Protein 3VR0 (pdb70)

Radius of gyration: 32.42 Å; Cα contacts (8 Å, |Δi|>4): 2339; chains: 4; bounding box: 89×95×76 Å

Structure (mmCIF, N/CA/C/O backbone):
data_3VR0
#
_entry.id   3VR0
#
_cell.length_a   115.6
_cell.length_b   156.4
_cell.length_c   153.0
_cell.angle_alpha   90.0
_cell.angle_beta   90.0
_cell.angle_gamma   90.0
#
_symmetry.space_group_name_H-M   'C 2 2 21'
#
loop_
_entity.id
_entity.type
_entity.pdbx_description
1 polymer 'Putative uncharacterized protein'
2 non-polymer 'GOLD ION'
3 water water
#
loop_
_atom_site.group_PDB
_atom_site.id
_atom_site.type_symbol
_atom_site.label_atom_id
_atom_site.label_alt_id
_atom_site.label_comp_id
_atom_site.label_asym_id
_atom_site.label_entity_id
_atom_site.label_seq_id
_atom_site.pdbx_PDB_ins_code
_atom_site.Cartn_x
_atom_site.Cartn_y
_atom_site.Cartn_z
_atom_site.occupancy
_atom_site.B_iso_or_equiv
_atom_site.auth_seq_id
_atom_site.auth_comp_id
_atom_site.auth_asym_id
_atom_site.auth_atom_id
_atom_site.pdbx_PDB_model_num
ATOM 1 N N . MET A 1 17 ? 15.589 16.239 4.154 1.00 50.92 14 MET A N 1
ATOM 2 C CA . MET A 1 17 ? 14.672 16.930 5.112 1.00 50.62 14 MET A CA 1
ATOM 3 C C . MET A 1 17 ? 15.243 18.297 5.525 1.00 50.31 14 MET A C 1
ATOM 4 O O . MET A 1 17 ? 15.208 18.673 6.711 1.00 50.62 14 MET A O 1
ATOM 9 N N . LYS A 1 18 ? 15.776 19.033 4.554 1.00 48.51 15 LYS A N 1
ATOM 10 C CA . LYS A 1 18 ? 16.326 20.368 4.829 1.00 47.19 15 LYS A CA 1
ATOM 11 C C . LYS A 1 18 ? 15.180 21.387 4.829 1.00 44.63 15 LYS A C 1
ATOM 12 O O . LYS A 1 18 ? 15.258 22.481 5.408 1.00 44.30 15 LYS A O 1
ATOM 18 N N . GLU A 1 19 ? 14.111 20.991 4.164 1.00 40.86 16 GLU A N 1
ATOM 19 C CA . GLU A 1 19 ? 12.999 21.854 3.925 1.00 38.81 16 GLU A CA 1
ATOM 20 C C . GLU A 1 19 ? 11.774 20.943 3.828 1.00 34.82 16 GLU A C 1
ATOM 21 O O . GLU A 1 19 ? 11.916 19.738 3.631 1.00 33.17 16 GLU A O 1
ATOM 27 N N . THR A 1 20 ? 10.584 21.530 3.931 1.00 30.65 17 THR A N 1
ATOM 28 C CA . THR A 1 20 ? 9.351 20.812 3.654 1.00 26.87 17 THR A CA 1
ATOM 29 C C . THR A 1 20 ? 9.378 20.189 2.286 1.00 25.97 17 THR A C 1
ATOM 30 O O . THR A 1 20 ? 9.716 20.843 1.326 1.00 25.63 17 THR A O 1
ATOM 34 N N . THR A 1 21 ? 9.003 18.925 2.197 1.00 24.52 18 THR A N 1
ATOM 35 C CA . THR A 1 21 ? 9.186 18.229 0.955 1.00 25.45 18 THR A CA 1
ATOM 36 C C . THR A 1 21 ? 7.965 17.426 0.558 1.00 23.54 18 THR A C 1
ATOM 37 O O . THR A 1 21 ? 7.268 16.893 1.396 1.00 23.94 18 THR A O 1
ATOM 41 N N . ILE A 1 22 ? 7.710 17.328 -0.737 1.00 22.92 19 ILE A N 1
ATOM 42 C CA . ILE A 1 22 ? 6.622 16.478 -1.194 1.00 21.96 19 ILE A CA 1
ATOM 43 C C . ILE A 1 22 ? 7.157 15.297 -2.027 1.00 22.51 19 ILE A C 1
ATOM 44 O O . ILE A 1 22 ? 7.987 15.487 -2.922 1.00 22.54 19 ILE A O 1
ATOM 49 N N . VAL A 1 23 ? 6.666 14.091 -1.735 1.00 22.31 20 VAL A N 1
ATOM 50 C CA . VAL A 1 23 ? 6.994 12.905 -2.520 1.00 22.84 20 VAL A CA 1
ATOM 51 C C . VAL A 1 23 ? 5.820 12.581 -3.433 1.00 22.44 20 VAL A C 1
ATOM 52 O O . VAL A 1 23 ? 4.685 12.341 -2.943 1.00 22.11 20 VAL A O 1
ATOM 56 N N . VAL A 1 24 ? 6.093 12.522 -4.730 1.00 21.53 21 VAL A N 1
ATOM 57 C CA . VAL A 1 24 ? 5.023 12.323 -5.694 1.00 22.66 21 VAL A CA 1
ATOM 58 C C . VAL A 1 24 ? 5.032 10.864 -6.135 1.00 23.58 21 VAL A C 1
ATOM 59 O O . VAL A 1 24 ? 6.053 10.382 -6.660 1.00 25.12 21 VAL A O 1
ATOM 63 N N . TYR A 1 25 ? 3.922 10.155 -5.932 1.00 22.97 22 TYR A N 1
ATOM 64 C CA . TYR A 1 25 ? 3.819 8.725 -6.360 1.00 22.97 22 TYR A CA 1
ATOM 65 C C . TYR A 1 25 ? 3.110 8.610 -7.717 1.00 23.22 22 TYR A C 1
ATOM 66 O O . TYR A 1 25 ? 3.346 7.670 -8.511 1.00 22.83 22 TYR A O 1
ATOM 75 N N . GLU A 1 26 ? 2.272 9.604 -8.000 1.00 22.11 23 GLU A N 1
ATOM 76 C CA . GLU A 1 26 ? 1.454 9.568 -9.192 1.00 22.18 23 GLU A CA 1
ATOM 77 C C . GLU A 1 26 ? 1.097 10.998 -9.610 1.00 22.78 23 GLU A C 1
ATOM 78 O O . GLU A 1 26 ? 0.866 11.836 -8.741 1.00 22.54 23 GLU A O 1
ATOM 84 N N . ARG A 1 27 ? 1.060 11.269 -10.931 1.00 23.31 24 ARG A N 1
ATOM 85 C CA . ARG A 1 27 ? 0.586 12.524 -11.485 1.00 24.13 24 ARG A CA 1
ATOM 86 C C . ARG A 1 27 ? -0.709 12.263 -12.237 1.00 24.97 24 ARG A C 1
ATOM 87 O O . ARG A 1 27 ? -0.683 11.934 -13.404 1.00 25.46 24 ARG A O 1
ATOM 95 N N . PRO A 1 28 ? -1.856 12.393 -11.562 1.00 24.98 25 PRO A N 1
ATOM 96 C CA . PRO A 1 28 ? -3.061 11.929 -12.222 1.00 25.53 25 PRO A CA 1
ATOM 97 C C . PRO A 1 28 ? -3.485 12.882 -13.347 1.00 26.66 25 PRO A C 1
ATOM 98 O O . PRO A 1 28 ? -3.040 14.032 -13.410 1.00 26.44 25 PRO A O 1
ATOM 102 N N . ASP A 1 29 ? -4.323 12.377 -14.238 1.00 27.72 26 ASP A N 1
ATOM 103 C CA . ASP A 1 29 ? -4.778 13.151 -15.371 1.00 28.70 26 ASP A CA 1
ATOM 104 C C . ASP A 1 29 ? -6.019 13.933 -14.915 1.00 27.80 26 ASP A C 1
ATOM 105 O O . ASP A 1 29 ? -7.168 13.593 -15.242 1.00 27.78 26 ASP A O 1
ATOM 110 N N . ILE A 1 30 ? -5.764 14.954 -14.095 1.00 26.92 27 ILE A N 1
ATOM 111 C CA . ILE A 1 30 ? -6.793 15.877 -13.644 1.00 24.85 27 ILE A CA 1
ATOM 112 C C . ILE A 1 30 ? -6.319 17.251 -14.023 1.00 25.66 27 ILE A C 1
ATOM 113 O O . ILE A 1 30 ? -5.102 17.449 -14.251 1.00 25.51 27 ILE A O 1
ATOM 118 N N . TYR A 1 31 ? -7.259 18.192 -14.134 1.00 25.59 28 TYR A N 1
ATOM 119 C CA . TYR A 1 31 ? -6.881 19.560 -14.493 1.00 26.43 28 TYR A CA 1
ATOM 120 C C . TYR A 1 31 ? -7.897 20.550 -13.944 1.00 25.78 28 TYR A C 1
ATOM 121 O O . TYR A 1 31 ? -9.056 20.212 -13.837 1.00 24.03 28 TYR A O 1
ATOM 130 N N . ASP A 1 32 ? -7.435 21.740 -13.517 1.00 26.44 29 ASP A N 1
ATOM 131 C CA . ASP A 1 32 ? -8.333 22.717 -12.840 1.00 25.25 29 ASP A CA 1
ATOM 132 C C . ASP A 1 32 ? -9.132 22.042 -11.713 1.00 24.45 29 ASP A C 1
ATOM 133 O O . ASP A 1 32 ? -10.347 22.284 -11.545 1.00 25.07 29 ASP A O 1
ATOM 138 N N . PRO A 1 33 ? -8.474 21.183 -10.909 1.00 22.93 30 PRO A N 1
ATOM 139 C CA . PRO A 1 33 ? -9.281 20.675 -9.811 1.00 21.66 30 PRO A CA 1
ATOM 140 C C . PRO A 1 33 ? -9.587 21.768 -8.751 1.00 21.16 30 PRO A C 1
ATOM 141 O O . PRO A 1 33 ? -8.973 22.851 -8.735 1.00 19.40 30 PRO A O 1
ATOM 145 N N . ILE A 1 34 ? -10.521 21.451 -7.863 1.00 20.43 31 ILE A N 1
ATOM 146 C CA . ILE A 1 34 ? -10.722 22.242 -6.645 1.00 19.53 31 ILE A CA 1
ATOM 147 C C . ILE A 1 34 ? -9.883 21.562 -5.575 1.00 18.92 31 ILE A C 1
ATOM 148 O O . ILE A 1 34 ? -9.927 20.370 -5.437 1.00 16.78 31 ILE A O 1
ATOM 153 N N . PHE A 1 35 ? -9.093 22.363 -4.860 1.00 19.09 32 PHE A N 1
ATOM 154 C CA . PHE A 1 35 ? -8.244 21.874 -3.782 1.00 19.10 32 PHE A CA 1
ATOM 155 C C . PHE A 1 35 ? -9.062 21.948 -2.505 1.00 18.96 32 PHE A C 1
ATOM 156 O O . PHE A 1 35 ? -9.424 23.020 -2.070 1.00 19.09 32 PHE A O 1
ATOM 164 N N . ILE A 1 36 ? -9.352 20.800 -1.907 1.00 19.21 33 ILE A N 1
ATOM 165 C CA . ILE A 1 36 ? -10.052 20.771 -0.628 1.00 20.21 33 ILE A CA 1
ATOM 166 C C . ILE A 1 36 ? -9.106 20.417 0.543 1.00 21.12 33 ILE A C 1
ATOM 167 O O . ILE A 1 36 ? -8.381 19.455 0.489 1.00 21.12 33 ILE A O 1
ATOM 172 N N . GLU A 1 37 ? -9.135 21.210 1.605 1.00 22.02 34 GLU A N 1
ATOM 173 C CA . GLU A 1 37 ? -8.273 20.971 2.726 1.00 23.46 34 GLU A CA 1
ATOM 174 C C . GLU A 1 37 ? -9.076 20.601 3.971 1.00 23.44 34 GLU A C 1
ATOM 175 O O . GLU A 1 37 ? -9.974 21.342 4.358 1.00 23.25 34 GLU A O 1
ATOM 181 N N . GLY A 1 38 ? -8.709 19.467 4.580 1.00 23.61 35 GLY A N 1
ATOM 182 C CA . GLY A 1 38 ? -9.166 19.059 5.919 1.00 24.48 35 GLY A CA 1
ATOM 183 C C . GLY A 1 38 ? -8.050 18.499 6.821 1.00 24.60 35 GLY A C 1
ATOM 184 O O . GLY A 1 38 ? -7.926 17.273 7.025 1.00 24.70 35 GLY A O 1
ATOM 185 N N . LEU A 1 39 ? -7.267 19.397 7.396 1.00 24.20 36 LEU A N 1
ATOM 186 C CA . LEU A 1 39 ? -6.150 19.013 8.304 1.00 24.39 36 LEU A CA 1
ATOM 187 C C . LEU A 1 39 ? -6.667 19.111 9.759 1.00 25.48 36 LEU A C 1
ATOM 188 O O . LEU A 1 39 ? -7.706 19.748 9.982 1.00 23.90 36 LEU A O 1
ATOM 193 N N . PRO A 1 40 ? -5.931 18.533 10.746 1.00 25.32 37 PRO A N 1
ATOM 194 C CA . PRO A 1 40 ? -6.365 18.611 12.134 1.00 25.79 37 PRO A CA 1
ATOM 195 C C . PRO A 1 40 ? -6.515 20.019 12.610 1.00 24.77 37 PRO A C 1
ATOM 196 O O . PRO A 1 40 ? -5.758 20.906 12.205 1.00 26.74 37 PRO A O 1
ATOM 200 N N . GLY A 1 41 ? -7.526 20.228 13.438 1.00 24.85 38 GLY A N 1
ATOM 201 C CA . GLY A 1 41 ? -7.915 21.555 13.880 1.00 23.94 38 GLY A CA 1
ATOM 202 C C . GLY A 1 41 ? -9.067 21.393 14.850 1.00 25.33 38 GLY A C 1
ATOM 203 O O . GLY A 1 41 ? -9.337 20.272 15.351 1.00 23.82 38 GLY A O 1
ATOM 204 N N . ILE A 1 42 ? -9.757 22.497 15.135 1.00 25.43 39 ILE A N 1
ATOM 205 C CA . ILE A 1 42 ? -10.841 22.484 16.149 1.00 26.82 39 ILE A CA 1
ATOM 206 C C . ILE A 1 42 ? -11.887 21.359 15.928 1.00 27.41 39 ILE A C 1
ATOM 207 O O . ILE A 1 42 ? -12.454 21.201 14.816 1.00 27.31 39 ILE A O 1
ATOM 212 N N . GLY A 1 43 ? -12.104 20.532 16.954 1.00 27.02 40 GLY A N 1
ATOM 213 C CA . GLY A 1 43 ? -13.094 19.445 16.866 1.00 26.90 40 GLY A CA 1
ATOM 214 C C . GLY A 1 43 ? -12.714 18.301 15.947 1.00 27.09 40 GLY A C 1
ATOM 215 O O . GLY A 1 43 ? -13.483 17.339 15.787 1.00 28.11 40 GLY A O 1
ATOM 216 N N . LEU A 1 44 ? -11.542 18.395 15.313 1.00 26.54 41 LEU A N 1
ATOM 217 C CA . LEU A 1 44 ? -11.187 17.528 14.190 1.00 25.92 41 LEU A CA 1
ATOM 218 C C . LEU A 1 44 ? -12.246 17.600 13.054 1.00 25.00 41 LEU A C 1
ATOM 219 O O . LEU A 1 44 ? -12.441 16.647 12.302 1.00 25.08 41 LEU A O 1
ATOM 224 N N . VAL A 1 45 ? -12.924 18.734 12.958 1.00 23.84 42 VAL A N 1
ATOM 225 C CA . VAL A 1 45 ? -14.000 18.906 12.016 1.00 24.83 42 VAL A CA 1
ATOM 226 C C . VAL A 1 45 ? -13.538 18.738 10.546 1.00 24.76 42 VAL A C 1
ATOM 227 O O . VAL A 1 45 ? -14.063 17.891 9.810 1.00 25.59 42 VAL A O 1
ATOM 231 N N . GLY A 1 46 ? -12.540 19.521 10.143 1.00 23.11 43 GLY A N 1
ATOM 232 C CA . GLY A 1 46 ? -12.039 19.428 8.797 1.00 23.56 43 GLY A CA 1
ATOM 233 C C . GLY A 1 46 ? -11.502 18.065 8.459 1.00 23.94 43 GLY A C 1
ATOM 234 O O . GLY A 1 46 ? -11.743 17.546 7.360 1.00 24.03 43 GLY A O 1
ATOM 235 N N . LYS A 1 47 ? -10.787 17.466 9.414 1.00 24.11 44 LYS A N 1
ATOM 236 C CA . LYS A 1 47 ? -10.156 16.192 9.207 1.00 25.16 44 LYS A CA 1
ATOM 237 C C . LYS A 1 47 ? -11.166 15.082 9.012 1.00 25.19 44 LYS A C 1
ATOM 238 O O . LYS A 1 47 ? -11.050 14.280 8.112 1.00 24.82 44 LYS A O 1
ATOM 244 N N . LEU A 1 48 ? -12.158 15.014 9.880 1.00 26.38 45 LEU A N 1
ATOM 245 C CA . LEU A 1 48 ? -13.248 14.027 9.685 1.00 26.98 45 LEU A CA 1
ATOM 246 C C . LEU A 1 48 ? -14.025 14.250 8.362 1.00 25.51 45 LEU A C 1
ATOM 247 O O . LEU A 1 48 ? -14.360 13.304 7.661 1.00 25.72 45 LEU A O 1
ATOM 252 N N . ALA A 1 49 ? -14.320 15.492 8.034 1.00 24.79 46 ALA A N 1
ATOM 253 C CA . ALA A 1 49 ? -15.009 15.800 6.765 1.00 25.29 46 ALA A CA 1
ATOM 254 C C . ALA A 1 49 ? -14.173 15.263 5.595 1.00 25.72 46 ALA A C 1
ATOM 255 O O . ALA A 1 49 ? -14.662 14.498 4.753 1.00 25.66 46 ALA A O 1
ATOM 257 N N . ALA A 1 50 ? -12.881 15.593 5.590 1.00 25.84 47 ALA A N 1
ATOM 258 C CA . ALA A 1 50 ? -11.996 15.172 4.485 1.00 26.34 47 ALA A CA 1
ATOM 259 C C . ALA A 1 50 ? -11.891 13.659 4.381 1.00 26.80 47 ALA A C 1
ATOM 260 O O . ALA A 1 50 ? -11.977 13.089 3.283 1.00 27.25 47 ALA A O 1
ATOM 262 N N . GLU A 1 51 ? -11.678 13.004 5.508 1.00 27.09 48 GLU A N 1
ATOM 263 C CA . GLU A 1 51 ? -11.526 11.546 5.512 1.00 27.21 48 GLU A CA 1
ATOM 264 C C . GLU A 1 51 ? -12.803 10.903 4.994 1.00 26.51 48 GLU A C 1
ATOM 265 O O . GLU A 1 51 ? -12.750 9.941 4.228 1.00 26.30 48 GLU A O 1
ATOM 271 N N . HIS A 1 52 ? -13.949 11.389 5.450 1.00 25.64 49 HIS A N 1
ATOM 272 C CA . HIS A 1 52 ? -15.203 10.811 4.986 1.00 26.83 49 HIS A CA 1
ATOM 273 C C . HIS A 1 52 ? -15.390 11.074 3.479 1.00 26.48 49 HIS A C 1
ATOM 274 O O . HIS A 1 52 ? -15.820 10.185 2.744 1.00 26.31 49 HIS A O 1
ATOM 281 N N . LEU A 1 53 ? -15.044 12.275 3.024 1.00 25.38 50 LEU A N 1
ATOM 282 C CA . LEU A 1 53 ? -15.132 12.553 1.591 1.00 26.14 50 LEU A CA 1
ATOM 283 C C . LEU A 1 53 ? -14.239 11.632 0.791 1.00 25.90 50 LEU A C 1
ATOM 284 O O . LEU A 1 53 ? -14.684 11.035 -0.184 1.00 26.60 50 LEU A O 1
ATOM 289 N N . ILE A 1 54 ? -12.995 11.480 1.224 1.00 25.78 51 ILE A N 1
ATOM 290 C CA . ILE A 1 54 ? -12.049 10.601 0.566 1.00 25.95 51 ILE A CA 1
ATOM 291 C C . ILE A 1 54 ? -12.619 9.181 0.465 1.00 28.10 51 ILE A C 1
ATOM 292 O O . ILE A 1 54 ? -12.584 8.584 -0.616 1.00 27.65 51 ILE A O 1
ATOM 297 N N . GLN A 1 55 ? -13.122 8.659 1.582 1.00 28.65 52 GLN A N 1
ATOM 298 C CA . GLN A 1 55 ? -13.630 7.310 1.634 1.00 31.82 52 GLN A CA 1
ATOM 299 C C . GLN A 1 55 ? -14.802 7.117 0.674 1.00 32.42 52 GLN A C 1
ATOM 300 O O . GLN A 1 55 ? -14.803 6.152 -0.086 1.00 32.27 52 GLN A O 1
ATOM 306 N N . GLU A 1 56 ? -15.773 8.028 0.699 1.00 32.34 53 GLU A N 1
ATOM 307 C CA . GLU A 1 56 ? -16.978 7.889 -0.099 1.00 33.61 53 GLU A CA 1
ATOM 308 C C . GLU A 1 56 ? -16.747 8.063 -1.632 1.00 34.10 53 GLU A C 1
ATOM 309 O O . GLU A 1 56 ? -17.405 7.398 -2.436 1.00 34.72 53 GLU A O 1
ATOM 315 N N . LEU A 1 57 ? -15.837 8.960 -2.023 1.00 32.86 54 LEU A N 1
ATOM 316 C CA . LEU A 1 57 ? -15.462 9.112 -3.425 1.00 31.78 54 LEU A CA 1
ATOM 317 C C . LEU A 1 57 ? -14.500 8.029 -3.891 1.00 31.82 54 LEU A C 1
ATOM 318 O O . LEU A 1 57 ? -14.223 7.917 -5.075 1.00 31.95 54 LEU A O 1
ATOM 323 N N . LYS A 1 58 ? -13.960 7.258 -2.951 1.00 31.22 55 LYS A N 1
ATOM 324 C CA . LYS A 1 58 ? -12.827 6.373 -3.213 1.00 31.59 55 LYS A CA 1
ATOM 325 C C . LYS A 1 58 ? -11.676 7.120 -3.850 1.00 29.75 55 LYS A C 1
ATOM 326 O O . LYS A 1 58 ? -11.037 6.634 -4.790 1.00 29.65 55 LYS A O 1
ATOM 332 N N . ALA A 1 59 ? -11.371 8.293 -3.309 1.00 28.30 56 ALA A N 1
ATOM 333 C CA . ALA A 1 59 ? -10.294 9.087 -3.892 1.00 26.92 56 ALA A CA 1
ATOM 334 C C . ALA A 1 59 ? -8.991 8.321 -3.697 1.00 26.02 56 ALA A C 1
ATOM 335 O O . ALA A 1 59 ? -8.890 7.488 -2.810 1.00 24.77 56 ALA A O 1
ATOM 337 N N . LYS A 1 60 ? -7.987 8.639 -4.499 1.00 25.57 57 LYS A N 1
ATOM 338 C CA . LYS A 1 60 ? -6.773 7.879 -4.512 1.00 25.69 57 LYS A CA 1
ATOM 339 C C . LYS A 1 60 ? -5.552 8.735 -4.110 1.00 24.97 57 LYS A C 1
ATOM 340 O O . LYS A 1 60 ? -5.321 9.818 -4.653 1.00 24.27 57 LYS A O 1
ATOM 346 N N . LYS A 1 61 ? -4.750 8.217 -3.188 1.00 24.30 58 LYS A N 1
ATOM 347 C CA . LYS A 1 61 ? -3.554 8.922 -2.746 1.00 24.02 58 LYS A CA 1
ATOM 348 C C . LYS A 1 61 ? -2.568 9.014 -3.873 1.00 22.77 58 LYS A C 1
ATOM 349 O O . LYS A 1 61 ? -2.447 8.074 -4.653 1.00 25.20 58 LYS A O 1
ATOM 355 N N . PHE A 1 62 ? -1.881 10.138 -3.992 1.00 20.68 59 PHE A N 1
ATOM 356 C CA . PHE A 1 62 ? -0.887 10.316 -5.024 1.00 18.91 59 PHE A CA 1
ATOM 357 C C . PHE A 1 62 ? 0.357 11.048 -4.598 1.00 19.25 59 PHE A C 1
ATOM 358 O O . PHE A 1 62 ? 1.338 11.097 -5.359 1.00 19.58 59 PHE A O 1
ATOM 366 N N . ALA A 1 63 ? 0.331 11.634 -3.399 1.00 19.20 60 ALA A N 1
ATOM 367 C CA . ALA A 1 63 ? 1.497 12.383 -2.872 1.00 18.45 60 ALA A CA 1
ATOM 368 C C . ALA A 1 63 ? 1.444 12.531 -1.359 1.00 18.73 60 ALA A C 1
ATOM 369 O O . ALA A 1 63 ? 0.379 12.371 -0.738 1.00 18.25 60 ALA A O 1
ATOM 371 N N . GLU A 1 64 ? 2.607 12.790 -0.765 1.00 18.58 61 GLU A N 1
ATOM 372 C CA . GLU A 1 64 ? 2.727 12.906 0.677 1.00 19.65 61 GLU A CA 1
ATOM 373 C C . GLU A 1 64 ? 3.617 14.061 0.994 1.00 19.20 61 GLU A C 1
ATOM 374 O O . GLU A 1 64 ? 4.619 14.253 0.292 1.00 19.62 61 GLU A O 1
ATOM 380 N N . LEU A 1 65 ? 3.285 14.835 2.021 1.00 17.88 62 LEU A N 1
ATOM 381 C CA . LEU A 1 65 ? 4.154 15.939 2.389 1.00 18.11 62 LEU A CA 1
ATOM 382 C C . LEU A 1 65 ? 4.798 15.633 3.737 1.00 18.66 62 LEU A C 1
ATOM 383 O O . LEU A 1 65 ? 4.104 15.212 4.690 1.00 18.14 62 LEU A O 1
ATOM 388 N N . TYR A 1 66 ? 6.112 15.863 3.823 1.00 18.75 63 TYR A N 1
ATOM 389 C CA . TYR A 1 66 ? 6.841 15.746 5.096 1.00 17.88 63 TYR A CA 1
ATOM 390 C C . TYR A 1 66 ? 7.492 17.087 5.426 1.00 18.02 63 TYR A C 1
ATOM 391 O O . TYR A 1 66 ? 7.902 17.801 4.554 1.00 18.70 63 TYR A O 1
ATOM 400 N N . SER A 1 67 ? 7.642 17.408 6.697 1.00 17.64 64 SER A N 1
ATOM 401 C CA . SER A 1 67 ? 8.208 18.677 7.037 1.00 17.62 64 SER A CA 1
ATOM 402 C C . SER A 1 67 ? 9.052 18.593 8.295 1.00 18.17 64 SER A C 1
ATOM 403 O O . SER A 1 67 ? 8.601 18.048 9.313 1.00 17.39 64 SER A O 1
ATOM 406 N N . PRO A 1 68 ? 10.235 19.237 8.267 1.00 18.56 65 PRO A N 1
ATOM 407 C CA . PRO A 1 68 ? 11.064 19.274 9.486 1.00 19.68 65 PRO A CA 1
ATOM 408 C C . PRO A 1 68 ? 10.518 20.343 10.464 1.00 21.15 65 PRO A C 1
ATOM 409 O O . PRO A 1 68 ? 11.085 20.545 11.567 1.00 21.03 65 PRO A O 1
ATOM 413 N N . HIS A 1 69 ? 9.406 21.007 10.087 1.00 20.35 66 HIS A N 1
ATOM 414 C CA . HIS A 1 69 ? 8.738 21.916 10.999 1.00 19.16 66 HIS A CA 1
ATOM 415 C C . HIS A 1 69 ? 7.617 21.211 11.765 1.00 20.03 66 HIS A C 1
ATOM 416 O O . HIS A 1 69 ? 6.990 21.802 12.677 1.00 20.17 66 HIS A O 1
ATOM 423 N N . PHE A 1 70 ? 7.316 19.983 11.389 1.00 18.18 67 PHE A N 1
ATOM 424 C CA . PHE A 1 70 ? 6.360 19.213 12.164 1.00 19.19 67 PHE A CA 1
ATOM 425 C C . PHE A 1 70 ? 7.061 18.759 13.449 1.00 20.21 67 PHE A C 1
ATOM 426 O O . PHE A 1 70 ? 8.288 18.740 13.509 1.00 18.73 67 PHE A O 1
ATOM 434 N N . MET A 1 71 ? 6.265 18.370 14.440 1.00 20.62 68 MET A N 1
ATOM 435 C CA . MET A 1 71 ? 6.752 17.894 15.703 1.00 21.50 68 MET A CA 1
ATOM 436 C C . MET A 1 71 ? 7.768 16.739 15.481 1.00 21.63 68 MET A C 1
ATOM 437 O O . MET A 1 71 ? 7.605 15.935 14.556 1.00 20.19 68 MET A O 1
ATOM 442 N N . HIS A 1 72 ? 8.834 16.704 16.306 1.00 21.02 69 HIS A N 1
ATOM 443 C CA . HIS A 1 72 ? 9.963 15.808 16.089 1.00 20.85 69 HIS A CA 1
ATOM 444 C C . HIS A 1 72 ? 9.721 14.409 16.639 1.00 21.92 69 HIS A C 1
ATOM 445 O O . HIS A 1 72 ? 10.415 13.941 17.569 1.00 21.27 69 HIS A O 1
ATOM 452 N N . GLN A 1 73 ? 8.740 13.720 16.043 1.00 21.13 70 GLN A N 1
ATOM 453 C CA . GLN A 1 73 ? 8.387 12.400 16.488 1.00 20.35 70 GLN A CA 1
ATOM 454 C C . GLN A 1 73 ? 7.997 11.551 15.282 1.00 20.60 70 GLN A C 1
ATOM 455 O O . GLN A 1 73 ? 7.700 12.092 14.192 1.00 19.27 70 GLN A O 1
ATOM 461 N N . VAL A 1 74 ? 8.062 10.232 15.441 1.00 20.20 71 VAL A N 1
ATOM 462 C CA . VAL A 1 74 ? 7.308 9.343 14.519 1.00 20.40 71 VAL A CA 1
ATOM 463 C C . VAL A 1 74 ? 6.045 8.870 15.198 1.00 21.00 71 VAL A C 1
ATOM 464 O O . VAL A 1 74 ? 5.965 8.900 16.413 1.00 20.86 71 VAL A O 1
ATOM 468 N N . LEU A 1 75 ? 5.056 8.410 14.425 1.00 21.68 72 LEU A N 1
ATOM 469 C CA . LEU A 1 75 ? 3.839 7.873 15.024 1.00 21.21 72 LEU A CA 1
ATOM 470 C C . LEU A 1 75 ? 3.778 6.385 14.772 1.00 22.30 72 LEU A C 1
ATOM 471 O O . LEU A 1 75 ? 4.302 5.921 13.778 1.00 22.00 72 LEU A O 1
ATOM 476 N N . ILE A 1 76 ? 3.067 5.654 15.629 1.00 22.90 73 ILE A N 1
ATOM 477 C CA . ILE A 1 76 ? 2.801 4.232 15.383 1.00 23.17 73 ILE A CA 1
ATOM 478 C C . ILE A 1 76 ? 1.592 4.133 14.430 1.00 23.32 73 ILE A C 1
ATOM 479 O O . ILE A 1 76 ? 0.531 4.680 14.716 1.00 23.06 73 ILE A O 1
ATOM 484 N N . ARG A 1 77 ? 1.775 3.454 13.318 1.00 23.03 74 ARG A N 1
ATOM 485 C CA . ARG A 1 77 ? 0.669 3.117 12.407 1.00 24.69 74 ARG A CA 1
ATOM 486 C C . ARG A 1 77 ? 0.221 1.698 12.791 1.00 24.69 74 ARG A C 1
ATOM 487 O O . ARG A 1 77 ? 0.741 1.138 13.774 1.00 25.82 74 ARG A O 1
ATOM 495 N N . LYS A 1 78 ? -0.693 1.114 12.013 1.00 24.52 75 LYS A N 1
ATOM 496 C CA . LYS A 1 78 ? -1.114 -0.300 12.194 1.00 25.65 75 LYS A CA 1
ATOM 497 C C . LYS A 1 78 ? 0.049 -1.240 12.050 1.00 23.86 75 LYS A C 1
ATOM 498 O O . LYS A 1 78 ? 1.061 -0.925 11.369 1.00 23.01 75 LYS A O 1
ATOM 504 N N . ASN A 1 79 ? -0.089 -2.385 12.706 1.00 22.67 76 ASN A N 1
ATOM 505 C CA . ASN A 1 79 ? 0.860 -3.473 12.593 1.00 21.58 76 ASN A CA 1
ATOM 506 C C . ASN A 1 79 ? 2.299 -3.053 12.949 1.00 21.11 76 ASN A C 1
ATOM 507 O O . ASN A 1 79 ? 3.248 -3.403 12.252 1.00 20.35 76 ASN A O 1
ATOM 512 N N . SER A 1 80 ? 2.452 -2.252 14.016 1.00 22.20 77 SER A N 1
ATOM 513 C CA . SER A 1 80 ? 3.792 -1.965 14.615 1.00 22.36 77 SER A CA 1
ATOM 514 C C . SER A 1 80 ? 4.790 -1.228 13.705 1.00 22.65 77 SER A C 1
ATOM 515 O O . SER A 1 80 ? 5.972 -1.407 13.855 1.00 23.49 77 SER A O 1
ATOM 518 N N . VAL A 1 81 ? 4.311 -0.388 12.783 1.00 22.16 78 VAL A N 1
ATOM 519 C CA . VAL A 1 81 ? 5.147 0.344 11.854 1.00 22.47 78 VAL A CA 1
ATOM 520 C C . VAL A 1 81 ? 5.291 1.811 12.354 1.00 23.69 78 VAL A C 1
ATOM 521 O O . VAL A 1 81 ? 4.329 2.439 12.841 1.00 22.81 78 VAL A O 1
ATOM 525 N N . VAL A 1 82 ? 6.502 2.339 12.267 1.00 22.64 79 VAL A N 1
ATOM 526 C CA . VAL A 1 82 ? 6.663 3.746 12.568 1.00 22.09 79 VAL A CA 1
ATOM 527 C C . VAL A 1 82 ? 6.782 4.544 11.279 1.00 22.14 79 VAL A C 1
ATOM 528 O O . VAL A 1 82 ? 7.280 4.021 10.267 1.00 21.10 79 VAL A O 1
ATOM 532 N N . GLU A 1 83 ? 6.290 5.794 11.343 1.00 21.16 80 GLU A N 1
ATOM 533 C CA . GLU A 1 83 ? 6.383 6.751 10.266 1.00 20.79 80 GLU A CA 1
ATOM 534 C C . GLU A 1 83 ? 6.443 8.219 10.795 1.00 19.10 80 GLU A C 1
ATOM 535 O O . GLU A 1 83 ? 5.805 8.575 11.787 1.00 17.70 80 GLU A O 1
ATOM 541 N N . LEU A 1 84 ? 7.166 9.076 10.074 1.00 19.76 81 LEU A N 1
ATOM 542 C CA . LEU A 1 84 ? 7.120 10.539 10.301 1.00 19.77 81 LEU A CA 1
ATOM 543 C C . LEU A 1 84 ? 5.695 11.015 10.240 1.00 19.52 81 LEU A C 1
ATOM 544 O O . LEU A 1 84 ? 4.879 10.403 9.554 1.00 19.53 81 LEU A O 1
ATOM 549 N N . MET A 1 85 ? 5.382 12.084 10.963 1.00 19.85 82 MET A N 1
ATOM 550 C CA . MET A 1 85 ? 4.114 12.773 10.716 1.00 21.25 82 MET A CA 1
ATOM 551 C C . MET A 1 85 ? 4.122 13.329 9.287 1.00 21.01 82 MET A C 1
ATOM 552 O O . MET A 1 85 ? 5.183 13.733 8.757 1.00 20.80 82 MET A O 1
ATOM 557 N N . LYS A 1 86 ? 2.973 13.339 8.664 1.00 19.02 83 LYS A N 1
ATOM 558 C CA . LYS A 1 86 ? 2.901 13.688 7.248 1.00 19.79 83 LYS A CA 1
ATOM 559 C C . LYS A 1 86 ? 1.546 14.240 6.892 1.00 19.07 83 LYS A C 1
ATOM 560 O O . LYS A 1 86 ? 0.578 14.144 7.674 1.00 18.40 83 LYS A O 1
ATOM 566 N N . ASN A 1 87 ? 1.453 14.795 5.697 1.00 19.66 84 ASN A N 1
ATOM 567 C CA . ASN A 1 87 ? 0.137 15.093 5.141 1.00 19.65 84 ASN A CA 1
ATOM 568 C C . ASN A 1 87 ? 0.039 14.291 3.858 1.00 20.89 84 ASN A C 1
ATOM 569 O O . ASN A 1 87 ? 1.084 13.980 3.245 1.00 20.96 84 ASN A O 1
ATOM 574 N N . GLU A 1 88 ? -1.186 13.988 3.436 1.00 20.54 85 GLU A N 1
ATOM 575 C CA . GLU A 1 88 ? -1.428 13.209 2.229 1.00 22.13 85 GLU A CA 1
ATOM 576 C C . GLU A 1 88 ? -2.381 13.875 1.243 1.00 21.00 85 GLU A C 1
ATOM 577 O O . GLU A 1 88 ? -3.379 14.473 1.655 1.00 20.73 85 GLU A O 1
ATOM 583 N N . PHE A 1 89 ? -2.053 13.770 -0.041 1.00 19.55 86 PHE A N 1
ATOM 584 C CA . PHE A 1 89 ? -2.907 14.313 -1.089 1.00 20.39 86 PHE A CA 1
ATOM 585 C C . PHE A 1 89 ? -3.637 13.161 -1.766 1.00 20.47 86 PHE A C 1
ATOM 586 O O . PHE A 1 89 ? -2.998 12.161 -2.105 1.00 22.58 86 PHE A O 1
ATOM 594 N N . TYR A 1 90 ? -4.936 13.328 -1.995 1.00 19.42 87 TYR A N 1
ATOM 595 C CA . TYR A 1 90 ? -5.762 12.353 -2.686 1.00 19.95 87 TYR A CA 1
ATOM 596 C C . TYR A 1 90 ? -6.391 13.013 -3.895 1.00 20.23 87 TYR A C 1
ATOM 597 O O . TYR A 1 90 ? -6.757 14.186 -3.820 1.00 19.37 87 TYR A O 1
ATOM 606 N N . TYR A 1 91 ? -6.566 12.270 -4.983 1.00 20.26 88 TYR A N 1
ATOM 607 C CA . TYR A 1 91 ? -7.328 12.838 -6.092 1.00 21.38 88 TYR A CA 1
ATOM 608 C C . TYR A 1 91 ? -8.643 12.112 -6.390 1.00 21.57 88 TYR A C 1
ATOM 609 O O . TYR A 1 91 ? -8.778 10.903 -6.134 1.00 20.51 88 TYR A O 1
ATOM 618 N N . TRP A 1 92 ? -9.557 12.860 -6.996 1.00 21.59 89 TRP A N 1
ATOM 619 C CA . TRP A 1 92 ? -10.765 12.298 -7.567 1.00 23.34 89 TRP A CA 1
ATOM 620 C C . TRP A 1 92 ? -10.938 12.841 -8.975 1.00 23.78 89 TRP A C 1
ATOM 621 O O . TRP A 1 92 ? -10.983 14.051 -9.181 1.00 25.17 89 TRP A O 1
ATOM 632 N N . LYS A 1 93 ? -10.974 11.956 -9.954 1.00 24.91 90 LYS A N 1
ATOM 633 C CA . LYS A 1 93 ? -11.112 12.370 -11.358 1.00 26.28 90 LYS A CA 1
ATOM 634 C C . LYS A 1 93 ? -12.578 12.370 -11.670 1.00 25.97 90 LYS A C 1
ATOM 635 O O . LYS A 1 93 ? -13.214 11.372 -11.501 1.00 24.41 90 LYS A O 1
ATOM 641 N N . SER A 1 94 ? -13.142 13.505 -12.054 1.00 27.45 91 SER A N 1
ATOM 642 C CA . SER A 1 94 ? -14.582 13.499 -12.354 1.00 29.90 91 SER A CA 1
ATOM 643 C C . SER A 1 94 ? -14.863 12.592 -13.563 1.00 31.18 91 SER A C 1
ATOM 644 O O . SER A 1 94 ? -14.119 12.649 -14.542 1.00 29.64 91 SER A O 1
ATOM 647 N N . PRO A 1 95 ? -15.920 11.766 -13.492 1.00 33.70 92 PRO A N 1
ATOM 648 C CA . PRO A 1 95 ? -16.303 10.943 -14.662 1.00 35.97 92 PRO A CA 1
ATOM 649 C C . PRO A 1 95 ? -17.083 11.690 -15.750 1.00 38.16 92 PRO A C 1
ATOM 650 O O . PRO A 1 95 ? -17.341 11.105 -16.806 1.00 39.19 92 PRO A O 1
ATOM 654 N N . ASP A 1 96 ? -17.428 12.957 -15.510 1.00 39.38 93 ASP A N 1
ATOM 655 C CA . ASP A 1 96 ? -18.264 13.716 -16.425 1.00 40.75 93 ASP A CA 1
ATOM 656 C C . ASP A 1 96 ? -17.906 15.201 -16.432 1.00 41.75 93 ASP A C 1
ATOM 657 O O . ASP A 1 96 ? -17.135 15.680 -15.576 1.00 41.37 93 ASP A O 1
ATOM 662 N N . ASP A 1 97 ? -18.477 15.938 -17.388 1.00 42.78 94 ASP A N 1
ATOM 663 C CA . ASP A 1 97 ? -18.160 17.359 -17.609 1.00 43.12 94 ASP A CA 1
ATOM 664 C C . ASP A 1 97 ? -18.880 18.317 -16.682 1.00 41.90 94 ASP A C 1
ATOM 665 O O . ASP A 1 97 ? -18.641 19.535 -16.746 1.00 42.43 94 ASP A O 1
ATOM 670 N N . GLU A 1 98 ? -19.789 17.799 -15.870 1.00 40.45 95 GLU A N 1
ATOM 671 C CA . GLU A 1 98 ? -20.547 18.644 -14.964 1.00 40.01 95 GLU A CA 1
ATOM 672 C C . GLU A 1 98 ? -20.096 18.655 -13.476 1.00 38.28 95 GLU A C 1
ATOM 673 O O . GLU A 1 98 ? -20.708 19.373 -12.655 1.00 37.51 95 GLU A O 1
ATOM 679 N N . HIS A 1 99 ? -19.069 17.858 -13.146 1.00 35.81 96 HIS A N 1
ATOM 680 C CA . HIS A 1 99 ? -18.378 17.940 -11.849 1.00 33.17 96 HIS A CA 1
ATOM 681 C C . HIS A 1 99 ? -16.855 18.190 -11.968 1.00 31.09 96 HIS A C 1
ATOM 682 O O . HIS A 1 99 ? -16.202 17.732 -12.908 1.00 28.38 96 HIS A O 1
ATOM 689 N N . ARG A 1 100 ? -16.283 18.877 -10.982 1.00 28.46 97 ARG A N 1
ATOM 690 C CA . ARG A 1 100 ? -14.853 19.168 -11.011 1.00 27.40 97 ARG A CA 1
ATOM 691 C C . ARG A 1 100 ? -13.978 18.034 -10.511 1.00 25.97 97 ARG A C 1
ATOM 692 O O . ARG A 1 100 ? -14.347 17.297 -9.624 1.00 25.66 97 ARG A O 1
ATOM 700 N N . ASP A 1 101 ? -12.796 17.914 -11.092 1.00 24.80 98 ASP A N 1
ATOM 701 C CA . ASP A 1 101 ? -11.755 17.086 -10.474 1.00 23.11 98 ASP A CA 1
ATOM 702 C C . ASP A 1 101 ? -11.415 17.648 -9.079 1.00 22.93 98 ASP A C 1
ATOM 703 O O . ASP A 1 101 ? -11.549 18.866 -8.833 1.00 21.41 98 ASP A O 1
ATOM 708 N N . LEU A 1 102 ? -10.961 16.770 -8.178 1.00 22.12 99 LEU A N 1
ATOM 709 C CA . LEU A 1 102 ? -10.592 17.210 -6.833 1.00 22.01 99 LEU A CA 1
ATOM 710 C C . LEU A 1 102 ? -9.185 16.782 -6.413 1.00 21.50 99 LEU A C 1
ATOM 711 O O . LEU A 1 102 ? -8.718 15.686 -6.785 1.00 21.78 99 LEU A O 1
ATOM 716 N N . ILE A 1 103 ? -8.507 17.666 -5.674 1.00 20.84 100 ILE A N 1
ATOM 717 C CA . ILE A 1 103 ? -7.373 17.283 -4.799 1.00 18.93 100 ILE A CA 1
ATOM 718 C C . ILE A 1 103 ? -7.798 17.554 -3.353 1.00 19.75 100 ILE A C 1
ATOM 719 O O . ILE A 1 103 ? -8.271 18.637 -3.012 1.00 18.63 100 ILE A O 1
ATOM 724 N N . ILE A 1 104 ? -7.670 16.536 -2.516 1.00 19.25 101 ILE A N 1
ATOM 725 C CA . ILE A 1 104 ? -8.030 16.633 -1.133 1.00 19.95 101 ILE A CA 1
ATOM 726 C C . ILE A 1 104 ? -6.746 16.424 -0.312 1.00 20.17 101 ILE A C 1
ATOM 727 O O . ILE A 1 104 ? -6.028 15.423 -0.507 1.00 20.50 101 ILE A O 1
ATOM 732 N N . VAL A 1 105 ? -6.446 17.366 0.581 1.00 19.33 102 VAL A N 1
ATOM 733 C CA . VAL A 1 105 ? -5.345 17.150 1.502 1.00 19.98 102 VAL A CA 1
ATOM 734 C C . VAL A 1 105 ? -5.863 16.913 2.906 1.00 21.81 102 VAL A C 1
ATOM 735 O O . VAL A 1 105 ? -6.823 17.580 3.398 1.00 20.77 102 VAL A O 1
ATOM 739 N N . THR A 1 106 ? -5.280 15.891 3.512 1.00 21.99 103 THR A N 1
ATOM 740 C CA . THR A 1 106 ? -5.465 15.645 4.918 1.00 23.70 103 THR A CA 1
ATOM 741 C C . THR A 1 106 ? -4.118 15.198 5.565 1.00 23.77 103 THR A C 1
ATOM 742 O O . THR A 1 106 ? -3.071 15.215 4.908 1.00 22.51 103 THR A O 1
ATOM 746 N N . GLY A 1 107 ? -4.137 14.812 6.843 1.00 24.12 104 GLY A N 1
ATOM 747 C CA . GLY A 1 107 ? -2.881 14.386 7.487 1.00 23.64 104 GLY A CA 1
ATOM 748 C C . GLY A 1 107 ? -2.876 14.320 8.997 1.00 23.91 104 GLY A C 1
ATOM 749 O O . GLY A 1 107 ? -3.929 14.498 9.625 1.00 24.01 104 GLY A O 1
ATOM 750 N N . ASP A 1 108 ? -1.678 14.104 9.570 1.00 23.15 105 ASP A N 1
ATOM 751 C CA . ASP A 1 108 ? -1.490 13.774 10.977 1.00 22.87 105 ASP A CA 1
ATOM 752 C C . ASP A 1 108 ? -1.587 15.022 11.796 1.00 22.44 105 ASP A C 1
ATOM 753 O O . ASP A 1 108 ? -2.023 14.986 12.945 1.00 23.97 105 ASP A O 1
ATOM 758 N N . THR A 1 109 ? -1.176 16.136 11.223 1.00 21.67 106 THR A N 1
ATOM 759 C CA . THR A 1 109 ? -0.854 17.303 12.077 1.00 20.98 106 THR A CA 1
ATOM 760 C C . THR A 1 109 ? -0.702 18.566 11.255 1.00 19.86 106 THR A C 1
ATOM 761 O O . THR A 1 109 ? -0.608 18.498 10.033 1.00 19.47 106 THR A O 1
ATOM 765 N N . GLN A 1 110 ? -0.660 19.711 11.935 1.00 19.48 107 GLN A N 1
ATOM 766 C CA . GLN A 1 110 ? -0.109 20.944 11.350 1.00 20.19 107 GLN A CA 1
ATOM 767 C C . GLN A 1 110 ? 1.174 21.316 12.113 1.00 20.69 107 GLN A C 1
ATOM 768 O O . GLN A 1 110 ? 1.421 20.800 13.204 1.00 19.20 107 GLN A O 1
ATOM 774 N N . VAL A 1 111 ? 1.960 22.238 11.560 1.00 20.57 108 VAL A N 1
ATOM 775 C CA . VAL A 1 111 ? 3.051 22.828 12.287 1.00 20.36 108 VAL A CA 1
ATOM 776 C C . VAL A 1 111 ? 2.587 23.285 13.705 1.00 22.72 108 VAL A C 1
ATOM 777 O O . VAL A 1 111 ? 1.445 23.744 13.862 1.00 23.17 108 VAL A O 1
ATOM 781 N N . PRO A 1 112 ? 3.456 23.144 14.750 1.00 23.84 109 PRO A N 1
ATOM 782 C CA . PRO A 1 112 ? 3.022 23.570 16.086 1.00 25.10 109 PRO A CA 1
ATOM 783 C C . PRO A 1 112 ? 2.753 25.080 16.177 1.00 25.89 109 PRO A C 1
ATOM 784 O O . PRO A 1 112 ? 3.232 25.858 15.318 1.00 25.01 109 PRO A O 1
ATOM 788 N N . PRO A 1 113 ? 1.970 25.492 17.204 1.00 26.33 110 PRO A N 1
ATOM 789 C CA . PRO A 1 113 ? 1.572 26.896 17.365 1.00 27.36 110 PRO A CA 1
ATOM 790 C C . PRO A 1 113 ? 2.737 27.872 17.513 1.00 27.73 110 PRO A C 1
ATOM 791 O O . PRO A 1 113 ? 2.554 29.068 17.299 1.00 28.66 110 PRO A O 1
ATOM 795 N N . THR A 1 114 ? 3.931 27.380 17.829 1.00 28.22 111 THR A N 1
ATOM 796 C CA . THR A 1 114 ? 5.074 28.261 18.146 1.00 27.92 111 THR A CA 1
ATOM 797 C C . THR A 1 114 ? 5.942 28.567 16.947 1.00 27.24 111 THR A C 1
ATOM 798 O O . THR A 1 114 ? 6.882 29.331 17.053 1.00 28.12 111 THR A O 1
ATOM 802 N N . ASP A 1 115 ? 5.628 28.020 15.779 1.00 25.14 112 ASP A N 1
ATOM 803 C CA . ASP A 1 115 ? 6.519 28.227 14.638 1.00 23.58 112 ASP A CA 1
ATOM 804 C C . ASP A 1 115 ? 5.692 28.759 13.447 1.00 23.97 112 ASP A C 1
ATOM 805 O O . ASP A 1 115 ? 5.221 27.969 12.591 1.00 22.29 112 ASP A O 1
ATOM 810 N N . SER A 1 116 ? 5.509 30.082 13.387 1.00 22.77 113 SER A N 1
ATOM 811 C CA . SER A 1 116 ? 4.685 30.666 12.326 1.00 22.51 113 SER A CA 1
ATOM 812 C C . SER A 1 116 ? 5.302 30.502 10.936 1.00 21.96 113 SER A C 1
ATOM 813 O O . SER A 1 116 ? 4.620 30.133 9.954 1.00 22.16 113 SER A O 1
ATOM 816 N N . TYR A 1 117 ? 6.593 30.762 10.862 1.00 20.56 114 TYR A N 1
ATOM 817 C CA . TYR A 1 117 ? 7.304 30.595 9.645 1.00 20.33 114 TYR A CA 1
ATOM 818 C C . TYR A 1 117 ? 7.036 29.189 9.005 1.00 20.00 114 TYR A C 1
ATOM 819 O O . TYR A 1 117 ? 6.874 29.049 7.809 1.00 18.45 114 TYR A O 1
ATOM 828 N N . GLY A 1 118 ? 7.060 28.145 9.831 1.00 19.38 115 GLY A N 1
ATOM 829 C CA . GLY A 1 118 ? 6.833 26.804 9.305 1.00 18.79 115 GLY A CA 1
ATOM 830 C C . GLY A 1 118 ? 5.443 26.666 8.677 1.00 18.43 115 GLY A C 1
ATOM 831 O O . GLY A 1 118 ? 5.301 25.934 7.733 1.00 16.84 115 GLY A O 1
ATOM 832 N N . HIS A 1 119 ? 4.436 27.368 9.202 1.00 17.25 116 HIS A N 1
ATOM 833 C CA . HIS A 1 119 ? 3.063 27.247 8.674 1.00 18.45 116 HIS A CA 1
ATOM 834 C C . HIS A 1 119 ? 3.049 27.829 7.299 1.00 18.33 116 HIS A C 1
ATOM 835 O O . HIS A 1 119 ? 2.442 27.264 6.396 1.00 18.22 116 HIS A O 1
ATOM 842 N N . PHE A 1 120 ? 3.782 28.930 7.130 1.00 18.57 117 PHE A N 1
ATOM 843 C CA . PHE A 1 120 ? 3.897 29.556 5.821 1.00 19.13 117 PHE A CA 1
ATOM 844 C C . PHE A 1 120 ? 4.641 28.694 4.845 1.00 19.61 117 PHE A C 1
ATOM 845 O O . PHE A 1 120 ? 4.232 28.599 3.671 1.00 18.31 117 PHE A O 1
ATOM 853 N N . GLU A 1 121 ? 5.724 28.052 5.316 1.00 18.97 118 GLU A N 1
ATOM 854 C CA . GLU A 1 121 ? 6.458 27.207 4.409 1.00 19.89 118 GLU A CA 1
ATOM 855 C C . GLU A 1 121 ? 5.631 26.002 3.953 1.00 18.89 118 GLU A C 1
ATOM 856 O O . GLU A 1 121 ? 5.682 25.657 2.789 1.00 18.52 118 GLU A O 1
ATOM 862 N N . VAL A 1 122 ? 4.879 25.384 4.861 1.00 18.11 119 VAL A N 1
ATOM 863 C CA . VAL A 1 122 ? 4.156 24.190 4.530 1.00 18.44 119 VAL A CA 1
ATOM 864 C C . VAL A 1 122 ? 3.002 24.589 3.578 1.00 20.09 119 VAL A C 1
ATOM 865 O O . VAL A 1 122 ? 2.846 24.009 2.496 1.00 21.26 119 VAL A O 1
ATOM 869 N N . ALA A 1 123 ? 2.231 25.612 3.958 1.00 19.70 120 ALA A N 1
ATOM 870 C CA . ALA A 1 123 ? 1.135 26.117 3.097 1.00 20.07 120 ALA A CA 1
ATOM 871 C C . ALA A 1 123 ? 1.643 26.498 1.677 1.00 18.81 120 ALA A C 1
ATOM 872 O O . ALA A 1 123 ? 1.070 26.051 0.665 1.00 20.03 120 ALA A O 1
ATOM 874 N N . GLY A 1 124 ? 2.752 27.222 1.599 1.00 18.17 121 GLY A N 1
ATOM 875 C CA . GLY A 1 124 ? 3.321 27.571 0.285 1.00 17.66 121 GLY A CA 1
ATOM 876 C C . GLY A 1 124 ? 3.710 26.365 -0.573 1.00 19.32 121 GLY A C 1
ATOM 877 O O . GLY A 1 124 ? 3.463 26.339 -1.814 1.00 18.54 121 GLY A O 1
ATOM 878 N N . LYS A 1 125 ? 4.316 25.349 0.063 1.00 17.79 122 LYS A N 1
ATOM 879 C CA . LYS A 1 125 ? 4.665 24.121 -0.655 1.00 19.22 122 LYS A CA 1
ATOM 880 C C . LYS A 1 125 ? 3.429 23.374 -1.181 1.00 17.38 122 LYS A C 1
ATOM 881 O O . LYS A 1 125 ? 3.427 22.854 -2.298 1.00 17.32 122 LYS A O 1
ATOM 887 N N . MET A 1 126 ? 2.372 23.320 -0.387 1.00 16.47 123 MET A N 1
ATOM 888 C CA . MET A 1 126 ? 1.093 22.701 -0.853 1.00 18.50 123 MET A CA 1
ATOM 889 C C . MET A 1 126 ? 0.545 23.417 -2.080 1.00 18.28 123 MET A C 1
ATOM 890 O O . MET A 1 126 ? 0.137 22.800 -3.033 1.00 19.82 123 MET A O 1
ATOM 895 N N . LEU A 1 127 ? 0.576 24.737 -2.050 1.00 19.35 124 LEU A N 1
ATOM 896 C CA . LEU A 1 127 ? 0.043 25.502 -3.129 1.00 20.20 124 LEU A CA 1
ATOM 897 C C . LEU A 1 127 ? 0.929 25.335 -4.374 1.00 20.94 124 LEU A C 1
ATOM 898 O O . LEU A 1 127 ? 0.408 25.115 -5.464 1.00 22.04 124 LEU A O 1
ATOM 903 N N . ASP A 1 128 ? 2.253 25.424 -4.227 1.00 20.80 125 ASP A N 1
ATOM 904 C CA . ASP A 1 128 ? 3.142 25.122 -5.378 1.00 21.48 125 ASP A CA 1
ATOM 905 C C . ASP A 1 128 ? 2.720 23.787 -6.011 1.00 20.95 125 ASP A C 1
ATOM 906 O O . ASP A 1 128 ? 2.597 23.679 -7.202 1.00 21.58 125 ASP A O 1
ATOM 911 N N . PHE A 1 129 ? 2.478 22.775 -5.189 1.00 19.94 126 PHE A N 1
ATOM 912 C CA . PHE A 1 129 ? 2.213 21.478 -5.749 1.00 19.38 126 PHE A CA 1
ATOM 913 C C . PHE A 1 129 ? 0.853 21.421 -6.477 1.00 20.06 126 PHE A C 1
ATOM 914 O O . PHE A 1 129 ? 0.775 20.965 -7.609 1.00 19.62 126 PHE A O 1
ATOM 922 N N . VAL A 1 130 ? -0.223 21.887 -5.842 1.00 19.42 127 VAL A N 1
ATOM 923 C CA . VAL A 1 130 ? -1.515 21.840 -6.513 1.00 19.16 127 VAL A CA 1
ATOM 924 C C . VAL A 1 130 ? -1.569 22.713 -7.774 1.00 18.95 127 VAL A C 1
ATOM 925 O O . VAL A 1 130 ? -2.292 22.389 -8.720 1.00 18.84 127 VAL A O 1
ATOM 929 N N . GLN A 1 131 ? -0.834 23.811 -7.786 1.00 18.59 128 GLN A N 1
ATOM 930 C CA . GLN A 1 131 ? -0.782 24.635 -8.976 1.00 20.32 128 GLN A CA 1
ATOM 931 C C . GLN A 1 131 ? -0.216 23.887 -10.218 1.00 22.02 128 GLN A C 1
ATOM 932 O O . GLN A 1 131 ? -0.512 24.245 -11.360 1.00 22.00 128 GLN A O 1
ATOM 938 N N . GLU A 1 132 ? 0.532 22.814 -10.006 1.00 21.33 129 GLU A N 1
ATOM 939 C CA . GLU A 1 132 ? 1.064 22.037 -11.122 1.00 21.69 129 GLU A CA 1
ATOM 940 C C . GLU A 1 132 ? -0.044 21.345 -11.902 1.00 22.36 129 GLU A C 1
ATOM 941 O O . GLU A 1 132 ? 0.173 20.936 -13.049 1.00 22.20 129 GLU A O 1
ATOM 947 N N . PHE A 1 133 ? -1.217 21.188 -11.290 1.00 20.15 130 PHE A N 1
ATOM 948 C CA . PHE A 1 133 ? -2.368 20.581 -11.972 1.00 20.44 130 PHE A CA 1
ATOM 949 C C . PHE A 1 133 ? -3.390 21.620 -12.487 1.00 20.67 130 PHE A C 1
ATOM 950 O O . PHE A 1 133 ? -4.499 21.268 -12.800 1.00 22.16 130 PHE A O 1
ATOM 958 N N . GLY A 1 134 ? -2.996 22.887 -12.503 1.00 21.47 131 GLY A N 1
ATOM 959 C CA . GLY A 1 134 ? -3.846 24.010 -12.893 1.00 21.56 131 GLY A CA 1
ATOM 960 C C . GLY A 1 134 ? -4.865 24.451 -11.837 1.00 21.62 131 GLY A C 1
ATOM 961 O O . GLY A 1 134 ? -5.890 25.037 -12.191 1.00 21.68 131 GLY A O 1
ATOM 962 N N . THR A 1 135 ? -4.617 24.130 -10.557 1.00 20.59 132 THR A N 1
ATOM 963 C CA . THR A 1 135 ? -5.509 24.481 -9.446 1.00 17.79 132 THR A CA 1
ATOM 964 C C . THR A 1 135 ? -5.537 25.960 -9.232 1.00 17.79 132 THR A C 1
ATOM 965 O O . THR A 1 135 ? -4.469 26.602 -9.107 1.00 17.59 132 THR A O 1
ATOM 969 N N . ARG A 1 136 ? -6.738 26.533 -9.244 1.00 16.67 133 ARG A N 1
ATOM 970 C CA . ARG A 1 136 ? -6.894 27.962 -8.937 1.00 17.97 133 ARG A CA 1
ATOM 971 C C . ARG A 1 136 ? -7.819 28.093 -7.701 1.00 18.22 133 ARG A C 1
ATOM 972 O O . ARG A 1 136 ? -7.778 29.087 -7.002 1.00 19.17 133 ARG A O 1
ATOM 980 N N . GLU A 1 137 ? -8.662 27.083 -7.478 1.00 19.26 134 GLU A N 1
ATOM 981 C CA . GLU A 1 137 ? -9.780 27.172 -6.533 1.00 19.44 134 GLU A CA 1
ATOM 982 C C . GLU A 1 137 ? -9.602 26.276 -5.320 1.00 18.17 134 GLU A C 1
ATOM 983 O O . GLU A 1 137 ? -9.311 25.103 -5.455 1.00 18.93 134 GLU A O 1
ATOM 989 N N . ILE A 1 138 ? -9.887 26.826 -4.146 1.00 17.62 135 ILE A N 1
ATOM 990 C CA . ILE A 1 138 ? -9.616 26.170 -2.883 1.00 17.32 135 ILE A CA 1
ATOM 991 C C . ILE A 1 138 ? -10.821 26.212 -1.948 1.00 18.22 135 ILE A C 1
ATOM 992 O O . ILE A 1 138 ? -11.414 27.254 -1.772 1.00 18.04 135 ILE A O 1
ATOM 997 N N . ILE A 1 139 ? -11.139 25.093 -1.312 1.00 19.36 136 ILE A N 1
ATOM 998 C CA . ILE A 1 139 ? -12.164 25.083 -0.264 1.00 20.23 136 ILE A CA 1
ATOM 999 C C . ILE A 1 139 ? -11.485 24.573 0.992 1.00 20.53 136 ILE A C 1
ATOM 1000 O O . ILE A 1 139 ? -10.976 23.432 1.007 1.00 21.10 136 ILE A O 1
ATOM 1005 N N . THR A 1 140 ? -11.400 25.406 2.022 1.00 19.86 137 THR A N 1
ATOM 1006 C CA . THR A 1 140 ? -10.854 24.912 3.288 1.00 20.10 137 THR A CA 1
ATOM 1007 C C . THR A 1 140 ? -12.008 24.596 4.254 1.00 21.28 137 THR A C 1
ATOM 1008 O O . THR A 1 140 ? -12.987 25.341 4.324 1.00 21.54 137 THR A O 1
ATOM 1012 N N . MET A 1 141 ? -11.867 23.476 4.969 1.00 20.80 138 MET A N 1
ATOM 1013 C CA . MET A 1 141 ? -12.824 23.002 5.950 1.00 20.97 138 MET A CA 1
ATOM 1014 C C . MET A 1 141 ? -12.168 23.037 7.345 1.00 22.16 138 MET A C 1
ATOM 1015 O O . MET A 1 141 ? -11.008 22.638 7.488 1.00 22.31 138 MET A O 1
ATOM 1020 N N . GLY A 1 142 ? -12.918 23.434 8.368 1.00 21.90 139 GLY A N 1
ATOM 1021 C CA . GLY A 1 142 ? -12.445 23.340 9.749 1.00 22.87 139 GLY A CA 1
ATOM 1022 C C . GLY A 1 142 ? -13.548 23.664 10.739 1.00 23.72 139 GLY A C 1
ATOM 1023 O O . GLY A 1 142 ? -14.743 23.552 10.426 1.00 22.58 139 GLY A O 1
ATOM 1024 N N . GLY A 1 143 ? -13.138 24.048 11.950 1.00 25.21 140 GLY A N 1
ATOM 1025 C CA . GLY A 1 143 ? -14.057 24.314 13.035 1.00 24.64 140 GLY A CA 1
ATOM 1026 C C . GLY A 1 143 ? -13.914 25.716 13.557 1.00 26.46 140 GLY A C 1
ATOM 1027 O O . GLY A 1 143 ? -12.848 26.373 13.376 1.00 25.05 140 GLY A O 1
ATOM 1028 N N . TYR A 1 144 ? -14.990 26.167 14.216 1.00 26.75 141 TYR A N 1
ATOM 1029 C CA . TYR A 1 144 ? -15.079 27.490 14.832 1.00 29.03 141 TYR A CA 1
ATOM 1030 C C . TYR A 1 144 ? -15.523 27.207 16.274 1.00 30.11 141 TYR A C 1
ATOM 1031 O O . TYR A 1 144 ? -16.604 26.641 16.483 1.00 29.19 141 TYR A O 1
ATOM 1040 N N . GLN A 1 145 ? -14.678 27.526 17.249 1.00 31.28 142 GLN A N 1
ATOM 1041 C CA . GLN A 1 145 ? -14.959 27.100 18.619 1.00 34.58 142 GLN A CA 1
ATOM 1042 C C . GLN A 1 145 ? -16.054 27.959 19.281 1.00 34.43 142 GLN A C 1
ATOM 1043 O O . GLN A 1 145 ? -15.979 29.161 19.260 1.00 32.83 142 GLN A O 1
ATOM 1049 N N . VAL A 1 146 ? -17.089 27.321 19.804 1.00 36.05 143 VAL A N 1
ATOM 1050 C CA . VAL A 1 146 ? -18.194 28.057 20.484 1.00 38.56 143 VAL A CA 1
ATOM 1051 C C . VAL A 1 146 ? -18.384 27.543 21.930 1.00 40.02 143 VAL A C 1
ATOM 1052 O O . VAL A 1 146 ? -18.040 26.385 22.231 1.00 39.77 143 VAL A O 1
ATOM 1056 N N . PRO A 1 147 ? -18.901 28.398 22.838 1.00 42.16 144 PRO A N 1
ATOM 1057 C CA . PRO A 1 147 ? -19.041 27.855 24.206 1.00 43.88 144 PRO A CA 1
ATOM 1058 C C . PRO A 1 147 ? -20.205 26.879 24.296 1.00 44.97 144 PRO A C 1
ATOM 1059 O O . PRO A 1 147 ? -20.147 25.937 25.060 1.00 45.89 144 PRO A O 1
ATOM 1063 N N . GLU A 1 148 ? -21.229 27.059 23.473 1.00 47.36 145 GLU A N 1
ATOM 1064 C CA . GLU A 1 148 ? -22.316 26.082 23.420 1.00 49.60 145 GLU A CA 1
ATOM 1065 C C . GLU A 1 148 ? -22.990 26.054 22.071 1.00 49.70 145 GLU A C 1
ATOM 1066 O O . GLU A 1 148 ? -22.994 27.052 21.348 1.00 50.29 145 GLU A O 1
ATOM 1072 N N . ILE A 1 149 ? -23.567 24.910 21.737 1.00 50.23 146 ILE A N 1
ATOM 1073 C CA . ILE A 1 149 ? -24.402 24.817 20.554 1.00 51.02 146 ILE A CA 1
ATOM 1074 C C . ILE A 1 149 ? -25.795 24.335 20.947 1.00 52.14 146 ILE A C 1
ATOM 1075 O O . ILE A 1 149 ? -25.960 23.206 21.407 1.00 52.13 146 ILE A O 1
ATOM 1080 N N . GLN A 1 150 ? -26.799 25.174 20.756 1.00 53.57 147 GLN A N 1
ATOM 1081 C CA . GLN A 1 150 ? -28.161 24.671 20.844 1.00 55.45 147 GLN A CA 1
ATOM 1082 C C . GLN A 1 150 ? -28.718 24.733 19.433 1.00 55.21 147 GLN A C 1
ATOM 1083 O O . GLN A 1 150 ? -28.662 25.790 18.795 1.00 55.93 147 GLN A O 1
ATOM 1089 N N . GLY A 1 151 ? -29.216 23.598 18.940 1.00 54.65 148 GLY A N 1
ATOM 1090 C CA . GLY A 1 151 ? -29.734 23.495 17.572 1.00 53.13 148 GLY A CA 1
ATOM 1091 C C . GLY A 1 151 ? -28.813 22.665 16.692 1.00 52.24 148 GLY A C 1
ATOM 1092 O O . GLY A 1 151 ? -28.015 21.837 17.188 1.00 52.03 148 GLY A O 1
ATOM 1093 N N . GLU A 1 152 ? -28.923 22.861 15.382 1.00 50.66 149 GLU A N 1
ATOM 1094 C CA . GLU A 1 152 ? -27.905 22.310 14.479 1.00 49.67 149 GLU A CA 1
ATOM 1095 C C . GLU A 1 152 ? -26.692 23.230 14.424 1.00 46.80 149 GLU A C 1
ATOM 1096 O O . GLU A 1 152 ? -26.833 24.445 14.538 1.00 46.94 149 GLU A O 1
ATOM 1102 N N . PRO A 1 153 ? -25.485 22.656 14.282 1.00 44.64 150 PRO A N 1
ATOM 1103 C CA . PRO A 1 153 ? -24.332 23.555 14.165 1.00 42.64 150 PRO A CA 1
ATOM 1104 C C . PRO A 1 153 ? -24.430 24.333 12.869 1.00 40.47 150 PRO A C 1
ATOM 1105 O O . PRO A 1 153 ? -24.816 23.788 11.853 1.00 39.80 150 PRO A O 1
ATOM 1109 N N . ARG A 1 154 ? -24.148 25.616 12.941 1.00 38.82 151 ARG A N 1
ATOM 1110 C CA . ARG A 1 154 ? -24.011 26.420 11.762 1.00 37.83 151 ARG A CA 1
ATOM 1111 C C . ARG A 1 154 ? -22.584 26.348 11.177 1.00 36.18 151 ARG A C 1
ATOM 1112 O O . ARG A 1 154 ? -21.643 25.986 11.873 1.00 34.68 151 ARG A O 1
ATOM 1120 N N . VAL A 1 155 ? -22.474 26.693 9.888 1.00 34.33 152 VAL A N 1
ATOM 1121 C CA . VAL A 1 155 ? -21.217 26.797 9.169 1.00 32.12 152 VAL A CA 1
ATOM 1122 C C . VAL A 1 155 ? -20.941 28.262 8.832 1.00 31.85 152 VAL A C 1
ATOM 1123 O O . VAL A 1 155 ? -21.792 28.960 8.267 1.00 32.14 152 VAL A O 1
ATOM 1127 N N . LEU A 1 156 ? -19.769 28.744 9.234 1.00 29.69 153 LEU A N 1
ATOM 1128 C CA . LEU A 1 156 ? -19.394 30.117 8.974 1.00 28.71 153 LEU A CA 1
ATOM 1129 C C . LEU A 1 156 ? -18.562 30.169 7.715 1.00 27.78 153 LEU A C 1
ATOM 1130 O O . LEU A 1 156 ? -17.612 29.367 7.575 1.00 27.52 153 LEU A O 1
ATOM 1135 N N . ALA A 1 157 ? -18.895 31.106 6.825 1.00 26.11 154 ALA A N 1
ATOM 1136 C CA . ALA A 1 157 ? -18.258 31.207 5.504 1.00 25.91 154 ALA A CA 1
ATOM 1137 C C . ALA A 1 157 ? -17.520 32.508 5.353 1.00 25.29 154 ALA A C 1
ATOM 1138 O O . ALA A 1 157 ? -17.925 33.514 5.928 1.00 25.30 154 ALA A O 1
ATOM 1140 N N . ALA A 1 158 ? -16.394 32.460 4.645 1.00 23.05 155 ALA A N 1
ATOM 1141 C CA . ALA A 1 158 ? -15.641 33.651 4.256 1.00 21.97 155 ALA A CA 1
ATOM 1142 C C . ALA A 1 158 ? -14.938 33.313 2.959 1.00 21.12 155 ALA A C 1
ATOM 1143 O O . ALA A 1 158 ? -14.731 32.151 2.712 1.00 21.30 155 ALA A O 1
ATOM 1145 N N . VAL A 1 159 ? -14.603 34.309 2.134 1.00 20.72 156 VAL A N 1
ATOM 1146 C CA . VAL A 1 159 ? -14.087 34.079 0.800 1.00 20.49 156 VAL A CA 1
ATOM 1147 C C . VAL A 1 159 ? -12.894 34.969 0.576 1.00 21.75 156 VAL A C 1
ATOM 1148 O O . VAL A 1 159 ? -12.703 35.907 1.329 1.00 23.27 156 VAL A O 1
ATOM 1152 N N . THR A 1 160 ? -12.109 34.691 -0.469 1.00 21.84 157 THR A N 1
ATOM 1153 C CA . THR A 1 160 ? -10.958 35.511 -0.814 1.00 21.76 157 THR A CA 1
ATOM 1154 C C . THR A 1 160 ? -11.286 36.791 -1.553 1.00 22.17 157 THR A C 1
ATOM 1155 O O . THR A 1 160 ? -10.486 37.732 -1.537 1.00 21.89 157 THR A O 1
ATOM 1159 N N . HIS A 1 161 ? -12.450 36.836 -2.200 1.00 23.43 158 HIS A N 1
ATOM 1160 C CA . HIS A 1 161 ? -12.837 37.976 -3.088 1.00 25.99 158 HIS A CA 1
ATOM 1161 C C . HIS A 1 161 ? -14.345 38.228 -2.936 1.00 26.30 158 HIS A C 1
ATOM 1162 O O . HIS A 1 161 ? -15.140 37.305 -3.047 1.00 25.13 158 HIS A O 1
ATOM 1169 N N . GLU A 1 162 ? -14.726 39.475 -2.695 1.00 28.52 159 GLU A N 1
ATOM 1170 C CA . GLU A 1 162 ? -16.150 39.799 -2.524 1.00 31.18 159 GLU A CA 1
ATOM 1171 C C . GLU A 1 162 ? -17.067 39.193 -3.604 1.00 30.78 159 GLU A C 1
ATOM 1172 O O . GLU A 1 162 ? -18.117 38.649 -3.290 1.00 30.96 159 GLU A O 1
ATOM 1178 N N . ASP A 1 163 ? -16.656 39.206 -4.865 1.00 30.56 160 ASP A N 1
ATOM 1179 C CA . ASP A 1 163 ? -17.568 38.692 -5.864 1.00 31.73 160 ASP A CA 1
ATOM 1180 C C . ASP A 1 163 ? -17.829 37.215 -5.734 1.00 30.46 160 ASP A C 1
ATOM 1181 O O . ASP A 1 163 ? -18.672 36.666 -6.418 1.00 29.51 160 ASP A O 1
ATOM 1186 N N . LEU A 1 164 ? -17.151 36.556 -4.792 1.00 29.44 161 LEU A N 1
ATOM 1187 C CA . LEU A 1 164 ? -17.377 35.113 -4.631 1.00 27.77 161 LEU A CA 1
ATOM 1188 C C . LEU A 1 164 ? -18.547 34.832 -3.690 1.00 26.15 161 LEU A C 1
ATOM 1189 O O . LEU A 1 164 ? -19.065 33.698 -3.627 1.00 25.41 161 LEU A O 1
ATOM 1194 N N . ILE A 1 165 ? -18.975 35.837 -2.948 1.00 25.81 162 ILE A N 1
ATOM 1195 C CA . ILE A 1 165 ? -20.141 35.565 -2.061 1.00 27.98 162 ILE A CA 1
ATOM 1196 C C . ILE A 1 165 ? -21.344 35.000 -2.849 1.00 28.30 162 ILE A C 1
ATOM 1197 O O . ILE A 1 165 ? -21.872 33.923 -2.513 1.00 27.46 162 ILE A O 1
ATOM 1202 N N . GLU A 1 166 ? -21.736 35.695 -3.930 1.00 29.93 163 GLU A N 1
ATOM 1203 C CA . GLU A 1 166 ? -22.934 35.301 -4.718 1.00 31.42 163 GLU A CA 1
ATOM 1204 C C . GLU A 1 166 ? -22.664 34.002 -5.368 1.00 31.18 163 GLU A C 1
ATOM 1205 O O . GLU A 1 166 ? -23.545 33.115 -5.477 1.00 31.23 163 GLU A O 1
ATOM 1211 N N . TYR A 1 167 ? -21.419 33.871 -5.816 1.00 30.27 164 TYR A N 1
ATOM 1212 C CA . TYR A 1 167 ? -21.020 32.635 -6.470 1.00 28.77 164 TYR A CA 1
ATOM 1213 C C . TYR A 1 167 ? -21.267 31.403 -5.606 1.00 28.13 164 TYR A C 1
ATOM 1214 O O . TYR A 1 167 ? -21.899 30.468 -6.049 1.00 29.12 164 TYR A O 1
ATOM 1223 N N . TYR A 1 168 ? -20.731 31.360 -4.386 1.00 27.30 165 TYR A N 1
ATOM 1224 C CA . TYR A 1 168 ? -20.938 30.165 -3.569 1.00 26.79 165 TYR A CA 1
ATOM 1225 C C . TYR A 1 168 ? -22.343 30.153 -2.935 1.00 26.91 165 TYR A C 1
ATOM 1226 O O . TYR A 1 168 ? -22.902 29.096 -2.699 1.00 25.74 165 TYR A O 1
ATOM 1235 N N . LYS A 1 169 ? -22.910 31.322 -2.670 1.00 29.45 166 LYS A N 1
ATOM 1236 C CA . LYS A 1 169 ? -24.352 31.379 -2.247 1.00 32.73 166 LYS A CA 1
ATOM 1237 C C . LYS A 1 169 ? -25.303 30.708 -3.218 1.00 33.02 166 LYS A C 1
ATOM 1238 O O . LYS A 1 169 ? -26.118 29.900 -2.788 1.00 33.33 166 LYS A O 1
ATOM 1244 N N . SER A 1 170 ? -25.180 30.970 -4.524 1.00 34.69 167 SER A N 1
ATOM 1245 C CA . SER A 1 170 ? -26.027 30.216 -5.517 1.00 35.86 167 SER A CA 1
ATOM 1246 C C . SER A 1 170 ? -25.796 28.742 -5.448 1.00 36.43 167 SER A C 1
ATOM 1247 O O . SER A 1 170 ? -26.729 27.937 -5.554 1.00 35.73 167 SER A O 1
ATOM 1250 N N . LYS A 1 171 ? -24.526 28.364 -5.308 1.00 36.84 168 LYS A N 1
ATOM 1251 C CA . LYS A 1 171 ? -24.237 26.954 -5.283 1.00 37.57 168 LYS A CA 1
ATOM 1252 C C . LYS A 1 171 ? -24.758 26.344 -4.002 1.00 37.79 168 LYS A C 1
ATOM 1253 O O . LYS A 1 171 ? -25.039 25.144 -3.968 1.00 38.87 168 LYS A O 1
ATOM 1259 N N . LEU A 1 172 ? -24.911 27.160 -2.959 1.00 37.46 169 LEU A N 1
ATOM 1260 C CA . LEU A 1 172 ? -25.423 26.661 -1.663 1.00 38.38 169 LEU A CA 1
ATOM 1261 C C . LEU A 1 172 ? -26.970 26.642 -1.570 1.00 40.17 169 LEU A C 1
ATOM 1262 O O . LEU A 1 172 ? -27.530 26.042 -0.656 1.00 39.44 169 LEU A O 1
ATOM 1267 N N . GLU A 1 173 ? -27.643 27.297 -2.523 1.00 42.20 170 GLU A N 1
ATOM 1268 C CA . GLU A 1 173 ? -29.123 27.361 -2.527 1.00 43.69 170 GLU A CA 1
ATOM 1269 C C . GLU A 1 173 ? -29.722 25.972 -2.462 1.00 43.23 170 GLU A C 1
ATOM 1270 O O . GLU A 1 173 ? -29.427 25.131 -3.275 1.00 43.09 170 GLU A O 1
ATOM 1276 N N . GLY A 1 174 ? -30.537 25.735 -1.447 1.00 44.22 171 GLY A N 1
ATOM 1277 C CA . GLY A 1 174 ? -31.203 24.459 -1.289 1.00 44.45 171 GLY A CA 1
ATOM 1278 C C . GLY A 1 174 ? -30.667 23.677 -0.119 1.00 44.85 171 GLY A C 1
ATOM 1279 O O . GLY A 1 174 ? -31.307 22.731 0.331 1.00 45.90 171 GLY A O 1
ATOM 1280 N N . CYS A 1 175 ? -29.498 24.066 0.388 1.00 44.76 172 CYS A N 1
ATOM 1281 C CA . CYS A 1 175 ? -28.780 23.239 1.362 1.00 44.47 172 CYS A CA 1
ATOM 1282 C C . CYS A 1 175 ? -29.523 23.213 2.702 1.00 44.44 172 CYS A C 1
ATOM 1283 O O . CYS A 1 175 ? -30.067 24.243 3.110 1.00 44.55 172 CYS A O 1
ATOM 1286 N N . SER A 1 176 ? -29.555 22.060 3.378 1.00 44.48 173 SER A N 1
ATOM 1287 C CA . SER A 1 176 ? -30.195 21.971 4.718 1.00 45.76 173 SER A CA 1
ATOM 1288 C C . SER A 1 176 ? -29.460 22.804 5.766 1.00 45.33 173 SER A C 1
ATOM 1289 O O . SER A 1 176 ? -30.098 23.461 6.605 1.00 45.47 173 SER A O 1
ATOM 1292 N N . VAL A 1 177 ? -28.125 22.785 5.662 1.00 43.83 174 VAL A N 1
ATOM 1293 C CA . VAL A 1 177 ? -27.212 23.403 6.617 1.00 42.69 174 VAL A CA 1
ATOM 1294 C C . VAL A 1 177 ? -27.294 24.903 6.519 1.00 41.36 174 VAL A C 1
ATOM 1295 O O . VAL A 1 177 ? -27.304 25.453 5.439 1.00 41.75 174 VAL A O 1
ATOM 1299 N N . GLU A 1 178 ? -27.367 25.563 7.661 1.00 40.77 175 GLU A N 1
ATOM 1300 C CA . GLU A 1 178 ? -27.428 27.010 7.698 1.00 40.62 175 GLU A CA 1
ATOM 1301 C C . GLU A 1 178 ? -26.000 27.582 7.609 1.00 39.83 175 GLU A C 1
ATOM 1302 O O . GLU A 1 178 ? -25.164 27.340 8.495 1.00 39.43 175 GLU A O 1
ATOM 1308 N N . VAL A 1 179 ? -25.745 28.341 6.541 1.00 38.98 176 VAL A N 1
ATOM 1309 C CA . VAL A 1 179 ? -24.456 28.950 6.270 1.00 37.41 176 VAL A CA 1
ATOM 1310 C C . VAL A 1 179 ? -24.544 30.420 6.544 1.00 37.19 176 VAL A C 1
ATOM 1311 O O . VAL A 1 179 ? -25.356 31.107 5.940 1.00 37.92 176 VAL A O 1
ATOM 1315 N N . ILE A 1 180 ? -23.686 30.899 7.431 1.00 35.94 177 ILE A N 1
ATOM 1316 C CA . ILE A 1 180 ? -23.653 32.280 7.832 1.00 35.24 177 ILE A CA 1
ATOM 1317 C C . ILE A 1 180 ? -22.464 32.929 7.155 1.00 35.16 177 ILE A C 1
ATOM 1318 O O . ILE A 1 180 ? -21.363 32.388 7.224 1.00 34.45 177 ILE A O 1
ATOM 1323 N N . TRP A 1 181 ? -22.677 34.094 6.535 1.00 34.37 178 TRP A N 1
ATOM 1324 C CA . TRP A 1 181 ? -21.604 34.911 6.005 1.00 34.16 178 TRP A CA 1
ATOM 1325 C C . TRP A 1 181 ? -21.002 35.809 7.076 1.00 35.22 178 TRP A C 1
ATOM 1326 O O . TRP A 1 181 ? -21.579 36.850 7.466 1.00 35.07 178 TRP A O 1
ATOM 1337 N N . ARG A 1 182 ? -19.821 35.402 7.538 1.00 34.97 179 ARG A N 1
ATOM 1338 C CA . ARG A 1 182 ? -19.124 36.047 8.647 1.00 35.73 179 ARG A CA 1
ATOM 1339 C C . ARG A 1 182 ? -18.990 37.539 8.530 1.00 36.00 179 ARG A C 1
ATOM 1340 O O . ARG A 1 182 ? -18.550 38.048 7.493 1.00 36.47 179 ARG A O 1
ATOM 1348 N N . GLU A 1 183 ? -19.271 38.242 9.621 1.00 36.37 180 GLU A N 1
ATOM 1349 C CA . GLU A 1 183 ? -19.100 39.693 9.662 1.00 38.02 180 GLU A CA 1
ATOM 1350 C C . GLU A 1 183 ? -18.253 40.140 10.849 1.00 37.52 180 GLU A C 1
ATOM 1351 O O . GLU A 1 183 ? -18.118 41.346 11.106 1.00 37.48 180 GLU A O 1
ATOM 1357 N N . ASP A 1 184 ? -17.690 39.165 11.559 1.00 37.09 181 ASP A N 1
ATOM 1358 C CA . ASP A 1 184 ? -16.800 39.410 12.700 1.00 36.56 181 ASP A CA 1
ATOM 1359 C C . ASP A 1 184 ? -15.461 39.950 12.224 1.00 36.91 181 ASP A C 1
ATOM 1360 O O . ASP A 1 184 ? -14.417 39.279 12.326 1.00 37.43 181 ASP A O 1
ATOM 1365 N N . GLU A 1 185 ? -15.503 41.154 11.683 1.00 36.05 182 GLU A N 1
ATOM 1366 C CA . GLU A 1 185 ? -14.341 41.851 11.209 1.00 36.30 182 GLU A CA 1
ATOM 1367 C C . GLU A 1 185 ? -13.229 41.869 12.251 1.00 35.88 182 GLU A C 1
ATOM 1368 O O . GLU A 1 185 ? -13.483 42.138 13.445 1.00 35.60 182 GLU A O 1
ATOM 1374 N N . GLY A 1 186 ? -12.003 41.557 11.814 1.00 34.00 183 GLY A N 1
ATOM 1375 C CA . GLY A 1 186 ? -10.905 41.432 12.751 1.00 32.49 183 GLY A CA 1
ATOM 1376 C C . GLY A 1 186 ? -10.832 40.091 13.450 1.00 31.71 183 GLY A C 1
ATOM 1377 O O . GLY A 1 186 ? -9.912 39.863 14.200 1.00 32.79 183 GLY A O 1
ATOM 1378 N N . GLY A 1 187 ? -11.795 39.204 13.218 1.00 30.71 184 GLY A N 1
ATOM 1379 C CA . GLY A 1 187 ? -11.653 37.771 13.582 1.00 29.67 184 GLY A CA 1
ATOM 1380 C C . GLY A 1 187 ? -10.528 37.083 12.784 1.00 28.22 184 GLY A C 1
ATOM 1381 O O . GLY A 1 187 ? -10.019 37.636 11.815 1.00 27.39 184 GLY A O 1
ATOM 1382 N N . ALA A 1 188 ? -10.152 35.875 13.186 1.00 27.46 185 ALA A N 1
ATOM 1383 C CA . ALA A 1 188 ? -8.932 35.226 12.652 1.00 26.65 185 ALA A CA 1
ATOM 1384 C C . ALA A 1 188 ? -9.272 33.822 12.281 1.00 25.21 185 ALA A C 1
ATOM 1385 O O . ALA A 1 188 ? -10.041 33.209 13.003 1.00 25.54 185 ALA A O 1
ATOM 1387 N N . ILE A 1 189 ? -8.691 33.329 11.186 1.00 22.76 186 ILE A N 1
ATOM 1388 C CA . ILE A 1 189 ? -8.665 31.888 10.881 1.00 22.39 186 ILE A CA 1
ATOM 1389 C C . ILE A 1 189 ? -7.211 31.404 10.925 1.00 23.19 186 ILE A C 1
ATOM 1390 O O . ILE A 1 189 ? -6.378 31.822 10.120 1.00 23.78 186 ILE A O 1
ATOM 1395 N N . VAL A 1 190 ? -6.924 30.518 11.867 1.00 23.63 187 VAL A N 1
ATOM 1396 C CA . VAL A 1 190 ? -5.549 30.160 12.206 1.00 22.99 187 VAL A CA 1
ATOM 1397 C C . VAL A 1 190 ? -5.137 28.855 11.492 1.00 22.82 187 VAL A C 1
ATOM 1398 O O . VAL A 1 190 ? -5.925 27.905 11.429 1.00 24.77 187 VAL A O 1
ATOM 1402 N N . GLY A 1 191 ? -3.915 28.811 10.956 1.00 23.04 188 GLY A N 1
ATOM 1403 C CA . GLY A 1 191 ? -3.370 27.592 10.341 1.00 21.52 188 GLY A CA 1
ATOM 1404 C C . GLY A 1 191 ? -3.782 27.464 8.867 1.00 21.69 188 GLY A C 1
ATOM 1405 O O . GLY A 1 191 ? -4.286 28.431 8.288 1.00 21.43 188 GLY A O 1
ATOM 1406 N N . ALA A 1 192 ? -3.599 26.271 8.297 1.00 19.66 189 ALA A N 1
ATOM 1407 C CA . ALA A 1 192 ? -3.800 26.018 6.865 1.00 20.54 189 ALA A CA 1
ATOM 1408 C C . ALA A 1 192 ? -5.195 26.487 6.346 1.00 19.32 189 ALA A C 1
ATOM 1409 O O . ALA A 1 192 ? -5.326 26.997 5.258 1.00 18.79 189 ALA A O 1
ATOM 1411 N N . ALA A 1 193 ? -6.209 26.331 7.171 1.00 19.30 190 ALA A N 1
ATOM 1412 C CA . ALA A 1 193 ? -7.585 26.650 6.771 1.00 20.36 190 ALA A CA 1
ATOM 1413 C C . ALA A 1 193 ? -7.719 28.116 6.413 1.00 20.29 190 ALA A C 1
ATOM 1414 O O . ALA A 1 193 ? -8.625 28.494 5.649 1.00 20.80 190 ALA A O 1
ATOM 1416 N N . GLY A 1 194 ? -6.824 28.935 6.970 1.00 19.93 191 GLY A N 1
ATOM 1417 C CA . GLY A 1 194 ? -6.743 30.345 6.623 1.00 19.82 191 GLY A CA 1
ATOM 1418 C C . GLY A 1 194 ? -5.591 30.669 5.663 1.00 20.91 191 GLY A C 1
ATOM 1419 O O . GLY A 1 194 ? -5.799 31.343 4.618 1.00 21.08 191 GLY A O 1
ATOM 1420 N N . LEU A 1 195 ? -4.393 30.168 5.970 1.00 19.80 192 LEU A N 1
ATOM 1421 C CA . LEU A 1 195 ? -3.196 30.452 5.140 1.00 19.85 192 LEU A CA 1
ATOM 1422 C C . LEU A 1 195 ? -3.293 29.992 3.710 1.00 19.20 192 LEU A C 1
ATOM 1423 O O . LEU A 1 195 ? -2.805 30.671 2.818 1.00 19.21 192 LEU A O 1
ATOM 1428 N N . LEU A 1 196 ? -3.898 28.838 3.453 1.00 18.72 193 LEU A N 1
ATOM 1429 C CA . LEU A 1 196 ? -3.955 28.422 2.053 1.00 19.02 193 LEU A CA 1
ATOM 1430 C C . LEU A 1 196 ? -4.744 29.454 1.198 1.00 19.10 193 LEU A C 1
ATOM 1431 O O . LEU A 1 196 ? -4.398 29.722 0.038 1.00 19.18 193 LEU A O 1
ATOM 1436 N N . LEU A 1 197 ? -5.817 30.007 1.770 1.00 19.21 194 LEU A N 1
ATOM 1437 C CA . LEU A 1 197 ? -6.579 31.062 1.061 1.00 19.08 194 LEU A CA 1
ATOM 1438 C C . LEU A 1 197 ? -5.803 32.357 1.040 1.00 18.32 194 LEU A C 1
ATOM 1439 O O . LEU A 1 197 ? -5.811 33.052 0.030 1.00 20.04 194 LEU A O 1
ATOM 1444 N N . GLY A 1 198 ? -5.174 32.725 2.151 1.00 17.28 195 GLY A N 1
ATOM 1445 C CA . GLY A 1 198 ? -4.530 34.047 2.235 1.00 17.10 195 GLY A CA 1
ATOM 1446 C C . GLY A 1 198 ? -3.301 34.079 1.324 1.00 19.02 195 GLY A C 1
ATOM 1447 O O . GLY A 1 198 ? -3.011 35.092 0.627 1.00 18.34 195 GLY A O 1
ATOM 1448 N N . ILE A 1 199 ? -2.546 32.983 1.340 1.00 18.07 196 ILE A N 1
ATOM 1449 C CA . ILE A 1 199 ? -1.382 32.908 0.465 1.00 19.25 196 ILE A CA 1
ATOM 1450 C C . ILE A 1 199 ? -1.847 32.677 -0.959 1.00 19.01 196 ILE A C 1
ATOM 1451 O O . ILE A 1 199 ? -1.318 33.308 -1.903 1.00 18.09 196 ILE A O 1
ATOM 1456 N N . GLY A 1 200 ? -2.837 31.794 -1.121 1.00 19.08 197 GLY A N 1
ATOM 1457 C CA . GLY A 1 200 ? -3.420 31.578 -2.458 1.00 20.72 197 GLY A CA 1
ATOM 1458 C C . GLY A 1 200 ? -3.811 32.876 -3.159 1.00 22.34 197 GLY A C 1
ATOM 1459 O O . GLY A 1 200 ? -3.441 33.138 -4.334 1.00 23.77 197 GLY A O 1
ATOM 1460 N N . LYS A 1 201 ? -4.562 33.701 -2.438 1.00 22.89 198 LYS A N 1
ATOM 1461 C CA . LYS A 1 201 ? -4.989 35.006 -2.917 1.00 23.68 198 LYS A CA 1
ATOM 1462 C C . LYS A 1 201 ? -3.844 35.827 -3.540 1.00 23.14 198 LYS A C 1
ATOM 1463 O O . LYS A 1 201 ? -4.052 36.445 -4.572 1.00 22.27 198 LYS A O 1
ATOM 1469 N N . LEU A 1 202 ? -2.639 35.806 -2.957 1.00 23.21 199 LEU A N 1
ATOM 1470 C CA . LEU A 1 202 ? -1.472 36.530 -3.532 1.00 24.72 199 LEU A CA 1
ATOM 1471 C C . LEU A 1 202 ? -0.959 35.939 -4.855 1.00 25.10 199 LEU A C 1
ATOM 1472 O O . LEU A 1 202 ? -0.192 36.593 -5.590 1.00 26.08 199 LEU A O 1
ATOM 1477 N N . ARG A 1 203 ? -1.354 34.711 -5.151 1.00 24.29 200 ARG A N 1
ATOM 1478 C CA . ARG A 1 203 ? -0.941 34.074 -6.388 1.00 24.66 200 ARG A CA 1
ATOM 1479 C C . ARG A 1 203 ? -2.043 34.066 -7.425 1.00 24.46 200 ARG A C 1
ATOM 1480 O O . ARG A 1 203 ? -1.976 33.270 -8.346 1.00 24.12 200 ARG A O 1
ATOM 1488 N N . GLY A 1 204 ? -3.127 34.830 -7.209 1.00 25.44 201 GLY A N 1
ATOM 1489 C CA . GLY A 1 204 ? -4.295 34.764 -8.134 1.00 23.57 201 GLY A CA 1
ATOM 1490 C C . GLY A 1 204 ? -5.180 33.551 -7.943 1.00 23.90 201 GLY A C 1
ATOM 1491 O O . GLY A 1 204 ? -6.000 33.226 -8.826 1.00 25.95 201 GLY A O 1
ATOM 1492 N N . MET A 1 205 ? -5.049 32.852 -6.817 1.00 21.08 202 MET A N 1
ATOM 1493 C CA . MET A 1 205 ? -6.027 31.775 -6.526 1.00 20.40 202 MET A CA 1
ATOM 1494 C C . MET A 1 205 ? -7.224 32.333 -5.737 1.00 19.68 202 MET A C 1
ATOM 1495 O O . MET A 1 205 ? -7.202 33.478 -5.325 1.00 20.37 202 MET A O 1
ATOM 1500 N N . PHE A 1 206 ? -8.252 31.528 -5.496 1.00 19.12 203 PHE A N 1
ATOM 1501 C CA . PHE A 1 206 ? -9.402 32.075 -4.845 1.00 18.89 203 PHE A CA 1
ATOM 1502 C C . PHE A 1 206 ? -10.131 30.926 -4.179 1.00 18.96 203 PHE A C 1
ATOM 1503 O O . PHE A 1 206 ? -9.864 29.737 -4.461 1.00 18.92 203 PHE A O 1
ATOM 1511 N N . GLY A 1 207 ? -11.074 31.270 -3.314 1.00 18.18 204 GLY A N 1
ATOM 1512 C CA . GLY A 1 207 ? -11.953 30.231 -2.756 1.00 17.98 204 GLY A CA 1
ATOM 1513 C C . GLY A 1 207 ? -12.644 30.655 -1.499 1.00 18.87 204 GLY A C 1
ATOM 1514 O O . GLY A 1 207 ? -12.855 31.849 -1.244 1.00 19.25 204 GLY A O 1
ATOM 1515 N N . ILE A 1 208 ? -12.992 29.671 -0.691 1.00 19.45 205 ILE A N 1
ATOM 1516 C CA . ILE A 1 208 ? -13.889 29.937 0.384 1.00 19.82 205 ILE A CA 1
ATOM 1517 C C . ILE A 1 208 ? -13.455 29.127 1.612 1.00 20.47 205 ILE A C 1
ATOM 1518 O O . ILE A 1 208 ? -13.071 27.956 1.486 1.00 18.83 205 ILE A O 1
ATOM 1523 N N . SER A 1 209 ? -13.584 29.732 2.785 1.00 20.71 206 SER A N 1
ATOM 1524 C CA . SER A 1 209 ? -13.421 29.006 4.062 1.00 22.90 206 SER A CA 1
ATOM 1525 C C . SER A 1 209 ? -14.758 28.579 4.672 1.00 23.36 206 SER A C 1
ATOM 1526 O O . SER A 1 209 ? -15.639 29.423 4.868 1.00 24.66 206 SER A O 1
ATOM 1529 N N . LEU A 1 210 ? -14.937 27.291 4.967 1.00 23.90 207 LEU A N 1
ATOM 1530 C CA . LEU A 1 210 ? -16.124 26.835 5.724 1.00 24.34 207 LEU A CA 1
ATOM 1531 C C . LEU A 1 210 ? -15.744 26.214 7.074 1.00 24.44 207 LEU A C 1
ATOM 1532 O O . LEU A 1 210 ? -15.073 25.189 7.124 1.00 22.74 207 LEU A O 1
ATOM 1537 N N . LEU A 1 211 ? -16.198 26.848 8.154 1.00 25.00 208 LEU A N 1
ATOM 1538 C CA . LEU A 1 211 ? -15.912 26.426 9.537 1.00 25.39 208 LEU A CA 1
ATOM 1539 C C . LEU A 1 211 ? -17.190 26.090 10.302 1.00 25.91 208 LEU A C 1
ATOM 1540 O O . LEU A 1 211 ? -18.084 26.935 10.472 1.00 27.82 208 LEU A O 1
ATOM 1545 N N . GLY A 1 212 ? -17.282 24.871 10.777 1.00 26.97 209 GLY A N 1
ATOM 1546 C CA . GLY A 1 212 ? -18.459 24.421 11.519 1.00 27.79 209 GLY A CA 1
ATOM 1547 C C . GLY A 1 212 ? -18.285 24.765 12.990 1.00 28.63 209 GLY A C 1
ATOM 1548 O O . GLY A 1 212 ? -17.200 24.574 13.560 1.00 26.18 209 GLY A O 1
ATOM 1549 N N . GLU A 1 213 ? -19.324 25.354 13.570 1.00 30.07 210 GLU A N 1
ATOM 1550 C CA . GLU A 1 213 ? -19.385 25.595 15.028 1.00 32.04 210 GLU A CA 1
ATOM 1551 C C . GLU A 1 213 ? -19.196 24.308 15.772 1.00 31.15 210 GLU A C 1
ATOM 1552 O O . GLU A 1 213 ? -19.834 23.315 15.473 1.00 31.01 210 GLU A O 1
ATOM 1558 N N . SER A 1 214 ? -18.300 24.322 16.738 1.00 31.85 211 SER A N 1
ATOM 1559 C CA . SER A 1 214 ? -18.015 23.119 17.494 1.00 33.05 211 SER A CA 1
ATOM 1560 C C . SER A 1 214 ? -17.635 23.456 18.952 1.00 34.53 211 SER A C 1
ATOM 1561 O O . SER A 1 214 ? -17.004 24.483 19.212 1.00 33.29 211 SER A O 1
ATOM 1564 N N . LEU A 1 215 ? -17.964 22.568 19.884 1.00 36.55 212 LEU A N 1
ATOM 1565 C CA . LEU A 1 215 ? -17.416 22.711 21.244 1.00 39.15 212 LEU A CA 1
ATOM 1566 C C . LEU A 1 215 ? -15.881 22.595 21.246 1.00 40.82 212 LEU A C 1
ATOM 1567 O O . LEU A 1 215 ? -15.205 23.344 21.975 1.00 41.85 212 LEU A O 1
ATOM 1572 N N . GLY A 1 216 ? -15.335 21.697 20.419 1.00 41.82 213 GLY A N 1
ATOM 1573 C CA . GLY A 1 216 ? -13.906 21.720 20.108 1.00 43.46 213 GLY A CA 1
ATOM 1574 C C . GLY A 1 216 ? -13.019 20.733 20.848 1.00 45.04 213 GLY A C 1
ATOM 1575 O O . GLY A 1 216 ? -11.925 20.409 20.373 1.00 45.96 213 GLY A O 1
ATOM 1576 N N . TYR A 1 217 ? -13.475 20.253 22.001 1.00 45.73 214 TYR A N 1
ATOM 1577 C CA . TYR A 1 217 ? -12.685 19.306 22.782 1.00 46.85 214 TYR A CA 1
ATOM 1578 C C . TYR A 1 217 ? -13.103 17.863 22.550 1.00 45.93 214 TYR A C 1
ATOM 1579 O O . TYR A 1 217 ? -12.531 16.966 23.143 1.00 46.16 214 TYR A O 1
ATOM 1588 N N . ILE A 1 218 ? -14.085 17.638 21.689 1.00 44.77 215 ILE A N 1
ATOM 1589 C CA . ILE A 1 218 ? -14.394 16.270 21.283 1.00 44.25 215 ILE A CA 1
ATOM 1590 C C . ILE A 1 218 ? -14.331 16.121 19.758 1.00 43.00 215 ILE A C 1
ATOM 1591 O O . ILE A 1 218 ? -14.380 17.110 19.023 1.00 42.55 215 ILE A O 1
ATOM 1596 N N . VAL A 1 219 ? -14.137 14.892 19.303 1.00 41.35 216 VAL A N 1
ATOM 1597 C CA . VAL A 1 219 ? -14.180 14.572 17.881 1.00 40.79 216 VAL A CA 1
ATOM 1598 C C . VAL A 1 219 ? -15.614 14.800 17.382 1.00 39.29 216 VAL A C 1
ATOM 1599 O O . VAL A 1 219 ? -16.522 14.049 17.720 1.00 40.31 216 VAL A O 1
ATOM 1603 N N . ASP A 1 220 ? -15.807 15.871 16.604 1.00 37.07 217 ASP A N 1
ATOM 1604 C CA . ASP A 1 220 ? -17.139 16.395 16.330 1.00 35.10 217 ASP A CA 1
ATOM 1605 C C . ASP A 1 220 ? -17.747 15.980 14.944 1.00 34.10 217 ASP A C 1
ATOM 1606 O O . ASP A 1 220 ? -17.731 16.741 13.943 1.00 33.48 217 ASP A O 1
ATOM 1611 N N . ALA A 1 221 ? -18.277 14.759 14.914 1.00 32.18 218 ALA A N 1
ATOM 1612 C CA . ALA A 1 221 ? -18.796 14.142 13.698 1.00 31.99 218 ALA A CA 1
ATOM 1613 C C . ALA A 1 221 ? -19.994 14.886 13.129 1.00 32.53 218 ALA A C 1
ATOM 1614 O O . ALA A 1 221 ? -20.152 15.000 11.911 1.00 32.16 218 ALA A O 1
ATOM 1616 N N . LYS A 1 222 ? -20.815 15.432 14.019 1.00 32.80 219 LYS A N 1
ATOM 1617 C CA . LYS A 1 222 ? -22.008 16.103 13.609 1.00 32.78 219 LYS A CA 1
ATOM 1618 C C . LYS A 1 222 ? -21.643 17.384 12.899 1.00 31.45 219 LYS A C 1
ATOM 1619 O O . LYS A 1 222 ? -22.222 17.710 11.869 1.00 31.13 219 LYS A O 1
ATOM 1625 N N . ALA A 1 223 ? -20.698 18.134 13.445 1.00 29.99 220 ALA A N 1
ATOM 1626 C CA . ALA A 1 223 ? -20.295 19.351 12.778 1.00 28.85 220 ALA A CA 1
ATOM 1627 C C . ALA A 1 223 ? -19.510 19.025 11.475 1.00 27.95 220 ALA A C 1
ATOM 1628 O O . ALA A 1 223 ? -19.629 19.719 10.489 1.00 27.59 220 ALA A O 1
ATOM 1630 N N . ALA A 1 224 ? -18.752 17.938 11.463 1.00 27.63 221 ALA A N 1
ATOM 1631 C CA . ALA A 1 224 ? -18.111 17.474 10.239 1.00 28.83 221 ALA A CA 1
ATOM 1632 C C . ALA A 1 224 ? -19.130 17.185 9.121 1.00 29.55 221 ALA A C 1
ATOM 1633 O O . ALA A 1 224 ? -18.908 17.521 7.956 1.00 29.64 221 ALA A O 1
ATOM 1635 N N . LYS A 1 225 ? -20.246 16.556 9.477 1.00 30.33 222 LYS A N 1
ATOM 1636 C CA . LYS A 1 225 ? -21.307 16.274 8.494 1.00 30.20 222 LYS A CA 1
ATOM 1637 C C . LYS A 1 225 ? -21.861 17.575 7.957 1.00 29.28 222 LYS A C 1
ATOM 1638 O O . LYS A 1 225 ? -22.038 17.742 6.749 1.00 29.56 222 LYS A O 1
ATOM 1644 N N . ALA A 1 226 ? -22.079 18.537 8.844 1.00 28.13 223 ALA A N 1
ATOM 1645 C CA . ALA A 1 226 ? -22.590 19.804 8.411 1.00 27.15 223 ALA A CA 1
ATOM 1646 C C . ALA A 1 226 ? -21.656 20.543 7.429 1.00 27.83 223 ALA A C 1
ATOM 1647 O O . ALA A 1 226 ? -22.133 21.182 6.487 1.00 27.63 223 ALA A O 1
ATOM 1649 N N . VAL A 1 227 ? -20.349 20.510 7.677 1.00 27.13 224 VAL A N 1
ATOM 1650 C CA . VAL A 1 227 ? -19.423 21.235 6.825 1.00 26.47 224 VAL A CA 1
ATOM 1651 C C . VAL A 1 227 ? -19.375 20.483 5.488 1.00 26.44 224 VAL A C 1
ATOM 1652 O O . VAL A 1 227 ? -19.426 21.096 4.432 1.00 25.90 224 VAL A O 1
ATOM 1656 N N . LEU A 1 228 ? -19.327 19.153 5.560 1.00 26.13 225 LEU A N 1
ATOM 1657 C CA . LEU A 1 228 ? -19.228 18.350 4.370 1.00 26.91 225 LEU A CA 1
ATOM 1658 C C . LEU A 1 228 ? -20.505 18.431 3.514 1.00 27.79 225 LEU A C 1
ATOM 1659 O O . LEU A 1 228 ? -20.422 18.251 2.288 1.00 27.68 225 LEU A O 1
ATOM 1664 N N . SER A 1 229 ? -21.665 18.681 4.146 1.00 27.59 226 SER A N 1
ATOM 1665 C CA . SER A 1 229 ? -22.914 18.850 3.385 1.00 28.42 226 SER A CA 1
ATOM 1666 C C . SER A 1 229 ? -22.852 20.138 2.636 1.00 28.14 226 SER A C 1
ATOM 1667 O O . SER A 1 229 ? -23.300 20.212 1.510 1.00 28.84 226 SER A O 1
ATOM 1670 N N . ALA A 1 230 ? -22.301 21.176 3.256 1.00 27.89 227 ALA A N 1
ATOM 1671 C CA . ALA A 1 230 ? -22.152 22.428 2.538 1.00 27.26 227 ALA A CA 1
ATOM 1672 C C . ALA A 1 230 ? -21.156 22.308 1.357 1.00 27.75 227 ALA A C 1
ATOM 1673 O O . ALA A 1 230 ? -21.406 22.855 0.262 1.00 27.24 227 ALA A O 1
ATOM 1675 N N . VAL A 1 231 ? -20.026 21.621 1.591 1.00 26.97 228 VAL A N 1
ATOM 1676 C CA . VAL A 1 231 ? -19.008 21.411 0.539 1.00 26.32 228 VAL A CA 1
ATOM 1677 C C . VAL A 1 231 ? -19.513 20.542 -0.650 1.00 25.89 228 VAL A C 1
ATOM 1678 O O . VAL A 1 231 ? -19.308 20.898 -1.787 1.00 24.37 228 VAL A O 1
ATOM 1682 N N . THR A 1 232 ? -20.100 19.382 -0.367 1.00 26.78 229 THR A N 1
ATOM 1683 C CA . THR A 1 232 ? -20.652 18.523 -1.413 1.00 27.93 229 THR A CA 1
ATOM 1684 C C . THR A 1 232 ? -21.831 19.198 -2.142 1.00 29.94 229 THR A C 1
ATOM 1685 O O . THR A 1 232 ? -21.976 19.039 -3.359 1.00 31.47 229 THR A O 1
ATOM 1689 N N . LYS A 1 233 ? -22.619 20.008 -1.446 1.00 29.61 230 LYS A N 1
ATOM 1690 C CA . LYS A 1 233 ? -23.610 20.814 -2.152 1.00 30.70 230 LYS A CA 1
ATOM 1691 C C . LYS A 1 233 ? -22.916 21.706 -3.167 1.00 30.81 230 LYS A C 1
ATOM 1692 O O . LYS A 1 233 ? -23.304 21.742 -4.346 1.00 32.69 230 LYS A O 1
ATOM 1698 N N . ILE A 1 234 ? -21.888 22.435 -2.733 1.00 29.63 231 ILE A N 1
ATOM 1699 C CA . ILE A 1 234 ? -21.103 23.254 -3.664 1.00 27.88 231 ILE A CA 1
ATOM 1700 C C . ILE A 1 234 ? -20.530 22.439 -4.828 1.00 28.73 231 ILE A C 1
ATOM 1701 O O . ILE A 1 234 ? -20.524 22.903 -5.967 1.00 29.28 231 ILE A O 1
ATOM 1706 N N . LEU A 1 235 ? -20.062 21.221 -4.562 1.00 29.31 232 LEU A N 1
ATOM 1707 C CA . LEU A 1 235 ? -19.484 20.404 -5.628 1.00 29.81 232 LEU A CA 1
ATOM 1708 C C . LEU A 1 235 ? -20.534 19.720 -6.497 1.00 31.15 232 LEU A C 1
ATOM 1709 O O . LEU A 1 235 ? -20.185 19.144 -7.511 1.00 31.32 232 LEU A O 1
ATOM 1714 N N . GLY A 1 236 ? -21.795 19.738 -6.058 1.00 31.63 233 GLY A N 1
ATOM 1715 C CA . GLY A 1 236 ? -22.878 19.083 -6.778 1.00 32.96 233 GLY A CA 1
ATOM 1716 C C . GLY A 1 236 ? -22.833 17.576 -6.612 1.00 33.92 233 GLY A C 1
ATOM 1717 O O . GLY A 1 236 ? -23.255 16.849 -7.518 1.00 33.48 233 GLY A O 1
ATOM 1718 N N . LEU A 1 237 ? -22.262 17.101 -5.498 1.00 34.91 234 LEU A N 1
ATOM 1719 C CA . LEU A 1 237 ? -22.135 15.662 -5.228 1.00 36.37 234 LEU A CA 1
ATOM 1720 C C . LEU A 1 237 ? -23.092 15.239 -4.108 1.00 37.23 234 LEU A C 1
ATOM 1721 O O . LEU A 1 237 ? -23.423 16.037 -3.217 1.00 37.47 234 LEU A O 1
ATOM 1726 N N . GLU A 1 238 ? -23.497 13.979 -4.130 1.00 38.10 235 GLU A N 1
ATOM 1727 C CA . GLU A 1 238 ? -24.411 13.451 -3.130 1.00 40.11 235 GLU A CA 1
ATOM 1728 C C . GLU A 1 238 ? -23.705 12.302 -2.453 1.00 39.93 235 GLU A C 1
ATOM 1729 O O . GLU A 1 238 ? -23.349 11.301 -3.088 1.00 40.57 235 GLU A O 1
ATOM 1735 N N . ILE A 1 239 ? -23.450 12.483 -1.165 1.00 39.48 236 ILE A N 1
ATOM 1736 C CA . ILE A 1 239 ? -22.509 11.631 -0.452 1.00 39.66 236 ILE A CA 1
ATOM 1737 C C . ILE A 1 239 ? -23.282 11.013 0.687 1.00 39.10 236 ILE A C 1
ATOM 1738 O O . ILE A 1 239 ? -24.030 11.688 1.354 1.00 38.79 236 ILE A O 1
ATOM 1743 N N . ASP A 1 240 ? -23.145 9.720 0.871 1.00 39.30 237 ASP A N 1
ATOM 1744 C CA . ASP A 1 240 ? -23.776 9.089 2.009 1.00 40.34 237 ASP A CA 1
ATOM 1745 C C . ASP A 1 240 ? -23.094 9.563 3.315 1.00 39.81 237 ASP A C 1
ATOM 1746 O O . ASP A 1 240 ? -21.896 9.352 3.494 1.00 39.30 237 ASP A O 1
ATOM 1751 N N . MET A 1 241 ? -23.867 10.165 4.219 1.00 39.98 238 MET A N 1
ATOM 1752 C CA . MET A 1 241 ? -23.341 10.690 5.478 1.00 40.66 238 MET A CA 1
ATOM 1753 C C . MET A 1 241 ? -23.547 9.752 6.683 1.00 42.04 238 MET A C 1
ATOM 1754 O O . MET A 1 241 ? -23.291 10.148 7.835 1.00 41.96 238 MET A O 1
ATOM 1759 N N . THR A 1 242 ? -23.985 8.518 6.428 1.00 43.54 239 THR A N 1
ATOM 1760 C CA . THR A 1 242 ? -24.372 7.570 7.493 1.00 45.00 239 THR A CA 1
ATOM 1761 C C . THR A 1 242 ? -23.283 7.288 8.554 1.00 44.90 239 THR A C 1
ATOM 1762 O O . THR A 1 242 ? -23.555 7.368 9.771 1.00 45.10 239 THR A O 1
ATOM 1766 N N . ALA A 1 243 ? -22.068 6.972 8.104 1.00 44.41 240 ALA A N 1
ATOM 1767 C CA . ALA A 1 243 ? -20.929 6.754 9.008 1.00 43.82 240 ALA A CA 1
ATOM 1768 C C . ALA A 1 243 ? -20.692 7.919 9.991 1.00 43.93 240 ALA A C 1
ATOM 1769 O O . ALA A 1 243 ? -20.284 7.704 11.140 1.00 44.58 240 ALA A O 1
ATOM 1771 N N . LEU A 1 244 ? -20.946 9.150 9.545 1.00 43.23 241 LEU A N 1
ATOM 1772 C CA . LEU A 1 244 ? -20.835 10.320 10.426 1.00 43.04 241 LEU A CA 1
ATOM 1773 C C . LEU A 1 244 ? -22.029 10.492 11.381 1.00 44.13 241 LEU A C 1
ATOM 1774 O O . LEU A 1 244 ? -21.852 10.866 12.553 1.00 43.28 241 LEU A O 1
ATOM 1779 N N . ASP A 1 245 ? -23.244 10.266 10.863 1.00 45.88 242 ASP A N 1
ATOM 1780 C CA . ASP A 1 245 ? -24.465 10.211 11.692 1.00 47.23 242 ASP A CA 1
ATOM 1781 C C . ASP A 1 245 ? -24.286 9.250 12.881 1.00 47.28 242 ASP A C 1
ATOM 1782 O O . ASP A 1 245 ? -24.532 9.631 14.020 1.00 47.63 242 ASP A O 1
ATOM 1787 N N . GLU A 1 246 ? -23.848 8.025 12.590 1.00 47.56 243 GLU A N 1
ATOM 1788 C CA . GLU A 1 246 ? -23.623 6.989 13.600 1.00 48.78 243 GLU A CA 1
ATOM 1789 C C . GLU A 1 246 ? -22.553 7.369 14.606 1.00 48.97 243 GLU A C 1
ATOM 1790 O O . GLU A 1 246 ? -22.722 7.165 15.796 1.00 48.70 243 GLU A O 1
ATOM 1796 N N . ARG A 1 247 ? -21.450 7.927 14.123 1.00 49.70 244 ARG A N 1
ATOM 1797 C CA . ARG A 1 247 ? -20.405 8.388 15.016 1.00 49.85 244 ARG A CA 1
ATOM 1798 C C . ARG A 1 247 ? -20.951 9.503 15.926 1.00 49.46 244 ARG A C 1
ATOM 1799 O O . ARG A 1 247 ? -20.791 9.445 17.129 1.00 48.45 244 ARG A O 1
ATOM 1807 N N . ALA A 1 248 ? -21.638 10.485 15.351 1.00 49.93 245 ALA A N 1
ATOM 1808 C CA . ALA A 1 248 ? -22.316 11.517 16.143 1.00 51.19 245 ALA A CA 1
ATOM 1809 C C . ALA A 1 248 ? -23.230 10.953 17.254 1.00 52.36 245 ALA A C 1
ATOM 1810 O O . ALA A 1 248 ? -23.240 11.490 18.360 1.00 51.74 245 ALA A O 1
ATOM 1812 N N . LYS A 1 249 ? -23.971 9.876 16.963 1.00 53.78 246 LYS A N 1
ATOM 1813 C CA . LYS A 1 249 ? -24.904 9.333 17.957 1.00 56.28 246 LYS A CA 1
ATOM 1814 C C . LYS A 1 249 ? -24.184 8.594 19.075 1.00 56.73 246 LYS A C 1
ATOM 1815 O O . LYS A 1 249 ? -24.568 8.726 20.227 1.00 56.28 246 LYS A O 1
ATOM 1821 N N . GLU A 1 250 ? -23.136 7.851 18.726 1.00 58.11 247 GLU A N 1
ATOM 1822 C CA . GLU A 1 250 ? -22.303 7.171 19.704 1.00 59.85 247 GLU A CA 1
ATOM 1823 C C . GLU A 1 250 ? -21.684 8.183 20.655 1.00 60.48 247 GLU A C 1
ATOM 1824 O O . GLU A 1 250 ? -21.676 7.955 21.865 1.00 60.44 247 GLU A O 1
ATOM 1830 N N . THR A 1 251 ? -21.195 9.310 20.127 1.00 61.26 248 THR A N 1
ATOM 1831 C CA . THR A 1 251 ? -20.548 10.298 20.993 1.00 62.01 248 THR A CA 1
ATOM 1832 C C . THR A 1 251 ? -21.526 11.121 21.844 1.00 63.12 248 THR A C 1
ATOM 1833 O O . THR A 1 251 ? -21.164 11.548 22.934 1.00 63.26 248 THR A O 1
ATOM 1837 N N . GLU A 1 252 ? -22.752 11.334 21.376 1.00 64.58 249 GLU A N 1
ATOM 1838 C CA . GLU A 1 252 ? -23.741 12.029 22.210 1.00 67.02 249 GLU A CA 1
ATOM 1839 C C . GLU A 1 252 ? -24.192 11.186 23.420 1.00 67.68 249 GLU A C 1
ATOM 1840 O O . GLU A 1 252 ? -24.403 11.728 24.501 1.00 67.54 249 GLU A O 1
ATOM 1846 N N . GLU A 1 253 ? -24.343 9.876 23.203 1.00 69.16 250 GLU A N 1
ATOM 1847 C CA . GLU A 1 253 ? -24.621 8.879 24.251 1.00 70.86 250 GLU A CA 1
ATOM 1848 C C . GLU A 1 253 ? -23.506 8.857 25.296 1.00 71.09 250 GLU A C 1
ATOM 1849 O O . GLU A 1 253 ? -23.774 8.991 26.490 1.00 70.94 250 GLU A O 1
ATOM 1855 N N . ILE A 1 254 ? -22.266 8.694 24.833 1.00 71.60 251 ILE A N 1
ATOM 1856 C CA . ILE A 1 254 ? -21.079 8.855 25.679 1.00 72.52 251 ILE A CA 1
ATOM 1857 C C . ILE A 1 254 ? -21.156 10.129 26.530 1.00 73.21 251 ILE A C 1
ATOM 1858 O O . ILE A 1 254 ? -21.120 10.048 27.752 1.00 73.46 251 ILE A O 1
ATOM 1863 N N . LEU A 1 255 ? -21.281 11.289 25.886 1.00 73.96 252 LEU A N 1
ATOM 1864 C CA . LEU A 1 255 ? -21.313 12.569 26.589 1.00 75.07 252 LEU A CA 1
ATOM 1865 C C . LEU A 1 255 ? -22.418 12.652 27.636 1.00 75.68 252 LEU A C 1
ATOM 1866 O O . LEU A 1 255 ? -22.213 13.232 28.702 1.00 75.74 252 LEU A O 1
ATOM 1871 N N . ARG A 1 256 ? -23.587 12.097 27.335 1.00 76.68 253 ARG A N 1
ATOM 1872 C CA . ARG A 1 256 ? -24.701 12.143 28.285 1.00 77.98 253 ARG A CA 1
ATOM 1873 C C . ARG A 1 256 ? -24.398 11.307 29.538 1.00 78.62 253 ARG A C 1
ATOM 1874 O O . ARG A 1 256 ? -24.637 11.749 30.671 1.00 78.70 253 ARG A O 1
ATOM 1882 N N . LYS A 1 257 ? -23.858 10.110 29.316 1.00 79.33 254 LYS A N 1
ATOM 1883 C CA . LYS A 1 257 ? -23.458 9.210 30.389 1.00 80.01 254 LYS A CA 1
ATOM 1884 C C . LYS A 1 257 ? -22.257 9.744 31.199 1.00 80.73 254 LYS A C 1
ATOM 1885 O O . LYS A 1 257 ? -22.236 9.619 32.424 1.00 80.78 254 LYS A O 1
ATOM 1891 N N . VAL A 1 258 ? -21.294 10.373 30.525 1.00 81.51 255 VAL A N 1
ATOM 1892 C CA . VAL A 1 258 ? -20.159 11.035 31.199 1.00 82.57 255 VAL A CA 1
ATOM 1893 C C . VAL A 1 258 ? -20.579 12.244 32.076 1.00 83.24 255 VAL A C 1
ATOM 1894 O O . VAL A 1 258 ? -19.944 12.503 33.100 1.00 83.46 255 VAL A O 1
ATOM 1898 N N . GLU A 1 259 ? -21.633 12.974 31.696 1.00 83.90 256 GLU A N 1
ATOM 1899 C CA . GLU A 1 259 ? -22.142 14.046 32.568 1.00 84.66 256 GLU A CA 1
ATOM 1900 C C . GLU A 1 259 ? -22.800 13.469 33.840 1.00 84.79 256 GLU A C 1
ATOM 1901 O O . GLU A 1 259 ? -22.782 14.117 34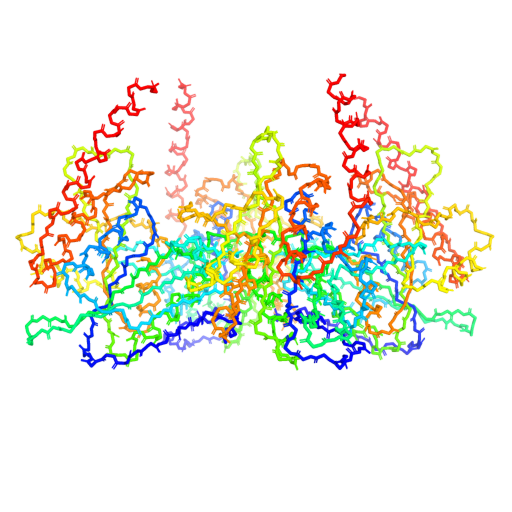.897 1.00 84.83 256 GLU A O 1
ATOM 1907 N N . GLU A 1 260 ? -23.365 12.261 33.725 1.00 84.75 257 GLU A N 1
ATOM 1908 C CA . GLU A 1 260 ? -23.902 11.512 34.873 1.00 84.86 257 GLU A CA 1
ATOM 1909 C C . GLU A 1 260 ? -22.779 10.971 35.781 1.00 84.72 257 GLU A C 1
ATOM 1910 O O . GLU A 1 260 ? -22.144 11.712 36.541 1.00 84.49 257 GLU A O 1
ATOM 1916 N N . MET B 1 17 ? 30.765 26.566 12.895 1.00 52.88 14 MET B N 1
ATOM 1917 C CA . MET B 1 17 ? 29.574 25.824 13.425 1.00 53.39 14 MET B CA 1
ATOM 1918 C C . MET B 1 17 ? 28.238 26.481 13.055 1.00 52.75 14 MET B C 1
ATOM 1919 O O . MET B 1 17 ? 27.439 26.839 13.935 1.00 53.08 14 MET B O 1
ATOM 1924 N N . LYS B 1 18 ? 28.024 26.666 11.754 1.00 51.75 15 LYS B N 1
ATOM 1925 C CA . LYS B 1 18 ? 26.821 27.317 11.235 1.00 50.12 15 LYS B CA 1
ATOM 1926 C C . LYS B 1 18 ? 25.741 26.265 11.167 1.00 47.64 15 LYS B C 1
ATOM 1927 O O . LYS B 1 18 ? 24.559 26.580 11.139 1.00 48.22 15 LYS B O 1
ATOM 1933 N N . GLU B 1 19 ? 26.165 25.010 11.103 1.00 44.31 16 GLU B N 1
ATOM 1934 C CA . GLU B 1 19 ? 25.275 23.870 11.168 1.00 41.79 16 GLU B CA 1
ATOM 1935 C C . GLU B 1 19 ? 25.908 22.741 11.983 1.00 38.79 16 GLU B C 1
ATOM 1936 O O . GLU B 1 19 ? 27.105 22.805 12.347 1.00 36.77 16 GLU B O 1
ATOM 1942 N N . THR B 1 20 ? 25.085 21.730 12.294 1.00 35.72 17 THR B N 1
ATOM 1943 C CA . THR B 1 20 ? 25.546 20.534 12.972 1.00 33.12 17 THR B CA 1
ATOM 1944 C C . THR B 1 20 ? 26.807 20.003 12.262 1.00 32.55 17 THR B C 1
ATOM 1945 O O . THR B 1 20 ? 26.872 19.964 11.056 1.00 31.30 17 THR B O 1
ATOM 1949 N N . THR B 1 21 ? 27.829 19.664 13.033 1.00 33.79 18 THR B N 1
ATOM 1950 C CA . THR B 1 21 ? 29.137 19.274 12.454 1.00 35.64 18 THR B CA 1
ATOM 1951 C C . THR B 1 21 ? 29.673 17.968 13.055 1.00 34.94 18 THR B C 1
ATOM 1952 O O . THR B 1 21 ? 29.596 17.743 14.248 1.00 33.79 18 THR B O 1
ATOM 1956 N N . ILE B 1 22 ? 30.251 17.127 12.226 1.00 37.03 19 ILE B N 1
ATOM 1957 C CA . ILE B 1 22 ? 30.875 15.913 12.751 1.00 38.49 19 ILE B CA 1
ATOM 1958 C C . ILE B 1 22 ? 32.390 15.988 12.537 1.00 39.62 19 ILE B C 1
ATOM 1959 O O . ILE B 1 22 ? 32.862 16.142 11.390 1.00 40.05 19 ILE B O 1
ATOM 1964 N N . VAL B 1 23 ? 33.123 15.888 13.642 1.00 40.03 20 VAL B N 1
ATOM 1965 C CA . VAL B 1 23 ? 34.578 15.784 13.618 1.00 40.80 20 VAL B CA 1
ATOM 1966 C C . VAL B 1 23 ? 34.980 14.307 13.574 1.00 41.44 20 VAL B C 1
ATOM 1967 O O . VAL B 1 23 ? 34.699 13.526 14.506 1.00 40.36 20 VAL B O 1
ATOM 1971 N N . VAL B 1 24 ? 35.635 13.947 12.478 1.00 42.86 21 VAL B N 1
ATOM 1972 C CA . VAL B 1 24 ? 36.090 12.594 12.223 1.00 44.75 21 VAL B CA 1
ATOM 1973 C C . VAL B 1 24 ? 37.598 12.336 12.580 1.00 46.85 21 VAL B C 1
ATOM 1974 O O . VAL B 1 24 ? 38.501 12.888 11.941 1.00 47.40 21 VAL B O 1
ATOM 1978 N N . TYR B 1 25 ? 37.845 11.492 13.585 1.00 48.72 22 TYR B N 1
ATOM 1979 C CA . TYR B 1 25 ? 39.210 11.087 13.983 1.00 50.66 22 TYR B CA 1
ATOM 1980 C C . TYR B 1 25 ? 39.792 9.938 13.194 1.00 51.63 22 TYR B C 1
ATOM 1981 O O . TYR B 1 25 ? 41.008 9.860 13.024 1.00 52.47 22 TYR B O 1
ATOM 1990 N N . GLU B 1 26 ? 38.928 9.055 12.708 1.00 52.41 23 GLU B N 1
ATOM 1991 C CA . GLU B 1 26 ? 39.339 7.787 12.138 1.00 52.99 23 GLU B CA 1
ATOM 1992 C C . GLU B 1 26 ? 38.237 7.271 11.220 1.00 53.17 23 GLU B C 1
ATOM 1993 O O . GLU B 1 26 ? 37.062 7.355 11.547 1.00 53.23 23 GLU B O 1
ATOM 1999 N N . ARG B 1 27 ? 38.631 6.716 10.084 1.00 54.11 24 ARG B N 1
ATOM 2000 C CA . ARG B 1 27 ? 37.719 6.164 9.089 1.00 54.44 24 ARG B CA 1
ATOM 2001 C C . ARG B 1 27 ? 37.840 4.627 9.027 1.00 54.90 24 ARG B C 1
ATOM 2002 O O . ARG B 1 27 ? 38.436 4.098 8.075 1.00 54.83 24 ARG B O 1
ATOM 2010 N N . PRO B 1 28 ? 37.246 3.911 10.016 1.00 54.77 25 PRO B N 1
ATOM 2011 C CA . PRO B 1 28 ? 37.422 2.468 10.238 1.00 55.06 25 PRO B CA 1
ATOM 2012 C C . PRO B 1 28 ? 36.976 1.629 9.063 1.00 55.35 25 PRO B C 1
ATOM 2013 O O . PRO B 1 28 ? 36.037 2.014 8.377 1.00 55.33 25 PRO B O 1
ATOM 2017 N N . ASP B 1 29 ? 37.640 0.496 8.819 1.00 55.64 26 ASP B N 1
ATOM 2018 C CA . ASP B 1 29 ? 37.214 -0.381 7.721 1.00 55.94 26 ASP B CA 1
ATOM 2019 C C . ASP B 1 29 ? 36.089 -1.302 8.183 1.00 54.73 26 ASP B C 1
ATOM 2020 O O . ASP B 1 29 ? 36.284 -2.495 8.447 1.00 54.30 26 ASP B O 1
ATOM 2025 N N . ILE B 1 30 ? 34.908 -0.713 8.315 1.00 53.23 27 ILE B N 1
ATOM 2026 C CA . ILE B 1 30 ? 33.708 -1.471 8.600 1.00 51.53 27 ILE B CA 1
ATOM 2027 C C . ILE B 1 30 ? 32.896 -1.459 7.326 1.00 51.03 27 ILE B C 1
ATOM 2028 O O . ILE B 1 30 ? 33.121 -0.611 6.467 1.00 51.58 27 ILE B O 1
ATOM 2033 N N . TYR B 1 31 ? 31.997 -2.422 7.189 1.00 49.84 28 TYR B N 1
ATOM 2034 C CA . TYR B 1 31 ? 31.175 -2.564 6.001 1.00 49.16 28 TYR B CA 1
ATOM 2035 C C . TYR B 1 31 ? 29.741 -3.024 6.394 1.00 46.98 28 TYR B C 1
ATOM 2036 O O . TYR B 1 31 ? 29.543 -3.806 7.356 1.00 45.27 28 TYR B O 1
ATOM 2045 N N . ASP B 1 32 ? 28.753 -2.469 5.689 1.00 44.56 29 ASP B N 1
ATOM 2046 C CA . ASP B 1 32 ? 27.318 -2.677 5.994 1.00 41.64 29 ASP B CA 1
ATOM 2047 C C . ASP B 1 32 ? 26.983 -2.754 7.484 1.00 38.49 29 ASP B C 1
ATOM 2048 O O . ASP B 1 32 ? 26.228 -3.636 7.917 1.00 37.74 29 ASP B O 1
ATOM 2053 N N . PRO B 1 33 ? 27.515 -1.820 8.287 1.00 35.94 30 PRO B N 1
ATOM 2054 C CA . PRO B 1 33 ? 27.283 -1.922 9.705 1.00 33.39 30 PRO B CA 1
ATOM 2055 C C . PRO B 1 33 ? 25.836 -1.641 10.113 1.00 33.17 30 PRO B C 1
ATOM 2056 O O . PRO B 1 33 ? 25.077 -1.006 9.358 1.00 32.00 30 PRO B O 1
ATOM 2060 N N . ILE B 1 34 ? 25.478 -2.095 11.310 1.00 31.39 31 ILE B N 1
ATOM 2061 C CA . ILE B 1 34 ? 24.243 -1.735 11.931 1.00 31.28 31 ILE B CA 1
ATOM 2062 C C . ILE B 1 34 ? 24.485 -0.500 12.803 1.00 31.70 31 ILE B C 1
ATOM 2063 O O . ILE B 1 34 ? 25.428 -0.493 13.642 1.00 30.70 31 ILE B O 1
ATOM 2068 N N . PHE B 1 35 ? 23.618 0.524 12.617 1.00 30.56 32 PHE B N 1
ATOM 2069 C CA . PHE B 1 35 ? 23.685 1.768 13.394 1.00 28.77 32 PHE B CA 1
ATOM 2070 C C . PHE B 1 35 ? 22.794 1.627 14.575 1.00 28.07 32 PHE B C 1
ATOM 2071 O O . PHE B 1 35 ? 21.583 1.505 14.434 1.00 28.79 32 PHE B O 1
ATOM 2079 N N . ILE B 1 36 ? 23.398 1.706 15.746 1.00 26.64 33 ILE B N 1
ATOM 2080 C CA . ILE B 1 36 ? 22.713 1.596 16.992 1.00 25.93 33 ILE B CA 1
ATOM 2081 C C . ILE B 1 36 ? 22.727 2.940 17.735 1.00 27.21 33 ILE B C 1
ATOM 2082 O O . ILE B 1 36 ? 23.787 3.574 17.921 1.00 26.34 33 ILE B O 1
ATOM 2087 N N . GLU B 1 37 ? 21.555 3.359 18.202 1.00 27.22 34 GLU B N 1
ATOM 2088 C CA . GLU B 1 37 ? 21.459 4.652 18.887 1.00 28.67 34 GLU B CA 1
ATOM 2089 C C . GLU B 1 37 ? 20.964 4.503 20.302 1.00 28.65 34 GLU B C 1
ATOM 2090 O O . GLU B 1 37 ? 20.050 3.745 20.558 1.00 29.36 34 GLU B O 1
ATOM 2096 N N . GLY B 1 38 ? 21.598 5.233 21.215 1.00 29.97 35 GLY B N 1
ATOM 2097 C CA . GLY B 1 38 ? 21.228 5.255 22.604 1.00 31.08 35 GLY B CA 1
ATOM 2098 C C . GLY B 1 38 ? 21.639 6.631 23.115 1.00 33.53 35 GLY B C 1
ATOM 2099 O O . GLY B 1 38 ? 22.718 6.801 23.697 1.00 35.07 35 GLY B O 1
ATOM 2100 N N . LEU B 1 39 ? 20.775 7.613 22.882 1.00 33.17 36 LEU B N 1
ATOM 2101 C CA . LEU B 1 39 ? 20.988 8.970 23.313 1.00 33.18 36 LEU B CA 1
ATOM 2102 C C . LEU B 1 39 ? 20.112 9.147 24.551 1.00 33.75 36 LEU B C 1
ATOM 2103 O O . LEU B 1 39 ? 19.320 8.261 24.854 1.00 33.87 36 LEU B O 1
ATOM 2108 N N . PRO B 1 40 ? 20.293 10.252 25.305 1.00 33.58 37 PRO B N 1
ATOM 2109 C CA . PRO B 1 40 ? 19.506 10.521 26.499 1.00 33.57 37 PRO B CA 1
ATOM 2110 C C . PRO B 1 40 ? 18.017 10.604 26.206 1.00 34.46 37 PRO B C 1
ATOM 2111 O O . PRO B 1 40 ? 17.619 11.130 25.144 1.00 35.00 37 PRO B O 1
ATOM 2115 N N . GLY B 1 41 ? 17.216 10.122 27.159 1.00 34.66 38 GLY B N 1
ATOM 2116 C CA . GLY B 1 41 ? 15.777 10.047 27.030 1.00 34.41 38 GLY B CA 1
ATOM 2117 C C . GLY B 1 41 ? 15.226 9.394 28.293 1.00 35.44 38 GLY B C 1
ATOM 2118 O O . GLY B 1 41 ? 15.926 9.337 29.316 1.00 33.94 38 GLY B O 1
ATOM 2119 N N . ILE B 1 42 ? 13.983 8.901 28.206 1.00 35.18 39 ILE B N 1
ATOM 2120 C CA . ILE B 1 42 ? 13.240 8.335 29.331 1.00 35.85 39 ILE B CA 1
ATOM 2121 C C . ILE B 1 42 ? 14.121 7.323 30.108 1.00 35.11 39 ILE B C 1
ATOM 2122 O O . ILE B 1 42 ? 14.686 6.388 29.506 1.00 34.50 39 ILE B O 1
ATOM 2127 N N . GLY B 1 43 ? 14.300 7.602 31.409 1.00 35.30 40 GLY B N 1
ATOM 2128 C CA . GLY B 1 43 ? 15.046 6.754 32.367 1.00 35.09 40 GLY B CA 1
ATOM 2129 C C . GLY B 1 43 ? 16.481 6.486 31.978 1.00 35.21 40 GLY B C 1
ATOM 2130 O O . GLY B 1 43 ? 17.098 5.522 32.455 1.00 35.53 40 GLY B O 1
ATOM 2131 N N . LEU B 1 44 ? 17.018 7.329 31.098 1.00 34.30 41 LEU B N 1
ATOM 2132 C CA . LEU B 1 44 ? 18.301 7.086 30.467 1.00 34.71 41 LEU B CA 1
ATOM 2133 C C . LEU B 1 44 ? 18.497 5.652 30.004 1.00 34.01 41 LEU B C 1
ATOM 2134 O O . LEU B 1 44 ? 19.637 5.163 29.949 1.00 33.65 41 LEU B O 1
ATOM 2139 N N . VAL B 1 45 ? 17.399 4.999 29.597 1.00 32.98 42 VAL B N 1
ATOM 2140 C CA . VAL B 1 45 ? 17.454 3.588 29.201 1.00 31.55 42 VAL B CA 1
ATOM 2141 C C . VAL B 1 45 ? 18.400 3.370 28.044 1.00 31.12 42 VAL B C 1
ATOM 2142 O O . VAL B 1 45 ? 19.308 2.509 28.097 1.00 30.58 42 VAL B O 1
ATOM 2146 N N . GLY B 1 46 ? 18.178 4.131 26.967 1.00 30.60 43 GLY B N 1
ATOM 2147 C CA . GLY B 1 46 ? 18.973 3.959 25.757 1.00 29.93 43 GLY B CA 1
ATOM 2148 C C . GLY B 1 46 ? 20.438 4.261 26.031 1.00 31.20 43 GLY B C 1
ATOM 2149 O O . GLY B 1 46 ? 21.341 3.566 25.523 1.00 29.58 43 GLY B O 1
ATOM 2150 N N . LYS B 1 47 ? 20.669 5.322 26.819 1.00 32.13 44 LYS B N 1
ATOM 2151 C CA . LYS B 1 47 ? 22.030 5.800 27.113 1.00 33.70 44 LYS B CA 1
ATOM 2152 C C . LYS B 1 47 ? 22.813 4.747 27.910 1.00 33.45 44 LYS B C 1
ATOM 2153 O O . LYS B 1 47 ? 23.881 4.334 27.500 1.00 33.91 44 LYS B O 1
ATOM 2159 N N . LEU B 1 48 ? 22.263 4.304 29.025 1.00 34.15 45 LEU B N 1
ATOM 2160 C CA . LEU B 1 48 ? 22.870 3.188 29.763 1.00 36.65 45 LEU B CA 1
ATOM 2161 C C . LEU B 1 48 ? 23.138 1.994 28.879 1.00 36.89 45 LEU B C 1
ATOM 2162 O O . LEU B 1 48 ? 24.283 1.509 28.800 1.00 38.48 45 LEU B O 1
ATOM 2167 N N . ALA B 1 49 ? 22.101 1.547 28.156 1.00 37.24 46 ALA B N 1
ATOM 2168 C CA . ALA B 1 49 ? 22.246 0.381 27.292 1.00 36.32 46 ALA B CA 1
ATOM 2169 C C . ALA B 1 49 ? 23.388 0.559 26.366 1.00 36.57 46 ALA B C 1
ATOM 2170 O O . ALA B 1 49 ? 24.199 -0.355 26.197 1.00 37.30 46 ALA B O 1
ATOM 2172 N N . ALA B 1 50 ? 23.479 1.736 25.750 1.00 36.98 47 ALA B N 1
ATOM 2173 C CA . ALA B 1 50 ? 24.484 1.946 24.684 1.00 37.58 47 ALA B CA 1
ATOM 2174 C C . ALA B 1 50 ? 25.898 2.030 25.263 1.00 38.37 47 ALA B C 1
ATOM 2175 O O . ALA B 1 50 ? 26.882 1.631 24.616 1.00 37.40 47 ALA B O 1
ATOM 2177 N N . GLU B 1 51 ? 25.981 2.609 26.459 1.00 39.38 48 GLU B N 1
ATOM 2178 C CA . GLU B 1 51 ? 27.285 2.821 27.105 1.00 41.55 48 GLU B CA 1
ATOM 2179 C C . GLU B 1 51 ? 27.852 1.465 27.537 1.00 41.54 48 GLU B C 1
ATOM 2180 O O . GLU B 1 51 ? 28.996 1.161 27.288 1.00 41.28 48 GLU B O 1
ATOM 2186 N N . HIS B 1 52 ? 26.994 0.643 28.120 1.00 42.89 49 HIS B N 1
ATOM 2187 C CA . HIS B 1 52 ? 27.327 -0.737 28.443 1.00 43.94 49 HIS B CA 1
ATOM 2188 C C . HIS B 1 52 ? 27.813 -1.545 27.251 1.00 43.37 49 HIS B C 1
ATOM 2189 O O . HIS B 1 52 ? 28.825 -2.246 27.337 1.00 43.23 49 HIS B O 1
ATOM 2196 N N . LEU B 1 53 ? 27.119 -1.428 26.125 1.00 42.40 50 LEU B N 1
ATOM 2197 C CA . LEU B 1 53 ? 27.481 -2.181 24.953 1.00 41.49 50 LEU B CA 1
ATOM 2198 C C . LEU B 1 53 ? 28.830 -1.748 24.436 1.00 41.75 50 LEU B C 1
ATOM 2199 O O . LEU B 1 53 ? 29.634 -2.569 23.944 1.00 42.10 50 LEU B O 1
ATOM 2204 N N . ILE B 1 54 ? 29.076 -0.442 24.502 1.00 41.92 51 ILE B N 1
ATOM 2205 C CA . ILE B 1 54 ? 30.348 0.103 24.047 1.00 42.24 51 ILE B CA 1
ATOM 2206 C C . ILE B 1 54 ? 31.472 -0.484 24.920 1.00 42.16 51 ILE B C 1
ATOM 2207 O O . ILE B 1 54 ? 32.511 -0.869 24.425 1.00 40.59 51 ILE B O 1
ATOM 2212 N N . GLN B 1 55 ? 31.247 -0.517 26.220 1.00 43.15 52 GLN B N 1
ATOM 2213 C CA . GLN B 1 55 ? 32.267 -0.977 27.138 1.00 45.98 52 GLN B CA 1
ATOM 2214 C C . GLN B 1 55 ? 32.644 -2.460 26.890 1.00 46.57 52 GLN B C 1
ATOM 2215 O O . GLN B 1 55 ? 33.828 -2.793 26.746 1.00 46.52 52 GLN B O 1
ATOM 2221 N N . GLU B 1 56 ? 31.630 -3.320 26.767 1.00 46.93 53 GLU B N 1
ATOM 2222 C CA . GLU B 1 56 ? 31.839 -4.770 26.665 1.00 47.17 53 GLU B CA 1
ATOM 2223 C C . GLU B 1 56 ? 32.425 -5.247 25.346 1.00 47.34 53 GLU B C 1
ATOM 2224 O O . GLU B 1 56 ? 33.181 -6.229 25.312 1.00 48.14 53 GLU B O 1
ATOM 2230 N N . LEU B 1 57 ? 32.125 -4.551 24.259 1.00 46.34 54 LEU B N 1
ATOM 2231 C CA . LEU B 1 57 ? 32.741 -4.894 22.997 1.00 45.18 54 LEU B CA 1
ATOM 2232 C C . LEU B 1 57 ? 34.046 -4.120 22.848 1.00 44.72 54 LEU B C 1
ATOM 2233 O O . LEU B 1 57 ? 34.770 -4.265 21.839 1.00 43.31 54 LEU B O 1
ATOM 2238 N N . LYS B 1 58 ? 34.333 -3.282 23.848 1.00 44.47 55 LYS B N 1
ATOM 2239 C CA . LYS B 1 58 ? 35.487 -2.387 23.784 1.00 45.60 55 LYS B CA 1
ATOM 2240 C C . LYS B 1 58 ? 35.428 -1.598 22.470 1.00 45.17 55 LYS B C 1
ATOM 2241 O O . LYS B 1 58 ? 36.377 -1.615 21.678 1.00 44.52 55 LYS B O 1
ATOM 2247 N N . ALA B 1 59 ? 34.281 -0.949 22.215 1.00 45.01 56 ALA B N 1
ATOM 2248 C CA . ALA B 1 59 ? 34.106 -0.193 20.963 1.00 44.40 56 ALA B CA 1
ATOM 2249 C C . ALA B 1 59 ? 35.063 1.025 20.932 1.00 43.54 56 ALA B C 1
ATOM 2250 O O . ALA B 1 59 ? 35.330 1.611 21.964 1.00 42.72 56 ALA B O 1
ATOM 2252 N N . LYS B 1 60 ? 35.587 1.360 19.759 1.00 43.50 57 LYS B N 1
ATOM 2253 C CA . LYS B 1 60 ? 36.460 2.536 19.603 1.00 45.45 57 LYS B CA 1
ATOM 2254 C C . LYS B 1 60 ? 35.732 3.796 19.039 1.00 44.84 57 LYS B C 1
ATOM 2255 O O . LYS B 1 60 ? 35.305 3.814 17.866 1.00 44.68 57 LYS B O 1
ATOM 2261 N N . LYS B 1 61 ? 35.631 4.838 19.865 1.00 44.88 58 LYS B N 1
ATOM 2262 C CA . LYS B 1 61 ? 35.264 6.183 19.382 1.00 43.71 58 LYS B CA 1
ATOM 2263 C C . LYS B 1 61 ? 36.056 6.577 18.164 1.00 42.71 58 LYS B C 1
ATOM 2264 O O . LYS B 1 61 ? 37.291 6.538 18.194 1.00 43.01 58 LYS B O 1
ATOM 2270 N N . PHE B 1 62 ? 35.350 6.938 17.089 1.00 40.45 59 PHE B N 1
ATOM 2271 C CA . PHE B 1 62 ? 35.974 7.476 15.897 1.00 38.28 59 PHE B CA 1
ATOM 2272 C C . PHE B 1 62 ? 35.450 8.855 15.418 1.00 37.54 59 PHE B C 1
ATOM 2273 O O . PHE B 1 62 ? 35.901 9.366 14.379 1.00 36.54 59 PHE B O 1
ATOM 2281 N N . ALA B 1 63 ? 34.478 9.430 16.137 1.00 37.14 60 ALA B N 1
ATOM 2282 C CA . ALA B 1 63 ? 33.826 10.690 15.704 1.00 35.75 60 ALA B CA 1
ATOM 2283 C C . ALA B 1 63 ? 32.938 11.283 16.743 1.00 35.11 60 ALA B C 1
ATOM 2284 O O . ALA B 1 63 ? 32.408 10.580 17.600 1.00 34.87 60 ALA B O 1
ATOM 2286 N N . GLU B 1 64 ? 32.815 12.606 16.683 1.00 35.22 61 GLU B N 1
ATOM 2287 C CA . GLU B 1 64 ? 31.994 13.356 17.618 1.00 35.15 61 GLU B CA 1
ATOM 2288 C C . GLU B 1 64 ? 31.153 14.348 16.845 1.00 34.05 61 GLU B C 1
ATOM 2289 O O . GLU B 1 64 ? 31.532 14.768 15.751 1.00 34.30 61 GLU B O 1
ATOM 2295 N N . LEU B 1 65 ? 30.007 14.716 17.404 1.00 31.83 62 LEU B N 1
ATOM 2296 C CA . LEU B 1 65 ? 29.058 15.531 16.668 1.00 29.35 62 LEU B CA 1
ATOM 2297 C C . LEU B 1 65 ? 28.795 16.660 17.589 1.00 27.67 62 LEU B C 1
ATOM 2298 O O . LEU B 1 65 ? 28.604 16.447 18.767 1.00 27.18 62 LEU B O 1
ATOM 2303 N N . TYR B 1 66 ? 28.842 17.868 17.047 1.00 26.64 63 TYR B N 1
ATOM 2304 C CA . TYR B 1 66 ? 28.501 19.080 17.787 1.00 26.06 63 TYR B CA 1
ATOM 2305 C C . TYR B 1 66 ? 27.366 19.780 17.062 1.00 24.67 63 TYR B C 1
ATOM 2306 O O . TYR B 1 66 ? 27.263 19.699 15.855 1.00 25.82 63 TYR B O 1
ATOM 2315 N N . SER B 1 67 ? 26.510 20.473 17.779 1.00 23.86 64 SER B N 1
ATOM 2316 C CA . SER B 1 67 ? 25.417 21.102 17.076 1.00 22.21 64 SER B CA 1
ATOM 2317 C C . SER B 1 67 ? 25.132 22.430 17.673 1.00 20.66 64 SER B C 1
ATOM 2318 O O . SER B 1 67 ? 25.095 22.552 18.868 1.00 21.95 64 SER B O 1
ATOM 2321 N N . PRO B 1 68 ? 24.898 23.434 16.830 1.00 21.46 65 PRO B N 1
ATOM 2322 C CA . PRO B 1 68 ? 24.466 24.702 17.418 1.00 22.00 65 PRO B CA 1
ATOM 2323 C C . PRO B 1 68 ? 22.977 24.707 17.762 1.00 22.56 65 PRO B C 1
ATOM 2324 O O . PRO B 1 68 ? 22.460 25.745 18.160 1.00 21.81 65 PRO B O 1
ATOM 2328 N N . HIS B 1 69 ? 22.285 23.579 17.573 1.00 22.02 66 HIS B N 1
ATOM 2329 C CA . HIS B 1 69 ? 20.908 23.464 18.066 1.00 21.73 66 HIS B CA 1
ATOM 2330 C C . HIS B 1 69 ? 20.877 22.872 19.459 1.00 22.63 66 HIS B C 1
ATOM 2331 O O . HIS B 1 69 ? 19.825 22.903 20.116 1.00 24.28 66 HIS B O 1
ATOM 2338 N N . PHE B 1 70 ? 22.012 22.345 19.942 1.00 21.82 67 PHE B N 1
ATOM 2339 C CA . PHE B 1 70 ? 22.073 21.895 21.331 1.00 22.04 67 PHE B CA 1
ATOM 2340 C C . PHE B 1 70 ? 22.054 23.095 22.244 1.00 22.40 67 PHE B C 1
ATOM 2341 O O . PHE B 1 70 ? 22.329 24.197 21.797 1.00 21.64 67 PHE B O 1
ATOM 2349 N N . MET B 1 71 ? 21.821 22.865 23.530 1.00 22.00 68 MET B N 1
ATOM 2350 C CA . MET B 1 71 ? 21.766 23.920 24.485 1.00 22.63 6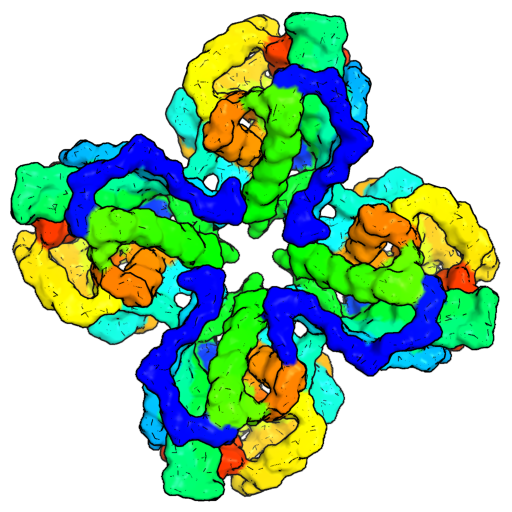8 MET B CA 1
ATOM 2351 C C . MET B 1 71 ? 23.100 24.718 24.495 1.00 22.38 68 MET B C 1
ATOM 2352 O O . MET B 1 71 ? 24.190 24.166 24.301 1.00 21.42 68 MET B O 1
ATOM 2357 N N . HIS B 1 72 ? 22.990 26.012 24.746 1.00 21.85 69 HIS B N 1
ATOM 2358 C CA . HIS B 1 72 ? 24.119 26.903 24.504 1.00 23.14 69 HIS B CA 1
ATOM 2359 C C . HIS B 1 72 ? 24.995 26.932 25.760 1.00 22.76 69 HIS B C 1
ATOM 2360 O O . HIS B 1 72 ? 25.049 27.931 26.458 1.00 22.19 69 HIS B O 1
ATOM 2367 N N . GLN B 1 73 ? 25.674 25.825 26.026 1.00 22.77 70 GLN B N 1
ATOM 2368 C CA . GLN B 1 73 ? 26.487 25.731 27.233 1.00 22.67 70 GLN B CA 1
ATOM 2369 C C . GLN B 1 73 ? 27.621 24.796 27.009 1.00 22.22 70 GLN B C 1
ATOM 2370 O O . GLN B 1 73 ? 27.642 24.036 26.031 1.00 22.85 70 GLN B O 1
ATOM 2376 N N . VAL B 1 74 ? 28.607 24.872 27.893 1.00 23.21 71 VAL B N 1
ATOM 2377 C CA . VAL B 1 74 ? 29.603 23.808 27.967 1.00 22.67 71 VAL B CA 1
ATOM 2378 C C . VAL B 1 74 ? 29.377 22.983 29.239 1.00 24.06 71 VAL B C 1
ATOM 2379 O O . VAL B 1 74 ? 28.730 23.428 30.190 1.00 23.72 71 VAL B O 1
ATOM 2383 N N . LEU B 1 75 ? 29.921 21.775 29.245 1.00 25.77 72 LEU B N 1
ATOM 2384 C CA . LEU B 1 75 ? 29.881 20.940 30.460 1.00 27.38 72 LEU B CA 1
ATOM 2385 C C . LEU B 1 75 ? 31.267 20.779 31.078 1.00 27.38 72 LEU B C 1
ATOM 2386 O O . LEU B 1 75 ? 32.257 20.615 30.358 1.00 27.05 72 LEU B O 1
ATOM 2391 N N . ILE B 1 76 ? 31.319 20.757 32.400 1.00 29.17 73 ILE B N 1
ATOM 2392 C CA . ILE B 1 76 ? 32.512 20.270 33.114 1.00 30.71 73 ILE B CA 1
ATOM 2393 C C . ILE B 1 76 ? 32.688 18.766 32.957 1.00 31.26 73 ILE B C 1
ATOM 2394 O O . ILE B 1 76 ? 31.796 17.971 33.320 1.00 32.44 73 ILE B O 1
ATOM 2399 N N . ARG B 1 77 ? 33.815 18.381 32.367 1.00 32.31 74 ARG B N 1
ATOM 2400 C CA . ARG B 1 77 ? 34.239 16.986 32.232 1.00 33.91 74 ARG B CA 1
ATOM 2401 C C . ARG B 1 77 ? 35.179 16.624 33.386 1.00 36.15 74 ARG B C 1
ATOM 2402 O O . ARG B 1 77 ? 35.199 17.328 34.399 1.00 36.75 74 ARG B O 1
ATOM 2410 N N . LYS B 1 78 ? 35.959 15.543 33.235 1.00 38.87 75 LYS B N 1
ATOM 2411 C CA . LYS B 1 78 ? 36.998 15.168 34.239 1.00 40.80 75 LYS B CA 1
ATOM 2412 C C . LYS B 1 78 ? 38.144 16.167 34.209 1.00 40.36 75 LYS B C 1
ATOM 2413 O O . LYS B 1 78 ? 38.470 16.706 33.149 1.00 39.96 75 LYS B O 1
ATOM 2419 N N . ASN B 1 79 ? 38.760 16.372 35.375 1.00 40.75 76 ASN B N 1
ATOM 2420 C CA . ASN B 1 79 ? 40.026 17.112 35.496 1.00 40.01 76 ASN B CA 1
ATOM 2421 C C . ASN B 1 79 ? 39.853 18.571 35.110 1.00 38.87 76 ASN B C 1
ATOM 2422 O O . ASN B 1 79 ? 40.688 19.135 34.405 1.00 38.34 76 ASN B O 1
ATOM 2427 N N . SER B 1 80 ? 38.710 19.125 35.509 1.00 37.25 77 SER B N 1
ATOM 2428 C CA . SER B 1 80 ? 38.436 20.521 35.392 1.00 36.77 77 SER B CA 1
ATOM 2429 C C . SER B 1 80 ? 38.354 21.099 33.947 1.00 35.46 77 SER B C 1
ATOM 2430 O O . SER B 1 80 ? 38.504 22.308 33.766 1.00 34.96 77 SER B O 1
ATOM 2433 N N . VAL B 1 81 ? 38.152 20.229 32.954 1.00 34.11 78 VAL B N 1
ATOM 2434 C CA . VAL B 1 81 ? 38.066 20.590 31.539 1.00 33.71 78 VAL B CA 1
ATOM 2435 C C . VAL B 1 81 ? 36.615 20.967 31.108 1.00 33.50 78 VAL B C 1
ATOM 2436 O O . VAL B 1 81 ? 35.628 20.370 31.614 1.00 33.11 78 VAL B O 1
ATOM 2440 N N . VAL B 1 82 ? 36.473 21.983 30.241 1.00 32.01 79 VAL B N 1
ATOM 2441 C CA . VAL B 1 82 ? 35.149 22.356 29.693 1.00 29.82 79 VAL B CA 1
ATOM 2442 C C . VAL B 1 82 ? 35.058 21.825 28.308 1.00 30.05 79 VAL B C 1
ATOM 2443 O O . VAL B 1 82 ? 36.093 21.637 27.645 1.00 31.43 79 VAL B O 1
ATOM 2447 N N . GLU B 1 83 ? 33.831 21.542 27.863 1.00 29.37 80 GLU B N 1
ATOM 2448 C CA . GLU B 1 83 ? 33.618 21.026 26.526 1.00 30.05 80 GLU B CA 1
ATOM 2449 C C . GLU B 1 83 ? 32.151 21.218 26.093 1.00 29.46 80 GLU B C 1
ATOM 2450 O O . GLU B 1 83 ? 31.226 21.100 26.912 1.00 30.73 80 GLU B O 1
ATOM 2456 N N . LEU B 1 84 ? 31.944 21.553 24.827 1.00 27.88 81 LEU B N 1
ATOM 2457 C CA . LEU B 1 84 ? 30.592 21.635 24.292 1.00 27.75 81 LEU B CA 1
ATOM 2458 C C . LEU B 1 84 ? 29.872 20.297 24.503 1.00 27.92 81 LEU B C 1
ATOM 2459 O O . LEU B 1 84 ? 30.492 19.231 24.542 1.00 26.94 81 LEU B O 1
ATOM 2464 N N . MET B 1 85 ? 28.563 20.385 24.641 1.00 28.76 82 MET B N 1
ATOM 2465 C CA . MET B 1 85 ? 27.700 19.215 24.553 1.00 29.77 82 MET B CA 1
ATOM 2466 C C . MET B 1 85 ? 27.889 18.547 23.210 1.00 28.67 82 MET B C 1
ATOM 2467 O O . MET B 1 85 ? 28.036 19.203 22.182 1.00 27.77 82 MET B O 1
ATOM 2472 N N . LYS B 1 86 ? 27.963 17.229 23.221 1.00 28.79 83 LYS B N 1
ATOM 2473 C CA . LYS B 1 86 ? 28.240 16.506 21.999 1.00 29.09 83 LYS B CA 1
ATOM 2474 C C . LYS B 1 86 ? 27.569 15.109 21.973 1.00 28.91 83 LYS B C 1
ATOM 2475 O O . LYS B 1 86 ? 27.011 14.665 22.971 1.00 29.30 83 LYS B O 1
ATOM 2481 N N . ASN B 1 87 ? 27.642 14.437 20.833 1.00 28.96 84 ASN B N 1
ATOM 2482 C CA . ASN B 1 87 ? 27.327 13.037 20.715 1.00 30.76 84 ASN B CA 1
ATOM 2483 C C . ASN B 1 87 ? 28.579 12.384 20.181 1.00 32.38 84 ASN B C 1
ATOM 2484 O O . ASN B 1 87 ? 29.374 13.033 19.487 1.00 33.08 84 ASN B O 1
ATOM 2489 N N . GLU B 1 88 ? 28.728 11.095 20.448 1.00 33.74 85 GLU B N 1
ATOM 2490 C CA . GLU B 1 88 ? 29.917 10.386 20.037 1.00 36.64 85 GLU B CA 1
ATOM 2491 C C . GLU B 1 88 ? 29.577 9.105 19.331 1.00 36.43 85 GLU B C 1
ATOM 2492 O O . GLU B 1 88 ? 28.678 8.393 19.763 1.00 37.09 85 GLU B O 1
ATOM 2498 N N . PHE B 1 89 ? 30.314 8.826 18.268 1.00 36.52 86 PHE B N 1
ATOM 2499 C CA . PHE B 1 89 ? 30.178 7.602 17.510 1.00 38.34 86 PHE B CA 1
ATOM 2500 C C . PHE B 1 89 ? 31.306 6.612 17.888 1.00 39.90 86 PHE B C 1
ATOM 2501 O O . PHE B 1 89 ? 32.481 6.992 17.931 1.00 40.37 86 PHE B O 1
ATOM 2509 N N . TYR B 1 90 ? 30.942 5.360 18.155 1.00 41.08 87 TYR B N 1
ATOM 2510 C CA . TYR B 1 90 ? 31.916 4.275 18.362 1.00 42.01 87 TYR B CA 1
ATOM 2511 C C . TYR B 1 90 ? 31.701 3.169 17.330 1.00 42.84 87 TYR B C 1
ATOM 2512 O O . TYR B 1 90 ? 30.549 2.906 16.923 1.00 42.97 87 TYR B O 1
ATOM 2521 N N . TYR B 1 91 ? 32.787 2.530 16.887 1.00 43.00 88 TYR B N 1
ATOM 2522 C CA . TYR B 1 91 ? 32.653 1.361 16.031 1.00 44.36 88 TYR B CA 1
ATOM 2523 C C . TYR B 1 91 ? 33.089 0.051 16.688 1.00 45.57 88 TYR B C 1
ATOM 2524 O O . TYR B 1 91 ? 33.775 0.026 17.732 1.00 45.69 88 TYR B O 1
ATOM 2533 N N . TRP B 1 92 ? 32.636 -1.033 16.067 1.00 46.60 89 TRP B N 1
ATOM 2534 C CA . TRP B 1 92 ? 33.004 -2.379 16.433 1.00 47.52 89 TRP B CA 1
ATOM 2535 C C . TRP B 1 92 ? 33.135 -3.131 15.125 1.00 48.48 89 TRP B C 1
ATOM 2536 O O . TRP B 1 92 ? 32.181 -3.201 14.331 1.00 48.16 89 TRP B O 1
ATOM 2547 N N . LYS B 1 93 ? 34.351 -3.618 14.885 1.00 48.78 90 LYS B N 1
ATOM 2548 C CA . LYS B 1 93 ? 34.711 -4.387 13.709 1.00 49.88 90 LYS B CA 1
ATOM 2549 C C . LYS B 1 93 ? 34.548 -5.871 14.088 1.00 51.23 90 LYS B C 1
ATOM 2550 O O . LYS B 1 93 ? 35.240 -6.349 15.006 1.00 52.12 90 LYS B O 1
ATOM 2556 N N . SER B 1 94 ? 33.621 -6.585 13.437 1.00 51.98 91 SER B N 1
ATOM 2557 C CA . SER B 1 94 ? 33.401 -7.998 13.771 1.00 53.60 91 SER B CA 1
ATOM 2558 C C . SER B 1 94 ? 34.596 -8.841 13.342 1.00 54.51 91 SER B C 1
ATOM 2559 O O . SER B 1 94 ? 35.093 -8.682 12.226 1.00 54.69 91 SER B O 1
ATOM 2562 N N . PRO B 1 95 ? 35.055 -9.745 14.222 1.00 55.73 92 PRO B N 1
ATOM 2563 C CA . PRO B 1 95 ? 36.155 -10.615 13.796 1.00 56.74 92 PRO B CA 1
ATOM 2564 C C . PRO B 1 95 ? 35.669 -11.814 12.959 1.00 57.84 92 PRO B C 1
ATOM 2565 O O . PRO B 1 95 ? 36.496 -12.635 12.562 1.00 58.35 92 PRO B O 1
ATOM 2569 N N . ASP B 1 96 ? 34.357 -11.876 12.673 1.00 58.71 93 ASP B N 1
ATOM 2570 C CA . ASP B 1 96 ? 33.683 -13.019 12.016 1.00 59.33 93 ASP B CA 1
ATOM 2571 C C . ASP B 1 96 ? 32.948 -12.643 10.736 1.00 59.55 93 ASP B C 1
ATOM 2572 O O . ASP B 1 96 ? 32.656 -11.474 10.480 1.00 59.67 93 ASP B O 1
ATOM 2577 N N . ASP B 1 97 ? 32.603 -13.669 9.966 1.00 59.63 94 ASP B N 1
ATOM 2578 C CA . ASP B 1 97 ? 31.584 -13.577 8.936 1.00 59.38 94 ASP B CA 1
ATOM 2579 C C . ASP B 1 97 ? 30.197 -13.678 9.570 1.00 58.71 94 ASP B C 1
ATOM 2580 O O . ASP B 1 97 ? 29.200 -13.436 8.901 1.00 58.54 94 ASP B O 1
ATOM 2585 N N . GLU B 1 98 ? 30.124 -14.043 10.852 1.00 57.71 95 GLU B N 1
ATOM 2586 C CA . GLU B 1 98 ? 28.835 -14.385 11.471 1.00 56.81 95 GLU B CA 1
ATOM 2587 C C . GLU B 1 98 ? 28.166 -13.202 12.183 1.00 55.42 95 GLU B C 1
ATOM 2588 O O . GLU B 1 98 ? 27.035 -13.321 12.685 1.00 55.17 95 GLU B O 1
ATOM 2594 N N . HIS B 1 99 ? 28.871 -12.077 12.269 1.00 53.21 96 HIS B N 1
ATOM 2595 C CA . HIS B 1 99 ? 28.392 -10.944 13.054 1.00 50.95 96 HIS B CA 1
ATOM 2596 C C . HIS B 1 99 ? 28.561 -9.643 12.294 1.00 48.74 96 HIS B C 1
ATOM 2597 O O . HIS B 1 99 ? 29.486 -9.495 11.484 1.00 47.78 96 HIS B O 1
ATOM 2604 N N . ARG B 1 100 ? 27.653 -8.701 12.548 1.00 45.83 97 ARG B N 1
ATOM 2605 C CA . ARG B 1 100 ? 27.697 -7.405 11.845 1.00 43.09 97 ARG B CA 1
ATOM 2606 C C . ARG B 1 100 ? 28.666 -6.414 12.455 1.00 40.68 97 ARG B C 1
ATOM 2607 O O . ARG B 1 100 ? 28.776 -6.319 13.688 1.00 39.73 97 ARG B O 1
ATOM 2615 N N . ASP B 1 101 ? 29.335 -5.647 11.597 1.00 39.49 98 ASP B N 1
ATOM 2616 C CA . ASP B 1 101 ? 30.004 -4.400 12.064 1.00 38.75 98 ASP B CA 1
ATOM 2617 C C . ASP B 1 101 ? 28.936 -3.441 12.649 1.00 38.18 98 ASP B C 1
ATOM 2618 O O . ASP B 1 101 ? 27.826 -3.389 12.115 1.00 38.09 98 ASP B O 1
ATOM 2623 N N . LEU B 1 102 ? 29.265 -2.752 13.757 1.00 36.56 99 LEU B N 1
ATOM 2624 C CA . LEU B 1 102 ? 28.409 -1.796 14.450 1.00 35.48 99 LEU B CA 1
ATOM 2625 C C . LEU B 1 102 ? 28.960 -0.351 14.415 1.00 36.25 99 LEU B C 1
ATOM 2626 O O . LEU B 1 102 ? 30.203 -0.138 14.409 1.00 35.20 99 LEU B O 1
ATOM 2631 N N . ILE B 1 103 ? 28.036 0.621 14.363 1.00 34.36 100 ILE B N 1
ATOM 2632 C CA . ILE B 1 103 ? 28.318 1.998 14.752 1.00 33.34 100 ILE B CA 1
ATOM 2633 C C . ILE B 1 103 ? 27.355 2.281 15.854 1.00 33.05 100 ILE B C 1
ATOM 2634 O O . ILE B 1 103 ? 26.176 2.062 15.684 1.00 34.71 100 ILE B O 1
ATOM 2639 N N . ILE B 1 104 ? 27.844 2.693 17.016 1.00 33.11 101 ILE B N 1
ATOM 2640 C CA . ILE B 1 104 ? 26.978 3.053 18.124 1.00 31.82 101 ILE B CA 1
ATOM 2641 C C . ILE B 1 104 ? 27.134 4.574 18.373 1.00 32.57 101 ILE B C 1
ATOM 2642 O O . ILE B 1 104 ? 28.288 5.068 18.409 1.00 32.03 101 ILE B O 1
ATOM 2647 N N . VAL B 1 105 ? 26.009 5.309 18.528 1.00 31.44 102 VAL B N 1
ATOM 2648 C CA . VAL B 1 105 ? 26.041 6.694 19.009 1.00 30.67 102 VAL B CA 1
ATOM 2649 C C . VAL B 1 105 ? 25.484 6.790 20.388 1.00 30.66 102 VAL B C 1
ATOM 2650 O O . VAL B 1 105 ? 24.490 6.135 20.731 1.00 31.03 102 VAL B O 1
ATOM 2654 N N . THR B 1 106 ? 26.074 7.674 21.165 1.00 30.22 103 THR B N 1
ATOM 2655 C CA . THR B 1 106 ? 25.518 8.033 22.455 1.00 30.77 103 THR B CA 1
ATOM 2656 C C . THR B 1 106 ? 25.935 9.490 22.720 1.00 29.76 103 THR B C 1
ATOM 2657 O O . THR B 1 106 ? 26.556 10.106 21.877 1.00 30.50 103 THR B O 1
ATOM 2661 N N . GLY B 1 107 ? 25.596 10.067 23.859 1.00 29.81 104 GLY B N 1
ATOM 2662 C CA . GLY B 1 107 ? 26.031 11.425 24.049 1.00 29.55 104 GLY B CA 1
ATOM 2663 C C . GLY B 1 107 ? 25.426 12.126 25.216 1.00 29.55 104 GLY B C 1
ATOM 2664 O O . GLY B 1 107 ? 24.686 11.519 25.942 1.00 29.70 104 GLY B O 1
ATOM 2665 N N . ASP B 1 108 ? 25.773 13.413 25.371 1.00 29.04 105 ASP B N 1
ATOM 2666 C CA . ASP B 1 108 ? 25.344 14.249 26.468 1.00 29.28 105 ASP B CA 1
ATOM 2667 C C . ASP B 1 108 ? 23.889 14.605 26.397 1.00 28.00 105 ASP B C 1
ATOM 2668 O O . ASP B 1 108 ? 23.259 14.871 27.415 1.00 28.62 105 ASP B O 1
ATOM 2673 N N . THR B 1 109 ? 23.346 14.680 25.194 1.00 27.08 106 THR B N 1
ATOM 2674 C CA . THR B 1 109 ? 22.064 15.362 25.018 1.00 26.78 106 THR B CA 1
ATOM 2675 C C . THR B 1 109 ? 21.404 15.110 23.677 1.00 25.38 106 THR B C 1
ATOM 2676 O O . THR B 1 109 ? 21.999 14.598 22.732 1.00 25.50 106 THR B O 1
ATOM 2680 N N . GLN B 1 110 ? 20.157 15.533 23.613 1.00 25.81 107 GLN B N 1
ATOM 2681 C CA . GLN B 1 110 ? 19.449 15.716 22.351 1.00 25.77 107 GLN B CA 1
ATOM 2682 C C . GLN B 1 110 ? 19.138 17.201 22.269 1.00 24.61 107 GLN B C 1
ATOM 2683 O O . GLN B 1 110 ? 19.167 17.905 23.269 1.00 25.50 107 GLN B O 1
ATOM 2689 N N . VAL B 1 111 ? 18.822 17.676 21.076 1.00 25.13 108 VAL B N 1
ATOM 2690 C CA . VAL B 1 111 ? 18.193 18.989 20.877 1.00 23.34 108 VAL B CA 1
ATOM 2691 C C . VAL B 1 111 ? 17.036 19.214 21.871 1.00 25.52 108 VAL B C 1
ATOM 2692 O O . VAL B 1 111 ? 16.271 18.294 22.179 1.00 25.79 108 VAL B O 1
ATOM 2696 N N . PRO B 1 112 ? 16.894 20.446 22.391 1.00 26.91 109 PRO B N 1
ATOM 2697 C CA . PRO B 1 112 ? 15.833 20.732 23.348 1.00 27.77 109 PRO B CA 1
ATOM 2698 C C . PRO B 1 112 ? 14.416 20.521 22.792 1.00 28.81 109 PRO B C 1
ATOM 2699 O O . PRO B 1 112 ? 14.197 20.587 21.577 1.00 28.33 109 PRO B O 1
ATOM 2703 N N . PRO B 1 113 ? 13.435 20.321 23.680 1.00 29.70 110 PRO B N 1
ATOM 2704 C CA . PRO B 1 113 ? 12.094 20.023 23.145 1.00 30.37 110 PRO B CA 1
ATOM 2705 C C . PRO B 1 113 ? 11.453 21.153 22.327 1.00 30.84 110 PRO B C 1
ATOM 2706 O O . PRO B 1 113 ? 10.499 20.890 21.612 1.00 31.71 110 PRO B O 1
ATOM 2710 N N . THR B 1 114 ? 12.018 22.363 22.345 1.00 30.75 111 THR B N 1
ATOM 2711 C CA . THR B 1 114 ? 11.393 23.555 21.710 1.00 30.14 111 THR B CA 1
ATOM 2712 C C . THR B 1 114 ? 11.862 23.866 20.275 1.00 30.30 111 THR B C 1
ATOM 2713 O O . THR B 1 114 ? 11.390 24.827 19.654 1.00 31.20 111 THR B O 1
ATOM 2717 N N . ASP B 1 115 ? 12.801 23.077 19.753 1.00 28.88 112 ASP B N 1
ATOM 2718 C CA . ASP B 1 115 ? 13.382 23.286 18.431 1.00 27.22 112 ASP B CA 1
ATOM 2719 C C . ASP B 1 115 ? 13.206 22.015 17.572 1.00 26.95 112 ASP B C 1
ATOM 2720 O O . ASP B 1 115 ? 14.126 21.170 17.488 1.00 26.09 112 ASP B O 1
ATOM 2725 N N . SER B 1 116 ? 12.045 21.851 16.938 1.00 25.56 113 SER B N 1
ATOM 2726 C CA . SER B 1 116 ? 11.835 20.623 16.182 1.00 23.83 113 SER B CA 1
ATOM 2727 C C . SER B 1 116 ? 12.720 20.560 14.990 1.00 22.81 113 SER B C 1
ATOM 2728 O O . SER B 1 116 ? 13.269 19.495 14.679 1.00 22.94 113 SER B O 1
ATOM 2731 N N . TYR B 1 117 ? 12.865 21.682 14.300 1.00 20.63 114 TYR B N 1
ATOM 2732 C CA . TYR B 1 117 ? 13.752 21.735 13.151 1.00 20.59 114 TYR B CA 1
ATOM 2733 C C . TYR B 1 117 ? 15.178 21.151 13.493 1.00 21.05 114 TYR B C 1
ATOM 2734 O O . TYR B 1 117 ? 15.767 20.386 12.720 1.00 20.40 114 TYR B O 1
ATOM 2743 N N . GLY B 1 118 ? 15.725 21.564 14.635 1.00 20.22 115 GLY B N 1
ATOM 2744 C CA . GLY B 1 118 ? 17.044 21.080 15.101 1.00 20.54 115 GLY B CA 1
ATOM 2745 C C . GLY B 1 118 ? 17.149 19.567 15.222 1.00 20.27 115 GLY B C 1
ATOM 2746 O O . GLY B 1 118 ? 18.175 18.992 14.825 1.00 20.22 115 GLY B O 1
ATOM 2747 N N . HIS B 1 119 ? 16.104 18.910 15.748 1.00 20.35 116 HIS B N 1
ATOM 2748 C CA . HIS B 1 119 ? 16.082 17.415 15.769 1.00 20.08 116 HIS B CA 1
ATOM 2749 C C . HIS B 1 119 ? 16.215 16.835 14.403 1.00 19.96 116 HIS B C 1
ATOM 2750 O O . HIS B 1 119 ? 16.958 15.903 14.210 1.00 18.92 116 HIS B O 1
ATOM 2757 N N . PHE B 1 120 ? 15.468 17.379 13.432 1.00 20.12 117 PHE B N 1
ATOM 2758 C CA . PHE B 1 120 ? 15.520 16.882 12.072 1.00 20.35 117 PHE B CA 1
ATOM 2759 C C . PHE B 1 120 ? 16.908 17.085 11.514 1.00 21.84 117 PHE B C 1
ATOM 2760 O O . PHE B 1 120 ? 17.451 16.228 10.849 1.00 21.75 117 PHE B O 1
ATOM 2768 N N . GLU B 1 121 ? 17.533 18.216 11.817 1.00 23.36 118 GLU B N 1
ATOM 2769 C CA . GLU B 1 121 ? 18.787 18.467 11.167 1.00 25.17 118 GLU B CA 1
ATOM 2770 C C . GLU B 1 121 ? 19.933 17.627 11.800 1.00 23.90 118 GLU B C 1
ATOM 2771 O O . GLU B 1 121 ? 20.727 17.043 11.076 1.00 24.12 118 GLU B O 1
ATOM 2777 N N . VAL B 1 122 ? 19.946 17.483 13.122 1.00 23.67 119 VAL B N 1
ATOM 2778 C CA . VAL B 1 122 ? 20.916 16.597 13.795 1.00 22.88 119 VAL B CA 1
ATOM 2779 C C . VAL B 1 122 ? 20.767 15.141 13.278 1.00 23.56 119 VAL B C 1
ATOM 2780 O O . VAL B 1 122 ? 21.745 14.524 12.800 1.00 23.84 119 VAL B O 1
ATOM 2784 N N . ALA B 1 123 ? 19.537 14.625 13.293 1.00 23.77 120 ALA B N 1
ATOM 2785 C CA . ALA B 1 123 ? 19.272 13.238 12.786 1.00 23.93 120 ALA B CA 1
ATOM 2786 C C . ALA B 1 123 ? 19.681 13.063 11.338 1.00 24.39 120 ALA B C 1
ATOM 2787 O O . ALA B 1 123 ? 20.317 12.053 10.946 1.00 24.38 120 ALA B O 1
ATOM 2789 N N . GLY B 1 124 ? 19.336 14.072 10.526 1.00 24.56 121 GLY B N 1
ATOM 2790 C CA . GLY B 1 124 ? 19.809 14.174 9.168 1.00 24.23 121 GLY B CA 1
ATOM 2791 C C . GLY B 1 124 ? 21.325 14.046 9.015 1.00 25.49 121 GLY B C 1
ATOM 2792 O O . GLY B 1 124 ? 21.813 13.299 8.165 1.00 24.60 121 GLY B O 1
ATOM 2793 N N . LYS B 1 125 ? 22.069 14.746 9.855 1.00 26.59 122 LYS B N 1
ATOM 2794 C CA . LYS B 1 125 ? 23.535 14.683 9.790 1.00 28.06 122 LYS B CA 1
ATOM 2795 C C . LYS B 1 125 ? 24.046 13.305 10.240 1.00 27.09 122 LYS B C 1
ATOM 2796 O O . LYS B 1 125 ? 24.942 12.757 9.624 1.00 26.69 122 LYS B O 1
ATOM 2802 N N . MET B 1 126 ? 23.501 12.794 11.336 1.00 27.30 123 MET B N 1
ATOM 2803 C CA . MET B 1 126 ? 23.859 11.441 11.816 1.00 28.39 123 MET B CA 1
ATOM 2804 C C . MET B 1 126 ? 23.683 10.413 10.733 1.00 28.62 123 MET B C 1
ATOM 2805 O O . MET B 1 126 ? 24.610 9.602 10.474 1.00 29.68 123 MET B O 1
ATOM 2810 N N . LEU B 1 127 ? 22.543 10.477 10.038 1.00 27.45 124 LEU B N 1
ATOM 2811 C CA . LEU B 1 127 ? 22.306 9.561 8.953 1.00 26.50 124 LEU B CA 1
ATOM 2812 C C . LEU B 1 127 ? 23.211 9.717 7.785 1.00 28.20 124 LEU B C 1
ATOM 2813 O O . LEU B 1 127 ? 23.640 8.714 7.226 1.00 28.54 124 LEU B O 1
ATOM 2818 N N . ASP B 1 128 ? 23.452 10.953 7.329 1.00 29.36 125 ASP B N 1
ATOM 2819 C CA . ASP B 1 128 ? 24.399 11.175 6.212 1.00 29.33 125 ASP B CA 1
ATOM 2820 C C . ASP B 1 128 ? 25.782 10.503 6.549 1.00 27.51 125 ASP B C 1
ATOM 2821 O O . ASP B 1 128 ? 26.454 9.994 5.696 1.00 27.19 125 ASP B O 1
ATOM 2826 N N . PHE B 1 129 ? 26.200 10.597 7.791 1.00 27.28 126 PHE B N 1
ATOM 2827 C CA . PHE B 1 129 ? 27.503 10.141 8.207 1.00 28.51 126 PHE B CA 1
ATOM 2828 C C . PHE B 1 129 ? 27.604 8.598 8.111 1.00 29.78 126 PHE B C 1
ATOM 2829 O O . PHE B 1 129 ? 28.453 8.068 7.363 1.00 30.14 126 PHE B O 1
ATOM 2837 N N . VAL B 1 130 ? 26.674 7.896 8.775 1.00 29.97 127 VAL B N 1
ATOM 2838 C CA . VAL B 1 130 ? 26.704 6.428 8.813 1.00 30.39 127 VAL B CA 1
ATOM 2839 C C . VAL B 1 130 ? 26.523 5.845 7.428 1.00 31.19 127 VAL B C 1
ATOM 2840 O O . VAL B 1 130 ? 27.104 4.803 7.126 1.00 31.05 127 VAL B O 1
ATOM 2844 N N . GLN B 1 131 ? 25.808 6.558 6.554 1.00 31.78 128 GLN B N 1
ATOM 2845 C CA . GLN B 1 131 ? 25.603 6.058 5.204 1.00 33.22 128 GLN B CA 1
ATOM 2846 C C . GLN B 1 131 ? 26.883 6.059 4.376 1.00 34.59 128 GLN B C 1
ATOM 2847 O O . GLN B 1 131 ? 26.942 5.428 3.322 1.00 33.34 128 GLN B O 1
ATOM 2853 N N . GLU B 1 132 ? 27.889 6.788 4.845 1.00 35.91 129 GLU B N 1
ATOM 2854 C CA . GLU B 1 132 ? 29.160 6.871 4.108 1.00 38.49 129 GLU B CA 1
ATOM 2855 C C . GLU B 1 132 ? 29.860 5.529 4.232 1.00 39.03 129 GLU B C 1
ATOM 2856 O O . GLU B 1 132 ? 30.689 5.159 3.386 1.00 39.98 129 GLU B O 1
ATOM 2862 N N . PHE B 1 133 ? 29.538 4.837 5.322 1.00 38.83 130 PHE B N 1
ATOM 2863 C CA . PHE B 1 133 ? 30.012 3.492 5.574 1.00 38.99 130 PHE B CA 1
ATOM 2864 C C . PHE B 1 133 ? 29.093 2.392 5.013 1.00 38.35 130 PHE B C 1
ATOM 2865 O O . PHE B 1 133 ? 29.211 1.241 5.383 1.00 38.59 130 PHE B O 1
ATOM 2873 N N . GLY B 1 134 ? 28.208 2.748 4.099 1.00 37.66 131 GLY B N 1
ATOM 2874 C CA . GLY B 1 134 ? 27.210 1.808 3.622 1.00 36.52 131 GLY B CA 1
ATOM 2875 C C . GLY B 1 134 ? 26.155 1.339 4.636 1.00 35.63 131 GLY B C 1
ATOM 2876 O O . GLY B 1 134 ? 25.542 0.287 4.434 1.00 36.14 131 GLY B O 1
ATOM 2877 N N . THR B 1 135 ? 25.943 2.065 5.734 1.00 34.03 132 THR B N 1
ATOM 2878 C CA . THR B 1 135 ? 24.877 1.699 6.673 1.00 33.20 132 THR B CA 1
ATOM 2879 C C . THR B 1 135 ? 23.442 1.725 6.071 1.00 31.92 132 THR B C 1
ATOM 2880 O O . THR B 1 135 ? 23.087 2.680 5.384 1.00 31.74 132 THR B O 1
ATOM 2884 N N . ARG B 1 136 ? 22.661 0.661 6.280 1.00 30.67 133 ARG B N 1
ATOM 2885 C CA . ARG B 1 136 ? 21.288 0.531 5.744 1.00 29.20 133 ARG B CA 1
ATOM 2886 C C . ARG B 1 136 ? 20.313 0.373 6.890 1.00 27.68 133 ARG B C 1
ATOM 2887 O O . ARG B 1 136 ? 19.163 0.824 6.811 1.00 27.74 133 ARG B O 1
ATOM 2895 N N . GLU B 1 137 ? 20.792 -0.222 7.985 1.00 26.08 134 GLU B N 1
ATOM 2896 C CA . GLU B 1 137 ? 19.953 -0.775 9.065 1.00 24.23 134 GLU B CA 1
ATOM 2897 C C . GLU B 1 137 ? 20.220 -0.079 10.359 1.00 23.09 134 GLU B C 1
ATOM 2898 O O . GLU B 1 137 ? 21.377 0.140 10.699 1.00 24.63 134 GLU B O 1
ATOM 2904 N N . ILE B 1 138 ? 19.164 0.197 11.114 1.00 21.29 135 ILE B N 1
ATOM 2905 C CA . ILE B 1 138 ? 19.249 0.997 12.329 1.00 21.15 135 ILE B CA 1
ATOM 2906 C C . ILE B 1 138 ? 18.490 0.270 13.434 1.00 21.45 135 ILE B C 1
ATOM 2907 O O . ILE B 1 138 ? 17.417 -0.253 13.165 1.00 21.15 135 ILE B O 1
ATOM 2912 N N . ILE B 1 139 ? 19.035 0.269 14.659 1.00 22.17 136 ILE B N 1
ATOM 2913 C CA . ILE B 1 139 ? 18.327 -0.115 15.878 1.00 23.22 136 ILE B CA 1
ATOM 2914 C C . ILE B 1 139 ? 18.340 1.090 16.847 1.00 24.11 136 ILE B C 1
ATOM 2915 O O . ILE B 1 139 ? 19.390 1.567 17.243 1.00 26.32 136 ILE B O 1
ATOM 2920 N N . THR B 1 140 ? 17.204 1.556 17.307 1.00 23.70 137 THR B N 1
ATOM 2921 C CA . THR B 1 140 ? 17.228 2.584 18.311 1.00 23.61 137 THR B CA 1
ATOM 2922 C C . THR B 1 140 ? 16.740 1.993 19.618 1.00 23.99 137 THR B C 1
ATOM 2923 O O . THR B 1 140 ? 15.921 1.080 19.600 1.00 23.32 137 THR B O 1
ATOM 2927 N N . MET B 1 141 ? 17.176 2.561 20.747 1.00 24.74 138 MET B N 1
ATOM 2928 C CA . MET B 1 141 ? 16.836 2.067 22.102 1.00 24.66 138 MET B CA 1
ATOM 2929 C C . MET B 1 141 ? 16.430 3.227 22.952 1.00 25.54 138 MET B C 1
ATOM 2930 O O . MET B 1 141 ? 16.973 4.332 22.827 1.00 27.59 138 MET B O 1
ATOM 2935 N N . GLY B 1 142 ? 15.493 3.025 23.850 1.00 24.78 139 GLY B N 1
ATOM 2936 C CA . GLY B 1 142 ? 15.064 4.130 24.667 1.00 25.30 139 GLY B CA 1
ATOM 2937 C C . GLY B 1 142 ? 14.053 3.554 25.596 1.00 26.49 139 GLY B C 1
ATOM 2938 O O . GLY B 1 142 ? 13.958 2.357 25.711 1.00 26.46 139 GLY B O 1
ATOM 2939 N N . GLY B 1 143 ? 13.276 4.397 26.241 1.00 28.10 140 GLY B N 1
ATOM 2940 C CA . GLY B 1 143 ? 12.356 3.899 27.218 1.00 30.13 140 GLY B CA 1
ATOM 2941 C C . GLY B 1 143 ? 10.983 4.338 26.813 1.00 32.39 140 GLY B C 1
ATOM 2942 O O . GLY B 1 143 ? 10.842 5.184 25.925 1.00 32.22 140 GLY B O 1
ATOM 2943 N N . TYR B 1 144 ? 9.993 3.725 27.443 1.00 33.53 141 TYR B N 1
ATOM 2944 C CA . TYR B 1 144 ? 8.634 4.059 27.265 1.00 36.68 141 TYR B CA 1
ATOM 2945 C C . TYR B 1 144 ? 8.186 4.299 28.695 1.00 38.44 141 TYR B C 1
ATOM 2946 O O . TYR B 1 144 ? 8.462 3.478 29.560 1.00 38.79 141 TYR B O 1
ATOM 2955 N N . GLN B 1 145 ? 7.544 5.429 28.965 1.00 41.24 142 GLN B N 1
ATOM 2956 C CA . GLN B 1 145 ? 7.193 5.770 30.324 1.00 44.27 142 GLN B CA 1
ATOM 2957 C C . GLN B 1 145 ? 5.845 5.214 30.748 1.00 46.47 142 GLN B C 1
ATOM 2958 O O . GLN B 1 145 ? 4.828 5.418 30.068 1.00 46.15 142 GLN B O 1
ATOM 2964 N N . VAL B 1 146 ? 5.845 4.572 31.920 1.00 48.96 143 VAL B N 1
ATOM 2965 C CA . VAL B 1 146 ? 4.653 3.965 32.516 1.00 51.55 143 VAL B CA 1
ATOM 2966 C C . VAL B 1 146 ? 4.510 4.436 33.982 1.00 53.62 143 VAL B C 1
ATOM 2967 O O . VAL B 1 146 ? 5.519 4.623 34.657 1.00 53.73 143 VAL B O 1
ATOM 2971 N N . PRO B 1 147 ? 3.267 4.635 34.479 1.00 55.63 144 PRO B N 1
ATOM 2972 C CA . PRO B 1 147 ? 3.066 5.026 35.889 1.00 57.27 144 PRO B CA 1
ATOM 2973 C C . PRO B 1 147 ? 3.495 3.975 36.943 1.00 58.92 144 PRO B C 1
ATOM 2974 O O . PRO B 1 147 ? 3.950 4.353 38.024 1.00 59.43 144 PRO B O 1
ATOM 2978 N N . GLU B 1 148 ? 3.377 2.690 36.618 1.00 60.53 145 GLU B N 1
ATOM 2979 C CA . GLU B 1 148 ? 3.716 1.597 37.536 1.00 62.62 145 GLU B CA 1
ATOM 2980 C C . GLU B 1 148 ? 4.250 0.381 36.770 1.00 63.19 145 GLU B C 1
ATOM 2981 O O . GLU B 1 148 ? 3.694 0.022 35.738 1.00 62.92 145 GLU B O 1
ATOM 2987 N N . ILE B 1 149 ? 5.331 -0.240 37.247 1.00 64.71 146 ILE B N 1
ATOM 2988 C CA . ILE B 1 149 ? 5.764 -1.535 36.672 1.00 66.39 146 ILE B CA 1
ATOM 2989 C C . ILE B 1 149 ? 5.320 -2.688 37.564 1.00 67.01 146 ILE B C 1
ATOM 2990 O O . ILE B 1 149 ? 5.398 -2.611 38.793 1.00 67.40 146 ILE B O 1
ATOM 2995 N N . GLN B 1 150 ? 4.866 -3.758 36.925 1.00 67.65 147 GLN B N 1
ATOM 2996 C CA . GLN B 1 150 ? 4.153 -4.813 37.618 1.00 68.17 147 GLN B CA 1
ATOM 2997 C C . GLN B 1 150 ? 4.833 -6.151 37.358 1.00 67.46 147 GLN B C 1
ATOM 2998 O O . GLN B 1 150 ? 4.168 -7.142 37.054 1.00 67.94 147 GLN B O 1
ATOM 3004 N N . GLY B 1 151 ? 6.155 -6.183 37.479 1.00 66.21 148 GLY B N 1
ATOM 3005 C CA . GLY B 1 151 ? 6.898 -7.394 37.161 1.00 64.50 148 GLY B CA 1
ATOM 3006 C C . GLY B 1 151 ? 8.229 -7.073 36.520 1.00 63.00 148 GLY B C 1
ATOM 3007 O O . GLY B 1 151 ? 8.876 -6.096 36.898 1.00 63.45 148 GLY B O 1
ATOM 3008 N N . GLU B 1 152 ? 8.648 -7.910 35.575 1.00 61.32 149 GLU B N 1
ATOM 3009 C CA . GLU B 1 152 ? 9.836 -7.635 34.775 1.00 59.70 149 GLU B CA 1
ATOM 3010 C C . GLU B 1 152 ? 9.487 -6.568 33.722 1.00 57.66 149 GLU B C 1
ATOM 3011 O O . GLU B 1 152 ? 8.301 -6.415 33.361 1.00 56.94 149 GLU B O 1
ATOM 3017 N N . PRO B 1 153 ? 10.498 -5.783 33.277 1.00 55.44 150 PRO B N 1
ATOM 3018 C CA . PRO B 1 153 ? 10.186 -4.729 32.285 1.00 53.40 150 PRO B CA 1
ATOM 3019 C C . PRO B 1 153 ? 9.954 -5.323 30.894 1.00 50.88 150 PRO B C 1
ATOM 3020 O O . PRO B 1 153 ? 10.746 -6.134 30.418 1.00 50.49 150 PRO B O 1
ATOM 3024 N N . ARG B 1 154 ? 8.857 -4.946 30.258 1.00 48.47 151 ARG B N 1
ATOM 3025 C CA . ARG B 1 154 ? 8.624 -5.397 28.895 1.00 46.40 151 ARG B CA 1
ATOM 3026 C C . ARG B 1 154 ? 9.359 -4.452 27.923 1.00 43.85 151 ARG B C 1
ATOM 3027 O O . ARG B 1 154 ? 9.499 -3.263 28.214 1.00 43.42 151 ARG B O 1
ATOM 3035 N N . VAL B 1 155 ? 9.848 -4.998 26.810 1.00 40.30 152 VAL B N 1
ATOM 3036 C CA . VAL B 1 155 ? 10.413 -4.223 25.718 1.00 37.41 152 VAL B CA 1
ATOM 3037 C C . VAL B 1 155 ? 9.439 -4.096 24.520 1.00 36.57 152 VAL B C 1
ATOM 3038 O O . VAL B 1 155 ? 9.007 -5.100 23.965 1.00 36.46 152 VAL B O 1
ATOM 3042 N N . LEU B 1 156 ? 9.088 -2.859 24.160 1.00 34.02 153 LEU B N 1
ATOM 3043 C CA . LEU B 1 156 ? 8.154 -2.549 23.068 1.00 31.43 153 LEU B CA 1
ATOM 3044 C C . LEU B 1 156 ? 8.878 -2.349 21.722 1.00 29.47 153 LEU B C 1
ATOM 3045 O O . LEU B 1 156 ? 9.782 -1.503 21.619 1.00 27.90 153 LEU B O 1
ATOM 3050 N N . ALA B 1 157 ? 8.468 -3.124 20.708 1.00 26.99 154 ALA B N 1
ATOM 3051 C CA . ALA B 1 157 ? 9.127 -3.174 19.394 1.00 25.83 154 ALA B CA 1
ATOM 3052 C C . ALA B 1 157 ? 8.242 -2.528 18.311 1.00 25.48 154 ALA B C 1
ATOM 3053 O O . ALA B 1 157 ? 7.021 -2.670 18.344 1.00 24.79 154 ALA B O 1
ATOM 3055 N N . ALA B 1 158 ? 8.859 -1.772 17.394 1.00 24.69 155 ALA B N 1
ATOM 3056 C CA . ALA B 1 158 ? 8.159 -1.209 16.246 1.00 23.49 155 ALA B CA 1
ATOM 3057 C C . ALA B 1 158 ? 9.187 -1.128 15.149 1.00 22.67 155 ALA B C 1
ATOM 3058 O O . ALA B 1 158 ? 10.366 -1.065 15.449 1.00 22.78 155 ALA B O 1
ATOM 3060 N N . VAL B 1 159 ? 8.763 -1.221 13.886 1.00 21.23 156 VAL B N 1
ATOM 3061 C CA . VAL B 1 159 ? 9.710 -1.300 12.775 1.00 20.26 156 VAL B CA 1
ATOM 3062 C C . VAL B 1 159 ? 9.383 -0.289 11.714 1.00 20.06 156 VAL B C 1
ATOM 3063 O O . VAL B 1 159 ? 8.317 0.293 11.746 1.00 20.34 156 VAL B O 1
ATOM 3067 N N . THR B 1 160 ? 10.293 -0.094 10.756 1.00 20.09 157 THR B N 1
ATOM 3068 C CA . THR B 1 160 ? 10.032 0.838 9.652 1.00 20.88 157 THR B CA 1
ATOM 3069 C C . THR B 1 160 ? 9.202 0.214 8.493 1.00 20.90 157 THR B C 1
ATOM 3070 O O . THR B 1 160 ? 8.543 0.964 7.766 1.00 20.06 157 THR B O 1
ATOM 3074 N N . HIS B 1 161 ? 9.317 -1.110 8.293 1.00 19.41 158 HIS B N 1
ATOM 3075 C CA . HIS B 1 161 ? 8.612 -1.865 7.239 1.00 20.55 158 HIS B CA 1
ATOM 3076 C C . HIS B 1 161 ? 8.001 -3.161 7.809 1.00 20.85 158 HIS B C 1
ATOM 3077 O O . HIS B 1 161 ? 8.640 -3.861 8.596 1.00 20.29 158 HIS B O 1
ATOM 3084 N N . GLU B 1 162 ? 6.763 -3.457 7.425 1.00 20.87 159 GLU B N 1
ATOM 3085 C CA . GLU B 1 162 ? 6.026 -4.622 7.952 1.00 21.99 159 GLU B CA 1
ATOM 3086 C C . GLU B 1 162 ? 6.796 -5.922 7.846 1.00 21.06 159 GLU B C 1
ATOM 3087 O O . GLU B 1 162 ? 6.772 -6.669 8.774 1.00 20.78 159 GLU B O 1
ATOM 3093 N N . ASP B 1 163 ? 7.507 -6.160 6.757 1.00 21.72 160 ASP B N 1
ATOM 3094 C CA . ASP B 1 163 ? 8.174 -7.452 6.575 1.00 25.22 160 ASP B CA 1
ATOM 3095 C C . ASP B 1 163 ? 9.303 -7.648 7.595 1.00 26.30 160 ASP B C 1
ATOM 3096 O O . ASP B 1 163 ? 9.817 -8.754 7.741 1.00 27.07 160 ASP B O 1
ATOM 3101 N N . LEU B 1 164 ? 9.646 -6.586 8.328 1.00 25.91 161 LEU B N 1
ATOM 3102 C CA . LEU B 1 164 ? 10.717 -6.680 9.291 1.00 25.55 161 LEU B CA 1
ATOM 3103 C C . LEU B 1 164 ? 10.244 -7.257 10.598 1.00 25.21 161 LEU B C 1
ATOM 3104 O O . LEU B 1 164 ? 11.066 -7.658 11.415 1.00 25.92 161 LEU B O 1
ATOM 3109 N N . ILE B 1 165 ? 8.946 -7.231 10.837 1.00 25.54 162 ILE B N 1
ATOM 3110 C CA . ILE B 1 165 ? 8.398 -7.878 12.035 1.00 26.00 162 ILE B CA 1
ATOM 3111 C C . ILE B 1 165 ? 8.830 -9.349 12.078 1.00 28.24 162 ILE B C 1
ATOM 3112 O O . ILE B 1 165 ? 9.436 -9.832 13.066 1.00 29.41 162 ILE B O 1
ATOM 3117 N N . GLU B 1 166 ? 8.576 -10.048 10.991 1.00 28.32 163 GLU B N 1
ATOM 3118 C CA . GLU B 1 166 ? 8.884 -11.470 10.949 1.00 29.40 163 GLU B CA 1
ATOM 3119 C C . GLU B 1 166 ? 10.397 -11.639 11.040 1.00 29.48 163 GLU B C 1
ATOM 3120 O O . GLU B 1 166 ? 10.899 -12.591 11.655 1.00 27.38 163 GLU B O 1
ATOM 3126 N N . TYR B 1 167 ? 11.119 -10.714 10.386 1.00 30.02 164 TYR B N 1
ATOM 3127 C CA . TYR B 1 167 ? 12.568 -10.762 10.390 1.00 29.70 164 TYR B CA 1
ATOM 3128 C C . TYR B 1 167 ? 13.127 -10.596 11.805 1.00 29.92 164 TYR B C 1
ATOM 3129 O O . TYR B 1 167 ? 13.936 -11.417 12.219 1.00 30.08 164 TYR B O 1
ATOM 3138 N N . TYR B 1 168 ? 12.719 -9.565 12.555 1.00 29.50 165 TYR B N 1
ATOM 3139 C CA . TYR B 1 168 ? 13.266 -9.420 13.922 1.00 30.59 165 TYR B CA 1
ATOM 3140 C C . TYR B 1 168 ? 12.738 -10.463 14.929 1.00 31.95 165 TYR B C 1
ATOM 3141 O O . TYR B 1 168 ? 13.474 -10.888 15.816 1.00 30.65 165 TYR B O 1
ATOM 3150 N N . LYS B 1 169 ? 11.473 -10.840 14.796 1.00 33.31 166 LYS B N 1
ATOM 3151 C CA . LYS B 1 169 ? 10.935 -11.997 15.535 1.00 36.58 166 LYS B CA 1
ATOM 3152 C C . LYS B 1 169 ? 11.760 -13.271 15.458 1.00 37.86 166 LYS B C 1
ATOM 3153 O O . LYS B 1 169 ? 12.030 -13.868 16.488 1.00 38.50 166 LYS B O 1
ATOM 3159 N N . SER B 1 170 ? 12.185 -13.667 14.263 1.00 39.29 167 SER B N 1
ATOM 3160 C CA . SER B 1 170 ? 12.985 -14.882 14.140 1.00 42.09 167 SER B CA 1
ATOM 3161 C C . SER B 1 170 ? 14.328 -14.759 14.860 1.00 42.51 167 SER B C 1
ATOM 3162 O O . SER B 1 170 ? 14.872 -15.765 15.340 1.00 42.96 167 SER B O 1
ATOM 3165 N N . LYS B 1 171 ? 14.873 -13.543 14.895 1.00 42.32 168 LYS B N 1
ATOM 3166 C CA . LYS B 1 171 ? 16.169 -13.328 15.498 1.00 42.92 168 LYS B CA 1
ATOM 3167 C C . LYS B 1 171 ? 15.989 -13.201 16.984 1.00 43.30 168 LYS B C 1
ATOM 3168 O O . LYS B 1 171 ? 16.936 -13.391 17.724 1.00 44.79 168 LYS B O 1
ATOM 3174 N N . LEU B 1 172 ? 14.765 -12.931 17.420 1.00 43.50 169 LEU B N 1
ATOM 3175 C CA . LEU B 1 172 ? 14.455 -12.821 18.831 1.00 44.41 169 LEU B CA 1
ATOM 3176 C C . LEU B 1 172 ? 13.962 -14.114 19.516 1.00 46.11 169 LEU B C 1
ATOM 3177 O O . LEU B 1 172 ? 13.865 -14.179 20.742 1.00 45.01 169 LEU B O 1
ATOM 3182 N N . GLU B 1 173 ? 13.609 -15.123 18.731 1.00 48.57 170 GLU B N 1
ATOM 3183 C CA . GLU B 1 173 ? 13.109 -16.377 19.317 1.00 51.72 170 GLU B CA 1
ATOM 3184 C C . GLU B 1 173 ? 14.172 -16.991 20.238 1.00 51.65 170 GLU B C 1
ATOM 3185 O O . GLU B 1 173 ? 15.313 -17.197 19.821 1.00 51.50 170 GLU B O 1
ATOM 3191 N N . GLY B 1 174 ? 13.800 -17.229 21.492 1.00 52.76 171 GLY B N 1
ATOM 3192 C CA . GLY B 1 174 ? 14.732 -17.789 22.482 1.00 53.75 171 GLY B CA 1
ATOM 3193 C C . GLY B 1 174 ? 15.342 -16.766 23.429 1.00 54.70 171 GLY B C 1
ATOM 3194 O O . GLY B 1 174 ? 16.365 -17.049 24.089 1.00 55.11 171 GLY B O 1
ATOM 3195 N N . CYS B 1 175 ? 14.711 -15.586 23.503 1.00 55.02 172 CYS B N 1
ATOM 3196 C CA . CYS B 1 175 ? 15.182 -14.451 24.319 1.00 54.94 172 CYS B CA 1
ATOM 3197 C C . CYS B 1 175 ? 14.474 -14.369 25.675 1.00 54.51 172 CYS B C 1
ATOM 3198 O O . CYS B 1 175 ? 13.273 -14.651 25.772 1.00 54.71 172 CYS B O 1
ATOM 3201 N N . SER B 1 176 ? 15.209 -13.954 26.708 1.00 54.08 173 SER B N 1
ATOM 3202 C CA . SER B 1 176 ? 14.666 -13.870 28.082 1.00 54.14 173 SER B CA 1
ATOM 3203 C C . SER B 1 176 ? 13.535 -12.841 28.150 1.00 53.55 173 SER B C 1
ATOM 3204 O O . SER B 1 176 ? 12.437 -13.118 28.659 1.00 54.14 173 SER B O 1
ATOM 3207 N N . VAL B 1 177 ? 13.796 -11.655 27.608 1.00 51.85 174 VAL B N 1
ATOM 3208 C CA . VAL B 1 177 ? 12.891 -10.541 27.812 1.00 49.63 174 VAL B CA 1
ATOM 3209 C C . VAL B 1 177 ? 11.639 -10.710 26.956 1.00 48.28 174 VAL B C 1
ATOM 3210 O O . VAL B 1 177 ? 11.665 -11.283 25.868 1.00 47.90 174 VAL B O 1
ATOM 3214 N N . GLU B 1 178 ? 10.532 -10.262 27.511 1.00 47.06 175 GLU B N 1
ATOM 3215 C CA . GLU B 1 178 ? 9.291 -10.247 26.815 1.00 46.42 175 GLU B CA 1
ATOM 3216 C C . GLU B 1 178 ? 9.291 -9.049 25.832 1.00 44.76 175 GLU B C 1
ATOM 3217 O O . GLU B 1 178 ? 9.256 -7.893 26.267 1.00 43.73 175 GLU B O 1
ATOM 3223 N N . VAL B 1 179 ? 9.356 -9.335 24.527 1.00 42.74 176 VAL B N 1
ATOM 3224 C CA . VAL B 1 179 ? 9.155 -8.299 23.517 1.00 40.49 176 VAL B CA 1
ATOM 3225 C C . VAL B 1 179 ? 7.714 -8.263 23.049 1.00 39.45 176 VAL B C 1
ATOM 3226 O O . VAL B 1 179 ? 7.156 -9.257 22.596 1.00 39.80 176 VAL B O 1
ATOM 3230 N N . ILE B 1 180 ? 7.129 -7.088 23.156 1.00 37.18 177 ILE B N 1
ATOM 3231 C CA . ILE B 1 180 ? 5.773 -6.841 22.744 1.00 36.06 177 ILE B CA 1
ATOM 3232 C C . ILE B 1 180 ? 5.774 -6.011 21.438 1.00 35.06 177 ILE B C 1
ATOM 3233 O O . ILE B 1 180 ? 6.390 -4.925 21.369 1.00 34.19 177 ILE B O 1
ATOM 3238 N N . TRP B 1 181 ? 5.104 -6.533 20.408 1.00 32.51 178 TRP B N 1
ATOM 3239 C CA . TRP B 1 181 ? 4.982 -5.821 19.170 1.00 30.65 178 TRP B CA 1
ATOM 3240 C C . TRP B 1 181 ? 3.853 -4.810 19.328 1.00 30.58 178 TRP B C 1
ATOM 3241 O O . TRP B 1 181 ? 2.699 -5.185 19.465 1.00 30.58 178 TRP B O 1
ATOM 3252 N N . ARG B 1 182 ? 4.207 -3.521 19.364 1.00 30.39 179 ARG B N 1
ATOM 3253 C CA . ARG B 1 182 ? 3.291 -2.456 19.766 1.00 30.51 179 ARG B CA 1
ATOM 3254 C C . ARG B 1 182 ? 2.087 -2.409 18.852 1.00 30.98 179 ARG B C 1
ATOM 3255 O O . ARG B 1 182 ? 2.260 -2.490 17.640 1.00 30.37 179 ARG B O 1
ATOM 3263 N N . GLU B 1 183 ? 0.888 -2.214 19.408 1.00 32.08 180 GLU B N 1
ATOM 3264 C CA . GLU B 1 183 ? -0.319 -2.010 18.601 1.00 33.49 180 GLU B CA 1
ATOM 3265 C C . GLU B 1 183 ? -1.077 -0.730 19.001 1.00 33.45 180 GLU B C 1
ATOM 3266 O O . GLU B 1 183 ? -2.270 -0.608 18.695 1.00 33.80 180 GLU B O 1
ATOM 3272 N N . ASP B 1 184 ? -0.378 0.209 19.649 1.00 33.56 181 ASP B N 1
ATOM 3273 C CA . ASP B 1 184 ? -0.937 1.478 20.119 1.00 33.33 181 ASP B CA 1
ATOM 3274 C C . ASP B 1 184 ? -0.906 2.535 19.005 1.00 33.71 181 ASP B C 1
ATOM 3275 O O . ASP B 1 184 ? -0.193 3.5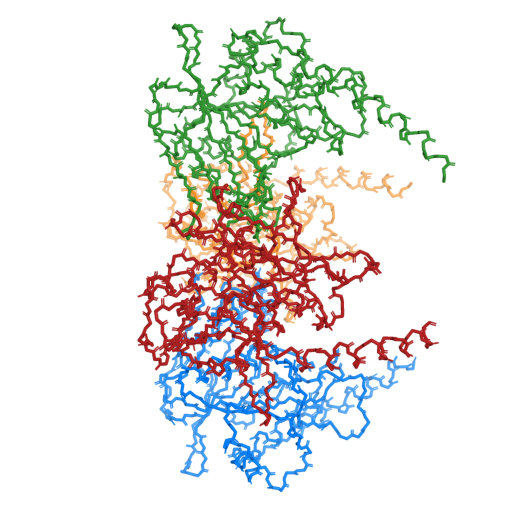54 19.071 1.00 33.68 181 ASP B O 1
ATOM 3280 N N . GLU B 1 185 ? -1.706 2.287 17.986 1.00 32.06 182 GLU B N 1
ATOM 3281 C CA . GLU B 1 185 ? -1.737 3.123 16.831 1.00 32.00 182 GLU B CA 1
ATOM 3282 C C . GLU B 1 185 ? -1.997 4.552 17.247 1.00 31.22 182 GLU B C 1
ATOM 3283 O O . GLU B 1 185 ? -2.914 4.819 18.048 1.00 31.23 182 GLU B O 1
ATOM 3289 N N . GLY B 1 186 ? -1.242 5.489 16.679 1.00 29.39 183 GLY B N 1
ATOM 3290 C CA . GLY B 1 186 ? -1.355 6.877 17.133 1.00 28.32 183 GLY B CA 1
ATOM 3291 C C . GLY B 1 186 ? -0.408 7.245 18.282 1.00 27.28 183 GLY B C 1
ATOM 3292 O O . GLY B 1 186 ? -0.253 8.402 18.594 1.00 27.25 183 GLY B O 1
ATOM 3293 N N . GLY B 1 187 ? 0.231 6.279 18.922 1.00 26.48 184 GLY B N 1
ATOM 3294 C CA . GLY B 1 187 ? 1.297 6.628 19.901 1.00 26.28 184 GLY B CA 1
ATOM 3295 C C . GLY B 1 187 ? 2.487 7.266 19.158 1.00 26.34 184 GLY B C 1
ATOM 3296 O O . GLY B 1 187 ? 2.528 7.250 17.926 1.00 25.99 184 GLY B O 1
ATOM 3297 N N . ALA B 1 188 ? 3.432 7.838 19.903 1.00 25.75 185 ALA B N 1
ATOM 3298 C CA . ALA B 1 188 ? 4.586 8.526 19.343 1.00 25.88 185 ALA B CA 1
ATOM 3299 C C . ALA B 1 188 ? 5.876 8.053 19.963 1.00 25.88 185 ALA B C 1
ATOM 3300 O O . ALA B 1 188 ? 5.891 7.629 21.128 1.00 25.89 185 ALA B O 1
ATOM 3302 N N . ILE B 1 189 ? 6.959 8.135 19.192 1.00 24.68 186 ILE B N 1
ATOM 3303 C CA . ILE B 1 189 ? 8.301 8.029 19.718 1.00 23.15 186 ILE B CA 1
ATOM 3304 C C . ILE B 1 189 ? 8.987 9.359 19.356 1.00 24.30 186 ILE B C 1
ATOM 3305 O O . ILE B 1 189 ? 9.066 9.725 18.187 1.00 24.09 186 ILE B O 1
ATOM 3310 N N . VAL B 1 190 ? 9.423 10.081 20.384 1.00 25.12 187 VAL B N 1
ATOM 3311 C CA . VAL B 1 190 ? 9.878 11.470 20.307 1.00 24.52 187 VAL B CA 1
ATOM 3312 C C . VAL B 1 190 ? 11.411 11.472 20.311 1.00 25.50 187 VAL B C 1
ATOM 3313 O O . VAL B 1 190 ? 12.040 10.735 21.055 1.00 25.15 187 VAL B O 1
ATOM 3317 N N . GLY B 1 191 ? 11.997 12.264 19.427 1.00 25.57 188 GLY B N 1
ATOM 3318 C CA . GLY B 1 191 ? 13.426 12.490 19.395 1.00 25.26 188 GLY B CA 1
ATOM 3319 C C . GLY B 1 191 ? 14.137 11.487 18.509 1.00 24.95 188 GLY B C 1
ATOM 3320 O O . GLY B 1 191 ? 13.505 10.822 17.671 1.00 24.50 188 GLY B O 1
ATOM 3321 N N . ALA B 1 192 ? 15.444 11.342 18.703 1.00 23.44 189 ALA B N 1
ATOM 3322 C CA . ALA B 1 192 ? 16.235 10.489 17.831 1.00 24.61 189 ALA B CA 1
ATOM 3323 C C . ALA B 1 192 ? 15.708 9.026 17.744 1.00 24.25 189 ALA B C 1
ATOM 3324 O O . ALA B 1 192 ? 15.782 8.436 16.716 1.00 24.90 189 ALA B O 1
ATOM 3326 N N . ALA B 1 193 ? 15.220 8.448 18.830 1.00 24.82 190 ALA B N 1
ATOM 3327 C CA . ALA B 1 193 ? 14.779 7.025 18.808 1.00 24.74 190 ALA B CA 1
ATOM 3328 C C . ALA B 1 193 ? 13.690 6.804 17.710 1.00 24.13 190 ALA B C 1
ATOM 3329 O O . ALA B 1 193 ? 13.555 5.718 17.163 1.00 23.91 190 ALA B O 1
ATOM 3331 N N . GLY B 1 194 ? 12.938 7.853 17.398 1.00 22.93 191 GLY B N 1
ATOM 3332 C CA . GLY B 1 194 ? 11.991 7.762 16.295 1.00 21.44 191 GLY B CA 1
ATOM 3333 C C . GLY B 1 194 ? 12.470 8.324 14.992 1.00 20.77 191 GLY B C 1
ATOM 3334 O O . GLY B 1 194 ? 12.355 7.670 13.921 1.00 20.56 191 GLY B O 1
ATOM 3335 N N . LEU B 1 195 ? 13.021 9.543 15.062 1.00 20.43 192 LEU B N 1
ATOM 3336 C CA . LEU B 1 195 ? 13.378 10.257 13.850 1.00 19.31 192 LEU B CA 1
ATOM 3337 C C . LEU B 1 195 ? 14.436 9.556 13.064 1.00 19.13 192 LEU B C 1
ATOM 3338 O O . LEU B 1 195 ? 14.414 9.596 11.826 1.00 19.31 192 LEU B O 1
ATOM 3343 N N . LEU B 1 196 ? 15.404 8.890 13.722 1.00 19.02 193 LEU B N 1
ATOM 3344 C CA . LEU B 1 196 ? 16.392 8.179 12.860 1.00 19.60 193 LEU B CA 1
ATOM 3345 C C . LEU B 1 196 ? 15.696 7.158 11.996 1.00 18.97 193 LEU B C 1
ATOM 3346 O O . LEU B 1 196 ? 16.081 6.943 10.810 1.00 21.60 193 LEU B O 1
ATOM 3351 N N . LEU B 1 197 ? 14.657 6.542 12.541 1.00 18.05 194 LEU B N 1
ATOM 3352 C CA . LEU B 1 197 ? 13.908 5.510 11.742 1.00 18.50 194 LEU B CA 1
ATOM 3353 C C . LEU B 1 197 ? 12.954 6.153 10.735 1.00 18.63 194 LEU B C 1
ATOM 3354 O O . LEU B 1 197 ? 12.921 5.750 9.588 1.00 19.67 194 LEU B O 1
ATOM 3359 N N . GLY B 1 198 ? 12.228 7.189 11.151 1.00 19.22 195 GLY B N 1
ATOM 3360 C CA . GLY B 1 198 ? 11.289 7.886 10.243 1.00 19.76 195 GLY B CA 1
ATOM 3361 C C . GLY B 1 198 ? 12.005 8.600 9.115 1.00 20.43 195 GLY B C 1
ATOM 3362 O O . GLY B 1 198 ? 11.581 8.527 7.971 1.00 21.31 195 GLY B O 1
ATOM 3363 N N . ILE B 1 199 ? 13.108 9.282 9.410 1.00 20.47 196 ILE B N 1
ATOM 3364 C CA . ILE B 1 199 ? 13.864 9.937 8.317 1.00 21.00 196 ILE B CA 1
ATOM 3365 C C . ILE B 1 199 ? 14.626 8.875 7.509 1.00 21.49 196 ILE B C 1
ATOM 3366 O O . ILE B 1 199 ? 14.680 8.959 6.283 1.00 21.58 196 ILE B O 1
ATOM 3371 N N . GLY B 1 200 ? 15.214 7.871 8.190 1.00 20.77 197 GLY B N 1
ATOM 3372 C CA . GLY B 1 200 ? 15.917 6.808 7.463 1.00 21.21 197 GLY B CA 1
ATOM 3373 C C . GLY B 1 200 ? 15.060 6.073 6.462 1.00 22.28 197 GLY B C 1
ATOM 3374 O O . GLY B 1 200 ? 15.506 5.680 5.372 1.00 22.59 197 GLY B O 1
ATOM 3375 N N . LYS B 1 201 ? 13.808 5.866 6.837 1.00 22.35 198 LYS B N 1
ATOM 3376 C CA . LYS B 1 201 ? 12.892 5.144 5.984 1.00 24.10 198 LYS B CA 1
ATOM 3377 C C . LYS B 1 201 ? 12.682 5.949 4.685 1.00 24.70 198 LYS B C 1
ATOM 3378 O O . LYS B 1 201 ? 12.543 5.375 3.620 1.00 24.91 198 LYS B O 1
ATOM 3384 N N . LEU B 1 202 ? 12.655 7.274 4.758 1.00 26.41 199 LEU B N 1
ATOM 3385 C CA . LEU B 1 202 ? 12.516 8.085 3.507 1.00 28.17 199 LEU B CA 1
ATOM 3386 C C . LEU B 1 202 ? 13.731 7.981 2.585 1.00 29.44 199 LEU B C 1
ATOM 3387 O O . LEU B 1 202 ? 13.661 8.320 1.401 1.00 29.92 199 LEU B O 1
ATOM 3392 N N . ARG B 1 203 ? 14.878 7.594 3.113 1.00 29.36 200 ARG B N 1
ATOM 3393 C CA . ARG B 1 203 ? 16.009 7.461 2.198 1.00 31.40 200 ARG B CA 1
ATOM 3394 C C . ARG B 1 203 ? 16.500 6.027 2.050 1.00 32.02 200 ARG B C 1
ATOM 3395 O O . ARG B 1 203 ? 17.708 5.792 1.891 1.00 34.52 200 ARG B O 1
ATOM 3403 N N . GLY B 1 204 ? 15.590 5.066 2.147 1.00 31.08 201 GLY B N 1
ATOM 3404 C CA . GLY B 1 204 ? 15.942 3.690 1.817 1.00 29.98 201 GLY B CA 1
ATOM 3405 C C . GLY B 1 204 ? 16.538 2.906 2.972 1.00 29.28 201 GLY B C 1
ATOM 3406 O O . GLY B 1 204 ? 16.904 1.760 2.800 1.00 31.23 201 GLY B O 1
ATOM 3407 N N . MET B 1 205 ? 16.605 3.491 4.155 1.00 26.32 202 MET B N 1
ATOM 3408 C CA . MET B 1 205 ? 17.083 2.741 5.323 1.00 24.95 202 MET B CA 1
ATOM 3409 C C . MET B 1 205 ? 15.932 2.068 6.041 1.00 24.25 202 MET B C 1
ATOM 3410 O O . MET B 1 205 ? 14.753 2.391 5.788 1.00 23.35 202 MET B O 1
ATOM 3415 N N . PHE B 1 206 ? 16.263 1.201 6.999 1.00 23.23 203 PHE B N 1
ATOM 3416 C CA . PHE B 1 206 ? 15.248 0.444 7.697 1.00 22.62 203 PHE B CA 1
ATOM 3417 C C . PHE B 1 206 ? 15.725 0.033 9.080 1.00 22.32 203 PHE B C 1
ATOM 3418 O O . PHE B 1 206 ? 16.905 0.137 9.391 1.00 23.04 203 PHE B O 1
ATOM 3426 N N . GLY B 1 207 ? 14.805 -0.367 9.949 1.00 21.40 204 GLY B N 1
ATOM 3427 C CA . GLY B 1 207 ? 15.232 -0.915 11.212 1.00 20.45 204 GLY B CA 1
ATOM 3428 C C . GLY B 1 207 ? 14.154 -1.019 12.256 1.00 20.44 204 GLY B C 1
ATOM 3429 O O . GLY B 1 207 ? 12.974 -1.106 11.936 1.00 20.76 204 GLY B O 1
ATOM 3430 N N . ILE B 1 208 ? 14.548 -1.004 13.521 1.00 19.73 205 ILE B N 1
ATOM 3431 C CA . ILE B 1 208 ? 13.611 -1.334 14.568 1.00 21.00 205 ILE B CA 1
ATOM 3432 C C . ILE B 1 208 ? 13.861 -0.433 15.717 1.00 21.02 205 ILE B C 1
ATOM 3433 O O . ILE B 1 208 ? 15.000 -0.091 15.992 1.00 22.51 205 ILE B O 1
ATOM 3438 N N . SER B 1 209 ? 12.808 -0.109 16.436 1.00 21.71 206 SER B N 1
ATOM 3439 C CA . SER B 1 209 ? 12.888 0.623 17.684 1.00 22.90 206 SER B CA 1
ATOM 3440 C C . SER B 1 209 ? 12.558 -0.319 18.827 1.00 24.71 206 SER B C 1
ATOM 3441 O O . SER B 1 209 ? 11.560 -1.060 18.759 1.00 26.34 206 SER B O 1
ATOM 3444 N N . LEU B 1 210 ? 13.366 -0.308 19.873 1.00 25.79 207 LEU B N 1
ATOM 3445 C CA . LEU B 1 210 ? 13.072 -1.062 21.095 1.00 26.84 207 LEU B CA 1
ATOM 3446 C C . LEU B 1 210 ? 13.080 -0.146 22.291 1.00 27.87 207 LEU B C 1
ATOM 3447 O O . LEU B 1 210 ? 14.104 0.428 22.615 1.00 27.61 207 LEU B O 1
ATOM 3452 N N . LEU B 1 211 ? 11.945 -0.041 22.960 1.00 29.11 208 LEU B N 1
ATOM 3453 C CA . LEU B 1 211 ? 11.789 0.821 24.109 1.00 30.78 208 LEU B CA 1
ATOM 3454 C C . LEU B 1 211 ? 11.409 -0.008 25.333 1.00 32.30 208 LEU B C 1
ATOM 3455 O O . LEU B 1 211 ? 10.391 -0.712 25.318 1.00 32.19 208 LEU B O 1
ATOM 3460 N N . GLY B 1 212 ? 12.209 0.067 26.401 1.00 33.17 209 GLY B N 1
ATOM 3461 C CA . GLY B 1 212 ? 11.824 -0.605 27.638 1.00 33.15 209 GLY B CA 1
ATOM 3462 C C . GLY B 1 212 ? 10.895 0.197 28.502 1.00 33.88 209 GLY B C 1
ATOM 3463 O O . GLY B 1 212 ? 11.035 1.414 28.649 1.00 33.19 209 GLY B O 1
ATOM 3464 N N . GLU B 1 213 ? 9.920 -0.483 29.089 1.00 36.57 210 GLU B N 1
ATOM 3465 C CA . GLU B 1 213 ? 9.006 0.146 30.039 1.00 38.00 210 GLU B CA 1
ATOM 3466 C C . GLU B 1 213 ? 9.811 0.703 31.218 1.00 38.60 210 GLU B C 1
ATOM 3467 O O . GLU B 1 213 ? 10.801 0.102 31.649 1.00 36.88 210 GLU B O 1
ATOM 3473 N N . SER B 1 214 ? 9.396 1.850 31.739 1.00 40.28 211 SER B N 1
ATOM 3474 C CA . SER B 1 214 ? 10.184 2.489 32.780 1.00 42.69 211 SER B CA 1
ATOM 3475 C C . SER B 1 214 ? 9.404 3.575 33.445 1.00 44.05 211 SER B C 1
ATOM 3476 O O . SER B 1 214 ? 8.553 4.215 32.818 1.00 44.61 211 SER B O 1
ATOM 3479 N N . LEU B 1 215 ? 9.715 3.798 34.717 1.00 45.61 212 LEU B N 1
ATOM 3480 C CA . LEU B 1 215 ? 9.066 4.839 35.511 1.00 47.28 212 LEU B CA 1
ATOM 3481 C C . LEU B 1 215 ? 9.583 6.210 35.055 1.00 48.20 212 LEU B C 1
ATOM 3482 O O . LEU B 1 215 ? 8.876 7.228 35.146 1.00 47.38 212 LEU B O 1
ATOM 3487 N N . GLY B 1 216 ? 10.813 6.211 34.546 1.00 49.48 213 GLY B N 1
ATOM 3488 C CA . GLY B 1 216 ? 11.315 7.337 33.777 1.00 52.34 213 GLY B CA 1
ATOM 3489 C C . GLY B 1 216 ? 12.074 8.400 34.540 1.00 54.25 213 GLY B C 1
ATOM 3490 O O . GLY B 1 216 ? 13.019 8.989 34.011 1.00 54.72 213 GLY B O 1
ATOM 3491 N N . TYR B 1 217 ? 11.663 8.658 35.776 1.00 56.04 214 TYR B N 1
ATOM 3492 C CA . TYR B 1 217 ? 12.304 9.710 36.559 1.00 57.95 214 TYR B CA 1
ATOM 3493 C C . TYR B 1 217 ? 13.625 9.291 37.237 1.00 57.77 214 TYR B C 1
ATOM 3494 O O . TYR B 1 217 ? 14.351 10.148 37.742 1.00 58.10 214 TYR B O 1
ATOM 3503 N N . ILE B 1 218 ? 13.942 7.990 37.227 1.00 57.19 215 ILE B N 1
ATOM 3504 C CA . ILE B 1 218 ? 15.236 7.506 37.727 1.00 56.46 215 ILE B CA 1
ATOM 3505 C C . ILE B 1 218 ? 16.104 6.963 36.609 1.00 55.60 215 ILE B C 1
ATOM 3506 O O . ILE B 1 218 ? 15.605 6.560 35.566 1.00 55.90 215 ILE B O 1
ATOM 3511 N N . VAL B 1 219 ? 17.405 6.950 36.836 1.00 53.93 216 VAL B N 1
ATOM 3512 C CA . VAL B 1 219 ? 18.317 6.202 36.010 1.00 53.09 216 VAL B CA 1
ATOM 3513 C C . VAL B 1 219 ? 17.868 4.752 36.120 1.00 52.30 216 VAL B C 1
ATOM 3514 O O . VAL B 1 219 ? 17.839 4.208 37.239 1.00 53.00 216 VAL B O 1
ATOM 3518 N N . ASP B 1 220 ? 17.499 4.134 34.988 1.00 50.57 217 ASP B N 1
ATOM 3519 C CA . ASP B 1 220 ? 16.838 2.797 34.985 1.00 48.54 217 ASP B CA 1
ATOM 3520 C C . ASP B 1 220 ? 17.700 1.702 34.392 1.00 47.09 217 ASP B C 1
ATOM 3521 O O . ASP B 1 220 ? 17.561 1.325 33.231 1.00 47.09 217 ASP B O 1
ATOM 3526 N N . ALA B 1 221 ? 18.605 1.194 35.206 1.00 44.93 218 ALA B N 1
ATOM 3527 C CA . ALA B 1 221 ? 19.529 0.175 34.780 1.00 43.78 218 ALA B CA 1
ATOM 3528 C C . ALA B 1 221 ? 18.850 -1.162 34.439 1.00 42.70 218 ALA B C 1
ATOM 3529 O O . ALA B 1 221 ? 19.287 -1.870 33.544 1.00 41.83 218 ALA B O 1
ATOM 3531 N N . LYS B 1 222 ? 17.802 -1.504 35.172 1.00 42.62 219 LYS B N 1
ATOM 3532 C CA . LYS B 1 222 ? 17.063 -2.745 34.907 1.00 42.75 219 LYS B CA 1
ATOM 3533 C C . LYS B 1 222 ? 16.420 -2.754 33.509 1.00 41.22 219 LYS B C 1
ATOM 3534 O O . LYS B 1 222 ? 16.719 -3.627 32.686 1.00 40.06 219 LYS B O 1
ATOM 3540 N N . ALA B 1 223 ? 15.551 -1.775 33.254 1.00 40.78 220 ALA B N 1
ATOM 3541 C CA . ALA B 1 223 ? 14.956 -1.611 31.917 1.00 39.49 220 ALA B CA 1
ATOM 3542 C C . ALA B 1 223 ? 16.040 -1.551 30.802 1.00 38.88 220 ALA B C 1
ATOM 3543 O O . ALA B 1 223 ? 15.892 -2.172 29.758 1.00 38.11 220 ALA B O 1
ATOM 3545 N N . ALA B 1 224 ? 17.181 -0.909 31.068 1.00 38.25 221 ALA B N 1
ATOM 3546 C CA . ALA B 1 224 ? 18.314 -0.896 30.112 1.00 37.36 221 ALA B CA 1
ATOM 3547 C C . ALA B 1 224 ? 18.888 -2.265 29.799 1.00 37.31 221 ALA B C 1
ATOM 3548 O O . ALA B 1 224 ? 19.367 -2.541 28.682 1.00 37.04 221 ALA B O 1
ATOM 3550 N N . LYS B 1 225 ? 18.916 -3.123 30.810 1.00 37.75 222 LYS B N 1
ATOM 3551 C CA . LYS B 1 225 ? 19.416 -4.502 30.613 1.00 37.29 222 LYS B CA 1
ATOM 3552 C C . LYS B 1 225 ? 18.472 -5.287 29.673 1.00 35.02 222 LYS B C 1
ATOM 3553 O O . LYS B 1 225 ? 18.907 -5.934 28.731 1.00 35.55 222 LYS B O 1
ATOM 3559 N N . ALA B 1 226 ? 17.187 -5.207 29.940 1.00 33.56 223 ALA B N 1
ATOM 3560 C CA . ALA B 1 226 ? 16.164 -5.851 29.091 1.00 34.28 223 ALA B CA 1
ATOM 3561 C C . ALA B 1 226 ? 16.276 -5.444 27.609 1.00 34.77 223 ALA B C 1
ATOM 3562 O O . ALA B 1 226 ? 16.274 -6.303 26.713 1.00 35.80 223 ALA B O 1
ATOM 3564 N N . VAL B 1 227 ? 16.436 -4.135 27.365 1.00 34.28 224 VAL B N 1
ATOM 3565 C CA . VAL B 1 227 ? 16.543 -3.612 26.021 1.00 33.41 224 VAL B CA 1
ATOM 3566 C C . VAL B 1 227 ? 17.791 -4.122 25.385 1.00 33.44 224 VAL B C 1
ATOM 3567 O O . VAL B 1 227 ? 17.767 -4.592 24.247 1.00 34.31 224 VAL B O 1
ATOM 3571 N N . LEU B 1 228 ? 18.901 -4.049 26.116 1.00 34.09 225 LEU B N 1
ATOM 3572 C CA . LEU B 1 228 ? 20.182 -4.523 25.593 1.00 33.82 225 LEU B CA 1
ATOM 3573 C C . LEU B 1 228 ? 20.166 -6.028 25.373 1.00 33.01 225 LEU B C 1
ATOM 3574 O O . LEU B 1 228 ? 20.842 -6.542 24.477 1.00 33.22 225 LEU B O 1
ATOM 3579 N N . SER B 1 229 ? 19.377 -6.736 26.167 1.00 33.30 226 SER B N 1
ATOM 3580 C CA . SER B 1 229 ? 19.222 -8.198 25.971 1.00 34.74 226 SER B CA 1
ATOM 3581 C C . SER B 1 229 ? 18.542 -8.519 24.625 1.00 34.19 226 SER B C 1
ATOM 3582 O O . SER B 1 229 ? 19.001 -9.385 23.865 1.00 34.26 226 SER B O 1
ATOM 3585 N N . ALA B 1 230 ? 17.498 -7.758 24.307 1.00 34.24 227 ALA B N 1
ATOM 3586 C CA . ALA B 1 230 ? 16.821 -7.898 23.004 1.00 32.75 227 ALA B CA 1
ATOM 3587 C C . ALA B 1 230 ? 17.753 -7.557 21.866 1.00 31.98 227 ALA B C 1
ATOM 3588 O O . ALA B 1 230 ? 17.856 -8.299 20.868 1.00 31.95 227 ALA B O 1
ATOM 3590 N N . VAL B 1 231 ? 18.497 -6.461 22.035 1.00 31.49 228 VAL B N 1
ATOM 3591 C CA . VAL B 1 231 ? 19.363 -5.997 20.991 1.00 30.27 228 VAL B CA 1
ATOM 3592 C C . VAL B 1 231 ? 20.493 -6.988 20.744 1.00 30.85 228 VAL B C 1
ATOM 3593 O O . VAL B 1 231 ? 20.825 -7.255 19.571 1.00 30.02 228 VAL B O 1
ATOM 3597 N N . THR B 1 232 ? 21.157 -7.442 21.825 1.00 30.33 229 THR B N 1
ATOM 3598 C CA . THR B 1 232 ? 22.259 -8.405 21.682 1.00 31.84 229 THR B CA 1
ATOM 3599 C C . THR B 1 232 ? 21.697 -9.749 21.170 1.00 32.21 229 THR B C 1
ATOM 3600 O O . THR B 1 232 ? 22.297 -10.397 20.330 1.00 32.56 229 THR B O 1
ATOM 3604 N N . LYS B 1 233 ? 20.517 -10.146 21.621 1.00 34.19 230 LYS B N 1
ATOM 3605 C CA . LYS B 1 233 ? 19.905 -11.303 20.970 1.00 35.96 230 LYS B CA 1
ATOM 3606 C C . LYS B 1 233 ? 19.831 -11.142 19.446 1.00 36.25 230 LYS B C 1
ATOM 3607 O O . LYS B 1 233 ? 20.306 -12.010 18.694 1.00 35.92 230 LYS B O 1
ATOM 3613 N N . ILE B 1 234 ? 19.276 -10.009 18.975 1.00 35.66 231 ILE B N 1
ATOM 3614 C CA . ILE B 1 234 ? 19.214 -9.767 17.528 1.00 34.65 231 ILE B CA 1
ATOM 3615 C C . ILE B 1 234 ? 20.578 -9.866 16.864 1.00 35.58 231 ILE B C 1
ATOM 3616 O O . ILE B 1 234 ? 20.717 -10.355 15.736 1.00 36.13 231 ILE B O 1
ATOM 3621 N N . LEU B 1 235 ? 21.593 -9.360 17.542 1.00 37.19 232 LEU B N 1
ATOM 3622 C CA . LEU B 1 235 ? 22.914 -9.275 16.949 1.00 39.51 232 LEU B CA 1
ATOM 3623 C C . LEU B 1 235 ? 23.672 -10.602 17.062 1.00 41.62 232 LEU B C 1
ATOM 3624 O O . LEU B 1 235 ? 24.684 -10.802 16.370 1.00 41.91 232 LEU B O 1
ATOM 3629 N N . GLY B 1 236 ? 23.191 -11.491 17.932 1.00 43.15 233 GLY B N 1
ATOM 3630 C CA . GLY B 1 236 ? 23.834 -12.801 18.136 1.00 45.95 233 GLY B CA 1
ATOM 3631 C C . GLY B 1 236 ? 25.124 -12.631 18.910 1.00 47.41 233 GLY B C 1
ATOM 3632 O O . GLY B 1 236 ? 26.146 -13.264 18.602 1.00 48.09 233 GLY B O 1
ATOM 3633 N N . LEU B 1 237 ? 25.078 -11.723 19.875 1.00 48.39 234 LEU B N 1
ATOM 3634 C CA . LEU B 1 237 ? 26.223 -11.407 20.713 1.00 49.74 234 LEU B CA 1
ATOM 3635 C C . LEU B 1 237 ? 25.787 -11.736 22.118 1.00 50.30 234 LEU B C 1
ATOM 3636 O O . LEU B 1 237 ? 24.608 -11.604 22.442 1.00 50.51 234 LEU B O 1
ATOM 3641 N N . GLU B 1 238 ? 26.724 -12.173 22.950 1.00 51.56 235 GLU B N 1
ATOM 3642 C CA . GLU B 1 238 ? 26.416 -12.423 24.353 1.00 52.68 235 GLU B CA 1
ATOM 3643 C C . GLU B 1 238 ? 27.319 -11.493 25.154 1.00 52.67 235 GLU B C 1
ATOM 3644 O O . GLU B 1 238 ? 28.512 -11.338 24.836 1.00 52.20 235 GLU B O 1
ATOM 3650 N N . ILE B 1 239 ? 26.741 -10.824 26.150 1.00 52.89 236 ILE B N 1
ATOM 3651 C CA . ILE B 1 239 ? 27.513 -9.905 26.961 1.00 53.30 236 ILE B CA 1
ATOM 3652 C C . ILE B 1 239 ? 27.047 -9.861 28.399 1.00 53.76 236 ILE B C 1
ATOM 3653 O O . ILE B 1 239 ? 25.887 -10.139 28.736 1.00 53.45 236 ILE B O 1
ATOM 3658 N N . ASP B 1 240 ? 27.999 -9.473 29.234 1.00 54.28 237 ASP B N 1
ATOM 3659 C CA . ASP B 1 240 ? 27.861 -9.472 30.660 1.00 54.49 237 ASP B CA 1
ATOM 3660 C C . ASP B 1 240 ? 26.969 -8.329 31.133 1.00 54.31 237 ASP B C 1
ATOM 3661 O O . ASP B 1 240 ? 27.240 -7.176 30.831 1.00 54.31 237 ASP B O 1
ATOM 3666 N N . MET B 1 241 ? 25.928 -8.655 31.889 1.00 53.84 238 MET B N 1
ATOM 3667 C CA . MET B 1 241 ? 24.976 -7.666 32.332 1.00 53.96 238 MET B CA 1
ATOM 3668 C C . MET B 1 241 ? 25.164 -7.259 33.784 1.00 54.13 238 MET B C 1
ATOM 3669 O O . MET B 1 241 ? 24.380 -6.452 34.298 1.00 53.62 238 MET B O 1
ATOM 3674 N N . THR B 1 242 ? 26.203 -7.795 34.444 1.00 54.54 239 THR B N 1
ATOM 3675 C CA . THR B 1 242 ? 26.317 -7.640 35.911 1.00 54.56 239 THR B CA 1
ATOM 3676 C C . THR B 1 242 ? 26.448 -6.204 36.341 1.00 54.24 239 THR B C 1
ATOM 3677 O O . THR B 1 242 ? 25.772 -5.778 37.285 1.00 53.97 239 THR B O 1
ATOM 3681 N N . ALA B 1 243 ? 27.324 -5.461 35.667 1.00 54.52 240 ALA B N 1
ATOM 3682 C CA . ALA B 1 243 ? 27.440 -4.029 35.938 1.00 55.53 240 ALA B CA 1
ATOM 3683 C C . ALA B 1 243 ? 26.059 -3.384 36.010 1.00 56.12 240 ALA B C 1
ATOM 3684 O O . ALA B 1 243 ? 25.781 -2.639 36.951 1.00 56.86 240 ALA B O 1
ATOM 3686 N N . LEU B 1 244 ? 25.166 -3.733 35.075 1.00 56.59 241 LEU B N 1
ATOM 3687 C CA . LEU B 1 244 ? 23.802 -3.203 35.089 1.00 56.85 241 LEU B CA 1
ATOM 3688 C C . LEU B 1 244 ? 22.963 -3.813 36.188 1.00 57.57 241 LEU B C 1
ATOM 3689 O O . LEU B 1 244 ? 22.126 -3.129 36.789 1.00 57.40 241 LEU B O 1
ATOM 3694 N N . ASP B 1 245 ? 23.176 -5.102 36.446 1.00 59.06 242 ASP B N 1
ATOM 3695 C CA . ASP B 1 245 ? 22.532 -5.785 37.583 1.00 60.52 242 ASP B CA 1
ATOM 3696 C C . ASP B 1 245 ? 22.719 -5.053 38.912 1.00 61.28 242 ASP B C 1
ATOM 3697 O O . ASP B 1 245 ? 21.752 -4.812 39.635 1.00 60.85 242 ASP B O 1
ATOM 3702 N N . GLU B 1 246 ? 23.965 -4.696 39.228 1.00 62.87 243 GLU B N 1
ATOM 3703 C CA . GLU B 1 246 ? 24.273 -4.014 40.505 1.00 64.52 243 GLU B CA 1
ATOM 3704 C C . GLU B 1 246 ? 23.816 -2.570 40.586 1.00 64.38 243 GLU B C 1
ATOM 3705 O O . GLU B 1 246 ? 23.422 -2.082 41.664 1.00 64.76 243 GLU B O 1
ATOM 3711 N N . ARG B 1 247 ? 23.848 -1.889 39.446 1.00 64.27 244 ARG B N 1
ATOM 3712 C CA . ARG B 1 247 ? 23.294 -0.549 39.369 1.00 64.08 244 ARG B CA 1
ATOM 3713 C C . ARG B 1 247 ? 21.807 -0.551 39.715 1.00 64.07 244 ARG B C 1
ATOM 3714 O O . ARG B 1 247 ? 21.345 0.261 40.513 1.00 63.62 244 ARG B O 1
ATOM 3722 N N . ALA B 1 248 ? 21.072 -1.488 39.128 1.00 64.83 245 ALA B N 1
ATOM 3723 C CA . ALA B 1 248 ? 19.679 -1.707 39.481 1.00 66.16 245 ALA B CA 1
ATOM 3724 C C . ALA B 1 248 ? 19.551 -2.069 40.962 1.00 67.54 245 ALA B C 1
ATOM 3725 O O . ALA B 1 248 ? 18.717 -1.494 41.680 1.00 67.36 245 ALA B O 1
ATOM 3727 N N . LYS B 1 249 ? 20.378 -3.022 41.407 1.00 69.42 246 LYS B N 1
ATOM 3728 C CA . LYS B 1 249 ? 20.477 -3.410 42.823 1.00 71.51 246 LYS B CA 1
ATOM 3729 C C . LYS B 1 249 ? 20.605 -2.154 43.689 1.00 72.32 246 LYS B C 1
ATOM 3730 O O . LYS B 1 249 ? 19.730 -1.884 44.513 1.00 72.20 246 LYS B O 1
ATOM 3736 N N . GLU B 1 250 ? 21.655 -1.367 43.461 1.00 73.56 247 GLU B N 1
ATOM 3737 C CA . GLU B 1 250 ? 21.862 -0.148 44.229 1.00 75.57 247 GLU B CA 1
ATOM 3738 C C . GLU B 1 250 ? 20.639 0.763 44.250 1.00 76.66 247 GLU B C 1
ATOM 3739 O O . GLU B 1 250 ? 20.031 0.950 45.311 1.00 76.86 247 GLU B O 1
ATOM 3745 N N . THR B 1 251 ? 20.270 1.301 43.082 1.00 78.25 248 THR B N 1
ATOM 3746 C CA . THR B 1 251 ? 19.203 2.315 42.971 1.00 79.51 248 THR B CA 1
ATOM 3747 C C . THR B 1 251 ? 17.846 1.873 43.517 1.00 80.31 248 THR B C 1
ATOM 3748 O O . THR B 1 251 ? 17.041 2.708 43.913 1.00 80.29 248 THR B O 1
ATOM 3752 N N . GLU B 1 252 ? 17.596 0.567 43.544 1.00 82.06 249 GLU B N 1
ATOM 3753 C CA . GLU B 1 252 ? 16.380 0.026 44.175 1.00 83.86 249 GLU B CA 1
ATOM 3754 C C . GLU B 1 252 ? 16.349 0.289 45.689 1.00 84.35 249 GLU B C 1
ATOM 3755 O O . GLU B 1 252 ? 15.311 0.682 46.236 1.00 83.97 249 GLU B O 1
ATOM 3761 N N . GLU B 1 253 ? 17.485 0.061 46.352 1.00 85.19 250 GLU B N 1
ATOM 3762 C CA . GLU B 1 253 ? 17.595 0.267 47.802 1.00 86.32 250 GLU B CA 1
ATOM 3763 C C . GLU B 1 253 ? 17.567 1.747 48.162 1.00 86.77 250 GLU B C 1
ATOM 3764 O O . GLU B 1 253 ? 17.004 2.124 49.189 1.00 86.99 250 GLU B O 1
ATOM 3770 N N . ILE B 1 254 ? 18.161 2.580 47.305 1.00 87.36 251 ILE B N 1
ATOM 3771 C CA . ILE B 1 254 ? 18.087 4.037 47.445 1.00 87.79 251 ILE B CA 1
ATOM 3772 C C . ILE B 1 254 ? 16.639 4.542 47.384 1.00 88.31 251 ILE B C 1
ATOM 3773 O O . ILE B 1 254 ? 16.240 5.377 48.194 1.00 88.42 251 ILE B O 1
ATOM 3778 N N . LEU B 1 255 ? 15.859 4.027 46.433 1.00 89.07 252 LEU B N 1
ATOM 3779 C CA . LEU B 1 255 ? 14.443 4.388 46.307 1.00 89.87 252 LEU B CA 1
ATOM 3780 C C . LEU B 1 255 ? 13.604 4.013 47.531 1.00 90.33 252 LEU B C 1
ATOM 3781 O O . LEU B 1 255 ? 12.673 4.734 47.877 1.00 90.29 252 LEU B O 1
ATOM 3786 N N . ARG B 1 256 ? 13.933 2.886 48.167 1.00 91.14 253 ARG B N 1
ATOM 3787 C CA . ARG B 1 256 ? 13.279 2.450 49.410 1.00 92.19 253 ARG B CA 1
ATOM 3788 C C . ARG B 1 256 ? 13.278 3.574 50.437 1.00 92.55 253 ARG B C 1
ATOM 3789 O O . ARG B 1 256 ? 12.232 3.978 50.960 1.00 92.35 253 ARG B O 1
ATOM 3797 N N . LYS B 1 257 ? 14.492 4.050 50.703 1.00 93.16 254 LYS B N 1
ATOM 3798 C CA . LYS B 1 257 ? 14.795 4.994 51.763 1.00 93.52 254 LYS B CA 1
ATOM 3799 C C . LYS B 1 257 ? 14.244 6.386 51.461 1.00 93.91 254 LYS B C 1
ATOM 3800 O O . LYS B 1 257 ? 13.776 7.077 52.368 1.00 93.92 254 LYS B O 1
ATOM 3806 N N . VAL B 1 258 ? 14.277 6.776 50.185 1.00 94.44 255 VAL B N 1
ATOM 3807 C CA . VAL B 1 258 ? 13.703 8.051 49.725 1.00 94.91 255 VAL B CA 1
ATOM 3808 C C . VAL B 1 258 ? 12.194 8.176 50.023 1.00 95.27 255 VAL B C 1
ATOM 3809 O O . VAL B 1 258 ? 11.714 9.255 50.379 1.00 95.29 255 VAL B O 1
ATOM 3813 N N . GLU B 1 259 ? 11.460 7.071 49.891 1.00 95.73 256 GLU B N 1
ATOM 3814 C CA . GLU B 1 259 ? 10.014 7.056 50.148 1.00 96.12 256 GLU B CA 1
ATOM 3815 C C . GLU B 1 259 ? 9.690 6.596 51.574 1.00 96.09 256 GLU B C 1
ATOM 3816 O O . GLU B 1 259 ? 8.876 5.692 51.775 1.00 96.36 256 GLU B O 1
ATOM 3822 N N . GLU B 1 260 ? 10.352 7.221 52.550 1.00 96.05 257 GLU B N 1
ATOM 3823 C CA . GLU B 1 260 ? 10.142 6.958 53.978 1.00 95.88 257 GLU B CA 1
ATOM 3824 C C . GLU B 1 260 ? 10.439 8.203 54.813 1.00 95.66 257 GLU B C 1
ATOM 3825 O O . GLU B 1 260 ? 10.252 9.332 54.359 1.00 95.40 257 GLU B O 1
ATOM 3831 N N . MET C 1 17 ? 22.072 42.965 7.722 1.00 55.56 14 MET C N 1
ATOM 3832 C CA . MET C 1 17 ? 22.064 42.229 9.030 1.00 55.70 14 MET C CA 1
ATOM 3833 C C . MET C 1 17 ? 21.179 40.970 8.977 1.00 55.01 14 MET C C 1
ATOM 3834 O O . MET C 1 17 ? 20.222 40.820 9.766 1.00 55.34 14 MET C O 1
ATOM 3839 N N . LYS C 1 18 ? 21.485 40.079 8.033 1.00 53.65 15 LYS C N 1
ATOM 3840 C CA . LYS C 1 18 ? 20.810 38.767 7.949 1.00 51.59 15 LYS C CA 1
ATOM 3841 C C . LYS C 1 18 ? 21.443 37.903 9.009 1.00 48.68 15 LYS C C 1
ATOM 3842 O O . LYS C 1 18 ? 20.936 36.835 9.364 1.00 48.14 15 LYS C O 1
ATOM 3848 N N . GLU C 1 19 ? 22.587 38.386 9.489 1.00 44.10 16 GLU C N 1
ATOM 3849 C CA . GLU C 1 19 ? 23.307 37.719 10.526 1.00 40.42 16 GLU C CA 1
ATOM 3850 C C . GLU C 1 19 ? 24.054 38.729 11.376 1.00 35.75 16 GLU C C 1
ATOM 3851 O O . GLU C 1 19 ? 24.113 39.901 11.065 1.00 34.98 16 GLU C O 1
ATOM 3857 N N . THR C 1 20 ? 24.588 38.247 12.472 1.00 31.40 17 THR C N 1
ATOM 3858 C CA . THR C 1 20 ? 25.382 39.019 13.367 1.00 30.12 17 THR C CA 1
ATOM 3859 C C . THR C 1 20 ? 26.504 39.766 12.618 1.00 29.68 17 THR C C 1
ATOM 3860 O O . THR C 1 20 ? 27.231 39.187 11.829 1.00 28.90 17 THR C O 1
ATOM 3864 N N . THR C 1 21 ? 26.603 41.062 12.862 1.00 29.51 18 THR C N 1
ATOM 3865 C CA . THR C 1 21 ? 27.528 41.943 12.154 1.00 30.06 18 THR C CA 1
ATOM 3866 C C . THR C 1 21 ? 28.504 42.634 13.136 1.00 29.40 18 THR C C 1
ATOM 3867 O O . THR C 1 21 ? 28.105 43.160 14.177 1.00 27.59 18 THR C O 1
ATOM 3871 N N . ILE C 1 22 ? 29.779 42.670 12.757 1.00 29.30 19 ILE C N 1
ATOM 3872 C CA . ILE C 1 22 ? 30.770 43.445 13.455 1.00 28.44 19 ILE C CA 1
ATOM 3873 C C . ILE C 1 22 ? 31.244 44.617 12.594 1.00 29.19 19 ILE C C 1
ATOM 3874 O O . ILE C 1 22 ? 31.684 44.420 11.470 1.00 30.16 19 ILE C O 1
ATOM 3879 N N . VAL C 1 23 ? 31.106 45.820 13.136 1.00 28.12 20 VAL C N 1
ATOM 3880 C CA . VAL C 1 23 ? 31.524 47.038 12.544 1.00 27.98 20 VAL C CA 1
ATOM 3881 C C . VAL C 1 23 ? 32.891 47.357 13.183 1.00 27.80 20 VAL C C 1
ATOM 3882 O O . VAL C 1 23 ? 32.994 47.452 14.423 1.00 25.59 20 VAL C O 1
ATOM 3886 N N . VAL C 1 24 ? 33.928 47.511 12.341 1.00 26.86 21 VAL C N 1
ATOM 3887 C CA . VAL C 1 24 ? 35.312 47.577 12.826 1.00 26.94 21 VAL C CA 1
ATOM 3888 C C . VAL C 1 24 ? 35.840 48.948 12.487 1.00 28.22 21 VAL C C 1
ATOM 3889 O O . VAL C 1 24 ? 35.826 49.321 11.333 1.00 28.64 21 VAL C O 1
ATOM 3893 N N . TYR C 1 25 ? 36.273 49.700 13.496 1.00 28.90 22 TYR C N 1
ATOM 3894 C CA . TYR C 1 25 ? 36.670 51.083 13.294 1.00 29.69 22 TYR C CA 1
ATOM 3895 C C . TYR C 1 25 ? 38.101 51.213 12.769 1.00 28.52 22 TYR C C 1
ATOM 3896 O O . TYR C 1 25 ? 38.338 52.041 11.905 1.00 26.40 22 TYR C O 1
ATOM 3905 N N . GLU C 1 26 ? 39.010 50.366 13.271 1.00 26.96 23 GLU C N 1
ATOM 3906 C CA . GLU C 1 26 ? 40.395 50.301 12.805 1.00 26.67 23 GLU C CA 1
ATOM 3907 C C . GLU C 1 26 ? 40.927 48.918 13.123 1.00 24.57 23 GLU C C 1
ATOM 3908 O O . GLU C 1 26 ? 40.383 48.203 13.971 1.00 24.32 23 GLU C O 1
ATOM 3914 N N . ARG C 1 27 ? 42.038 48.578 12.510 1.00 22.31 24 ARG C N 1
ATOM 3915 C CA . ARG C 1 27 ? 42.811 47.424 12.839 1.00 21.43 24 ARG C CA 1
ATOM 3916 C C . ARG C 1 27 ? 43.975 47.775 13.760 1.00 21.95 24 ARG C C 1
ATOM 3917 O O . ARG C 1 27 ? 45.026 48.269 13.298 1.00 21.95 24 ARG C O 1
ATOM 3925 N N . PRO C 1 28 ? 43.847 47.433 15.040 1.00 21.94 25 PRO C N 1
ATOM 3926 C CA . PRO C 1 28 ? 44.878 47.794 16.018 1.00 22.66 25 PRO C CA 1
ATOM 3927 C C . PRO C 1 28 ? 46.146 47.004 15.825 1.00 23.21 25 PRO C C 1
ATOM 3928 O O . PRO C 1 28 ? 46.176 45.858 15.270 1.00 23.25 25 PRO C O 1
ATOM 3932 N N . ASP C 1 29 ? 47.193 47.634 16.312 1.00 23.90 26 ASP C N 1
ATOM 3933 C CA . ASP C 1 29 ? 48.542 47.153 16.183 1.00 25.08 26 ASP C CA 1
ATOM 3934 C C . ASP C 1 29 ? 48.775 46.213 17.347 1.00 25.71 26 ASP C C 1
ATOM 3935 O O . ASP C 1 29 ? 49.482 46.558 18.332 1.00 26.02 26 ASP C O 1
ATOM 3940 N N . ILE C 1 30 ? 48.181 45.019 17.267 1.00 25.41 27 ILE C N 1
ATOM 3941 C CA . ILE C 1 30 ? 48.304 44.103 18.382 1.00 26.26 27 ILE C CA 1
ATOM 3942 C C . ILE C 1 30 ? 48.653 42.781 17.861 1.00 27.97 27 ILE C C 1
ATOM 3943 O O . ILE C 1 30 ? 48.359 42.488 16.719 1.00 30.36 27 ILE C O 1
ATOM 3948 N N . TYR C 1 31 ? 49.278 41.958 18.675 1.00 29.66 28 TYR C N 1
ATOM 3949 C CA . TYR C 1 31 ? 49.490 40.615 18.215 1.00 31.05 28 TYR C CA 1
ATOM 3950 C C . TYR C 1 31 ? 49.436 39.549 19.285 1.00 29.22 28 TYR C C 1
ATOM 3951 O O . TYR C 1 31 ? 49.849 39.758 20.410 1.00 28.57 28 TYR C O 1
ATOM 3960 N N . ASP C 1 32 ? 48.910 38.391 18.886 1.00 29.18 29 ASP C N 1
ATOM 3961 C CA . ASP C 1 32 ? 48.735 37.247 19.761 1.00 28.30 29 ASP C CA 1
ATOM 3962 C C . ASP C 1 32 ? 48.048 37.701 21.047 1.00 25.46 29 ASP C C 1
ATOM 3963 O O . ASP C 1 32 ? 48.475 37.317 22.109 1.00 24.23 29 ASP C O 1
ATOM 3968 N N . PRO C 1 33 ? 46.989 38.518 20.943 1.00 23.85 30 PRO C N 1
ATOM 3969 C CA . PRO C 1 33 ? 46.403 38.998 22.176 1.00 22.83 30 PRO C CA 1
ATOM 3970 C C . PRO C 1 33 ? 45.645 37.912 22.944 1.00 23.12 30 PRO C C 1
ATOM 3971 O O . PRO C 1 33 ? 45.359 36.803 22.414 1.00 22.66 30 PRO C O 1
ATOM 3975 N N . ILE C 1 34 ? 45.358 38.190 24.205 1.00 23.22 31 ILE C N 1
ATOM 3976 C CA . ILE C 1 34 ? 44.469 37.318 24.950 1.00 22.93 31 ILE C CA 1
ATOM 3977 C C . ILE C 1 34 ? 43.098 37.968 24.791 1.00 22.74 31 ILE C C 1
ATOM 3978 O O . ILE C 1 34 ? 42.984 39.198 24.910 1.00 21.96 31 ILE C O 1
ATOM 3983 N N . PHE C 1 35 ? 42.090 37.146 24.465 1.00 21.40 32 PHE C N 1
ATOM 3984 C CA . PHE C 1 35 ? 40.700 37.596 24.382 1.00 20.97 32 PHE C CA 1
ATOM 3985 C C . PHE C 1 35 ? 39.993 37.480 25.727 1.00 21.09 32 PHE C C 1
ATOM 3986 O O . PHE C 1 35 ? 39.796 36.395 26.238 1.00 23.13 32 PHE C O 1
ATOM 3994 N N . ILE C 1 36 ? 39.534 38.578 26.276 1.00 21.70 33 ILE C N 1
ATOM 3995 C CA . ILE C 1 36 ? 38.882 38.548 27.544 1.00 21.20 33 ILE C CA 1
ATOM 3996 C C . ILE C 1 36 ? 37.395 38.892 27.423 1.00 22.12 33 ILE C C 1
ATOM 3997 O O . ILE C 1 36 ? 37.047 39.921 26.814 1.00 21.50 33 ILE C O 1
ATOM 4002 N N . GLU C 1 37 ? 36.529 38.047 28.029 1.00 21.92 34 GLU C N 1
ATOM 4003 C CA . GLU C 1 37 ? 35.054 38.225 27.904 1.00 22.45 34 GLU C CA 1
ATOM 4004 C C . GLU C 1 37 ? 34.374 38.562 29.228 1.00 22.19 34 GLU C C 1
ATOM 4005 O O . GLU C 1 37 ? 34.513 37.829 30.213 1.00 23.15 34 GLU C O 1
ATOM 4011 N N . GLY C 1 38 ? 33.663 39.674 29.235 1.00 22.54 35 GLY C N 1
ATOM 4012 C CA . GLY C 1 38 ? 32.832 40.084 30.367 1.00 23.43 35 GLY C CA 1
ATOM 4013 C C . GLY C 1 38 ? 31.494 40.632 29.885 1.00 24.28 35 GLY C C 1
ATOM 4014 O O . GLY C 1 38 ? 31.210 41.825 29.981 1.00 24.32 35 GLY C O 1
ATOM 4015 N N . LEU C 1 39 ? 30.664 39.741 29.357 1.00 24.58 36 LEU C N 1
ATOM 4016 C CA . LEU C 1 39 ? 29.323 40.090 28.929 1.00 25.11 36 LEU C CA 1
ATOM 4017 C C . LEU C 1 39 ? 28.339 40.002 30.135 1.00 26.34 36 LEU C C 1
ATOM 4018 O O . LEU C 1 39 ? 28.692 39.440 31.158 1.00 26.05 36 LEU C O 1
ATOM 4023 N N . PRO C 1 40 ? 27.108 40.542 30.004 1.00 27.46 37 PRO C N 1
ATOM 4024 C CA . PRO C 1 40 ? 26.163 40.415 31.129 1.00 28.42 37 PRO C CA 1
ATOM 4025 C C . PRO C 1 40 ? 25.855 38.983 31.440 1.00 28.88 37 PRO C C 1
ATOM 4026 O O . PRO C 1 40 ? 25.835 38.156 30.545 1.00 29.20 37 PRO C O 1
ATOM 4030 N N . GLY C 1 41 ? 25.684 38.694 32.728 1.00 30.24 38 GLY C N 1
ATOM 4031 C CA . GLY C 1 41 ? 25.587 37.325 33.237 1.00 30.58 38 GLY C CA 1
ATOM 4032 C C . GLY C 1 41 ? 25.306 37.395 34.736 1.00 31.34 38 GLY C C 1
ATOM 4033 O O . GLY C 1 41 ? 24.913 38.440 35.240 1.00 29.90 38 GLY C O 1
ATOM 4034 N N . ILE C 1 42 ? 25.491 36.275 35.430 1.00 32.54 39 ILE C N 1
ATOM 4035 C CA . ILE C 1 42 ? 25.233 36.175 36.880 1.00 34.01 39 ILE C CA 1
ATOM 4036 C C . ILE C 1 42 ? 25.888 37.339 37.644 1.00 34.87 39 ILE C C 1
ATOM 4037 O O . ILE C 1 42 ? 27.114 37.531 37.573 1.00 34.80 39 ILE C O 1
ATOM 4042 N N . GLY C 1 43 ? 25.059 38.121 38.337 1.00 35.53 40 GLY C N 1
ATOM 4043 C CA . GLY C 1 43 ? 25.527 39.149 39.279 1.00 35.48 40 GLY C CA 1
ATOM 4044 C C . GLY C 1 43 ? 26.241 40.317 38.635 1.00 35.73 40 GLY C C 1
ATOM 4045 O O . GLY C 1 43 ? 26.834 41.124 39.321 1.00 35.86 40 GLY C O 1
ATOM 4046 N N . LEU C 1 44 ? 26.136 40.407 37.311 1.00 35.31 41 LEU C N 1
ATOM 4047 C CA . LEU C 1 44 ? 26.915 41.313 36.455 1.00 34.29 41 LEU C CA 1
ATOM 4048 C C . LEU C 1 44 ? 28.393 41.256 36.757 1.00 32.86 41 LEU C C 1
ATOM 4049 O O . LEU C 1 44 ? 29.082 42.240 36.594 1.00 33.84 41 LEU C O 1
ATOM 4054 N N . VAL C 1 45 ? 28.849 40.090 37.195 1.00 31.58 42 VAL C N 1
ATOM 4055 C CA . VAL C 1 45 ? 30.214 39.883 37.634 1.00 31.89 42 VAL C CA 1
ATOM 4056 C C . VAL C 1 45 ? 31.243 40.102 36.522 1.00 31.19 42 VAL C C 1
ATOM 4057 O O . VAL C 1 45 ? 32.151 40.912 36.685 1.00 30.39 42 VAL C O 1
ATOM 4061 N N . GLY C 1 46 ? 31.110 39.332 35.432 1.00 30.39 43 GLY C N 1
ATOM 4062 C CA . GLY C 1 46 ? 31.999 39.422 34.265 1.00 29.65 43 GLY C CA 1
ATOM 4063 C C . GLY C 1 46 ? 31.981 40.823 33.693 1.00 29.64 43 GLY C C 1
ATOM 4064 O O . GLY C 1 46 ? 33.024 41.378 33.377 1.00 29.69 43 GLY C O 1
ATOM 4065 N N . LYS C 1 47 ? 30.794 41.407 33.576 1.00 30.04 44 LYS C N 1
ATOM 4066 C CA . LYS C 1 47 ? 30.667 42.755 33.050 1.00 30.90 44 LYS C CA 1
ATOM 4067 C C . LYS C 1 47 ? 31.361 43.854 33.881 1.00 31.85 44 LYS C C 1
ATOM 4068 O O . LYS C 1 47 ? 32.060 44.700 33.323 1.00 31.93 44 LYS C O 1
ATOM 4074 N N . LEU C 1 48 ? 31.143 43.859 35.199 1.00 32.09 45 LEU C N 1
ATOM 4075 C CA . LEU C 1 48 ? 31.790 44.840 36.082 1.00 32.61 45 LEU C CA 1
ATOM 4076 C C . LEU C 1 48 ? 33.279 44.708 36.012 1.00 30.62 45 LEU C C 1
ATOM 4077 O O . LEU C 1 48 ? 33.977 45.692 35.906 1.00 31.37 45 LEU C O 1
ATOM 4082 N N . ALA C 1 49 ? 33.732 43.475 36.090 1.00 30.07 46 ALA C N 1
ATOM 4083 C CA . ALA C 1 49 ? 35.123 43.119 35.960 1.00 29.34 46 ALA C CA 1
ATOM 4084 C C . ALA C 1 49 ? 35.688 43.670 34.625 1.00 29.77 46 ALA C C 1
ATOM 4085 O O . ALA C 1 49 ? 36.696 44.361 34.642 1.00 29.68 46 ALA C O 1
ATOM 4087 N N . ALA C 1 50 ? 35.034 43.399 33.492 1.00 29.14 47 ALA C N 1
ATOM 4088 C CA . ALA C 1 50 ? 35.562 43.867 32.204 1.00 29.86 47 ALA C CA 1
ATOM 4089 C C . ALA C 1 50 ? 35.560 45.378 32.075 1.00 29.83 47 ALA C C 1
ATOM 4090 O O . ALA C 1 50 ? 36.547 45.946 31.591 1.00 28.32 47 ALA C O 1
ATOM 4092 N N . GLU C 1 51 ? 34.478 46.027 32.516 1.00 30.42 48 GLU C N 1
ATOM 4093 C CA . GLU C 1 51 ? 34.389 47.491 32.455 1.00 31.91 48 GLU C CA 1
ATOM 4094 C C . GLU C 1 51 ? 35.458 48.160 33.315 1.00 32.63 48 GLU C C 1
ATOM 4095 O O . GLU C 1 51 ? 36.039 49.186 32.926 1.00 33.33 48 GLU C O 1
ATOM 4101 N N . HIS C 1 52 ? 35.726 47.572 34.470 1.00 32.84 49 HIS C N 1
ATOM 4102 C CA . HIS C 1 52 ? 36.734 48.120 35.339 1.00 33.66 49 HIS C CA 1
ATOM 4103 C C . HIS C 1 52 ? 38.092 47.950 34.686 1.00 32.80 49 HIS C C 1
ATOM 4104 O O . HIS C 1 52 ? 38.934 48.839 34.758 1.00 31.99 49 HIS C O 1
ATOM 4111 N N . LEU C 1 53 ? 38.297 46.804 34.041 1.00 31.85 50 LEU C N 1
ATOM 4112 C CA . LEU C 1 53 ? 39.546 46.566 33.347 1.00 31.45 50 LEU C CA 1
ATOM 4113 C C . LEU C 1 53 ? 39.698 47.525 32.157 1.00 31.68 50 LEU C C 1
ATOM 4114 O O . LEU C 1 53 ? 40.756 48.114 31.981 1.00 32.53 50 LEU C O 1
ATOM 4119 N N . ILE C 1 54 ? 38.643 47.715 31.377 1.00 32.16 51 ILE C N 1
ATOM 4120 C CA . ILE C 1 54 ? 38.664 48.704 30.304 1.00 32.48 51 ILE C CA 1
ATOM 4121 C C . ILE C 1 54 ? 39.165 50.049 30.843 1.00 33.34 51 ILE C C 1
ATOM 4122 O O . ILE C 1 54 ? 40.098 50.643 30.277 1.00 32.06 51 ILE C O 1
ATOM 4127 N N . GLN C 1 55 ? 38.492 50.529 31.893 1.00 34.40 52 GLN C N 1
ATOM 4128 C CA . GLN C 1 55 ? 38.760 51.861 32.478 1.00 36.32 52 GLN C CA 1
ATOM 4129 C C . GLN C 1 55 ? 40.159 52.038 33.002 1.00 35.47 52 GLN C C 1
ATOM 4130 O O . GLN C 1 55 ? 40.786 53.014 32.685 1.00 35.86 52 GLN C O 1
ATOM 4136 N N . GLU C 1 56 ? 40.644 51.086 33.785 1.00 35.70 53 GLU C N 1
ATOM 4137 C CA . GLU C 1 56 ? 41.964 51.218 34.401 1.00 36.25 53 GLU C CA 1
ATOM 4138 C C . GLU C 1 56 ? 43.104 51.105 33.390 1.00 36.59 53 GLU C C 1
ATOM 4139 O O . GLU C 1 56 ? 44.170 51.676 33.591 1.00 37.17 53 GLU C O 1
ATOM 4145 N N . LEU C 1 57 ? 42.883 50.362 32.309 1.00 35.71 54 LEU C N 1
ATOM 4146 C CA . LEU C 1 57 ? 43.922 50.171 31.335 1.00 34.54 54 LEU C CA 1
ATOM 4147 C C . LEU C 1 57 ? 43.815 51.242 30.257 1.00 33.98 54 LEU C C 1
ATOM 4148 O O . LEU C 1 57 ? 44.674 51.335 29.388 1.00 34.33 54 LEU C O 1
ATOM 4153 N N . LYS C 1 58 ? 42.739 52.021 30.284 1.00 33.60 55 LYS C N 1
ATOM 4154 C CA . LYS C 1 58 ? 42.469 52.981 29.206 1.00 33.47 55 LYS C CA 1
ATOM 4155 C C . LYS C 1 58 ? 42.426 52.270 27.839 1.00 32.38 55 LYS C C 1
ATOM 4156 O O . LYS C 1 58 ? 42.853 52.820 26.809 1.00 31.39 55 LYS C O 1
ATOM 4162 N N . ALA C 1 59 ? 41.866 51.048 27.846 1.00 30.02 56 ALA C N 1
ATOM 4163 C CA . ALA C 1 59 ? 41.705 50.267 26.659 1.00 27.89 56 ALA C CA 1
ATOM 4164 C C . ALA C 1 59 ? 40.880 51.068 25.658 1.00 26.83 56 ALA C C 1
ATOM 4165 O O . ALA C 1 59 ? 40.006 51.842 26.030 1.00 25.37 56 ALA C O 1
ATOM 4167 N N . LYS C 1 60 ? 41.152 50.876 24.374 1.00 25.67 57 LYS C N 1
ATOM 4168 C CA . LYS C 1 60 ? 40.478 51.691 23.370 1.00 25.64 57 LYS C CA 1
ATOM 4169 C C . LYS C 1 60 ? 39.427 50.923 22.612 1.00 23.81 57 LYS C C 1
ATOM 4170 O O . LYS C 1 60 ? 39.695 49.821 22.128 1.00 23.22 57 LYS C O 1
ATOM 4176 N N . LYS C 1 61 ? 38.254 51.508 22.433 1.00 24.01 58 LYS C N 1
ATOM 4177 C CA . LYS C 1 61 ? 37.241 50.808 21.652 1.00 24.96 58 LYS C CA 1
ATOM 4178 C C . LYS C 1 61 ? 37.595 50.752 20.162 1.00 24.35 58 LYS C C 1
ATOM 4179 O O . LYS C 1 61 ? 37.843 51.803 19.578 1.00 23.28 58 LYS C O 1
ATOM 4185 N N . PHE C 1 62 ? 37.517 49.562 19.548 1.00 22.76 59 PHE C N 1
ATOM 4186 C CA . PHE C 1 62 ? 37.789 49.439 18.106 1.00 22.08 59 PHE C CA 1
ATOM 4187 C C . PHE C 1 62 ? 36.780 48.723 17.216 1.00 22.49 59 PHE C C 1
ATOM 4188 O O . PHE C 1 62 ? 36.934 48.769 15.984 1.00 23.13 59 PHE C O 1
ATOM 4196 N N . ALA C 1 63 ? 35.781 48.051 17.802 1.00 20.81 60 ALA C N 1
ATOM 4197 C CA . ALA C 1 63 ? 34.732 47.407 17.005 1.00 20.86 60 ALA C CA 1
ATOM 4198 C C . ALA C 1 63 ? 33.422 47.276 17.800 1.00 21.59 60 ALA C C 1
ATOM 4199 O O . ALA C 1 63 ? 33.437 47.250 19.017 1.00 19.99 60 ALA C O 1
ATOM 4201 N N . GLU C 1 64 ? 32.294 47.209 17.109 1.00 22.62 61 GLU C N 1
ATOM 4202 C CA . GLU C 1 64 ? 31.094 46.833 17.813 1.00 25.34 61 GLU C CA 1
ATOM 4203 C C . GLU C 1 64 ? 30.243 45.794 17.078 1.00 24.32 61 GLU C C 1
ATOM 4204 O O . GLU C 1 64 ? 30.282 45.677 15.839 1.00 23.60 61 GLU C O 1
ATOM 4210 N N . LEU C 1 65 ? 29.571 44.963 17.875 1.00 22.83 62 LEU C N 1
ATOM 4211 C CA . LEU C 1 65 ? 28.822 43.828 17.335 1.00 22.24 62 LEU C CA 1
ATOM 4212 C C . LEU C 1 65 ? 27.328 44.091 17.456 1.00 22.32 62 LEU C C 1
ATOM 4213 O O . LEU C 1 65 ? 26.849 44.480 18.503 1.00 22.93 62 LEU C O 1
ATOM 4218 N N . TYR C 1 66 ? 26.592 43.890 16.385 1.00 21.64 63 TYR C N 1
ATOM 4219 C CA . TYR C 1 66 ? 25.156 43.935 16.451 1.00 22.09 63 TYR C CA 1
ATOM 4220 C C . TYR C 1 66 ? 24.631 42.596 15.967 1.00 21.90 63 TYR C C 1
ATOM 4221 O O . TYR C 1 66 ? 25.239 41.957 15.107 1.00 22.20 63 TYR C O 1
ATOM 4230 N N . SER C 1 67 ? 23.464 42.213 16.465 1.00 20.37 64 SER C N 1
ATOM 4231 C CA . SER C 1 67 ? 22.887 40.925 16.112 1.00 19.70 64 SER C CA 1
ATOM 4232 C C . SER C 1 67 ? 21.378 40.945 16.015 1.00 18.40 64 SER C C 1
ATOM 4233 O O . SER C 1 67 ? 20.703 41.433 16.922 1.00 18.48 64 SER C O 1
ATOM 4236 N N . PRO C 1 68 ? 20.843 40.372 14.951 1.00 19.07 65 PRO C N 1
ATOM 4237 C CA . PRO C 1 68 ? 19.390 40.209 14.769 1.00 19.47 65 PRO C CA 1
ATOM 4238 C C . PRO C 1 68 ? 18.841 39.106 15.713 1.00 21.16 65 PRO C C 1
ATOM 4239 O O . PRO C 1 68 ? 17.623 38.911 15.751 1.00 21.10 65 PRO C O 1
ATOM 4243 N N . HIS C 1 69 ? 19.718 38.422 16.474 1.00 20.46 66 HIS C N 1
ATOM 4244 C CA . HIS C 1 69 ? 19.306 37.474 17.527 1.00 21.82 66 HIS C CA 1
ATOM 4245 C C . HIS C 1 69 ? 19.199 38.149 18.884 1.00 23.56 66 HIS C C 1
ATOM 4246 O O . HIS C 1 69 ? 18.757 37.506 19.840 1.00 24.39 66 HIS C O 1
ATOM 4253 N N . PHE C 1 70 ? 19.607 39.426 18.991 1.00 22.84 67 PHE C N 1
ATOM 4254 C CA . PHE C 1 70 ? 19.453 40.144 20.258 1.00 22.50 67 PHE C CA 1
ATOM 4255 C C . PHE C 1 70 ? 17.997 40.575 20.387 1.00 23.00 67 PHE C C 1
ATOM 4256 O O . PHE C 1 70 ? 17.273 40.591 19.398 1.00 23.28 67 PHE C O 1
ATOM 4264 N N . MET C 1 71 ? 17.561 40.973 21.573 1.00 23.65 68 MET C N 1
ATOM 4265 C CA . MET C 1 71 ? 16.183 41.480 21.731 1.00 23.76 68 MET C CA 1
ATOM 4266 C C . MET C 1 71 ? 15.881 42.607 20.720 1.00 24.42 68 MET C C 1
ATOM 4267 O O . MET C 1 71 ? 16.744 43.479 20.424 1.00 23.20 68 MET C O 1
ATOM 4272 N N . HIS C 1 72 ? 14.655 42.580 20.207 1.00 23.35 69 HIS C N 1
ATOM 4273 C CA . HIS C 1 72 ? 14.239 43.433 19.124 1.00 22.80 69 HIS C CA 1
ATOM 4274 C C . HIS C 1 72 ? 13.874 44.831 19.615 1.00 22.44 69 HIS C C 1
ATOM 4275 O O . HIS C 1 72 ? 12.731 45.277 19.490 1.00 21.28 69 HIS C O 1
ATOM 4282 N N . GLN C 1 73 ? 14.858 45.525 20.190 1.00 21.75 70 GLN C N 1
ATOM 4283 C CA . GLN C 1 73 ? 14.623 46.872 20.712 1.00 21.84 70 GLN C CA 1
ATOM 4284 C C . GLN C 1 73 ? 15.872 47.734 20.587 1.00 22.75 70 GLN C C 1
ATOM 4285 O O . GLN C 1 73 ? 16.982 47.246 20.358 1.00 23.36 70 GLN C O 1
ATOM 4291 N N . VAL C 1 74 ? 15.659 49.014 20.827 1.00 23.39 71 VAL C N 1
ATOM 4292 C CA . VAL C 1 74 ? 16.708 50.016 20.922 1.00 25.19 71 VAL C CA 1
ATOM 4293 C C . VAL C 1 74 ? 16.818 50.436 22.377 1.00 25.18 71 VAL C C 1
ATOM 4294 O O . VAL C 1 74 ? 15.846 50.330 23.092 1.00 25.64 71 VAL C O 1
ATOM 4298 N N . LEU C 1 75 ? 18.003 50.840 22.831 1.00 26.00 72 LEU C N 1
ATOM 4299 C CA . LEU C 1 75 ? 18.189 51.389 24.183 1.00 28.41 72 LEU C CA 1
ATOM 4300 C C . LEU C 1 75 ? 18.377 52.891 24.155 1.00 29.98 72 LEU C C 1
ATOM 4301 O O . LEU C 1 75 ? 18.901 53.440 23.191 1.00 29.16 72 LEU C O 1
ATOM 4306 N N . ILE C 1 76 ? 17.939 53.552 25.217 1.00 31.64 73 ILE C N 1
ATOM 4307 C CA . ILE C 1 76 ? 18.149 54.982 25.338 1.00 34.35 73 ILE C CA 1
ATOM 4308 C C . ILE C 1 76 ? 19.578 55.176 25.846 1.00 36.07 73 ILE C C 1
ATOM 4309 O O . ILE C 1 76 ? 19.964 54.611 26.888 1.00 36.18 73 ILE C O 1
ATOM 4314 N N . ARG C 1 77 ? 20.389 55.907 25.095 1.00 38.40 74 ARG C N 1
ATOM 4315 C CA . ARG C 1 77 ? 21.768 56.162 25.556 1.00 40.61 74 ARG C CA 1
ATOM 4316 C C . ARG C 1 77 ? 21.787 57.534 26.229 1.00 42.38 74 ARG C C 1
ATOM 4317 O O . ARG C 1 77 ? 20.724 58.108 26.487 1.00 42.18 74 ARG C O 1
ATOM 4325 N N . LYS C 1 78 ? 22.980 58.050 26.534 1.00 44.34 75 LYS C N 1
ATOM 4326 C CA . LYS C 1 78 ? 23.071 59.396 27.087 1.00 45.96 75 LYS C CA 1
ATOM 4327 C C . LYS C 1 78 ? 22.636 60.350 25.968 1.00 45.45 75 LYS C C 1
ATOM 4328 O O . LYS C 1 78 ? 22.844 60.070 24.763 1.00 44.91 75 LYS C O 1
ATOM 4334 N N . ASN C 1 79 ? 21.992 61.443 26.379 1.00 44.78 76 ASN C N 1
ATOM 4335 C CA . ASN C 1 79 ? 21.629 62.537 25.483 1.00 44.29 76 ASN C CA 1
ATOM 4336 C C . ASN C 1 79 ? 20.471 62.224 24.551 1.00 42.54 76 ASN C C 1
ATOM 4337 O O . ASN C 1 79 ? 20.437 62.680 23.390 1.00 42.76 76 ASN C O 1
ATOM 4342 N N . SER C 1 80 ? 19.517 61.450 25.055 1.00 40.21 77 SER C N 1
ATOM 4343 C CA . SER C 1 80 ? 18.288 61.168 24.308 1.00 38.89 77 SER C CA 1
ATOM 4344 C C . SER C 1 80 ? 18.535 60.485 22.961 1.00 37.31 77 SER C C 1
ATOM 4345 O O . SER C 1 80 ? 17.721 60.607 22.032 1.00 37.14 77 SER C O 1
ATOM 4348 N N . VAL C 1 81 ? 19.666 59.795 22.862 1.00 36.00 78 VAL C N 1
ATOM 4349 C CA . VAL C 1 81 ? 20.066 59.103 21.646 1.00 35.49 78 VAL C CA 1
ATOM 4350 C C . VAL C 1 81 ? 19.621 57.612 21.746 1.00 35.17 78 VAL C C 1
ATOM 4351 O O . VAL C 1 81 ? 19.837 56.959 22.780 1.00 35.56 78 VAL C O 1
ATOM 4355 N N . VAL C 1 82 ? 19.015 57.085 20.682 1.00 34.14 79 VAL C N 1
ATOM 4356 C CA . VAL C 1 82 ? 18.709 55.650 20.599 1.00 32.95 79 VAL C CA 1
ATOM 4357 C C . VAL C 1 82 ? 19.801 54.842 19.888 1.00 32.59 79 VAL C C 1
ATOM 4358 O O . VAL C 1 82 ? 20.455 55.330 18.962 1.00 33.20 79 VAL C O 1
ATOM 4362 N N . GLU C 1 83 ? 19.970 53.592 20.315 1.00 31.67 80 GLU C N 1
ATOM 4363 C CA . GLU C 1 83 ? 20.882 52.668 19.693 1.00 30.14 80 GLU C CA 1
ATOM 4364 C C . GLU C 1 83 ? 20.467 51.190 19.890 1.00 28.57 80 GLU C C 1
ATOM 4365 O O . GLU C 1 83 ? 20.115 50.779 20.983 1.00 26.86 80 GLU C O 1
ATOM 4371 N N . LEU C 1 84 ? 20.586 50.389 18.835 1.00 27.03 81 LEU C N 1
ATOM 4372 C CA . LEU C 1 84 ? 20.459 48.954 18.960 1.00 25.82 81 LEU C CA 1
ATOM 4373 C C . LEU C 1 84 ? 21.334 48.416 20.081 1.00 25.92 81 LEU C C 1
ATOM 4374 O O . LEU C 1 84 ? 22.357 49.024 20.464 1.00 25.08 81 LEU C O 1
ATOM 4379 N N . MET C 1 85 ? 20.937 47.254 20.587 1.00 24.17 82 MET C N 1
ATOM 4380 C CA . MET C 1 85 ? 21.749 46.559 21.542 1.00 24.33 82 MET C CA 1
ATOM 4381 C C . MET C 1 85 ? 22.976 45.994 20.844 1.00 23.33 82 MET C C 1
ATOM 4382 O O . MET C 1 85 ? 22.935 45.679 19.635 1.00 22.23 82 MET C O 1
ATOM 4387 N N . LYS C 1 86 ? 24.076 45.930 21.582 1.00 22.08 83 LYS C N 1
ATOM 4388 C CA . LYS C 1 86 ? 25.354 45.704 20.939 1.00 23.05 83 LYS C CA 1
ATOM 4389 C C . LYS C 1 86 ? 26.359 45.166 21.938 1.00 22.96 83 LYS C C 1
ATOM 4390 O O . LYS C 1 86 ? 26.118 45.194 23.169 1.00 23.22 83 LYS C O 1
ATOM 4396 N N . ASN C 1 87 ? 27.440 44.605 21.413 1.00 22.24 84 ASN C N 1
ATOM 4397 C CA . ASN C 1 87 ? 28.621 44.320 22.216 1.00 23.03 84 ASN C CA 1
ATOM 4398 C C . ASN C 1 87 ? 29.739 45.235 21.670 1.00 23.68 84 ASN C C 1
ATOM 4399 O O . ASN C 1 87 ? 29.658 45.712 20.505 1.00 22.93 84 ASN C O 1
ATOM 4404 N N . GLU C 1 88 ? 30.769 45.453 22.484 1.00 23.09 85 GLU C N 1
ATOM 4405 C CA . GLU C 1 88 ? 31.834 46.373 22.128 1.00 24.32 85 GLU C CA 1
ATOM 4406 C C . GLU C 1 88 ? 33.120 45.668 22.354 1.00 23.13 85 GLU C C 1
ATOM 4407 O O . GLU C 1 88 ? 33.248 44.956 23.355 1.00 23.63 85 GLU C O 1
ATOM 4413 N N . PHE C 1 89 ? 34.066 45.836 21.432 1.00 20.96 86 PHE C N 1
ATOM 4414 C CA . PHE C 1 89 ? 35.399 45.305 21.615 1.00 20.51 86 PHE C CA 1
ATOM 4415 C C . PHE C 1 89 ? 36.372 46.464 21.885 1.00 21.53 86 PHE C C 1
ATOM 4416 O O . PHE C 1 89 ? 36.342 47.478 21.168 1.00 21.04 86 PHE C O 1
ATOM 4424 N N . TYR C 1 90 ? 37.219 46.297 22.910 1.00 21.83 87 TYR C N 1
ATOM 4425 C CA . TYR C 1 90 ? 38.258 47.265 23.278 1.00 23.18 87 TYR C CA 1
ATOM 4426 C C . TYR C 1 90 ? 39.599 46.576 23.161 1.00 23.90 87 TYR C C 1
ATOM 4427 O O . TYR C 1 90 ? 39.697 45.357 23.380 1.00 24.96 87 TYR C O 1
ATOM 4436 N N . TYR C 1 91 ? 40.652 47.310 22.832 1.00 23.47 88 TYR C N 1
ATOM 4437 C CA . TYR C 1 91 ? 41.965 46.656 22.895 1.00 23.66 88 TYR C CA 1
ATOM 4438 C C . TYR C 1 91 ? 42.943 47.391 23.810 1.00 24.13 88 TYR C C 1
ATOM 4439 O O . TYR C 1 91 ? 42.805 48.600 24.088 1.00 23.13 88 TYR C O 1
ATOM 4448 N N . TRP C 1 92 ? 43.957 46.659 24.237 1.00 25.00 89 TRP C N 1
ATOM 4449 C CA . TRP C 1 92 ? 45.042 47.280 25.000 1.00 27.21 89 TRP C CA 1
ATOM 4450 C C . TRP C 1 92 ? 46.321 46.763 24.413 1.00 27.38 89 TRP C C 1
ATOM 4451 O O . TRP C 1 92 ? 46.475 45.543 24.226 1.00 28.09 89 TRP C O 1
ATOM 4462 N N . LYS C 1 93 ? 47.214 47.689 24.073 1.00 27.84 90 LYS C N 1
ATOM 4463 C CA . LYS C 1 93 ? 48.516 47.285 23.526 1.00 28.48 90 LYS C CA 1
ATOM 4464 C C . LYS C 1 93 ? 49.505 47.312 24.677 1.00 28.76 90 LYS C C 1
ATOM 4465 O O . LYS C 1 93 ? 49.627 48.310 25.353 1.00 28.26 90 LYS C O 1
ATOM 4471 N N . SER C 1 94 ? 50.168 46.200 24.954 1.00 30.86 91 SER C N 1
ATOM 4472 C CA . SER C 1 94 ? 51.154 46.214 26.037 1.00 33.61 91 SER C CA 1
ATOM 4473 C C . SER C 1 94 ? 52.346 47.152 25.722 1.00 35.70 91 SER C C 1
ATOM 4474 O O . SER C 1 94 ? 52.802 47.206 24.571 1.00 34.80 91 SER C O 1
ATOM 4477 N N . PRO C 1 95 ? 52.871 47.854 26.747 1.00 38.27 92 PRO C N 1
ATOM 4478 C CA . PRO C 1 95 ? 54.058 48.699 26.492 1.00 40.59 92 PRO C CA 1
ATOM 4479 C C . PRO C 1 95 ? 55.360 47.920 26.518 1.00 42.08 92 PRO C C 1
ATOM 4480 O O . PRO C 1 95 ? 56.414 48.516 26.316 1.00 43.45 92 PRO C O 1
ATOM 4484 N N . ASP C 1 96 ? 55.291 46.604 26.710 1.00 43.10 93 ASP C N 1
ATOM 4485 C CA . ASP C 1 96 ? 56.491 45.803 26.873 1.00 44.63 93 ASP C CA 1
ATOM 4486 C C . ASP C 1 96 ? 56.305 44.357 26.425 1.00 45.82 93 ASP C C 1
ATOM 4487 O O . ASP C 1 96 ? 55.168 43.913 26.160 1.00 46.03 93 ASP C O 1
ATOM 4492 N N . ASP C 1 97 ? 57.427 43.636 26.353 1.00 46.30 94 ASP C N 1
ATOM 4493 C CA . ASP C 1 97 ? 57.502 42.258 25.871 1.00 46.68 94 ASP C CA 1
ATOM 4494 C C . ASP C 1 97 ? 57.078 41.226 26.910 1.00 46.40 94 ASP C C 1
ATOM 4495 O O . ASP C 1 97 ? 56.978 40.031 26.602 1.00 46.00 94 ASP C O 1
ATOM 4500 N N . GLU C 1 98 ? 56.854 41.684 28.138 1.00 45.73 95 GLU C N 1
ATOM 4501 C CA . GLU C 1 98 ? 56.476 40.786 29.222 1.00 46.11 95 GLU C CA 1
ATOM 4502 C C . GLU C 1 98 ? 54.954 40.790 29.552 1.00 44.16 95 GLU C C 1
ATOM 4503 O O . GLU C 1 98 ? 54.510 40.130 30.492 1.00 44.30 95 GLU C O 1
ATOM 4509 N N . HIS C 1 99 ? 54.164 41.562 28.813 1.00 41.73 96 HIS C N 1
ATOM 4510 C CA . HIS C 1 99 ? 52.710 41.546 28.993 1.00 39.15 96 HIS C CA 1
ATOM 4511 C C . HIS C 1 99 ? 52.039 41.373 27.662 1.00 36.79 96 HIS C C 1
ATOM 4512 O O . HIS C 1 99 ? 52.521 41.874 26.642 1.00 36.38 96 HIS C O 1
ATOM 4519 N N . ARG C 1 100 ? 50.941 40.626 27.646 1.00 33.91 97 ARG C N 1
ATOM 4520 C CA . ARG C 1 100 ? 50.269 40.325 26.370 1.00 30.56 97 ARG C CA 1
ATOM 4521 C C . ARG C 1 100 ? 49.379 41.491 26.024 1.00 27.85 97 ARG C C 1
ATOM 4522 O O . ARG C 1 100 ? 48.897 42.171 26.909 1.00 27.36 97 ARG C O 1
ATOM 4530 N N . ASP C 1 101 ? 49.266 41.793 24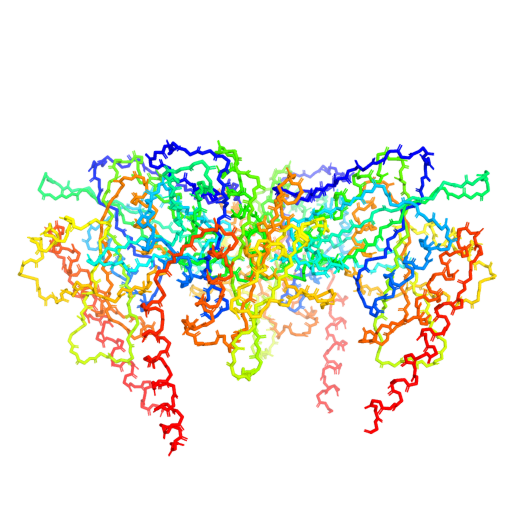.746 1.00 24.64 98 ASP C N 1
ATOM 4531 C CA . ASP C 1 101 ? 48.156 42.589 24.249 1.00 23.39 98 ASP C CA 1
ATOM 4532 C C . ASP C 1 101 ? 46.764 41.928 24.611 1.00 23.25 98 ASP C C 1
ATOM 4533 O O . ASP C 1 101 ? 46.668 40.671 24.733 1.00 19.68 98 ASP C O 1
ATOM 4538 N N . LEU C 1 102 ? 45.719 42.775 24.724 1.00 21.83 99 LEU C N 1
ATOM 4539 C CA . LEU C 1 102 ? 44.367 42.317 25.074 1.00 22.59 99 LEU C CA 1
ATOM 4540 C C . LEU C 1 102 ? 43.337 42.772 24.077 1.00 23.28 99 LEU C C 1
ATOM 4541 O O . LEU C 1 102 ? 43.439 43.885 23.536 1.00 24.11 99 LEU C O 1
ATOM 4546 N N . ILE C 1 103 ? 42.343 41.895 23.862 1.00 22.41 100 ILE C N 1
ATOM 4547 C CA . ILE C 1 103 ? 41.024 42.292 23.355 1.00 21.38 100 ILE C CA 1
ATOM 4548 C C . ILE C 1 103 ? 39.994 41.949 24.450 1.00 21.57 100 ILE C C 1
ATOM 4549 O O . ILE C 1 103 ? 39.979 40.808 24.987 1.00 21.46 100 ILE C O 1
ATOM 4554 N N . ILE C 1 104 ? 39.121 42.911 24.741 1.00 20.16 101 ILE C N 1
ATOM 4555 C CA . ILE C 1 104 ? 38.159 42.749 25.776 1.00 20.39 101 ILE C CA 1
ATOM 4556 C C . ILE C 1 104 ? 36.790 43.042 25.181 1.00 19.90 101 ILE C C 1
ATOM 4557 O O . ILE C 1 104 ? 36.598 44.063 24.558 1.00 19.38 101 ILE C O 1
ATOM 4562 N N . VAL C 1 105 ? 35.854 42.112 25.334 1.00 19.51 102 VAL C N 1
ATOM 4563 C CA . VAL C 1 105 ? 34.499 42.362 24.846 1.00 19.72 102 VAL C CA 1
ATOM 4564 C C . VAL C 1 105 ? 33.583 42.522 26.047 1.00 21.11 102 VAL C C 1
ATOM 4565 O O . VAL C 1 105 ? 33.715 41.798 27.030 1.00 21.77 102 VAL C O 1
ATOM 4569 N N . THR C 1 106 ? 32.679 43.479 25.953 1.00 22.55 103 THR C N 1
ATOM 4570 C CA . THR C 1 106 ? 31.552 43.606 26.863 1.00 24.71 103 THR C CA 1
ATOM 4571 C C . THR C 1 106 ? 30.339 44.100 26.053 1.00 24.23 103 THR C C 1
ATOM 4572 O O . THR C 1 106 ? 30.391 44.195 24.834 1.00 23.95 103 THR C O 1
ATOM 4576 N N . GLY C 1 107 ? 29.246 44.432 26.707 1.00 24.41 104 GLY C N 1
ATOM 4577 C CA . GLY C 1 107 ? 28.096 44.911 25.970 1.00 23.97 104 GLY C CA 1
ATOM 4578 C C . GLY C 1 107 ? 26.801 44.913 26.742 1.00 24.80 104 GLY C C 1
ATOM 4579 O O . GLY C 1 107 ? 26.771 44.649 27.954 1.00 24.36 104 GLY C O 1
ATOM 4580 N N . ASP C 1 108 ? 25.730 45.287 26.053 1.00 24.72 105 ASP C N 1
ATOM 4581 C CA . ASP C 1 108 ? 24.426 45.389 26.670 1.00 25.35 105 ASP C CA 1
ATOM 4582 C C . ASP C 1 108 ? 23.832 44.012 27.095 1.00 25.99 105 ASP C C 1
ATOM 4583 O O . ASP C 1 108 ? 23.068 43.944 28.053 1.00 26.61 105 ASP C O 1
ATOM 4588 N N . THR C 1 109 ? 24.126 42.933 26.377 1.00 24.53 106 THR C N 1
ATOM 4589 C CA . THR C 1 109 ? 23.263 41.769 26.491 1.00 24.99 106 THR C CA 1
ATOM 4590 C C . THR C 1 109 ? 23.928 40.604 25.856 1.00 25.36 106 THR C C 1
ATOM 4591 O O . THR C 1 109 ? 24.945 40.752 25.135 1.00 25.90 106 THR C O 1
ATOM 4595 N N . GLN C 1 110 ? 23.369 39.436 26.135 1.00 24.09 107 GLN C N 1
ATOM 4596 C CA . GLN C 1 110 ? 23.662 38.253 25.363 1.00 24.19 107 GLN C CA 1
ATOM 4597 C C . GLN C 1 110 ? 22.357 37.928 24.655 1.00 23.29 107 GLN C C 1
ATOM 4598 O O . GLN C 1 110 ? 21.326 38.556 24.911 1.00 22.53 107 GLN C O 1
ATOM 4604 N N . VAL C 1 111 ? 22.402 36.939 23.780 1.00 23.20 108 VAL C N 1
ATOM 4605 C CA . VAL C 1 111 ? 21.217 36.484 23.090 1.00 23.12 108 VAL C CA 1
ATOM 4606 C C . VAL C 1 111 ? 20.252 35.927 24.169 1.00 24.45 108 VAL C C 1
ATOM 4607 O O . VAL C 1 111 ? 20.712 35.362 25.167 1.00 24.10 108 VAL C O 1
ATOM 4611 N N . PRO C 1 112 ? 18.929 36.089 23.983 1.00 25.60 109 PRO C N 1
ATOM 4612 C CA . PRO C 1 112 ? 17.972 35.612 24.990 1.00 26.54 109 PRO C CA 1
ATOM 4613 C C . PRO C 1 112 ? 18.073 34.102 25.278 1.00 26.89 109 PRO C C 1
ATOM 4614 O O . PRO C 1 112 ? 18.627 33.370 24.475 1.00 25.67 109 PRO C O 1
ATOM 4618 N N . PRO C 1 113 ? 17.566 33.647 26.456 1.00 29.17 110 PRO C N 1
ATOM 4619 C CA . PRO C 1 113 ? 17.746 32.212 26.816 1.00 29.68 110 PRO C CA 1
ATOM 4620 C C . PRO C 1 113 ? 16.990 31.241 25.902 1.00 30.66 110 PRO C C 1
ATOM 4621 O O . PRO C 1 113 ? 17.307 30.067 25.851 1.00 31.30 110 PRO C O 1
ATOM 4625 N N . THR C 1 114 ? 16.061 31.742 25.114 1.00 31.78 111 THR C N 1
ATOM 4626 C CA . THR C 1 114 ? 15.263 30.877 24.256 1.00 33.19 111 THR C CA 1
ATOM 4627 C C . THR C 1 114 ? 15.853 30.592 22.868 1.00 33.23 111 THR C C 1
ATOM 4628 O O . THR C 1 114 ? 15.249 29.856 22.115 1.00 34.66 111 THR C O 1
ATOM 4632 N N . ASP C 1 115 ? 17.027 31.140 22.524 1.00 32.02 112 ASP C N 1
ATOM 4633 C CA . ASP C 1 115 ? 17.560 31.045 21.142 1.00 30.20 112 ASP C CA 1
ATOM 4634 C C . ASP C 1 115 ? 19.008 30.503 21.168 1.00 29.60 112 ASP C C 1
ATOM 4635 O O . ASP C 1 115 ? 19.998 31.291 21.031 1.00 28.25 112 ASP C O 1
ATOM 4640 N N . SER C 1 116 ? 19.145 29.182 21.334 1.00 27.70 113 SER C N 1
ATOM 4641 C CA . SER C 1 116 ? 20.490 28.553 21.423 1.00 27.18 113 SER C CA 1
ATOM 4642 C C . SER C 1 116 ? 21.315 28.761 20.180 1.00 26.06 113 SER C C 1
ATOM 4643 O O . SER C 1 116 ? 22.500 29.076 20.267 1.00 27.32 113 SER C O 1
ATOM 4646 N N . TYR C 1 117 ? 20.699 28.561 19.031 1.00 24.14 114 TYR C N 1
ATOM 4647 C CA . TYR C 1 117 ? 21.346 28.801 17.763 1.00 23.65 114 TYR C CA 1
ATOM 4648 C C . TYR C 1 117 ? 22.007 30.212 17.706 1.00 22.79 114 TYR C C 1
ATOM 4649 O O . TYR C 1 117 ? 23.101 30.356 17.210 1.00 22.30 114 TYR C O 1
ATOM 4658 N N . GLY C 1 118 ? 21.307 31.234 18.181 1.00 21.16 115 GLY C N 1
ATOM 4659 C CA . GLY C 1 118 ? 21.817 32.599 18.143 1.00 21.24 115 GLY C CA 1
ATOM 4660 C C . GLY C 1 118 ? 23.081 32.781 18.993 1.00 21.63 115 GLY C C 1
ATOM 4661 O O . GLY C 1 118 ? 23.986 33.487 18.595 1.00 21.68 115 GLY C O 1
ATOM 4662 N N . HIS C 1 119 ? 23.140 32.116 20.144 1.00 21.79 116 HIS C N 1
ATOM 4663 C CA . HIS C 1 119 ? 24.353 32.096 21.008 1.00 21.26 116 HIS C CA 1
ATOM 4664 C C . HIS C 1 119 ? 25.544 31.547 20.244 1.00 21.51 116 HIS C C 1
ATOM 4665 O O . HIS C 1 119 ? 26.599 32.162 20.277 1.00 20.08 116 HIS C O 1
ATOM 4672 N N . PHE C 1 120 ? 25.356 30.445 19.492 1.00 20.62 117 PHE C N 1
ATOM 4673 C CA . PHE C 1 120 ? 26.454 29.852 18.781 1.00 21.29 117 PHE C CA 1
ATOM 4674 C C . PHE C 1 120 ? 26.905 30.779 17.664 1.00 21.78 117 PHE C C 1
ATOM 4675 O O . PHE C 1 120 ? 28.097 30.890 17.410 1.00 21.83 117 PHE C O 1
ATOM 4683 N N . GLU C 1 121 ? 25.945 31.387 16.951 1.00 21.81 118 GLU C N 1
ATOM 4684 C CA . GLU C 1 121 ? 26.256 32.290 15.889 1.00 21.87 118 GLU C CA 1
ATOM 4685 C C . GLU C 1 121 ? 26.992 33.537 16.378 1.00 20.76 118 GLU C C 1
ATOM 4686 O O . GLU C 1 121 ? 27.931 33.925 15.747 1.00 20.38 118 GLU C O 1
ATOM 4692 N N . VAL C 1 122 ? 26.545 34.160 17.477 1.00 20.06 119 VAL C N 1
ATOM 4693 C CA . VAL C 1 122 ? 27.246 35.337 18.018 1.00 19.82 119 VAL C CA 1
ATOM 4694 C C . VAL C 1 122 ? 28.682 34.939 18.496 1.00 21.02 119 VAL C C 1
ATOM 4695 O O . VAL C 1 122 ? 29.680 35.569 18.101 1.00 21.15 119 VAL C O 1
ATOM 4699 N N . ALA C 1 123 ? 28.791 33.898 19.322 1.00 20.33 120 ALA C N 1
ATOM 4700 C CA . ALA C 1 123 ? 30.099 33.388 19.761 1.00 21.35 120 ALA C CA 1
ATOM 4701 C C . ALA C 1 123 ? 31.073 33.065 18.607 1.00 21.38 120 ALA C C 1
ATOM 4702 O O . ALA C 1 123 ? 32.263 33.349 18.670 1.00 21.12 120 ALA C O 1
ATOM 4704 N N . GLY C 1 124 ? 30.548 32.411 17.574 1.00 22.00 121 GLY C N 1
ATOM 4705 C CA . GLY C 1 124 ? 31.303 32.069 16.397 1.00 21.29 121 GLY C CA 1
ATOM 4706 C C . GLY C 1 124 ? 31.811 33.333 15.671 1.00 22.05 121 GLY C C 1
ATOM 4707 O O . GLY C 1 124 ? 32.990 33.363 15.286 1.00 21.31 121 GLY C O 1
ATOM 4708 N N . LYS C 1 125 ? 30.946 34.347 15.483 1.00 20.48 122 LYS C N 1
ATOM 4709 C CA . LYS C 1 125 ? 31.397 35.608 14.855 1.00 21.90 122 LYS C CA 1
ATOM 4710 C C . LYS C 1 125 ? 32.467 36.303 15.718 1.00 20.15 122 LYS C C 1
ATOM 4711 O O . LYS C 1 125 ? 33.436 36.834 15.179 1.00 20.39 122 LYS C O 1
ATOM 4717 N N . MET C 1 126 ? 32.272 36.325 17.029 1.00 18.92 123 MET C N 1
ATOM 4718 C CA . MET C 1 126 ? 33.323 36.874 17.933 1.00 20.35 123 MET C CA 1
ATOM 4719 C C . MET C 1 126 ? 34.634 36.143 17.750 1.00 20.56 123 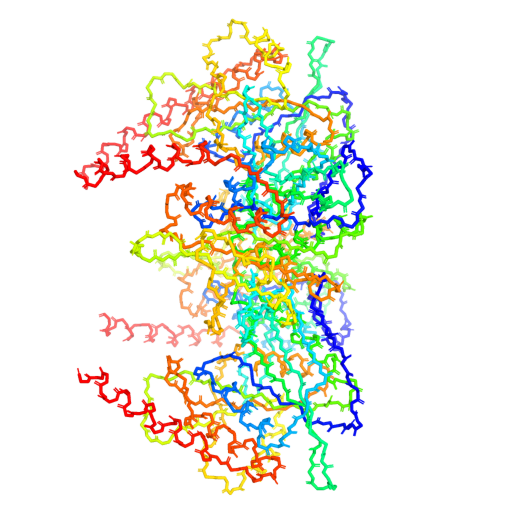MET C C 1
ATOM 4720 O O . MET C 1 126 ? 35.685 36.797 17.715 1.00 20.71 123 MET C O 1
ATOM 4725 N N . LEU C 1 127 ? 34.580 34.805 17.668 1.00 20.34 124 LEU C N 1
ATOM 4726 C CA . LEU C 1 127 ? 35.815 34.065 17.480 1.00 22.30 124 LEU C CA 1
ATOM 4727 C C . LEU C 1 127 ? 36.441 34.340 16.107 1.00 22.21 124 LEU C C 1
ATOM 4728 O O . LEU C 1 127 ? 37.659 34.413 16.055 1.00 21.86 124 LEU C O 1
ATOM 4733 N N . ASP C 1 128 ? 35.644 34.450 15.026 1.00 21.50 125 ASP C N 1
ATOM 4734 C CA . ASP C 1 128 ? 36.224 34.691 13.688 1.00 23.16 125 ASP C CA 1
ATOM 4735 C C . ASP C 1 128 ? 36.961 36.039 13.706 1.00 22.47 125 ASP C C 1
ATOM 4736 O O . ASP C 1 128 ? 37.981 36.211 13.072 1.00 22.45 125 ASP C O 1
ATOM 4741 N N . PHE C 1 129 ? 36.380 37.000 14.375 1.00 21.76 126 PHE C N 1
ATOM 4742 C CA . PHE C 1 129 ? 36.922 38.333 14.377 1.00 23.35 126 PHE C CA 1
ATOM 4743 C C . PHE C 1 129 ? 38.280 38.379 15.141 1.00 24.25 126 PHE C C 1
ATOM 4744 O O . PHE C 1 129 ? 39.259 38.895 14.651 1.00 24.56 126 PHE C O 1
ATOM 4752 N N . VAL C 1 130 ? 38.308 37.784 16.326 1.00 23.14 127 VAL C N 1
ATOM 4753 C CA . VAL C 1 130 ? 39.446 37.829 17.213 1.00 23.45 127 VAL C CA 1
ATOM 4754 C C . VAL C 1 130 ? 40.652 37.014 16.652 1.00 24.01 127 VAL C C 1
ATOM 4755 O O . VAL C 1 130 ? 41.820 37.398 16.827 1.00 24.10 127 VAL C O 1
ATOM 4759 N N . GLN C 1 131 ? 40.365 35.929 15.946 1.00 23.36 128 GLN C N 1
ATOM 4760 C CA . GLN C 1 131 ? 41.383 35.194 15.228 1.00 24.80 128 GLN C CA 1
ATOM 4761 C C . GLN C 1 131 ? 42.022 35.983 14.062 1.00 25.05 128 GLN C C 1
ATOM 4762 O O . GLN C 1 131 ? 43.131 35.669 13.666 1.00 25.61 128 GLN C O 1
ATOM 4768 N N . GLU C 1 132 ? 41.346 36.991 13.523 1.00 24.68 129 GLU C N 1
ATOM 4769 C CA . GLU C 1 132 ? 42.017 37.827 12.538 1.00 26.14 129 GLU C CA 1
ATOM 4770 C C . GLU C 1 132 ? 43.234 38.523 13.126 1.00 26.84 129 GLU C C 1
ATOM 4771 O O . GLU C 1 132 ? 44.098 38.908 12.369 1.00 28.48 129 GLU C O 1
ATOM 4777 N N . PHE C 1 133 ? 43.317 38.646 14.459 1.00 26.44 130 PHE C N 1
ATOM 4778 C CA . PHE C 1 133 ? 44.442 39.329 15.127 1.00 25.95 130 PHE C CA 1
ATOM 4779 C C . PHE C 1 133 ? 45.429 38.357 15.714 1.00 25.64 130 PHE C C 1
ATOM 4780 O O . PHE C 1 133 ? 46.299 38.728 16.482 1.00 26.07 130 PHE C O 1
ATOM 4788 N N . GLY C 1 134 ? 45.277 37.089 15.354 1.00 25.16 131 GLY C N 1
ATOM 4789 C CA . GLY C 1 134 ? 46.147 36.061 15.865 1.00 23.37 131 GLY C CA 1
ATOM 4790 C C . GLY C 1 134 ? 45.779 35.541 17.249 1.00 22.97 131 GLY C C 1
ATOM 4791 O O . GLY C 1 134 ? 46.596 34.872 17.848 1.00 24.48 131 GLY C O 1
ATOM 4792 N N . THR C 1 135 ? 44.607 35.870 17.795 1.00 21.76 132 THR C N 1
ATOM 4793 C CA . THR C 1 135 ? 44.177 35.355 19.121 1.00 21.49 132 THR C CA 1
ATOM 4794 C C . THR C 1 135 ? 44.092 33.833 19.180 1.00 22.33 132 THR C C 1
ATOM 4795 O O . THR C 1 135 ? 43.511 33.199 18.274 1.00 21.55 132 THR C O 1
ATOM 4799 N N . ARG C 1 136 ? 44.700 33.262 20.223 1.00 22.14 133 ARG C N 1
ATOM 4800 C CA . ARG C 1 136 ? 44.681 31.811 20.458 1.00 22.96 133 ARG C CA 1
ATOM 4801 C C . ARG C 1 136 ? 44.056 31.543 21.800 1.00 22.29 133 ARG C C 1
ATOM 4802 O O . ARG C 1 136 ? 43.515 30.483 22.019 1.00 22.11 133 ARG C O 1
ATOM 4810 N N . GLU C 1 137 ? 44.167 32.515 22.707 1.00 22.52 134 GLU C N 1
ATOM 4811 C CA . GLU C 1 137 ? 43.994 32.281 24.122 1.00 22.23 134 GLU C CA 1
ATOM 4812 C C . GLU C 1 137 ? 42.846 33.155 24.630 1.00 21.45 134 GLU C C 1
ATOM 4813 O O . GLU C 1 137 ? 42.763 34.341 24.285 1.00 21.65 134 GLU C O 1
ATOM 4819 N N . ILE C 1 138 ? 41.984 32.565 25.457 1.00 20.46 135 ILE C N 1
ATOM 4820 C CA . ILE C 1 138 ? 40.732 33.202 25.865 1.00 20.75 135 ILE C CA 1
ATOM 4821 C C . ILE C 1 138 ? 40.584 33.142 27.360 1.00 21.14 135 ILE C C 1
ATOM 4822 O O . ILE C 1 138 ? 40.806 32.103 27.929 1.00 22.06 135 ILE C O 1
ATOM 4827 N N . ILE C 1 139 ? 40.148 34.224 28.001 1.00 22.28 136 ILE C N 1
ATOM 4828 C CA . ILE C 1 139 ? 39.822 34.148 29.406 1.00 22.39 136 ILE C CA 1
ATOM 4829 C C . ILE C 1 139 ? 38.389 34.637 29.543 1.00 23.46 136 ILE C C 1
ATOM 4830 O O . ILE C 1 139 ? 38.085 35.728 29.106 1.00 22.96 136 ILE C O 1
ATOM 4835 N N . THR C 1 140 ? 37.483 33.835 30.114 1.00 23.23 137 THR C N 1
ATOM 4836 C CA . THR C 1 140 ? 36.113 34.344 30.311 1.00 23.06 137 THR C CA 1
ATOM 4837 C C . THR C 1 140 ? 35.852 34.599 31.795 1.00 22.81 137 THR C C 1
ATOM 4838 O O . THR C 1 140 ? 36.336 33.893 32.642 1.00 22.74 137 THR C O 1
ATOM 4842 N N . MET C 1 141 ? 35.069 35.618 32.079 1.00 24.03 138 MET C N 1
ATOM 4843 C CA . MET C 1 141 ? 34.803 36.034 33.404 1.00 25.27 138 MET C CA 1
ATOM 4844 C C . MET C 1 141 ? 33.308 36.023 33.550 1.00 28.03 138 MET C C 1
ATOM 4845 O O . MET C 1 141 ? 32.587 36.447 32.643 1.00 28.20 138 MET C O 1
ATOM 4850 N N . GLY C 1 142 ? 32.839 35.580 34.709 1.00 29.24 139 GLY C N 1
ATOM 4851 C CA . GLY C 1 142 ? 31.432 35.691 35.039 1.00 32.25 139 GLY C CA 1
ATOM 4852 C C . GLY C 1 142 ? 31.135 35.217 36.476 1.00 33.83 139 GLY C C 1
ATOM 4853 O O . GLY C 1 142 ? 32.028 35.155 37.326 1.00 33.19 139 GLY C O 1
ATOM 4854 N N . GLY C 1 143 ? 29.871 34.878 36.723 1.00 35.76 140 GLY C N 1
ATOM 4855 C CA . GLY C 1 143 ? 29.391 34.489 38.063 1.00 36.96 140 GLY C CA 1
ATOM 4856 C C . GLY C 1 143 ? 29.002 33.025 38.158 1.00 38.45 140 GLY C C 1
ATOM 4857 O O . GLY C 1 143 ? 28.696 32.370 37.145 1.00 37.30 140 GLY C O 1
ATOM 4858 N N . TYR C 1 144 ? 29.029 32.515 39.383 1.00 39.61 141 TYR C N 1
ATOM 4859 C CA . TYR C 1 144 ? 28.525 31.191 39.701 1.00 42.03 141 TYR C CA 1
ATOM 4860 C C . TYR C 1 144 ? 27.477 31.342 40.804 1.00 43.04 141 TYR C C 1
ATOM 4861 O O . TYR C 1 144 ? 27.812 31.728 41.918 1.00 43.16 141 TYR C O 1
ATOM 4870 N N . GLN C 1 145 ? 26.221 31.075 40.457 1.00 44.27 142 GLN C N 1
ATOM 4871 C CA . GLN C 1 145 ? 25.060 31.301 41.324 1.00 46.75 142 GLN C CA 1
ATOM 4872 C C . GLN C 1 145 ? 25.087 30.393 42.560 1.00 46.81 142 GLN C C 1
ATOM 4873 O O . GLN C 1 145 ? 25.235 29.174 42.440 1.00 46.05 142 GLN C O 1
ATOM 4879 N N . VAL C 1 146 ? 24.930 31.014 43.728 1.00 47.75 143 VAL C N 1
ATOM 4880 C CA . VAL C 1 146 ? 25.100 30.345 45.022 1.00 49.56 143 VAL C CA 1
ATOM 4881 C C . VAL C 1 146 ? 23.995 30.832 46.008 1.00 50.98 143 VAL C C 1
ATOM 4882 O O . VAL C 1 146 ? 23.645 32.011 46.006 1.00 50.94 143 VAL C O 1
ATOM 4886 N N . PRO C 1 147 ? 23.424 29.924 46.835 1.00 53.08 144 PRO C N 1
ATOM 4887 C CA . PRO C 1 147 ? 22.319 30.371 47.704 1.00 54.41 144 PRO C CA 1
ATOM 4888 C C . PRO C 1 147 ? 22.725 31.364 48.830 1.00 56.12 144 PRO C C 1
ATOM 4889 O O . PRO C 1 147 ? 21.877 32.122 49.325 1.00 56.38 144 PRO C O 1
ATOM 4893 N N . GLU C 1 148 ? 24.005 31.380 49.200 1.00 57.92 145 GLU C N 1
ATOM 4894 C CA . GLU C 1 148 ? 24.542 32.322 50.194 1.00 59.97 145 GLU C CA 1
ATOM 4895 C C . GLU C 1 148 ? 26.081 32.354 50.158 1.00 60.76 145 GLU C C 1
ATOM 4896 O O . GLU C 1 148 ? 26.724 31.332 49.855 1.00 60.31 145 GLU C O 1
ATOM 4902 N N . ILE C 1 149 ? 26.683 33.501 50.492 1.00 62.27 146 ILE C N 1
ATOM 4903 C CA . ILE C 1 149 ? 28.161 33.552 50.576 1.00 63.45 146 ILE C CA 1
ATOM 4904 C C . ILE C 1 149 ? 28.678 33.652 52.008 1.00 64.28 146 ILE C C 1
ATOM 4905 O O . ILE C 1 149 ? 28.292 34.556 52.766 1.00 64.31 146 ILE C O 1
ATOM 4910 N N . GLN C 1 150 ? 29.567 32.713 52.338 1.00 64.92 147 GLN C N 1
ATOM 4911 C CA . GLN C 1 150 ? 30.254 32.666 53.619 1.00 65.51 147 GLN C CA 1
ATOM 4912 C C . GLN C 1 150 ? 31.567 33.427 53.552 1.00 64.85 147 GLN C C 1
ATOM 4913 O O . GLN C 1 150 ? 32.625 32.844 53.308 1.00 64.73 147 GLN C O 1
ATOM 4919 N N . GLY C 1 151 ? 31.484 34.741 53.752 1.00 64.23 148 GLY C N 1
ATOM 4920 C CA . GLY C 1 151 ? 32.665 35.597 53.788 1.00 63.33 148 GLY C CA 1
ATOM 4921 C C . GLY C 1 151 ? 33.234 35.971 52.429 1.00 62.44 148 GLY C C 1
ATOM 4922 O O . GLY C 1 151 ? 32.598 36.696 51.649 1.00 62.96 148 GLY C O 1
ATOM 4923 N N . GLU C 1 152 ? 34.438 35.485 52.146 1.00 61.16 149 GLU C N 1
ATOM 4924 C CA . GLU C 1 152 ? 35.132 35.853 50.911 1.00 59.81 149 GLU C CA 1
ATOM 4925 C C . GLU C 1 152 ? 34.650 35.055 49.690 1.00 57.51 149 GLU C C 1
ATOM 4926 O O . GLU C 1 152 ? 34.605 33.807 49.715 1.00 57.28 149 GLU C O 1
ATOM 4932 N N . PRO C 1 153 ? 34.247 35.774 48.627 1.00 55.18 150 PRO C N 1
ATOM 4933 C CA . PRO C 1 153 ? 33.860 35.097 47.394 1.00 52.85 150 PRO C CA 1
ATOM 4934 C C . PRO C 1 153 ? 35.009 34.239 46.855 1.00 50.63 150 PRO C C 1
ATOM 4935 O O . PRO C 1 153 ? 36.157 34.679 46.805 1.00 50.20 150 PRO C O 1
ATOM 4939 N N . ARG C 1 154 ? 34.691 32.989 46.546 1.00 47.95 151 ARG C N 1
ATOM 4940 C CA . ARG C 1 154 ? 35.617 32.089 45.916 1.00 46.34 151 ARG C CA 1
ATOM 4941 C C . ARG C 1 154 ? 35.510 32.243 44.371 1.00 44.18 151 ARG C C 1
ATOM 4942 O O . ARG C 1 154 ? 34.520 32.794 43.872 1.00 42.91 151 ARG C O 1
ATOM 4950 N N . VAL C 1 155 ? 36.526 31.768 43.645 1.00 41.55 152 VAL C N 1
ATOM 4951 C CA . VAL C 1 155 ? 36.565 31.822 42.180 1.00 39.40 152 VAL C CA 1
ATOM 4952 C C . VAL C 1 155 ? 36.751 30.439 41.618 1.00 37.79 152 VAL C C 1
ATOM 4953 O O . VAL C 1 155 ? 37.715 29.779 41.962 1.00 38.32 152 VAL C O 1
ATOM 4957 N N . LEU C 1 156 ? 35.841 29.992 40.741 1.00 36.09 153 LEU C N 1
ATOM 4958 C CA . LEU C 1 156 ? 35.915 28.642 40.233 1.00 33.81 153 LEU C CA 1
ATOM 4959 C C . LEU C 1 156 ? 36.513 28.652 38.835 1.00 32.79 153 LEU C C 1
ATOM 4960 O O . LEU C 1 156 ? 36.092 29.458 37.984 1.00 32.44 153 LEU C O 1
ATOM 4965 N N . ALA C 1 157 ? 37.434 27.725 38.589 1.00 31.16 154 ALA C N 1
ATOM 4966 C CA . ALA C 1 157 ? 38.258 27.705 37.393 1.00 30.95 154 ALA C CA 1
ATOM 4967 C C . ALA C 1 157 ? 38.043 26.412 36.658 1.00 29.99 154 ALA C C 1
ATOM 4968 O O . ALA C 1 157 ? 37.924 25.366 37.286 1.00 29.54 154 ALA C O 1
ATOM 4970 N N . ALA C 1 158 ? 37.981 26.498 35.328 1.00 29.09 155 ALA C N 1
ATOM 4971 C CA . ALA C 1 158 ? 38.033 25.346 34.464 1.00 28.29 155 ALA C CA 1
ATOM 4972 C C . ALA C 1 158 ? 38.710 25.796 33.182 1.00 28.47 155 ALA C C 1
ATOM 4973 O O . ALA C 1 158 ? 38.650 26.977 32.828 1.00 29.43 155 ALA C O 1
ATOM 4975 N N . VAL C 1 159 ? 39.336 24.863 32.488 1.00 27.63 156 VAL C N 1
ATOM 4976 C CA . VAL C 1 159 ? 40.163 25.152 31.328 1.00 28.87 156 VAL C CA 1
ATOM 4977 C C . VAL C 1 159 ? 39.714 24.258 30.183 1.00 29.36 156 VAL C C 1
ATOM 4978 O O . VAL C 1 159 ? 39.000 23.296 30.408 1.00 28.59 156 VAL C O 1
ATOM 4982 N N . THR C 1 160 ? 40.163 24.562 28.970 1.00 29.75 157 THR C N 1
ATOM 4983 C CA . THR C 1 160 ? 39.795 23.810 27.793 1.00 30.13 157 THR C CA 1
ATOM 4984 C C . THR C 1 160 ? 40.657 22.581 27.582 1.00 32.17 157 THR C C 1
ATOM 4985 O O . THR C 1 160 ? 40.270 21.677 26.836 1.00 31.01 157 THR C O 1
ATOM 4989 N N . HIS C 1 161 ? 41.847 22.570 28.184 1.00 33.44 158 HIS C N 1
ATOM 4990 C CA . HIS C 1 161 ? 42.789 21.449 28.026 1.00 36.17 158 HIS C CA 1
ATOM 4991 C C . HIS C 1 161 ? 43.454 21.164 29.386 1.00 37.78 158 HIS C C 1
ATOM 4992 O O . HIS C 1 161 ? 43.740 22.094 30.163 1.00 38.02 158 HIS C O 1
ATOM 4999 N N . GLU C 1 162 ? 43.674 19.883 29.660 1.00 39.16 159 GLU C N 1
ATOM 5000 C CA . GLU C 1 162 ? 44.247 19.423 30.927 1.00 41.15 159 GLU C CA 1
ATOM 5001 C C . GLU C 1 162 ? 45.599 20.079 31.287 1.00 40.63 159 GLU C C 1
ATOM 5002 O O . GLU C 1 162 ? 45.749 20.508 32.398 1.00 40.45 159 GLU C O 1
ATOM 5008 N N . ASP C 1 163 ? 46.529 20.195 30.332 1.00 41.27 160 ASP C N 1
ATOM 5009 C CA . ASP C 1 163 ? 47.884 20.722 30.588 1.00 42.37 160 ASP C CA 1
ATOM 5010 C C . ASP C 1 163 ? 47.929 22.154 31.103 1.00 41.66 160 ASP C C 1
ATOM 5011 O O . ASP C 1 163 ? 48.933 22.602 31.659 1.00 41.62 160 ASP C O 1
ATOM 5016 N N . LEU C 1 164 ? 46.813 22.849 30.940 1.00 40.11 161 LEU C N 1
ATOM 5017 C CA . LEU C 1 164 ? 46.706 24.244 31.268 1.00 38.14 161 LEU C CA 1
ATOM 5018 C C . LEU C 1 164 ? 46.417 24.438 32.734 1.00 37.63 161 LEU C C 1
ATOM 5019 O O . LEU C 1 164 ? 46.497 25.563 33.237 1.00 36.56 161 LEU C O 1
ATOM 5024 N N . ILE C 1 165 ? 46.017 23.381 33.428 1.00 38.03 162 ILE C N 1
ATOM 5025 C CA . ILE C 1 165 ? 45.758 23.566 34.868 1.00 39.74 162 ILE C CA 1
ATOM 5026 C C . ILE C 1 165 ? 47.017 24.068 35.603 1.00 40.09 162 ILE C C 1
ATOM 5027 O O . ILE C 1 165 ? 46.947 25.029 36.380 1.00 39.53 162 ILE C O 1
ATOM 5032 N N . GLU C 1 166 ? 48.165 23.463 35.320 1.00 41.35 163 GLU C N 1
ATOM 5033 C CA . GLU C 1 166 ? 49.362 23.867 36.063 1.00 43.99 163 GLU C CA 1
ATOM 5034 C C . GLU C 1 166 ? 49.999 25.131 35.462 1.00 43.78 163 GLU C C 1
ATOM 5035 O O . GLU C 1 166 ? 50.589 25.968 36.191 1.00 43.17 163 GLU C O 1
ATOM 5041 N N . TYR C 1 167 ? 49.770 25.312 34.156 1.00 43.04 164 TYR C N 1
ATOM 5042 C CA . TYR C 1 167 ? 50.107 26.572 33.510 1.00 42.31 164 TYR C CA 1
ATOM 5043 C C . TYR C 1 167 ? 49.457 27.700 34.277 1.00 41.52 164 TYR C C 1
ATOM 5044 O O . TYR C 1 167 ? 50.155 28.577 34.778 1.00 41.11 164 TYR C O 1
ATOM 5053 N N . TYR C 1 168 ? 48.130 27.671 34.418 1.00 40.94 165 TYR C N 1
ATOM 5054 C CA . TYR C 1 168 ? 47.469 28.781 35.090 1.00 40.21 165 TYR C CA 1
ATOM 5055 C C . TYR C 1 168 ? 47.686 28.745 36.582 1.00 40.51 165 TYR C C 1
ATOM 5056 O O . TYR C 1 168 ? 47.654 29.780 37.227 1.00 39.45 165 TYR C O 1
ATOM 5065 N N . LYS C 1 169 ? 47.871 27.553 37.137 1.00 42.29 166 LYS C N 1
ATOM 5066 C CA . LYS C 1 169 ? 48.185 27.461 38.585 1.00 44.11 166 LYS C CA 1
ATOM 5067 C C . LYS C 1 169 ? 49.441 28.230 38.914 1.00 43.92 166 LYS C C 1
ATOM 5068 O O . LYS C 1 169 ? 49.442 28.974 39.863 1.00 44.06 166 LYS C O 1
ATOM 5074 N N . SER C 1 170 ? 50.477 28.073 38.091 1.00 45.61 167 SER C N 1
ATOM 5075 C CA . SER C 1 170 ? 51.760 28.794 38.258 1.00 46.41 167 SER C CA 1
ATOM 5076 C C . SER C 1 170 ? 51.536 30.286 38.276 1.00 46.56 167 SER C C 1
ATOM 5077 O O . SER C 1 170 ? 51.975 30.974 39.203 1.00 46.77 167 SER C O 1
ATOM 5080 N N . LYS C 1 171 ? 50.835 30.778 37.254 1.00 46.33 168 LYS C N 1
ATOM 5081 C CA . LYS C 1 171 ? 50.569 32.212 37.110 1.00 46.08 168 LYS C CA 1
ATOM 5082 C C . LYS C 1 171 ? 49.855 32.746 38.315 1.00 45.86 168 LYS C C 1
ATOM 5083 O O . LYS C 1 171 ? 50.054 33.895 38.674 1.00 46.35 168 LYS C O 1
ATOM 5089 N N . LEU C 1 172 ? 49.028 31.905 38.931 1.00 45.95 169 LEU C N 1
ATOM 5090 C CA . LEU C 1 172 ? 48.167 32.305 40.052 1.00 46.49 169 LEU C CA 1
ATOM 5091 C C . LEU C 1 172 ? 48.813 32.149 41.444 1.00 47.73 169 LEU C C 1
ATOM 5092 O O . LEU C 1 172 ? 48.295 32.662 42.436 1.00 46.87 169 LEU C O 1
ATOM 5097 N N . GLU C 1 173 ? 49.914 31.411 41.513 1.00 49.89 170 GLU C N 1
ATOM 5098 C CA . GLU C 1 173 ? 50.675 31.227 42.761 1.00 52.38 170 GLU C CA 1
ATOM 5099 C C . GLU C 1 173 ? 50.851 32.597 43.475 1.00 52.74 170 GLU C C 1
ATOM 5100 O O . GLU C 1 173 ? 51.371 33.550 42.883 1.00 53.04 170 GLU C O 1
ATOM 5106 N N . GLY C 1 174 ? 50.338 32.719 44.704 1.00 53.28 171 GLY C N 1
ATOM 5107 C CA . GLY C 1 174 ? 50.479 33.960 45.493 1.00 53.71 171 GLY C CA 1
ATOM 5108 C C . GLY C 1 174 ? 49.327 34.955 45.441 1.00 54.30 171 GLY C C 1
ATOM 5109 O O . GLY C 1 174 ? 49.339 36.011 46.091 1.00 54.56 171 GLY C O 1
ATOM 5110 N N . CYS C 1 175 ? 48.313 34.618 44.661 1.00 54.47 172 CYS C N 1
ATOM 5111 C CA . CYS C 1 175 ? 47.159 35.460 44.509 1.00 54.16 172 CYS C CA 1
ATOM 5112 C C . CYS C 1 175 ? 46.389 35.459 45.816 1.00 54.22 172 CYS C C 1
ATOM 5113 O O . CYS C 1 175 ? 46.317 34.420 46.477 1.00 54.11 172 CYS C O 1
ATOM 5116 N N . SER C 1 176 ? 45.820 36.606 46.195 1.00 53.97 173 SER C N 1
ATOM 5117 C CA . SER C 1 176 ? 44.991 36.691 47.421 1.00 54.11 173 SER C CA 1
ATOM 5118 C C . SER C 1 176 ? 43.689 35.857 47.393 1.00 53.50 173 SER C C 1
ATOM 5119 O O . SER C 1 176 ? 43.340 35.185 48.383 1.00 54.75 173 SER C O 1
ATOM 5122 N N . VAL C 1 177 ? 42.981 35.876 46.264 1.00 52.11 174 VAL C N 1
ATOM 5123 C CA . VAL C 1 177 ? 41.701 35.165 46.137 1.00 49.87 174 VAL C CA 1
ATOM 5124 C C . VAL C 1 177 ? 41.897 33.666 46.026 1.00 48.48 174 VAL C C 1
ATOM 5125 O O . VAL C 1 177 ? 42.817 33.183 45.356 1.00 47.68 174 VAL C O 1
ATOM 5129 N N . GLU C 1 178 ? 41.033 32.936 46.718 1.00 47.07 175 GLU C N 1
ATOM 5130 C CA . GLU C 1 178 ? 41.024 31.484 46.629 1.00 46.32 175 GLU C CA 1
ATOM 5131 C C . GLU C 1 178 ? 40.434 31.052 45.256 1.00 45.72 175 GLU C C 1
ATOM 5132 O O . GLU C 1 178 ? 39.355 31.510 44.860 1.00 44.26 175 GLU C O 1
ATOM 5138 N N . VAL C 1 179 ? 41.158 30.180 44.553 1.00 45.26 176 VAL C N 1
ATOM 5139 C CA . VAL C 1 179 ? 40.752 29.700 43.249 1.00 45.16 176 VAL C CA 1
ATOM 5140 C C . VAL C 1 179 ? 40.550 28.202 43.331 1.00 45.40 176 VAL C C 1
ATOM 5141 O O . VAL C 1 179 ? 41.528 27.451 43.475 1.00 46.03 176 VAL C O 1
ATOM 5145 N N . ILE C 1 180 ? 39.290 27.775 43.227 1.00 44.65 177 ILE C N 1
ATOM 5146 C CA . ILE C 1 180 ? 38.941 26.359 43.256 1.00 43.83 177 ILE C CA 1
ATOM 5147 C C . ILE C 1 180 ? 38.922 25.791 41.857 1.00 43.72 177 ILE C C 1
ATOM 5148 O O . ILE C 1 180 ? 38.212 26.306 41.008 1.00 42.94 177 ILE C O 1
ATOM 5153 N N . TRP C 1 181 ? 39.696 24.730 41.641 1.00 43.44 178 TRP C N 1
ATOM 5154 C CA . TRP C 1 181 ? 39.693 23.969 40.411 1.00 44.78 178 TRP C CA 1
ATOM 5155 C C . TRP C 1 181 ? 38.502 22.984 40.345 1.00 45.36 178 TRP C C 1
ATOM 5156 O O . TRP C 1 181 ? 38.535 21.934 41.001 1.00 45.35 178 TRP C O 1
ATOM 5167 N N . ARG C 1 182 ? 37.478 23.332 39.543 1.00 45.03 179 ARG C N 1
ATOM 5168 C CA . ARG C 1 182 ? 36.115 22.731 39.611 1.00 44.96 179 ARG C CA 1
ATOM 5169 C C . ARG C 1 182 ? 36.104 21.253 39.465 1.00 44.85 179 ARG C C 1
ATOM 5170 O O . ARG C 1 182 ? 36.737 20.714 38.568 1.00 45.21 179 ARG C O 1
ATOM 5178 N N . GLU C 1 183 ? 35.374 20.570 40.328 1.00 45.71 180 GLU C N 1
ATOM 5179 C CA . GLU C 1 183 ? 35.275 19.112 40.153 1.00 46.62 180 GLU C CA 1
ATOM 5180 C C . GLU C 1 183 ? 33.839 18.654 39.885 1.00 45.64 180 GLU C C 1
ATOM 5181 O O . GLU C 1 183 ? 33.572 17.458 39.851 1.00 45.68 180 GLU C O 1
ATOM 5187 N N . ASP C 1 184 ? 32.921 19.601 39.702 1.00 44.63 181 ASP C N 1
ATOM 5188 C CA . ASP C 1 184 ? 31.502 19.287 39.553 1.00 43.43 181 ASP C CA 1
ATOM 5189 C C . ASP C 1 184 ? 31.206 18.747 38.157 1.00 43.28 181 ASP C C 1
ATOM 5190 O O . ASP C 1 184 ? 30.596 19.437 37.340 1.00 43.55 181 ASP C O 1
ATOM 5195 N N . GLU C 1 185 ? 31.659 17.525 37.882 1.00 42.65 182 GLU C N 1
ATOM 5196 C CA . GLU C 1 185 ? 31.427 16.857 36.605 1.00 43.57 182 GLU C CA 1
ATOM 5197 C C . GLU C 1 185 ? 29.937 16.956 36.180 1.00 43.31 182 GLU C C 1
ATOM 5198 O O . GLU C 1 185 ? 29.027 16.841 37.024 1.00 43.30 182 GLU C O 1
ATOM 5204 N N . GLY C 1 186 ? 29.695 17.217 34.888 1.00 42.10 183 GLY C N 1
ATOM 5205 C CA . GLY C 1 186 ? 28.330 17.480 34.396 1.00 39.78 183 GLY C CA 1
ATOM 5206 C C . GLY C 1 186 ? 27.674 18.794 34.819 1.00 38.41 183 GLY C C 1
ATOM 5207 O O . GLY C 1 186 ? 26.540 19.052 34.453 1.00 38.19 183 GLY C O 1
ATOM 5208 N N . GLY C 1 187 ? 28.359 19.642 35.585 1.00 37.39 184 GLY C N 1
ATOM 5209 C CA . GLY C 1 187 ? 27.876 21.029 35.792 1.00 36.45 184 GLY C CA 1
ATOM 5210 C C . GLY C 1 187 ? 28.000 21.853 34.482 1.00 35.50 184 GLY C C 1
ATOM 5211 O O . GLY C 1 187 ? 28.609 21.393 33.511 1.00 34.25 184 GLY C O 1
ATOM 5212 N N . ALA C 1 188 ? 27.404 23.049 34.435 1.00 33.84 185 ALA C N 1
ATOM 5213 C CA . ALA C 1 188 ? 27.293 23.752 33.154 1.00 32.35 185 ALA C CA 1
ATOM 5214 C C . ALA C 1 188 ? 27.756 25.186 33.227 1.00 30.58 185 ALA C C 1
ATOM 5215 O O . ALA C 1 188 ? 27.552 25.841 34.254 1.00 29.28 185 ALA C O 1
ATOM 5217 N N . ILE C 1 189 ? 28.359 25.676 32.134 1.00 27.65 186 ILE C N 1
ATOM 5218 C CA . ILE C 1 189 ? 28.584 27.128 32.021 1.00 25.95 186 ILE C CA 1
ATOM 5219 C C . ILE C 1 189 ? 27.789 27.635 30.844 1.00 24.55 186 ILE C C 1
ATOM 5220 O O . ILE C 1 189 ? 28.039 27.233 29.706 1.00 25.34 186 ILE C O 1
ATOM 5225 N N . VAL C 1 190 ? 26.845 28.509 31.108 1.00 24.58 187 VAL C N 1
ATOM 5226 C CA . VAL C 1 190 ? 25.816 28.870 30.134 1.00 25.47 187 VAL C CA 1
ATOM 5227 C C . VAL C 1 190 ? 26.175 30.179 29.414 1.00 26.54 187 VAL C C 1
ATOM 5228 O O . VAL C 1 190 ? 26.550 31.144 30.079 1.00 27.54 187 VAL C O 1
ATOM 5232 N N . GLY C 1 191 ? 26.012 30.230 28.088 1.00 26.26 188 GLY C N 1
ATOM 5233 C CA . GLY C 1 191 ? 26.249 31.468 27.327 1.00 25.74 188 GLY C CA 1
ATOM 5234 C C . GLY C 1 191 ? 27.722 31.691 26.958 1.00 24.46 188 GLY C C 1
ATOM 5235 O O . GLY C 1 191 ? 28.482 30.767 26.953 1.00 23.90 188 GLY C O 1
ATOM 5236 N N . ALA C 1 192 ? 28.105 32.931 26.670 1.00 24.28 189 ALA C N 1
ATOM 5237 C CA . ALA C 1 192 ? 29.433 33.241 26.115 1.00 24.37 189 ALA C CA 1
ATOM 5238 C C . ALA C 1 192 ? 30.587 32.837 27.016 1.00 24.40 189 ALA C C 1
ATOM 5239 O O . ALA C 1 192 ? 31.589 32.299 26.531 1.00 24.64 189 ALA C O 1
ATOM 5241 N N . ALA C 1 193 ? 30.432 32.981 28.327 1.00 24.26 190 ALA C N 1
ATOM 5242 C CA . ALA C 1 193 ? 31.504 32.487 29.228 1.00 24.59 190 ALA C CA 1
ATOM 5243 C C . ALA C 1 193 ? 31.859 31.036 28.988 1.00 24.91 190 ALA C C 1
ATOM 5244 O O . ALA C 1 193 ? 33.016 30.579 29.229 1.00 25.97 190 ALA C O 1
ATOM 5246 N N . GLY C 1 194 ? 30.884 30.279 28.496 1.00 24.48 191 GLY C N 1
ATOM 5247 C CA . GLY C 1 194 ? 31.128 28.893 28.146 1.00 22.24 191 GLY C CA 1
ATOM 5248 C C . GLY C 1 194 ? 31.381 28.674 26.676 1.00 22.54 191 GLY C C 1
ATOM 5249 O O . GLY C 1 194 ? 32.347 28.015 26.324 1.00 23.07 191 GLY C O 1
ATOM 5250 N N . LEU C 1 195 ? 30.489 29.160 25.800 1.00 21.72 192 LEU C N 1
ATOM 5251 C CA . LEU C 1 195 ? 30.609 28.844 24.358 1.00 20.93 192 LEU C CA 1
ATOM 5252 C C . LEU C 1 195 ? 31.919 29.336 23.726 1.00 20.56 192 LEU C C 1
ATOM 5253 O O . LEU C 1 195 ? 32.484 28.640 22.863 1.00 18.87 192 LEU C O 1
ATOM 5258 N N . LEU C 1 196 ? 32.416 30.514 24.160 1.00 19.90 193 LEU C N 1
ATOM 5259 C CA . LEU C 1 196 ? 33.721 30.986 23.588 1.00 19.61 193 LEU C CA 1
ATOM 5260 C C . LEU C 1 196 ? 34.789 29.960 23.767 1.00 19.16 193 LEU C C 1
ATOM 5261 O O . LEU C 1 196 ? 35.581 29.720 22.853 1.00 19.82 193 LEU C O 1
ATOM 5266 N N . LEU C 1 197 ? 34.816 29.334 24.938 1.00 19.15 194 LEU C N 1
ATOM 5267 C CA . LEU C 1 197 ? 35.857 28.316 25.188 1.00 20.83 194 LEU C CA 1
ATOM 5268 C C . LEU C 1 197 ? 35.520 27.023 24.453 1.00 21.95 194 LEU C C 1
ATOM 5269 O O . LEU C 1 197 ? 36.404 26.399 23.815 1.00 21.71 194 LEU C O 1
ATOM 5274 N N . GLY C 1 198 ? 34.240 26.625 24.520 1.00 22.01 195 GLY C N 1
ATOM 5275 C CA . GLY C 1 198 ? 33.837 25.328 23.879 1.00 22.06 195 GLY C CA 1
ATOM 5276 C C . GLY C 1 198 ? 34.037 25.331 22.392 1.00 21.92 195 GLY C C 1
ATOM 5277 O O . GLY C 1 198 ? 34.589 24.407 21.823 1.00 21.04 195 GLY C O 1
ATOM 5278 N N . ILE C 1 199 ? 33.601 26.413 21.753 1.00 23.28 196 ILE C N 1
ATOM 5279 C CA . ILE C 1 199 ? 33.790 26.556 20.318 1.00 22.99 196 ILE C CA 1
ATOM 5280 C C . ILE C 1 199 ? 35.237 26.852 20.026 1.00 23.78 196 ILE C C 1
ATOM 5281 O O . ILE C 1 199 ? 35.808 26.323 19.059 1.00 23.19 196 ILE C O 1
ATOM 5286 N N . GLY C 1 200 ? 35.850 27.685 20.858 1.00 24.08 197 GLY C N 1
ATOM 5287 C CA . GLY C 1 200 ? 37.269 27.997 20.624 1.00 26.28 197 GLY C CA 1
ATOM 5288 C C . GLY C 1 200 ? 38.113 26.744 20.573 1.00 28.05 197 GLY C C 1
ATOM 5289 O O . GLY C 1 200 ? 38.979 26.577 19.698 1.00 28.08 197 GLY C O 1
ATOM 5290 N N . LYS C 1 201 ? 37.832 25.832 21.490 1.00 29.58 198 LYS C N 1
ATOM 5291 C CA . LYS C 1 201 ? 38.556 24.552 21.571 1.00 30.71 198 LYS C CA 1
ATOM 5292 C C . LYS C 1 201 ? 38.469 23.700 20.289 1.00 31.01 198 LYS C C 1
ATOM 5293 O O . LYS C 1 201 ? 39.430 23.026 19.884 1.00 30.43 198 LYS C O 1
ATOM 5299 N N . LEU C 1 202 ? 37.317 23.735 19.616 1.00 31.48 199 LEU C N 1
ATOM 5300 C CA . LEU C 1 202 ? 37.175 23.079 18.309 1.00 31.33 199 LEU C CA 1
ATOM 5301 C C . LEU C 1 202 ? 38.073 23.685 17.254 1.00 31.69 199 LEU C C 1
ATOM 5302 O O . LEU C 1 202 ? 38.419 23.031 16.266 1.00 32.43 199 LEU C O 1
ATOM 5307 N N . ARG C 1 203 ? 38.408 24.959 17.410 1.00 31.73 200 ARG C N 1
ATOM 5308 C CA . ARG C 1 203 ? 39.238 25.637 16.408 1.00 31.65 200 ARG C CA 1
ATOM 5309 C C . ARG C 1 203 ? 40.707 25.609 16.780 1.00 31.24 200 ARG C C 1
ATOM 5310 O O . ARG C 1 203 ? 41.500 26.169 16.081 1.00 31.10 200 ARG C O 1
ATOM 5318 N N . GLY C 1 204 ? 41.065 24.999 17.902 1.00 31.27 201 GLY C N 1
ATOM 5319 C CA . GLY C 1 204 ? 42.486 24.874 18.242 1.00 30.53 201 GLY C CA 1
ATOM 5320 C C . GLY C 1 204 ? 42.922 25.981 19.176 1.00 29.89 201 GLY C C 1
ATOM 5321 O O . GLY C 1 204 ? 44.103 26.088 19.480 1.00 30.57 201 GLY C O 1
ATOM 5322 N N . MET C 1 205 ? 41.958 26.781 19.640 1.00 28.55 202 MET C N 1
ATOM 5323 C CA . MET C 1 205 ? 42.147 27.829 20.670 1.00 26.79 202 MET C CA 1
ATOM 5324 C C . MET C 1 205 ? 42.023 27.237 22.078 1.00 26.67 202 MET C C 1
ATOM 5325 O O . MET C 1 205 ? 41.670 26.061 22.256 1.00 26.37 202 MET C O 1
ATOM 5330 N N . PHE C 1 206 ? 42.305 28.041 23.103 1.00 25.86 203 PHE C N 1
ATOM 5331 C CA . PHE C 1 206 ? 42.419 27.477 24.451 1.00 25.01 203 PHE C CA 1
ATOM 5332 C C . PHE C 1 206 ? 42.222 28.558 25.457 1.00 24.33 203 PHE C C 1
ATOM 5333 O O . PHE C 1 206 ? 42.322 29.759 25.111 1.00 24.13 203 PHE C O 1
ATOM 5341 N N . GLY C 1 207 ? 41.938 28.163 26.688 1.00 22.78 204 GLY C N 1
ATOM 5342 C CA . GLY C 1 207 ? 41.824 29.158 27.725 1.00 23.05 204 GLY C CA 1
ATOM 5343 C C . GLY C 1 207 ? 41.170 28.707 28.999 1.00 22.95 204 GLY C C 1
ATOM 5344 O O . GLY C 1 207 ? 41.182 27.543 29.309 1.00 23.91 204 GLY C O 1
ATOM 5345 N N . ILE C 1 208 ? 40.618 29.647 29.744 1.00 22.46 205 ILE C N 1
ATOM 5346 C CA . ILE C 1 208 ? 40.205 29.382 31.103 1.00 23.40 205 ILE C CA 1
ATOM 5347 C C . ILE C 1 208 ? 38.949 30.195 31.379 1.00 23.33 205 ILE C C 1
ATOM 5348 O O . ILE C 1 208 ? 38.812 31.298 30.891 1.00 23.28 205 ILE C O 1
ATOM 5353 N N . SER C 1 209 ? 38.039 29.603 32.142 1.00 23.76 206 SER C N 1
ATOM 5354 C CA . SER C 1 209 ? 36.879 30.232 32.640 1.00 24.56 206 SER C CA 1
ATOM 5355 C C . SER C 1 209 ? 37.101 30.541 34.116 1.00 25.71 206 SER C C 1
ATOM 5356 O O . SER C 1 209 ? 37.472 29.674 34.892 1.00 27.05 206 SER C O 1
ATOM 5359 N N . LEU C 1 210 ? 36.805 31.749 34.545 1.00 27.42 207 LEU C N 1
ATOM 5360 C CA . LEU C 1 210 ? 36.890 32.050 35.943 1.00 28.21 207 LEU C CA 1
ATOM 5361 C C . LEU C 1 210 ? 35.559 32.628 36.351 1.00 28.76 207 LEU C C 1
ATOM 5362 O O . LEU C 1 210 ? 35.163 33.670 35.848 1.00 28.84 207 LEU C O 1
ATOM 5367 N N . LEU C 1 211 ? 34.869 31.931 37.253 1.00 29.52 208 LEU C N 1
ATOM 5368 C CA . LEU C 1 211 ? 33.555 32.350 37.698 1.00 30.84 208 LEU C CA 1
ATOM 5369 C C . LEU C 1 211 ? 33.543 32.548 39.206 1.00 31.18 208 LEU C C 1
ATOM 5370 O O . LEU C 1 211 ? 34.009 31.691 39.955 1.00 31.18 208 LEU C O 1
ATOM 5375 N N . GLY C 1 212 ? 32.972 33.663 39.635 1.00 31.79 209 GLY C N 1
ATOM 5376 C CA . GLY C 1 212 ? 32.942 34.004 41.014 1.00 33.66 209 GLY C CA 1
ATOM 5377 C C . GLY C 1 212 ? 31.594 33.724 41.643 1.00 35.87 209 GLY C C 1
ATOM 5378 O O . GLY C 1 212 ? 30.541 34.006 41.052 1.00 34.24 209 GLY C O 1
ATOM 5379 N N . GLU C 1 213 ? 31.644 33.220 42.875 1.00 36.80 210 GLU C N 1
ATOM 5380 C CA . GLU C 1 213 ? 30.445 32.988 43.664 1.00 38.43 210 GLU C CA 1
ATOM 5381 C C . GLU C 1 213 ? 29.723 34.281 43.910 1.00 38.10 210 GLU C C 1
ATOM 5382 O O . GLU C 1 213 ? 30.318 35.272 44.289 1.00 38.92 210 GLU C O 1
ATOM 5388 N N . SER C 1 214 ? 28.420 34.253 43.684 1.00 38.82 211 SER C N 1
ATOM 5389 C CA . SER C 1 214 ? 27.584 35.432 43.758 1.00 39.72 211 SER C CA 1
ATOM 5390 C C . SER C 1 214 ? 26.161 35.018 44.125 1.00 41.35 211 SER C C 1
ATOM 5391 O O . SER C 1 214 ? 25.725 33.914 43.791 1.00 41.10 211 SER C O 1
ATOM 5394 N N . LEU C 1 215 ? 25.444 35.922 44.782 1.00 43.98 212 LEU C N 1
ATOM 5395 C CA . LEU C 1 215 ? 24.035 35.705 45.109 1.00 46.90 212 LEU C CA 1
ATOM 5396 C C . LEU C 1 215 ? 23.256 35.741 43.802 1.00 48.60 212 LEU C C 1
ATOM 5397 O O . LEU C 1 215 ? 22.378 34.899 43.561 1.00 48.92 212 LEU C O 1
ATOM 5402 N N . GLY C 1 216 ? 23.594 36.705 42.948 1.00 50.46 213 GLY C N 1
ATOM 5403 C CA . GLY C 1 216 ? 23.164 36.650 41.563 1.00 52.40 213 GLY C CA 1
ATOM 5404 C C . GLY C 1 216 ? 22.131 37.662 41.133 1.00 53.77 213 GLY C C 1
ATOM 5405 O O . GLY C 1 216 ? 22.074 38.018 39.951 1.00 54.75 213 GLY C O 1
ATOM 5406 N N . TYR C 1 217 ? 21.318 38.132 42.071 1.00 54.66 214 TYR C N 1
ATOM 5407 C CA . TYR C 1 217 ? 20.265 39.088 41.747 1.00 55.41 214 TYR C CA 1
ATOM 5408 C C . TYR C 1 217 ? 20.690 40.482 42.122 1.00 54.39 214 TYR C C 1
ATOM 5409 O O . TYR C 1 217 ? 19.914 41.430 42.030 1.00 55.09 214 TYR C O 1
ATOM 5418 N N . ILE C 1 218 ? 21.934 40.597 42.555 1.00 53.18 215 ILE C N 1
ATOM 5419 C CA . ILE C 1 218 ? 22.518 41.888 42.870 1.00 51.75 215 ILE C CA 1
ATOM 5420 C C . ILE C 1 218 ? 23.674 42.191 41.921 1.00 49.97 215 ILE C C 1
ATOM 5421 O O . ILE C 1 218 ? 24.401 41.281 41.533 1.00 48.88 215 ILE C O 1
ATOM 5426 N N . VAL C 1 219 ? 23.844 43.457 41.555 1.00 48.15 216 VAL C N 1
ATOM 5427 C CA . VAL C 1 219 ? 25.102 43.903 40.975 1.00 47.25 216 VAL C CA 1
ATOM 5428 C C . VAL C 1 219 ? 26.234 43.652 41.984 1.00 45.93 216 VAL C C 1
ATOM 5429 O O . VAL C 1 219 ? 26.326 44.319 42.995 1.00 46.98 216 VAL C O 1
ATOM 5433 N N . ASP C 1 220 ? 27.073 42.667 41.695 1.00 43.77 217 A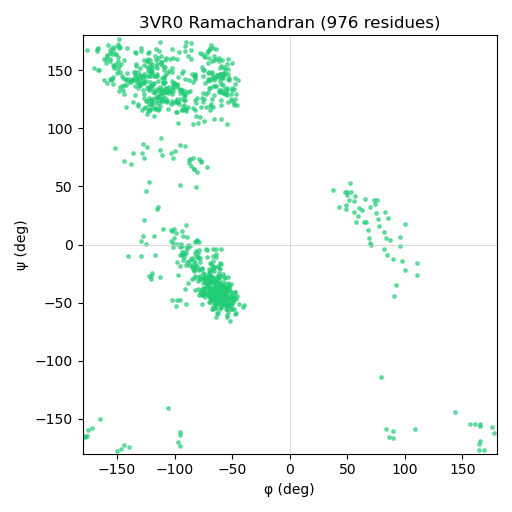SP C N 1
ATOM 5434 C CA . ASP C 1 220 ? 28.047 42.149 42.645 1.00 42.56 217 ASP C CA 1
ATOM 5435 C C . ASP C 1 220 ? 29.495 42.660 42.429 1.00 41.03 217 ASP C C 1
ATOM 5436 O O . ASP C 1 220 ? 30.368 41.932 41.959 1.00 40.43 217 ASP C O 1
ATOM 5441 N N . ALA C 1 221 ? 29.728 43.911 42.793 1.00 40.33 218 ALA C N 1
ATOM 5442 C CA . ALA C 1 221 ? 31.045 44.549 42.634 1.00 40.27 218 ALA C CA 1
ATOM 5443 C C . ALA C 1 221 ? 32.155 43.800 43.312 1.00 40.62 218 ALA C C 1
ATOM 5444 O O . ALA C 1 221 ? 33.271 43.775 42.787 1.00 40.98 218 ALA C O 1
ATOM 5446 N N . LYS C 1 222 ? 31.859 43.162 44.457 1.00 40.62 219 LYS C N 1
ATOM 5447 C CA . LYS C 1 222 ? 32.892 42.467 45.260 1.00 40.10 219 LYS C CA 1
ATOM 5448 C C . LYS C 1 222 ? 33.324 41.130 44.659 1.00 38.62 219 LYS C C 1
ATOM 5449 O O . LYS C 1 222 ? 34.499 40.744 44.747 1.00 37.63 219 LYS C O 1
ATOM 5455 N N . ALA C 1 223 ? 32.377 40.390 44.072 1.00 37.33 220 ALA C N 1
ATOM 5456 C CA . ALA C 1 223 ? 32.790 39.182 43.389 1.00 35.81 220 ALA C CA 1
ATOM 5457 C C . ALA C 1 223 ? 33.550 39.573 42.097 1.00 33.93 220 ALA C C 1
ATOM 5458 O O . ALA C 1 223 ? 34.505 38.915 41.712 1.00 33.38 220 ALA C O 1
ATOM 5460 N N . ALA C 1 224 ? 33.126 40.657 41.466 1.00 34.20 221 ALA C N 1
ATOM 5461 C CA . ALA C 1 224 ? 33.815 41.202 40.276 1.00 34.90 221 ALA C CA 1
ATOM 5462 C C . ALA C 1 224 ? 35.297 41.471 40.622 1.00 35.17 221 ALA C C 1
ATOM 5463 O O . ALA C 1 224 ? 36.221 41.042 39.892 1.00 34.96 221 ALA C O 1
ATOM 5465 N N . LYS C 1 225 ? 35.514 42.120 41.769 1.00 35.26 222 LYS C N 1
ATOM 5466 C CA . LYS C 1 225 ? 36.868 42.348 42.281 1.00 35.92 222 LYS C CA 1
ATOM 5467 C C . LYS C 1 225 ? 37.670 41.054 42.351 1.00 35.01 222 LYS C C 1
ATOM 5468 O O . LYS C 1 225 ? 38.809 40.970 41.849 1.00 34.59 222 LYS C O 1
ATOM 5474 N N . ALA C 1 226 ? 37.065 40.023 42.933 1.00 33.73 223 ALA C N 1
ATOM 5475 C CA . ALA C 1 226 ? 37.775 38.770 43.110 1.00 32.79 223 ALA C CA 1
ATOM 5476 C C . ALA C 1 226 ? 38.132 38.111 41.789 1.00 32.61 223 ALA C C 1
ATOM 5477 O O . ALA C 1 226 ? 39.234 37.573 41.621 1.00 32.19 223 ALA C O 1
ATOM 5479 N N . VAL C 1 227 ? 37.188 38.118 40.847 1.00 32.37 224 VAL C N 1
ATOM 5480 C CA . VAL C 1 227 ? 37.449 37.508 39.528 1.00 31.09 224 VAL C CA 1
ATOM 5481 C C . VAL C 1 227 ? 38.572 38.288 38.824 1.00 30.23 224 VAL C C 1
ATOM 5482 O O . VAL C 1 227 ? 39.491 37.708 38.264 1.00 29.97 224 VAL C O 1
ATOM 5486 N N . LEU C 1 228 ? 38.474 39.601 38.876 1.00 30.47 225 LEU C N 1
ATOM 5487 C CA . LEU C 1 228 ? 39.405 40.476 38.176 1.00 32.10 225 LEU C CA 1
ATOM 5488 C C . LEU C 1 228 ? 40.815 40.466 38.803 1.00 33.15 225 LEU C C 1
ATOM 5489 O O . LEU C 1 228 ? 41.809 40.688 38.081 1.00 33.27 225 LEU C O 1
ATOM 5494 N N . SER C 1 229 ? 40.890 40.219 40.130 1.00 32.94 226 SER C N 1
ATOM 5495 C CA . SER C 1 229 ? 42.171 39.959 40.812 1.00 32.56 226 SER C CA 1
ATOM 5496 C C . SER C 1 229 ? 42.810 38.676 40.296 1.00 32.02 226 SER C C 1
ATOM 5497 O O . SER C 1 229 ? 44.045 38.583 40.092 1.00 30.39 226 SER C O 1
ATOM 5500 N N . ALA C 1 230 ? 41.979 37.659 40.075 1.00 31.27 227 ALA C N 1
ATOM 5501 C CA . ALA C 1 230 ? 42.547 36.426 39.549 1.00 30.48 227 ALA C CA 1
ATOM 5502 C C . ALA C 1 230 ? 43.042 36.646 38.121 1.00 30.29 227 ALA C C 1
ATOM 5503 O O . ALA C 1 230 ? 44.141 36.223 37.782 1.00 31.01 227 ALA C O 1
ATOM 5505 N N . VAL C 1 231 ? 42.224 37.294 37.285 1.00 29.81 228 VAL C N 1
ATOM 5506 C CA . VAL C 1 231 ? 42.591 37.541 35.888 1.00 29.22 228 VAL C CA 1
ATOM 5507 C C . VAL C 1 231 ? 43.835 38.480 35.782 1.00 29.14 228 VAL C C 1
ATOM 5508 O O . VAL C 1 231 ? 44.802 38.107 35.166 1.00 28.27 228 VAL C O 1
ATOM 5512 N N . THR C 1 232 ? 43.801 39.667 36.389 1.00 29.72 229 THR C N 1
ATOM 5513 C CA . THR C 1 232 ? 44.991 40.540 36.374 1.00 31.64 229 THR C CA 1
ATOM 5514 C C . THR C 1 232 ? 46.231 39.830 36.923 1.00 33.14 229 THR C C 1
ATOM 5515 O O . THR C 1 232 ? 47.335 39.910 36.361 1.00 33.13 229 THR C O 1
ATOM 5519 N N . LYS C 1 233 ? 46.039 39.008 37.944 1.00 33.96 230 LYS C N 1
ATOM 5520 C CA . LYS C 1 233 ? 47.165 38.201 38.414 1.00 33.64 230 LYS C CA 1
ATOM 5521 C C . LYS C 1 233 ? 47.728 37.268 37.338 1.00 33.50 230 LYS C C 1
ATOM 5522 O O . LYS C 1 233 ? 48.952 37.182 37.162 1.00 33.68 230 LYS C O 1
ATOM 5528 N N . ILE C 1 234 ? 46.870 36.565 36.598 1.00 32.52 231 ILE C N 1
ATOM 5529 C CA . ILE C 1 234 ? 47.379 35.764 35.469 1.00 31.16 231 ILE C CA 1
ATOM 5530 C C . ILE C 1 234 ? 48.100 36.613 34.389 1.00 31.07 231 ILE C C 1
ATOM 5531 O O . ILE C 1 234 ? 49.000 36.127 33.710 1.00 30.22 231 ILE C O 1
ATOM 5536 N N . LEU C 1 235 ? 47.637 37.847 34.200 1.00 31.77 232 LEU C N 1
ATOM 5537 C CA . LEU C 1 235 ? 48.151 38.713 33.155 1.00 33.32 232 LEU C CA 1
ATOM 5538 C C . LEU C 1 235 ? 49.471 39.411 33.540 1.00 35.21 232 LEU C C 1
ATOM 5539 O O . LEU C 1 235 ? 50.200 39.884 32.657 1.00 36.01 232 LEU C O 1
ATOM 5544 N N . GLY C 1 236 ? 49.782 39.459 34.842 1.00 36.48 233 GLY C N 1
ATOM 5545 C CA . GLY C 1 236 ? 50.973 40.153 35.342 1.00 37.41 233 GLY C CA 1
ATOM 5546 C C . GLY C 1 236 ? 50.709 41.636 35.501 1.00 38.30 233 GLY C C 1
ATOM 5547 O O . GLY C 1 236 ? 51.622 42.452 35.419 1.00 39.04 233 GLY C O 1
ATOM 5548 N N . LEU C 1 237 ? 49.461 42.010 35.742 1.00 38.79 234 LEU C N 1
ATOM 5549 C CA . LEU C 1 237 ? 49.127 43.429 35.822 1.00 39.64 234 LEU C CA 1
ATOM 5550 C C . LEU C 1 237 ? 48.679 43.754 37.207 1.00 40.67 234 LEU C C 1
ATOM 5551 O O . LEU C 1 237 ? 48.112 42.900 37.885 1.00 40.59 234 LEU C O 1
ATOM 5556 N N . GLU C 1 238 ? 48.895 44.999 37.620 1.00 41.90 235 GLU C N 1
ATOM 5557 C CA . GLU C 1 238 ? 48.345 45.457 38.886 1.00 43.92 235 GLU C CA 1
ATOM 5558 C C . GLU C 1 238 ? 47.422 46.614 38.614 1.00 43.55 235 GLU C C 1
ATOM 5559 O O . GLU C 1 238 ? 47.774 47.581 37.967 1.00 43.26 235 GLU C O 1
ATOM 5565 N N . ILE C 1 239 ? 46.197 46.477 39.077 1.00 43.62 236 ILE C N 1
ATOM 5566 C CA . ILE C 1 239 ? 45.169 47.408 38.696 1.00 43.75 236 ILE C CA 1
ATOM 5567 C C . ILE C 1 239 ? 44.584 47.868 40.001 1.00 43.71 236 ILE C C 1
ATOM 5568 O O . ILE C 1 239 ? 44.435 47.072 40.916 1.00 43.68 236 ILE C O 1
ATOM 5573 N N . ASP C 1 240 ? 44.302 49.153 40.093 1.00 43.92 237 ASP C N 1
ATOM 5574 C CA . ASP C 1 240 ? 43.694 49.698 41.278 1.00 45.53 237 ASP C CA 1
ATOM 5575 C C . ASP C 1 240 ? 42.213 49.255 41.354 1.00 45.75 237 ASP C C 1
ATOM 5576 O O . ASP C 1 240 ? 41.416 49.607 40.490 1.00 45.52 237 ASP C O 1
ATOM 5581 N N . MET C 1 241 ? 41.865 48.512 42.405 1.00 46.11 238 MET C N 1
ATOM 5582 C CA . MET C 1 241 ? 40.489 48.004 42.642 1.00 46.77 238 MET C CA 1
ATOM 5583 C C . MET C 1 241 ? 39.546 48.923 43.450 1.00 47.63 238 MET C C 1
ATOM 5584 O O . MET C 1 241 ? 38.411 48.539 43.763 1.00 47.45 238 MET C O 1
ATOM 5589 N N . THR C 1 242 ? 40.005 50.137 43.748 1.00 48.30 239 THR C N 1
ATOM 5590 C CA . THR C 1 242 ? 39.266 51.078 44.602 1.00 49.21 239 THR C CA 1
ATOM 5591 C C . THR C 1 242 ? 37.808 51.232 44.207 1.00 49.59 239 THR C C 1
ATOM 5592 O O . THR C 1 242 ? 36.915 51.031 45.038 1.00 50.25 239 THR C O 1
ATOM 5596 N N . ALA C 1 243 ? 37.558 51.587 42.952 1.00 49.74 240 ALA C N 1
ATOM 5597 C CA . ALA C 1 243 ? 36.204 51.920 42.533 1.00 49.57 240 ALA C CA 1
ATOM 5598 C C . ALA C 1 243 ? 35.235 50.741 42.730 1.00 49.76 240 ALA C C 1
ATOM 5599 O O . ALA C 1 243 ? 34.034 50.951 42.946 1.00 50.15 240 ALA C O 1
ATOM 5601 N N . LEU C 1 244 ? 35.757 49.515 42.687 1.00 49.14 241 LEU C N 1
ATOM 5602 C CA . LEU C 1 244 ? 34.927 48.332 42.885 1.00 48.79 241 LEU C CA 1
ATOM 5603 C C . LEU C 1 244 ? 34.599 48.170 44.370 1.00 49.95 241 LEU C C 1
ATOM 5604 O O . LEU C 1 244 ? 33.423 48.049 44.716 1.00 49.74 241 LEU C O 1
ATOM 5609 N N . ASP C 1 245 ? 35.628 48.207 45.232 1.00 51.21 242 ASP C N 1
ATOM 5610 C CA . ASP C 1 245 ? 35.475 48.321 46.712 1.00 52.46 242 ASP C CA 1
ATOM 5611 C C . ASP C 1 245 ? 34.372 49.273 47.106 1.00 52.99 242 ASP C C 1
ATOM 5612 O O . ASP C 1 245 ? 33.508 48.923 47.894 1.00 52.96 242 ASP C O 1
ATOM 5617 N N . GLU C 1 246 ? 34.428 50.480 46.555 1.00 54.42 243 GLU C N 1
ATOM 5618 C CA . GLU C 1 246 ? 33.454 51.513 46.839 1.00 56.57 243 GLU C CA 1
ATOM 5619 C C . GLU C 1 246 ? 32.045 51.171 46.383 1.00 57.28 243 GLU C C 1
ATOM 5620 O O . GLU C 1 246 ? 31.070 51.578 47.021 1.00 57.09 243 GLU C O 1
ATOM 5626 N N . ARG C 1 247 ? 31.927 50.430 45.285 1.00 58.17 244 ARG C N 1
ATOM 5627 C CA . ARG C 1 247 ? 30.600 50.003 44.835 1.00 59.28 244 ARG C CA 1
ATOM 5628 C C . ARG C 1 247 ? 30.086 48.850 45.704 1.00 59.49 244 ARG C C 1
ATOM 5629 O O . ARG C 1 247 ? 28.906 48.800 46.018 1.00 59.37 244 ARG C O 1
ATOM 5637 N N . ALA C 1 248 ? 30.965 47.933 46.099 1.00 59.85 245 ALA C N 1
ATOM 5638 C CA . ALA C 1 248 ? 30.551 46.849 46.980 1.00 61.41 245 ALA C CA 1
ATOM 5639 C C . ALA C 1 248 ? 30.061 47.393 48.328 1.00 62.75 245 ALA C C 1
ATOM 5640 O O . ALA C 1 248 ? 29.032 46.948 48.837 1.00 62.74 245 ALA C O 1
ATOM 5642 N N . LYS C 1 249 ? 30.796 48.362 48.881 1.00 64.70 246 LYS C N 1
ATOM 5643 C CA . LYS C 1 249 ? 30.408 49.028 50.123 1.00 66.47 246 LYS C CA 1
ATOM 5644 C C . LYS C 1 249 ? 29.060 49.720 49.979 1.00 67.27 246 LYS C C 1
ATOM 5645 O O . LYS C 1 249 ? 28.174 49.485 50.792 1.00 67.33 246 LYS C O 1
ATOM 5651 N N . GLU C 1 250 ? 28.879 50.518 48.931 1.00 68.71 247 GLU C N 1
ATOM 5652 C CA . GLU C 1 250 ? 27.586 51.179 48.717 1.00 70.74 247 GLU C CA 1
ATOM 5653 C C . GLU C 1 250 ? 26.408 50.189 48.598 1.00 71.66 247 GLU C C 1
ATOM 5654 O O . GLU C 1 250 ? 25.352 50.415 49.195 1.00 71.75 247 GLU C O 1
ATOM 5660 N N . THR C 1 251 ? 26.590 49.092 47.865 1.00 72.78 248 THR C N 1
ATOM 5661 C CA . THR C 1 251 ? 25.499 48.115 47.694 1.00 73.99 248 THR C CA 1
ATOM 5662 C C . THR C 1 251 ? 25.248 47.288 48.967 1.00 75.09 248 THR C C 1
ATOM 5663 O O . THR C 1 251 ? 24.114 46.880 49.228 1.00 74.89 248 THR C O 1
ATOM 5667 N N . GLU C 1 252 ? 26.303 47.046 49.747 1.00 76.51 249 GLU C N 1
ATOM 5668 C CA . GLU C 1 252 ? 26.174 46.402 51.058 1.00 78.17 249 GLU C CA 1
ATOM 5669 C C . GLU C 1 252 ? 25.263 47.204 51.990 1.00 79.08 249 GLU C C 1
ATOM 5670 O O . GLU C 1 252 ? 24.373 46.636 52.628 1.00 79.12 249 GLU C O 1
ATOM 5676 N N . GLU C 1 253 ? 25.489 48.516 52.056 1.00 80.13 250 GLU C N 1
ATOM 5677 C CA . GLU C 1 253 ? 24.674 49.411 52.875 1.00 81.76 250 GLU C CA 1
ATOM 5678 C C . GLU C 1 253 ? 23.205 49.370 52.472 1.00 82.56 250 GLU C C 1
ATOM 5679 O O . GLU C 1 253 ? 22.314 49.181 53.310 1.00 82.81 250 GLU C O 1
ATOM 5685 N N . ILE C 1 254 ? 22.970 49.546 51.179 1.00 83.43 251 ILE C N 1
ATOM 5686 C CA . ILE C 1 254 ? 21.633 49.616 50.622 1.00 84.24 251 ILE C CA 1
ATOM 5687 C C . ILE C 1 254 ? 20.865 48.290 50.733 1.00 84.90 251 ILE C C 1
ATOM 5688 O O . ILE C 1 254 ? 19.649 48.302 50.884 1.00 84.99 251 ILE C O 1
ATOM 5693 N N . LEU C 1 255 ? 21.577 47.164 50.697 1.00 85.80 252 LEU C N 1
ATOM 5694 C CA . LEU C 1 255 ? 20.956 45.844 50.845 1.00 86.90 252 LEU C CA 1
ATOM 5695 C C . LEU C 1 255 ? 20.337 45.606 52.221 1.00 87.92 252 LEU C C 1
ATOM 5696 O O . LEU C 1 255 ? 19.229 45.070 52.331 1.00 87.75 252 LEU C O 1
ATOM 5701 N N . ARG C 1 256 ? 21.080 45.970 53.265 1.00 89.25 253 ARG C N 1
ATOM 5702 C CA . ARG C 1 256 ? 20.642 45.751 54.644 1.00 90.53 253 ARG C CA 1
ATOM 5703 C C . ARG C 1 256 ? 19.610 46.801 55.055 1.00 91.14 253 ARG C C 1
ATOM 5704 O O . ARG C 1 256 ? 18.737 46.532 55.886 1.00 91.30 253 ARG C O 1
ATOM 5712 N N . LYS C 1 257 ? 19.691 47.974 54.427 1.00 91.77 254 LYS C N 1
ATOM 5713 C CA . LYS C 1 257 ? 18.661 48.995 54.558 1.00 92.54 254 LYS C CA 1
ATOM 5714 C C . LYS C 1 257 ? 17.379 48.595 53.818 1.00 93.12 254 LYS C C 1
ATOM 5715 O O . LYS C 1 257 ? 16.339 49.228 53.981 1.00 93.07 254 LYS C O 1
ATOM 5721 N N . VAL C 1 258 ? 17.470 47.541 53.008 1.00 93.91 255 VAL C N 1
ATOM 5722 C CA . VAL C 1 258 ? 16.295 46.885 52.430 1.00 94.73 255 VAL C CA 1
ATOM 5723 C C . VAL C 1 258 ? 15.828 45.755 53.358 1.00 95.47 255 VAL C C 1
ATOM 5724 O O . VAL C 1 258 ? 14.629 45.561 53.541 1.00 95.52 255 VAL C O 1
ATOM 5728 N N . GLU C 1 259 ? 16.780 45.036 53.958 1.00 96.38 256 GLU C N 1
ATOM 5729 C CA . GLU C 1 259 ? 16.499 44.043 55.012 1.00 97.36 256 GLU C CA 1
ATOM 5730 C C . GLU C 1 259 ? 15.810 44.629 56.266 1.00 97.81 256 GLU C C 1
ATOM 5731 O O . GLU C 1 259 ? 15.474 43.892 57.199 1.00 97.89 256 GLU C O 1
ATOM 5737 N N . GLU C 1 260 ? 15.626 45.947 56.295 1.00 98.29 257 GLU C N 1
ATOM 5738 C CA . GLU C 1 260 ? 14.919 46.601 57.392 1.00 98.71 257 GLU C CA 1
ATOM 5739 C C . GLU C 1 260 ? 13.603 47.179 56.900 1.00 98.91 257 GLU C C 1
ATOM 5740 O O . GLU C 1 260 ? 12.646 47.294 57.663 1.00 98.80 257 GLU C O 1
ATOM 5746 N N . MET C 1 261 ? 13.572 47.528 55.614 1.00 99.36 258 MET C N 1
ATOM 5747 C CA . MET C 1 261 ? 12.352 47.921 54.915 1.00 100.04 258 MET C CA 1
ATOM 5748 C C . MET C 1 261 ? 11.320 46.789 54.896 1.00 100.30 258 MET C C 1
ATOM 5749 O O . MET C 1 261 ? 10.109 47.047 54.832 1.00 100.43 258 MET C O 1
ATOM 5754 N N . GLN C 1 262 ? 11.801 45.544 54.940 1.00 100.41 259 GLN C N 1
ATOM 5755 C CA . GLN C 1 262 ? 10.923 44.371 55.026 1.00 100.51 259 GLN C CA 1
ATOM 5756 C C . GLN C 1 262 ? 10.465 44.123 56.478 1.00 100.63 259 GLN C C 1
ATOM 5757 O O . GLN C 1 262 ? 10.584 43.017 57.011 1.00 100.67 259 GLN C O 1
ATOM 5763 N N . ARG C 1 263 ? 9.981 45.189 57.113 1.00 100.79 260 ARG C N 1
ATOM 5764 C CA . ARG C 1 263 ? 9.169 45.108 58.326 1.00 100.78 260 ARG C CA 1
ATOM 5765 C C . ARG C 1 263 ? 7.781 45.660 57.953 1.00 100.35 260 ARG C C 1
ATOM 5766 O O . ARG C 1 263 ? 7.064 46.236 58.780 1.00 100.23 260 ARG C O 1
ATOM 5774 N N . ALA C 1 264 ? 7.441 45.460 56.675 1.00 99.84 261 ALA C N 1
ATOM 5775 C CA . ALA C 1 264 ? 6.172 45.850 56.073 1.00 99.43 261 ALA C CA 1
ATOM 5776 C C . ALA C 1 264 ? 5.397 44.604 55.633 1.00 99.17 261 ALA C C 1
ATOM 5777 O O . ALA C 1 264 ? 5.670 43.489 56.088 1.00 98.76 261 ALA C O 1
ATOM 5779 N N . GLY D 1 15 ? 3.584 34.530 -5.517 1.00 51.41 12 GLY D N 1
ATOM 5780 C CA . GLY D 1 15 ? 3.510 35.009 -4.095 1.00 51.99 12 GLY D CA 1
ATOM 5781 C C . GLY D 1 15 ? 4.163 33.991 -3.159 1.00 52.82 12 GLY D C 1
ATOM 5782 O O . GLY D 1 15 ? 3.489 33.386 -2.311 1.00 52.16 12 GLY D O 1
ATOM 5783 N N . LYS D 1 16 ? 5.469 33.768 -3.360 1.00 53.29 13 LYS D N 1
ATOM 5784 C CA . LYS D 1 16 ? 6.277 32.937 -2.473 1.00 54.24 13 LYS D CA 1
ATOM 5785 C C . LYS D 1 16 ? 6.449 33.708 -1.180 1.00 54.23 13 LYS D C 1
ATOM 5786 O O . LYS D 1 16 ? 6.627 34.954 -1.166 1.00 55.19 13 LYS D O 1
ATOM 5792 N N . MET D 1 17 ? 6.391 32.968 -0.087 1.00 53.01 14 MET D N 1
ATOM 5793 C CA . MET D 1 17 ? 6.523 33.578 1.227 1.00 51.52 14 MET D CA 1
ATOM 5794 C C . MET D 1 17 ? 7.699 32.880 1.888 1.00 50.21 14 MET D C 1
ATOM 5795 O O . MET D 1 17 ? 7.547 32.334 2.973 1.00 49.57 14 MET D O 1
ATOM 5800 N N . LYS D 1 18 ? 8.850 32.872 1.198 1.00 49.26 15 LYS D N 1
ATOM 5801 C CA . LYS D 1 18 ? 10.130 32.383 1.769 1.00 48.25 15 LYS D CA 1
ATOM 5802 C C . LYS D 1 18 ? 10.717 33.438 2.672 1.00 46.22 15 LYS D C 1
ATOM 5803 O O . LYS D 1 18 ? 11.426 33.125 3.623 1.00 46.12 15 LYS D O 1
ATOM 5809 N N . GLU D 1 19 ? 10.423 34.691 2.362 1.00 43.63 16 GLU D N 1
ATOM 5810 C CA . GLU D 1 19 ? 10.759 35.784 3.255 1.00 41.66 16 GLU D CA 1
ATOM 5811 C C . GLU D 1 19 ? 9.745 36.901 3.147 1.00 39.26 16 GLU D C 1
ATOM 5812 O O . GLU D 1 19 ? 8.823 36.846 2.324 1.00 37.93 16 GLU D O 1
ATOM 5818 N N . THR D 1 20 ? 9.948 37.918 3.976 1.00 36.51 17 THR D N 1
ATOM 5819 C CA . THR D 1 20 ? 9.161 39.125 3.938 1.00 34.86 17 THR D CA 1
ATOM 5820 C C . THR D 1 20 ? 9.239 39.728 2.517 1.00 35.43 17 THR D C 1
ATOM 5821 O O . THR D 1 20 ? 10.320 39.837 1.933 1.00 34.49 17 THR D O 1
ATOM 5825 N N . THR D 1 21 ? 8.080 40.047 1.951 1.00 35.55 18 THR D N 1
ATOM 5826 C CA . THR D 1 21 ? 8.016 40.538 0.572 1.00 36.81 18 THR D CA 1
ATOM 5827 C C . THR D 1 21 ? 7.078 41.757 0.488 1.00 36.39 18 THR D C 1
ATOM 5828 O O . THR D 1 21 ? 6.009 41.822 1.145 1.00 35.85 18 THR D O 1
ATOM 5832 N N . ILE D 1 22 ? 7.485 42.715 -0.325 1.00 35.85 19 ILE D N 1
ATOM 5833 C CA . ILE D 1 22 ? 6.673 43.900 -0.585 1.00 35.63 19 ILE D CA 1
ATOM 5834 C C . ILE D 1 22 ? 6.094 43.813 -2.002 1.00 36.58 19 ILE D C 1
ATOM 5835 O O . ILE D 1 22 ? 6.841 43.625 -2.980 1.00 36.45 19 ILE D O 1
ATOM 5840 N N . VAL D 1 23 ? 4.768 43.880 -2.092 1.00 37.71 20 VAL D N 1
ATOM 5841 C CA . VAL D 1 23 ? 4.078 43.940 -3.369 1.00 39.65 20 VAL D CA 1
ATOM 5842 C C . VAL D 1 23 ? 3.862 45.426 -3.677 1.00 41.86 20 VAL D C 1
ATOM 5843 O O . VAL D 1 23 ? 3.160 46.130 -2.935 1.00 40.98 20 VAL D O 1
ATOM 5847 N N . VAL D 1 24 ? 4.498 45.886 -4.752 1.00 44.23 21 VAL D N 1
ATOM 5848 C CA . VAL D 1 24 ? 4.480 47.289 -5.151 1.00 46.81 21 VAL D CA 1
ATOM 5849 C C . VAL D 1 24 ? 3.432 47.535 -6.213 1.00 48.83 21 VAL D C 1
ATOM 5850 O O . VAL D 1 24 ? 3.473 46.907 -7.272 1.00 49.02 21 VAL D O 1
ATOM 5854 N N . TYR D 1 25 ? 2.510 48.451 -5.929 1.00 51.31 22 TYR D N 1
ATOM 5855 C CA . TYR D 1 25 ? 1.491 48.873 -6.902 1.00 53.93 22 TYR D CA 1
ATOM 5856 C C . TYR D 1 25 ? 1.906 50.024 -7.814 1.00 54.82 22 TYR D C 1
ATOM 5857 O O . TYR D 1 25 ? 1.493 50.068 -8.964 1.00 56.58 22 TYR D O 1
ATOM 5866 N N . GLU D 1 26 ? 2.720 50.946 -7.317 1.00 55.67 23 GLU D N 1
ATOM 5867 C CA . GLU D 1 26 ? 3.110 52.136 -8.081 1.00 56.22 23 GLU D CA 1
ATOM 5868 C C . GLU D 1 26 ? 4.423 52.669 -7.548 1.00 55.99 23 GLU D C 1
ATOM 5869 O O . GLU D 1 26 ? 4.665 52.607 -6.335 1.00 56.00 23 GLU D O 1
ATOM 5875 N N . ARG D 1 27 ? 5.285 53.159 -8.436 1.00 55.91 24 ARG D N 1
ATOM 5876 C CA . ARG D 1 27 ? 6.482 53.866 -7.990 1.00 56.54 24 ARG D CA 1
ATOM 5877 C C . ARG D 1 27 ? 6.281 55.392 -7.965 1.00 56.41 24 ARG D C 1
ATOM 5878 O O . ARG D 1 27 ? 6.624 56.096 -8.923 1.00 56.78 24 ARG D O 1
ATOM 5886 N N . PRO D 1 28 ? 5.734 55.904 -6.848 1.00 56.09 25 PRO D N 1
ATOM 5887 C CA . PRO D 1 28 ? 5.321 57.297 -6.760 1.00 55.78 25 PRO D CA 1
ATOM 5888 C C . PRO D 1 28 ? 6.462 58.255 -7.057 1.00 55.94 25 PRO D C 1
ATOM 5889 O O . PRO D 1 28 ? 7.626 57.994 -6.727 1.00 55.55 25 PRO D O 1
ATOM 5893 N N . ASP D 1 29 ? 6.105 59.367 -7.681 1.00 56.13 26 ASP D N 1
ATOM 5894 C CA . ASP D 1 29 ? 7.078 60.350 -8.123 1.00 56.10 26 ASP D CA 1
ATOM 5895 C C . ASP D 1 29 ? 7.521 61.205 -6.939 1.00 54.71 26 ASP D C 1
ATOM 5896 O O . ASP D 1 29 ? 7.113 62.365 -6.808 1.00 54.56 26 ASP D O 1
ATOM 5901 N N . ILE D 1 30 ? 8.338 60.628 -6.063 1.00 53.05 27 ILE D N 1
ATOM 5902 C CA . ILE D 1 30 ? 8.650 61.291 -4.792 1.00 51.81 27 ILE D CA 1
ATOM 5903 C C . ILE D 1 30 ? 10.137 61.444 -4.534 1.00 50.75 27 ILE D C 1
ATOM 5904 O O . ILE D 1 30 ? 10.953 60.685 -5.033 1.00 51.27 27 ILE D O 1
ATOM 5909 N N . TYR D 1 31 ? 10.471 62.437 -3.736 1.00 50.02 28 TYR D N 1
ATOM 5910 C CA . TYR D 1 31 ? 11.848 62.877 -3.606 1.00 50.02 28 TYR D CA 1
ATOM 5911 C C . TYR D 1 31 ? 12.200 63.113 -2.145 1.00 47.97 28 TYR D C 1
ATOM 5912 O O . TYR D 1 31 ? 11.552 63.907 -1.457 1.00 47.71 28 TYR D O 1
ATOM 5921 N N . ASP D 1 32 ? 13.232 62.415 -1.679 1.00 46.38 29 ASP D N 1
ATOM 5922 C CA . ASP D 1 32 ? 13.733 62.591 -0.311 1.00 44.62 29 ASP D CA 1
ATOM 5923 C C . ASP D 1 32 ? 12.626 62.584 0.771 1.00 41.97 29 ASP D C 1
ATOM 5924 O O . ASP D 1 32 ? 12.619 63.433 1.674 1.00 40.86 29 ASP D O 1
ATOM 5929 N N . PRO D 1 33 ? 11.680 61.624 0.672 1.00 39.68 30 PRO D N 1
ATOM 5930 C CA . PRO D 1 33 ? 10.558 61.633 1.610 1.00 38.44 30 PRO D CA 1
ATOM 5931 C C . PRO D 1 33 ? 10.979 61.334 3.034 1.00 36.30 30 PRO D C 1
ATOM 5932 O O . PRO D 1 33 ? 12.069 60.808 3.270 1.00 35.79 30 PRO D O 1
ATOM 5936 N N . ILE D 1 34 ? 10.146 61.759 3.972 1.00 35.74 31 ILE D N 1
ATOM 5937 C CA . ILE D 1 34 ? 10.277 61.358 5.367 1.00 35.09 31 ILE D CA 1
ATOM 5938 C C . ILE D 1 34 ? 9.427 60.097 5.559 1.00 34.02 31 ILE D C 1
ATOM 5939 O O . ILE D 1 34 ? 8.274 60.025 5.095 1.00 33.81 31 ILE D O 1
ATOM 5944 N N . PHE D 1 35 ? 10.062 59.074 6.131 1.00 32.96 32 PHE D N 1
ATOM 5945 C CA . PHE D 1 35 ? 9.407 57.795 6.373 1.00 32.27 32 PHE D CA 1
ATOM 5946 C C . PHE D 1 35 ? 8.793 57.892 7.751 1.00 31.48 32 PHE D C 1
ATOM 5947 O O . PHE D 1 35 ? 9.496 58.064 8.748 1.00 31.12 32 PHE D O 1
ATOM 5955 N N . ILE D 1 36 ? 7.470 57.818 7.784 1.00 31.44 33 ILE D N 1
ATOM 5956 C CA . ILE D 1 36 ? 6.725 57.928 9.027 1.00 31.86 33 ILE D CA 1
ATOM 5957 C C . ILE D 1 36 ? 6.110 56.586 9.388 1.00 31.41 33 ILE D C 1
ATOM 5958 O O . ILE D 1 36 ? 5.373 56.017 8.598 1.00 31.35 33 ILE D O 1
ATOM 5963 N N . GLU D 1 37 ? 6.420 56.082 10.578 1.00 31.38 34 GLU D N 1
ATOM 5964 C CA . GLU D 1 37 ? 5.917 54.750 10.955 1.00 31.42 34 GLU D CA 1
ATOM 5965 C C . GLU D 1 37 ? 4.884 54.835 12.053 1.00 30.74 34 GLU D C 1
ATOM 5966 O O . GLU D 1 37 ? 5.112 55.485 13.061 1.00 31.13 34 GLU D O 1
ATOM 5972 N N . GLY D 1 38 ? 3.756 54.173 11.860 1.00 29.47 35 GLY D N 1
ATOM 5973 C CA . GLY D 1 38 ? 2.751 54.090 12.911 1.00 30.46 35 GLY D CA 1
ATOM 5974 C C . GLY D 1 38 ? 2.099 52.717 12.876 1.00 30.71 35 GLY D C 1
ATOM 5975 O O . GLY D 1 38 ? 0.962 52.569 12.437 1.00 31.22 35 GLY D O 1
ATOM 5976 N N . LEU D 1 39 ? 2.841 51.700 13.301 1.00 30.21 36 LEU D N 1
ATOM 5977 C CA . LEU D 1 39 ? 2.323 50.335 13.362 1.00 29.71 36 LEU D CA 1
ATOM 5978 C C . LEU D 1 39 ? 1.694 50.067 14.748 1.00 30.02 36 LEU D C 1
ATOM 5979 O O . LEU D 1 39 ? 1.953 50.835 15.691 1.00 29.66 36 LEU D O 1
ATOM 5984 N N . PRO D 1 40 ? 0.922 48.954 14.899 1.00 29.73 37 PRO D N 1
ATOM 5985 C CA . PRO D 1 40 ? 0.318 48.654 16.224 1.00 30.19 37 PRO D CA 1
ATOM 5986 C C . PRO D 1 40 ? 1.324 48.558 17.363 1.00 30.04 37 PRO D C 1
ATOM 5987 O O . PRO D 1 40 ? 2.484 48.113 17.173 1.00 29.73 37 PRO D O 1
ATOM 5991 N N . GLY D 1 41 ? 0.876 48.961 18.546 1.00 29.64 38 GLY D N 1
ATOM 5992 C CA . GLY D 1 41 ? 1.714 48.947 19.745 1.00 29.52 38 GLY D CA 1
ATOM 5993 C C . GLY D 1 41 ? 0.913 49.561 20.873 1.00 30.46 38 GLY D C 1
ATOM 5994 O O . GLY D 1 41 ? -0.319 49.589 20.817 1.00 30.50 38 GLY D O 1
ATOM 5995 N N . ILE D 1 42 ? 1.606 50.068 21.875 1.00 30.94 39 ILE D N 1
ATOM 5996 C CA . ILE D 1 42 ? 0.993 50.611 23.077 1.00 32.74 39 ILE D CA 1
ATOM 5997 C C . ILE D 1 42 ? -0.121 51.619 22.771 1.00 34.33 39 ILE D C 1
ATOM 5998 O O . ILE D 1 42 ? 0.079 52.597 22.053 1.00 35.18 39 ILE D O 1
ATOM 6003 N N . GLY D 1 43 ? -1.312 51.337 23.293 1.00 35.77 40 GLY D N 1
ATOM 6004 C CA . GLY D 1 43 ? -2.468 52.265 23.247 1.00 35.92 40 GLY D CA 1
ATOM 6005 C C . GLY D 1 43 ? -3.002 52.426 21.837 1.00 36.15 40 GLY D C 1
ATOM 6006 O O . GLY D 1 43 ? -3.900 53.224 21.588 1.00 36.25 40 GLY D O 1
ATOM 6007 N N . LEU D 1 44 ? -2.445 51.646 20.916 1.00 35.91 41 LEU D N 1
ATOM 6008 C CA . LEU D 1 44 ? -2.583 51.861 19.478 1.00 35.17 41 LEU D CA 1
ATOM 6009 C C . LEU D 1 44 ? -2.288 53.317 19.098 1.00 34.24 41 LEU D C 1
ATOM 6010 O O . LEU D 1 44 ? -2.828 53.860 18.151 1.00 34.12 41 LEU D O 1
ATOM 6015 N N . VAL D 1 45 ? -1.371 53.919 19.819 1.00 33.72 42 VAL D N 1
ATOM 6016 C CA . VAL D 1 45 ? -1.096 55.328 19.660 1.00 34.36 42 VAL D CA 1
ATOM 6017 C C . VAL D 1 45 ? -0.530 55.657 18.267 1.00 34.49 42 VAL D C 1
ATOM 6018 O O . VAL D 1 45 ? -1.071 56.534 17.568 1.00 34.57 42 VAL D O 1
ATOM 6022 N N . GLY D 1 46 ? 0.508 54.939 17.827 1.00 34.12 43 GLY D N 1
ATOM 6023 C CA . GLY D 1 46 ? 1.123 55.240 16.506 1.00 33.65 43 GLY D CA 1
ATOM 6024 C C . GLY D 1 46 ? 0.206 54.900 15.344 1.00 33.72 43 GLY D C 1
ATOM 6025 O O . GLY D 1 46 ? 0.235 55.551 14.289 1.00 33.16 43 GLY D O 1
ATOM 6026 N N . LYS D 1 47 ? -0.609 53.868 15.514 1.00 33.57 44 LYS D N 1
ATOM 6027 C CA . LYS D 1 47 ? -1.433 53.433 14.418 1.00 34.49 44 LYS D CA 1
ATOM 6028 C C . LYS D 1 47 ? -2.609 54.406 14.150 1.00 35.73 44 LYS D C 1
ATOM 6029 O O . LYS D 1 47 ? -2.866 54.768 13.001 1.00 35.79 44 LYS D O 1
ATOM 6035 N N . LEU D 1 48 ? -3.299 54.834 15.202 1.00 36.05 45 LEU D N 1
ATOM 6036 C CA . LEU D 1 48 ? -4.347 55.839 15.051 1.00 36.92 45 LEU D CA 1
ATOM 6037 C C . LEU D 1 48 ? -3.789 57.114 14.465 1.00 36.52 45 LEU D C 1
ATOM 6038 O O . LEU D 1 48 ? -4.442 57.721 13.627 1.00 36.80 45 LEU D O 1
ATOM 6043 N N . ALA D 1 49 ? -2.606 57.528 14.934 1.00 36.04 46 ALA D N 1
ATOM 6044 C CA . ALA D 1 49 ? -1.934 58.730 14.436 1.00 35.60 46 ALA D CA 1
ATOM 6045 C C . ALA D 1 49 ? -1.606 58.614 12.960 1.00 35.88 46 ALA D C 1
ATOM 6046 O O . ALA D 1 49 ? -1.885 59.543 12.208 1.00 35.73 46 ALA D O 1
ATOM 6048 N N . ALA D 1 50 ? -1.038 57.471 12.549 1.00 35.48 47 ALA D N 1
ATOM 6049 C CA . ALA D 1 50 ? -0.739 57.221 11.148 1.00 35.56 47 ALA D CA 1
ATOM 6050 C C . ALA D 1 50 ? -1.997 57.228 10.294 1.00 36.55 47 ALA D C 1
ATOM 6051 O O . ALA D 1 50 ? -2.013 57.850 9.209 1.00 35.87 47 ALA D O 1
ATOM 6053 N N . GLU D 1 51 ? -3.022 56.507 10.753 1.00 37.16 48 GLU D N 1
ATOM 6054 C CA . GLU D 1 51 ? -4.285 56.365 10.001 1.00 39.10 48 GLU D CA 1
ATOM 6055 C C . GLU D 1 51 ? -4.987 57.721 9.842 1.00 39.34 48 GLU D C 1
ATOM 6056 O O 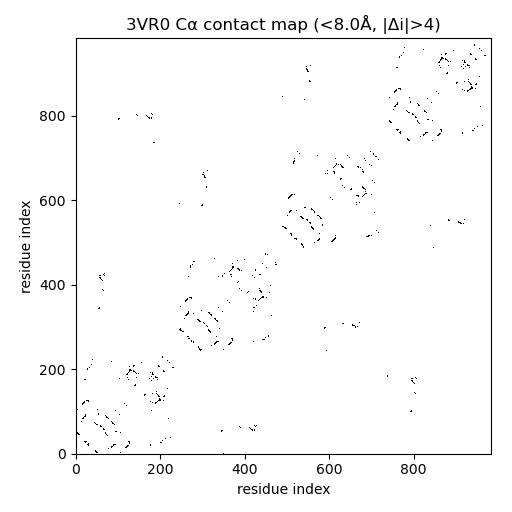. GLU D 1 51 ? -5.535 58.013 8.810 1.00 39.11 48 GLU D O 1
ATOM 6062 N N . HIS D 1 52 ? -4.939 58.544 10.872 1.00 40.71 49 HIS D N 1
ATOM 6063 C CA . HIS D 1 52 ? -5.538 59.838 10.780 1.00 41.88 49 HIS D CA 1
ATOM 6064 C C . HIS D 1 52 ? -4.711 60.770 9.903 1.00 42.14 49 HIS D C 1
ATOM 6065 O O . HIS D 1 52 ? -5.275 61.563 9.165 1.00 42.69 49 HIS D O 1
ATOM 6072 N N . LEU D 1 53 ? -3.387 60.673 9.967 1.00 41.81 50 LEU D N 1
ATOM 6073 C CA . LEU D 1 53 ? -2.546 61.421 9.035 1.00 41.78 50 LEU D CA 1
ATOM 6074 C C . LEU D 1 53 ? -2.804 61.048 7.583 1.00 41.97 50 LEU D C 1
ATOM 6075 O O . LEU D 1 53 ? -2.911 61.935 6.731 1.00 41.87 50 LEU D O 1
ATOM 6080 N N . ILE D 1 54 ? -2.912 59.746 7.309 1.00 41.80 51 ILE D N 1
ATOM 6081 C CA . ILE D 1 54 ? -3.194 59.240 5.970 1.00 41.94 51 ILE D CA 1
ATOM 6082 C C . ILE D 1 54 ? -4.510 59.779 5.418 1.00 43.30 51 ILE D C 1
ATOM 6083 O O . ILE D 1 54 ? -4.585 60.170 4.256 1.00 42.37 51 ILE D O 1
ATOM 6088 N N . GLN D 1 55 ? -5.536 59.731 6.258 1.00 44.90 52 GLN D N 1
ATOM 6089 C CA . GLN D 1 55 ? -6.887 60.150 5.950 1.00 47.49 52 GLN D CA 1
ATOM 6090 C C . GLN D 1 55 ? -6.909 61.670 5.652 1.00 47.65 52 GLN D C 1
ATOM 6091 O O . GLN D 1 55 ? -7.194 62.093 4.527 1.00 47.87 52 GLN D O 1
ATOM 6097 N N . GLU D 1 56 ? -6.541 62.476 6.634 1.00 47.53 53 GLU D N 1
ATOM 6098 C CA . GLU D 1 56 ? -6.515 63.929 6.458 1.00 48.52 53 GLU D CA 1
ATOM 6099 C C . GLU D 1 56 ? -5.703 64.445 5.256 1.00 48.46 53 GLU D C 1
ATOM 6100 O O . GLU D 1 56 ? -6.077 65.447 4.620 1.00 48.13 53 GLU D O 1
ATOM 6106 N N . LEU D 1 57 ? -4.623 63.732 4.938 1.00 47.91 54 LEU D N 1
ATOM 6107 C CA . LEU D 1 57 ? -3.669 64.121 3.900 1.00 47.13 54 LEU D CA 1
ATOM 6108 C C . LEU D 1 57 ? -4.052 63.551 2.523 1.00 46.65 54 LEU D C 1
ATOM 6109 O O . LEU D 1 57 ? -3.426 63.898 1.510 1.00 46.35 54 LEU D O 1
ATOM 6114 N N . LYS D 1 58 ? -5.071 62.684 2.494 1.00 46.30 55 LYS D N 1
ATOM 6115 C CA . LYS D 1 58 ? -5.422 61.875 1.312 1.00 46.84 55 LYS D CA 1
ATOM 6116 C C . LYS D 1 58 ? -4.218 61.105 0.734 1.00 46.54 55 LYS D C 1
ATOM 6117 O O . LYS D 1 58 ? -4.077 60.989 -0.501 1.00 46.14 55 LYS D O 1
ATOM 6123 N N . ALA D 1 59 ? -3.356 60.582 1.622 1.00 45.43 56 ALA D N 1
ATOM 6124 C CA . ALA D 1 59 ? -2.186 59.820 1.201 1.00 44.39 56 ALA D CA 1
ATOM 6125 C C . ALA D 1 59 ? -2.663 58.606 0.427 1.00 43.76 56 ALA D C 1
ATOM 6126 O O . ALA D 1 59 ? -3.731 58.063 0.702 1.00 43.85 56 ALA D O 1
ATOM 6128 N N . LYS D 1 60 ? -1.881 58.205 -0.562 1.00 43.13 57 LYS D N 1
ATOM 6129 C CA . LYS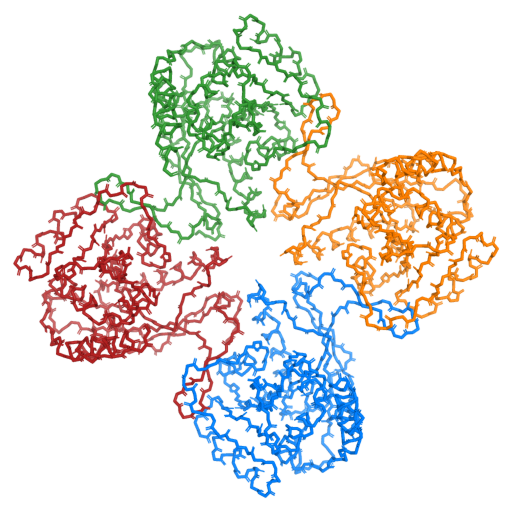 D 1 60 ? -2.286 57.180 -1.506 1.00 43.47 57 LYS D CA 1
ATOM 6130 C C . LYS D 1 60 ? -1.535 55.868 -1.246 1.00 42.63 57 LYS D C 1
ATOM 6131 O O . LYS D 1 60 ? -0.316 55.876 -1.182 1.00 42.28 57 LYS D O 1
ATOM 6137 N N . LYS D 1 61 ? -2.260 54.755 -1.177 1.00 41.54 58 LYS D N 1
ATOM 6138 C CA . LYS D 1 61 ? -1.647 53.443 -0.951 1.00 40.97 58 LYS D CA 1
ATOM 6139 C C . LYS D 1 61 ? -0.794 53.046 -2.138 1.00 39.71 58 LYS D C 1
ATOM 6140 O O . LYS D 1 61 ? -1.342 52.903 -3.218 1.00 40.92 58 LYS D O 1
ATOM 6146 N N . PHE D 1 62 ? 0.518 52.852 -1.965 1.00 37.24 59 PHE D N 1
ATOM 6147 C CA . PHE D 1 62 ? 1.339 52.387 -3.101 1.00 35.75 59 PHE D CA 1
ATOM 6148 C C . PHE D 1 62 ? 2.046 51.015 -2.984 1.00 36.12 59 PHE D C 1
ATOM 6149 O O . PHE D 1 62 ? 2.613 50.527 -3.961 1.00 36.99 59 PHE D O 1
ATOM 6157 N N . ALA D 1 63 ? 2.039 50.399 -1.804 1.00 35.57 60 ALA D N 1
ATOM 6158 C CA . ALA D 1 63 ? 2.675 49.070 -1.622 1.00 34.85 60 ALA D CA 1
ATOM 6159 C C . ALA D 1 63 ? 2.177 48.344 -0.359 1.00 34.77 60 ALA D C 1
ATOM 6160 O O . ALA D 1 63 ? 1.585 48.944 0.535 1.00 34.26 60 ALA D O 1
ATOM 6162 N N . GLU D 1 64 ? 2.363 47.025 -0.337 1.00 35.91 61 GLU D N 1
ATOM 6163 C CA . GLU D 1 64 ? 1.911 46.194 0.754 1.00 35.31 61 GLU D CA 1
ATOM 6164 C C . GLU D 1 64 ? 2.993 45.171 1.100 1.00 34.47 61 GLU D C 1
ATOM 6165 O O . GLU D 1 64 ? 3.684 44.663 0.219 1.00 34.44 61 GLU D O 1
ATOM 6171 N N . LEU D 1 65 ? 3.149 44.919 2.402 1.00 32.75 62 LEU D N 1
ATOM 6172 C CA . LEU D 1 65 ? 4.186 44.028 2.929 1.00 30.79 62 LEU D CA 1
ATOM 6173 C C . LEU D 1 65 ? 3.501 42.842 3.626 1.00 29.58 62 LEU D C 1
ATOM 6174 O O . LEU D 1 65 ? 2.554 43.012 4.419 1.00 28.87 62 LEU D O 1
ATOM 6179 N N . TYR D 1 66 ? 3.948 41.649 3.258 1.00 28.34 63 TYR D N 1
ATOM 6180 C CA . TYR D 1 66 ? 3.479 40.426 3.857 1.00 28.02 63 TYR D CA 1
ATOM 6181 C C . TYR D 1 66 ? 4.718 39.799 4.439 1.00 27.63 63 TYR D C 1
ATOM 6182 O O . TYR D 1 66 ? 5.821 40.063 3.967 1.00 27.78 63 TYR D O 1
ATOM 6191 N N . SER D 1 67 ? 4.545 38.996 5.485 1.00 26.56 64 SER D N 1
ATOM 6192 C CA . SER D 1 67 ? 5.710 38.364 6.111 1.00 25.37 64 SER D CA 1
ATOM 6193 C C . SER D 1 67 ? 5.340 37.009 6.681 1.00 23.53 64 SER D C 1
ATOM 6194 O O . SER D 1 67 ? 4.356 36.895 7.363 1.00 23.28 64 SER D O 1
ATOM 6197 N N . PRO D 1 68 ? 6.160 35.985 6.389 1.00 23.12 65 PRO D N 1
ATOM 6198 C CA . PRO D 1 68 ? 5.996 34.644 7.007 1.00 22.74 65 PRO D CA 1
ATOM 6199 C C . PRO D 1 68 ? 6.408 34.646 8.491 1.00 23.34 65 PRO D C 1
ATOM 6200 O O . PRO D 1 68 ? 6.232 33.640 9.200 1.00 22.50 65 PRO D O 1
ATOM 6204 N N . HIS D 1 69 ? 6.932 35.773 8.970 1.00 22.36 66 HIS D N 1
ATOM 6205 C CA . HIS D 1 69 ? 7.126 35.950 10.406 1.00 23.26 66 HIS D CA 1
ATOM 6206 C C . HIS D 1 69 ? 5.928 36.561 11.125 1.00 23.22 66 HIS D C 1
ATOM 6207 O O . HIS D 1 69 ? 5.964 36.701 12.354 1.00 24.26 66 HIS D O 1
ATOM 6214 N N . PHE D 1 70 ? 4.875 36.937 10.403 1.00 22.23 67 PHE D N 1
ATOM 6215 C CA . PHE D 1 70 ? 3.625 37.353 11.095 1.00 22.22 67 PHE D CA 1
ATOM 6216 C C . PHE D 1 70 ? 2.901 36.133 11.601 1.00 21.97 67 PHE D C 1
ATOM 6217 O O . PHE D 1 70 ? 3.191 35.013 11.176 1.00 21.87 67 PHE D O 1
ATOM 6225 N N . MET D 1 71 ? 1.960 36.354 12.507 1.00 21.38 68 MET D N 1
ATOM 6226 C CA . MET D 1 71 ? 1.148 35.267 13.024 1.00 21.77 68 MET D CA 1
ATOM 6227 C C . MET D 1 71 ? 0.531 34.515 11.853 1.00 21.93 68 MET D C 1
ATOM 6228 O O . MET D 1 71 ? 0.115 35.149 10.834 1.00 20.69 68 MET D O 1
ATOM 6233 N N . HIS D 1 72 ? 0.443 33.180 12.018 1.00 20.95 69 HIS D N 1
ATOM 6234 C CA . HIS D 1 72 ? 0.040 32.289 10.941 1.00 20.34 69 HIS D CA 1
ATOM 6235 C C . HIS D 1 72 ? -1.477 32.199 10.787 1.00 20.79 69 HIS D C 1
ATOM 6236 O O . HIS D 1 72 ? -2.098 31.130 10.921 1.00 20.32 69 HIS D O 1
ATOM 6243 N N . GLN D 1 73 ? -2.064 33.329 10.410 1.00 21.33 70 GLN D N 1
ATOM 6244 C CA . GLN D 1 73 ? -3.517 33.401 10.271 1.00 21.97 70 GLN D CA 1
ATOM 6245 C C . GLN D 1 73 ? -3.924 34.380 9.199 1.00 21.22 70 GLN D C 1
ATOM 6246 O O . GLN D 1 73 ? -3.127 35.225 8.790 1.00 20.85 70 GLN D O 1
ATOM 6252 N N . VAL D 1 74 ? -5.154 34.250 8.734 1.00 21.16 71 VAL D N 1
ATOM 6253 C CA . VAL D 1 74 ? -5.762 35.365 8.022 1.00 22.46 71 VAL D CA 1
ATOM 6254 C C . VAL D 1 74 ? -6.778 36.084 8.917 1.00 23.55 71 VAL D C 1
ATOM 6255 O O . VAL D 1 74 ? -7.324 35.498 9.868 1.00 23.39 71 VAL D O 1
ATOM 6259 N N . LEU D 1 75 ? -7.064 37.324 8.543 1.00 24.60 72 LEU D N 1
ATOM 6260 C CA . LEU D 1 75 ? -8.057 38.136 9.245 1.00 26.08 72 LEU D CA 1
ATOM 6261 C C . LEU D 1 75 ? -9.321 38.263 8.393 1.00 26.92 72 LEU D C 1
ATOM 6262 O O . LEU D 1 75 ? -9.264 38.301 7.159 1.00 25.49 72 LEU D O 1
ATOM 6267 N N . ILE D 1 76 ? -10.459 38.351 9.069 1.00 28.20 73 ILE D N 1
ATOM 6268 C CA . ILE D 1 76 ? -11.716 38.643 8.421 1.00 29.55 73 ILE D CA 1
ATOM 6269 C C . ILE D 1 76 ? -11.774 40.132 8.114 1.00 30.35 73 ILE D C 1
ATOM 6270 O O . ILE D 1 76 ? -11.685 40.916 9.022 1.00 30.93 73 ILE D O 1
ATOM 6275 N N . ARG D 1 77 ? -11.871 40.531 6.841 1.00 30.74 74 ARG D N 1
ATOM 6276 C CA . ARG D 1 77 ? -12.042 41.962 6.507 1.00 32.08 74 ARG D CA 1
ATOM 6277 C C . ARG D 1 77 ? -13.554 42.287 6.323 1.00 32.08 74 ARG D C 1
ATOM 6278 O O . ARG D 1 77 ? -14.411 41.511 6.744 1.00 31.59 74 ARG D O 1
ATOM 6286 N N . LYS D 1 78 ? -13.869 43.421 5.705 1.00 33.11 75 LYS D N 1
ATOM 6287 C CA . LYS D 1 78 ? -15.273 43.759 5.376 1.00 35.04 75 LYS D CA 1
ATOM 6288 C C . LYS D 1 78 ? -15.786 42.803 4.323 1.00 34.64 75 LYS D C 1
ATOM 6289 O O . LYS D 1 78 ? -15.004 42.299 3.481 1.00 35.35 75 LYS D O 1
ATOM 6295 N N . ASN D 1 79 ? -17.089 42.533 4.386 1.00 33.48 76 ASN D N 1
ATOM 6296 C CA . ASN D 1 79 ? -17.782 41.826 3.349 1.00 32.29 76 ASN D CA 1
ATOM 6297 C C . ASN D 1 79 ? -17.342 40.320 3.319 1.00 30.94 76 ASN D C 1
ATOM 6298 O O . ASN D 1 79 ? -17.334 39.687 2.257 1.00 27.51 76 ASN D O 1
ATOM 6303 N N . SER D 1 80 ? -17.017 39.767 4.503 1.00 29.13 77 SER D N 1
ATOM 6304 C CA . SER D 1 80 ? -16.697 38.330 4.649 1.00 27.73 77 SER D CA 1
ATOM 6305 C C . SER D 1 80 ? -15.473 37.908 3.795 1.00 26.12 77 SER D C 1
ATOM 6306 O O . SER D 1 80 ? -15.416 36.804 3.318 1.00 25.93 77 SER D O 1
ATOM 6309 N N . VAL D 1 81 ? -14.534 38.820 3.597 1.00 25.13 78 VAL D N 1
ATOM 6310 C CA . VAL D 1 81 ? -13.324 38.598 2.840 1.00 25.43 78 VAL D CA 1
ATOM 6311 C C . VAL D 1 81 ? -12.138 38.208 3.785 1.00 24.82 78 VAL D C 1
ATOM 6312 O O . VAL D 1 81 ? -11.950 38.833 4.795 1.00 25.28 78 VAL D O 1
ATOM 6316 N N . VAL D 1 82 ? -11.396 37.141 3.489 1.00 24.01 79 VAL D N 1
ATOM 6317 C CA . VAL D 1 82 ? -10.157 36.842 4.250 1.00 23.26 79 VAL D CA 1
ATOM 6318 C C . VAL D 1 82 ? -8.941 37.448 3.585 1.00 24.02 79 VAL D C 1
ATOM 6319 O O . VAL D 1 82 ? -8.909 37.599 2.376 1.00 24.41 79 VAL D O 1
ATOM 6323 N N . GLU D 1 83 ? -7.941 37.812 4.385 1.00 25.04 80 GLU D N 1
ATOM 6324 C CA . GLU D 1 83 ? -6.704 38.330 3.882 1.00 25.98 80 GLU D CA 1
ATOM 6325 C C . GLU D 1 83 ? -5.556 38.095 4.868 1.00 25.52 80 GLU D C 1
ATOM 6326 O O . GLU D 1 83 ? -5.757 38.232 6.063 1.00 25.27 80 GLU D O 1
ATOM 6332 N N . LEU D 1 84 ? -4.354 37.765 4.380 1.00 24.64 81 LEU D N 1
ATOM 6333 C CA . LEU D 1 84 ? -3.209 37.675 5.293 1.00 25.11 81 LEU D CA 1
ATOM 6334 C C . LEU D 1 84 ? -3.061 38.968 6.105 1.00 26.51 81 LEU D C 1
ATOM 6335 O O . LEU D 1 84 ? -3.566 40.042 5.712 1.00 25.63 81 LEU D O 1
ATOM 6340 N N . MET D 1 85 ? -2.362 38.870 7.230 1.00 26.40 82 MET D N 1
ATOM 6341 C CA . MET D 1 85 ? -1.969 40.057 7.962 1.00 26.86 82 MET D CA 1
ATOM 6342 C C . MET D 1 85 ? -0.880 40.784 7.160 1.00 27.32 82 MET D C 1
ATOM 6343 O O . MET D 1 85 ? -0.013 40.153 6.505 1.00 25.11 82 MET D O 1
ATOM 6348 N N . LYS D 1 86 ? -0.934 42.105 7.182 1.00 27.23 83 LYS D N 1
ATOM 6349 C CA . LYS D 1 86 ? -0.077 42.880 6.297 1.00 28.73 83 LYS D CA 1
ATOM 6350 C C . LYS D 1 86 ? 0.227 44.261 6.856 1.00 28.80 83 LYS D C 1
ATOM 6351 O O . LYS D 1 86 ? -0.386 44.702 7.832 1.00 29.31 83 LYS D O 1
ATOM 6357 N N . ASN D 1 87 ? 1.206 44.919 6.247 1.00 28.99 84 ASN D N 1
ATOM 6358 C CA . ASN D 1 87 ? 1.478 46.324 6.477 1.00 29.48 84 ASN D CA 1
ATOM 6359 C C . ASN D 1 87 ? 1.238 47.062 5.151 1.00 30.57 84 ASN D C 1
ATOM 6360 O O . ASN D 1 87 ? 1.340 46.455 4.084 1.00 31.21 84 ASN D O 1
ATOM 6365 N N . GLU D 1 88 ? 0.900 48.349 5.197 1.00 31.46 85 GLU D N 1
ATOM 6366 C CA . GLU D 1 88 ? 0.636 49.089 3.940 1.00 33.00 85 GLU D CA 1
ATOM 6367 C C . GLU D 1 88 ? 1.461 50.349 3.873 1.00 32.46 85 GLU D C 1
ATOM 6368 O O . GLU D 1 88 ? 1.657 51.010 4.900 1.00 31.66 85 GLU D O 1
ATOM 6374 N N . PHE D 1 89 ? 1.964 50.665 2.680 1.00 32.04 86 PHE D N 1
ATOM 6375 C CA . PHE D 1 89 ? 2.730 51.896 2.475 1.00 32.94 86 PHE D CA 1
ATOM 6376 C C . PHE D 1 89 ? 1.846 52.938 1.741 1.00 33.87 86 PHE D C 1
ATOM 6377 O O . PHE D 1 89 ? 1.159 52.622 0.772 1.00 33.68 86 PHE D O 1
ATOM 6385 N N . TYR D 1 90 ? 1.836 54.158 2.254 1.00 34.93 87 TYR D N 1
ATOM 6386 C CA . TYR D 1 90 ? 1.105 55.254 1.639 1.00 36.28 87 TYR D CA 1
ATOM 6387 C C . TYR D 1 90 ? 2.080 56.375 1.381 1.00 37.38 87 TYR D C 1
ATOM 6388 O O . TYR D 1 90 ? 3.011 56.574 2.184 1.00 37.72 87 TYR D O 1
ATOM 6397 N N . TYR D 1 91 ? 1.884 57.111 0.282 1.00 38.60 88 TYR D N 1
ATOM 6398 C CA . TYR D 1 91 ? 2.687 58.320 0.043 1.00 40.19 88 TYR D CA 1
ATOM 6399 C C . TYR D 1 91 ? 1.833 59.585 -0.058 1.00 41.51 88 TYR D C 1
ATOM 6400 O O . TYR D 1 91 ? 0.654 59.556 -0.428 1.00 40.85 88 TYR D O 1
ATOM 6409 N N . TRP D 1 92 ? 2.461 60.686 0.315 1.00 43.57 89 TRP D N 1
ATOM 6410 C CA . TRP D 1 92 ? 1.920 61.996 0.133 1.00 45.66 89 TRP D CA 1
ATOM 6411 C C . TRP D 1 92 ? 2.925 62.798 -0.678 1.00 47.41 89 TRP D C 1
ATOM 6412 O O . TRP D 1 92 ? 4.053 63.049 -0.227 1.00 47.57 89 TRP D O 1
ATOM 6423 N N . LYS D 1 93 ? 2.527 63.184 -1.887 1.00 49.42 90 LYS D N 1
ATOM 6424 C CA . LYS D 1 93 ? 3.321 64.122 -2.686 1.00 51.19 90 LYS D CA 1
ATOM 6425 C C . LYS D 1 93 ? 3.032 65.552 -2.238 1.00 52.49 90 LYS D C 1
ATOM 6426 O O . LYS D 1 93 ? 1.895 66.016 -2.356 1.00 53.14 90 LYS D O 1
ATOM 6432 N N . SER D 1 94 ? 4.044 66.239 -1.706 1.00 54.01 91 SER D N 1
ATOM 6433 C CA . SER D 1 94 ? 3.910 67.651 -1.303 1.00 56.08 91 SER D CA 1
ATOM 6434 C C . SER D 1 94 ? 3.659 68.523 -2.539 1.00 57.25 91 SER D C 1
ATOM 6435 O O . SER D 1 94 ? 4.323 68.324 -3.565 1.00 57.00 91 SER D O 1
ATOM 6438 N N . PRO D 1 95 ? 2.710 69.487 -2.452 1.00 58.57 92 PRO D N 1
ATOM 6439 C CA . PRO D 1 95 ? 2.439 70.332 -3.633 1.00 59.33 92 PRO D CA 1
ATOM 6440 C C . PRO D 1 95 ? 3.444 71.469 -3.824 1.00 59.89 92 PRO D C 1
ATOM 6441 O O . PRO D 1 95 ? 3.293 72.243 -4.763 1.00 60.37 92 PRO D O 1
ATOM 6445 N N . ASP D 1 96 ? 4.471 71.540 -2.965 1.00 60.05 93 ASP D N 1
ATOM 6446 C CA . ASP D 1 96 ? 5.445 72.631 -2.968 1.00 59.87 93 ASP D CA 1
ATOM 6447 C C . ASP D 1 96 ? 6.748 72.265 -2.275 1.00 60.07 93 ASP D C 1
ATOM 6448 O O . ASP D 1 96 ? 6.778 71.405 -1.386 1.00 60.45 93 ASP D O 1
ATOM 6453 N N . ASP D 1 97 ? 7.810 72.970 -2.660 1.00 59.59 94 ASP D N 1
ATOM 6454 C CA . ASP D 1 97 ? 9.162 72.787 -2.134 1.00 58.96 94 ASP D CA 1
ATOM 6455 C C . ASP D 1 97 ? 9.321 73.113 -0.633 1.00 58.07 94 ASP D C 1
ATOM 6456 O O . ASP D 1 97 ? 10.409 72.929 -0.070 1.00 57.44 94 ASP D O 1
ATOM 6461 N N . GLU D 1 98 ? 8.269 73.599 0.021 1.00 56.96 95 GLU D N 1
ATOM 6462 C CA . GLU D 1 98 ? 8.420 74.005 1.428 1.00 56.93 95 GLU D CA 1
ATOM 6463 C C . GLU D 1 98 ? 8.061 72.903 2.451 1.00 55.79 95 GLU D C 1
ATOM 6464 O O . GLU D 1 98 ? 8.304 73.050 3.653 1.00 55.25 95 GLU D O 1
ATOM 6470 N N . HIS D 1 99 ? 7.498 71.803 1.955 1.00 54.46 96 HIS D N 1
ATOM 6471 C CA . HIS D 1 99 ? 7.200 70.624 2.782 1.00 53.65 96 HIS D CA 1
ATOM 6472 C C . HIS D 1 99 ? 7.708 69.353 2.109 1.00 51.50 96 HIS D C 1
ATOM 6473 O O . HIS D 1 99 ? 7.756 69.266 0.877 1.00 51.62 96 HIS D O 1
ATOM 6480 N N . ARG D 1 100 ? 8.108 68.374 2.919 1.00 49.12 97 ARG D N 1
ATOM 6481 C CA . ARG D 1 100 ? 8.731 67.151 2.392 1.00 46.25 97 ARG D CA 1
ATOM 6482 C C . ARG D 1 100 ? 7.676 66.169 1.929 1.00 44.45 97 ARG D C 1
ATOM 6483 O O . ARG D 1 100 ? 6.606 66.079 2.543 1.00 44.23 97 ARG D O 1
ATOM 6491 N N . ASP D 1 101 ? 7.960 65.446 0.846 1.00 42.43 98 ASP D N 1
ATOM 6492 C CA . ASP D 1 101 ? 7.194 64.228 0.536 1.00 41.82 98 ASP D CA 1
ATOM 6493 C C . ASP D 1 101 ? 7.185 63.221 1.732 1.00 40.44 98 ASP D C 1
ATOM 6494 O O . ASP D 1 101 ? 8.084 63.233 2.586 1.00 39.62 98 ASP D O 1
ATOM 6499 N N . LEU D 1 102 ? 6.173 62.360 1.798 1.00 38.78 99 LEU D N 1
ATOM 6500 C CA . LEU D 1 102 ? 6.091 61.418 2.920 1.00 37.18 99 LEU D CA 1
ATOM 6501 C C . LEU D 1 102 ? 5.832 60.019 2.456 1.00 36.27 99 LEU D C 1
ATOM 6502 O O . LEU D 1 102 ? 5.107 59.816 1.485 1.00 36.20 99 LEU D O 1
ATOM 6507 N N . ILE D 1 103 ? 6.466 59.066 3.154 1.00 34.88 100 ILE D N 1
ATOM 6508 C CA . ILE D 1 103 ? 6.021 57.669 3.164 1.00 32.47 100 ILE D CA 1
ATOM 6509 C C . ILE D 1 103 ? 5.533 57.299 4.574 1.00 31.72 100 ILE D C 1
ATOM 6510 O O . ILE D 1 103 ? 6.221 57.509 5.585 1.00 29.88 100 ILE D O 1
ATOM 6515 N N . ILE D 1 104 ? 4.326 56.754 4.621 1.00 31.06 101 ILE D N 1
ATOM 6516 C CA . ILE D 1 104 ? 3.705 56.424 5.868 1.00 30.90 101 ILE D CA 1
ATOM 6517 C C . ILE D 1 104 ? 3.406 54.928 5.887 1.00 30.93 101 ILE D C 1
ATOM 6518 O O . ILE D 1 104 ? 2.680 54.413 5.008 1.00 30.95 101 ILE D O 1
ATOM 6523 N N . VAL D 1 105 ? 3.928 54.231 6.900 1.00 30.63 102 VAL D N 1
ATOM 6524 C CA . VAL D 1 105 ? 3.577 52.788 7.033 1.00 29.36 102 VAL D CA 1
ATOM 6525 C C . VAL D 1 105 ? 2.668 52.556 8.235 1.00 29.25 102 VAL D C 1
ATOM 6526 O O . VAL D 1 105 ? 2.852 53.160 9.302 1.00 28.94 102 VAL D O 1
ATOM 6530 N N . THR D 1 106 ? 1.676 51.693 8.034 1.00 28.50 103 THR D N 1
ATOM 6531 C CA . THR D 1 106 ? 0.826 51.199 9.092 1.00 29.39 103 THR D CA 1
ATOM 6532 C C . THR D 1 106 ? 0.421 49.730 8.766 1.00 28.67 103 THR D C 1
ATOM 6533 O O . THR D 1 106 ? 0.891 49.150 7.778 1.00 27.35 103 THR D O 1
ATOM 6537 N N . GLY D 1 107 ? -0.439 49.111 9.574 1.00 27.79 104 GLY D N 1
ATOM 6538 C CA . GLY D 1 107 ? -0.860 47.749 9.218 1.00 27.74 104 GLY D CA 1
ATOM 6539 C C . GLY D 1 107 ? -1.539 46.996 10.313 1.00 27.94 104 GLY D C 1
ATOM 6540 O O . GLY D 1 107 ? -1.887 47.582 11.352 1.00 28.63 104 GLY D O 1
ATOM 6541 N N . ASP D 1 108 ? -1.731 45.694 10.115 1.00 28.57 105 ASP D N 1
ATOM 6542 C CA . ASP D 1 108 ? -2.493 44.897 11.118 1.00 28.59 105 ASP D CA 1
ATOM 6543 C C . ASP D 1 108 ? -1.679 44.530 12.328 1.00 27.76 105 ASP D C 1
ATOM 6544 O O . ASP D 1 108 ? -2.259 44.225 13.359 1.00 29.18 105 ASP D O 1
ATOM 6549 N N . THR D 1 109 ? -0.357 44.542 12.236 1.00 26.29 106 THR D N 1
ATOM 6550 C CA . THR D 1 109 ? 0.389 43.857 13.257 1.00 26.34 106 THR D CA 1
ATOM 6551 C C . THR D 1 109 ? 1.888 44.016 13.097 1.00 26.47 106 THR D C 1
ATOM 6552 O O . THR D 1 109 ? 2.361 44.496 12.048 1.00 27.11 106 THR D O 1
ATOM 6556 N N . GLN D 1 110 ? 2.626 43.639 14.146 1.00 24.92 107 GLN D N 1
ATOM 6557 C CA . GLN D 1 110 ? 4.077 43.478 14.057 1.00 24.93 107 GLN D CA 1
ATOM 6558 C C . GLN D 1 110 ? 4.385 42.008 14.307 1.00 24.65 107 GLN D C 1
ATOM 6559 O O . GLN D 1 110 ? 3.505 41.229 14.716 1.00 25.41 107 GLN D O 1
ATOM 6565 N N . VAL D 1 111 ? 5.617 41.598 14.042 1.00 23.64 108 VAL D N 1
ATOM 6566 C CA . VAL D 1 111 ? 6.034 40.224 14.329 1.00 21.73 108 VAL D CA 1
ATOM 6567 C C . VAL D 1 111 ? 5.731 39.916 15.820 1.00 22.61 108 VAL D C 1
ATOM 6568 O O . VAL D 1 111 ? 5.807 40.809 16.662 1.00 22.40 108 VAL D O 1
ATOM 6572 N N . PRO D 1 112 ? 5.371 38.669 16.152 1.00 23.79 109 PRO D N 1
ATOM 6573 C CA . PRO D 1 112 ? 5.116 38.402 17.567 1.00 25.45 109 PRO D CA 1
ATOM 6574 C C . PRO D 1 112 ? 6.363 38.626 18.486 1.00 27.05 109 PRO D C 1
ATOM 6575 O O . PRO D 1 112 ? 7.501 38.690 17.996 1.00 26.05 109 PRO D O 1
ATOM 6579 N N . PRO D 1 113 ? 6.133 38.799 19.809 1.00 28.14 110 PRO D N 1
ATOM 6580 C CA . PRO D 1 113 ? 7.241 39.055 20.760 1.00 29.04 110 PRO D CA 1
ATOM 6581 C C . PRO D 1 113 ? 8.246 37.914 20.843 1.00 29.43 110 PRO D C 1
ATOM 6582 O O . PRO D 1 113 ? 9.353 38.119 21.306 1.00 29.54 110 PRO D O 1
ATOM 6586 N N . THR D 1 114 ? 7.870 36.723 20.391 1.00 29.03 111 THR D N 1
ATOM 6587 C CA . THR D 1 114 ? 8.746 35.571 20.545 1.00 30.30 111 THR D CA 1
ATOM 6588 C C . THR D 1 114 ? 9.781 35.392 19.420 1.00 29.69 111 THR D C 1
ATOM 6589 O O . THR D 1 114 ? 10.589 34.477 19.470 1.00 30.29 111 THR D O 1
ATOM 6593 N N . ASP D 1 115 ? 9.765 36.264 18.409 1.00 28.46 112 ASP D N 1
ATOM 6594 C CA . ASP D 1 115 ? 10.596 36.059 17.199 1.00 26.87 112 ASP D CA 1
ATOM 6595 C C . ASP D 1 115 ? 11.426 37.302 16.942 1.00 25.72 112 ASP D C 1
ATOM 6596 O O . ASP D 1 115 ? 11.096 38.106 16.035 1.00 24.91 112 ASP D O 1
ATOM 6601 N N . SER D 1 116 ? 12.472 37.507 17.738 1.00 24.11 113 SER D N 1
ATOM 6602 C CA . SER D 1 116 ? 13.300 38.721 17.531 1.00 23.63 113 SER D CA 1
ATOM 6603 C C . SER D 1 116 ? 13.900 38.818 16.156 1.00 22.40 113 SER D C 1
ATOM 6604 O O . SER D 1 116 ? 13.844 39.852 15.535 1.00 22.57 113 SER D O 1
ATOM 6607 N N . TYR D 1 117 ? 14.474 37.735 15.670 1.00 22.43 114 TYR D N 1
ATOM 6608 C CA . TYR D 1 117 ? 14.985 37.726 14.309 1.00 21.58 114 TYR D CA 1
ATOM 6609 C C . TYR D 1 117 ? 13.980 38.318 13.274 1.00 21.44 114 TYR D C 1
ATOM 6610 O O . TYR D 1 117 ? 14.359 39.064 12.368 1.00 20.26 114 TYR D O 1
ATOM 6619 N N . GLY D 1 118 ? 12.718 37.883 13.371 1.00 20.73 115 GLY D N 1
ATOM 6620 C CA . GLY D 1 118 ? 11.651 38.301 12.436 1.00 19.88 115 GLY D CA 1
ATOM 6621 C C . GLY D 1 118 ? 11.470 39.812 12.463 1.00 19.98 115 GLY D C 1
ATOM 6622 O O . GLY D 1 118 ? 11.206 40.410 11.436 1.00 19.14 115 GLY D O 1
ATOM 6623 N N . HIS D 1 119 ? 11.617 40.435 13.623 1.00 19.22 116 HIS D N 1
ATOM 6624 C CA . HIS D 1 119 ? 11.488 41.901 13.701 1.00 20.87 116 HIS D CA 1
ATOM 6625 C C . HIS D 1 119 ? 12.576 42.621 12.897 1.00 20.64 116 HIS D C 1
ATOM 6626 O O . HIS D 1 119 ? 12.305 43.576 12.147 1.00 20.03 116 HIS D O 1
ATOM 6633 N N . PHE D 1 120 ? 13.804 42.139 13.043 1.00 21.92 117 PHE D N 1
ATOM 6634 C CA . PHE D 1 120 ? 14.950 42.661 12.258 1.00 23.35 117 PHE D CA 1
ATOM 6635 C C . PHE D 1 120 ? 14.761 42.475 10.779 1.00 23.89 117 PHE D C 1
ATOM 6636 O O . PHE D 1 120 ? 15.004 43.403 10.007 1.00 23.50 117 PHE D O 1
ATOM 6644 N N . GLU D 1 121 ? 14.245 41.307 10.399 1.00 24.36 118 GLU D N 1
ATOM 6645 C CA . GLU D 1 121 ? 13.992 41.016 8.998 1.00 26.16 118 GLU D CA 1
ATOM 6646 C C . GLU D 1 121 ? 12.901 41.945 8.397 1.00 26.64 118 GLU D C 1
ATOM 6647 O O . GLU D 1 121 ? 13.047 42.478 7.271 1.00 27.24 118 GLU D O 1
ATOM 6653 N N . VAL D 1 122 ? 11.808 42.119 9.115 1.00 25.44 119 VAL D N 1
ATOM 6654 C CA . VAL D 1 122 ? 10.754 42.973 8.629 1.00 25.80 119 VAL D CA 1
ATOM 6655 C C . VAL D 1 122 ? 11.236 44.431 8.526 1.00 25.17 119 VAL D C 1
ATOM 6656 O O . VAL D 1 122 ? 11.080 45.068 7.499 1.00 25.11 119 VAL D O 1
ATOM 6660 N N . ALA D 1 123 ? 11.891 44.908 9.565 1.00 25.60 120 ALA D N 1
ATOM 6661 C CA . ALA D 1 123 ? 12.312 46.285 9.628 1.00 26.84 120 ALA D CA 1
ATOM 6662 C C . ALA D 1 123 ? 13.351 46.519 8.512 1.00 28.29 120 ALA D C 1
ATOM 6663 O O . ALA D 1 123 ? 13.219 47.475 7.698 1.00 29.63 120 ALA D O 1
ATOM 6665 N N . GLY D 1 124 ? 14.296 45.589 8.411 1.00 27.51 121 GLY D N 1
ATOM 6666 C CA . GLY D 1 124 ? 15.204 45.529 7.307 1.00 26.99 121 GLY D CA 1
ATOM 6667 C C . GLY D 1 124 ? 14.592 45.726 5.929 1.00 28.10 121 GLY D C 1
ATOM 6668 O O . GLY D 1 124 ? 15.100 46.562 5.152 1.00 28.07 121 GLY D O 1
ATOM 6669 N N . LYS D 1 125 ? 13.533 44.975 5.603 1.00 27.71 122 LYS D N 1
ATOM 6670 C CA . LYS D 1 125 ? 12.905 45.073 4.279 1.00 28.73 122 LYS D CA 1
ATOM 6671 C C . LYS D 1 125 ? 12.205 46.405 4.094 1.00 28.69 122 LYS D C 1
ATOM 6672 O O . LYS D 1 125 ? 12.099 46.882 2.972 1.00 29.22 122 LYS D O 1
ATOM 6678 N N . MET D 1 126 ? 11.683 46.983 5.181 1.00 28.79 123 MET D N 1
ATOM 6679 C CA . MET D 1 126 ? 11.018 48.281 5.084 1.00 28.44 123 MET D CA 1
ATOM 6680 C C . MET D 1 126 ? 12.026 49.344 4.712 1.00 29.11 123 MET D C 1
ATOM 6681 O O . MET D 1 126 ? 11.755 50.196 3.865 1.00 28.31 123 MET D O 1
ATOM 6686 N N . LEU D 1 127 ? 13.166 49.326 5.405 1.00 29.73 124 LEU D N 1
ATOM 6687 C CA . LEU D 1 127 ? 14.191 50.308 5.177 1.00 30.72 124 LEU D CA 1
ATOM 6688 C C . LEU D 1 127 ? 14.774 50.168 3.742 1.00 32.79 124 LEU D C 1
ATOM 6689 O O . LEU D 1 127 ? 15.021 51.198 3.090 1.00 32.52 124 LEU D O 1
ATOM 6694 N N . ASP D 1 128 ? 14.965 48.922 3.267 1.00 33.04 125 ASP D N 1
ATOM 6695 C CA . ASP D 1 128 ? 15.492 48.674 1.902 1.00 34.55 125 ASP D CA 1
ATOM 6696 C C . ASP D 1 128 ? 14.539 49.323 0.922 1.00 35.21 125 ASP D C 1
ATOM 6697 O O . ASP D 1 128 ? 14.957 50.050 0.021 1.00 36.09 125 ASP D O 1
ATOM 6702 N N . PHE D 1 129 ? 13.254 49.037 1.113 1.00 34.74 126 PHE D N 1
ATOM 6703 C CA . PHE D 1 129 ? 12.212 49.609 0.301 1.00 34.84 126 PHE D CA 1
ATOM 6704 C C . PHE D 1 129 ? 12.251 51.150 0.254 1.00 35.37 126 PHE D C 1
ATOM 6705 O O . PHE D 1 129 ? 12.323 51.720 -0.833 1.00 35.86 126 PHE D O 1
ATOM 6713 N N . VAL D 1 130 ? 12.211 51.823 1.400 1.00 34.53 127 VAL D N 1
ATOM 6714 C CA . VAL D 1 130 ? 12.114 53.277 1.364 1.00 34.21 127 VAL D CA 1
ATOM 6715 C C . VAL D 1 130 ? 13.384 53.929 0.833 1.00 35.05 127 VAL D C 1
ATOM 6716 O O . VAL D 1 130 ? 13.316 55.022 0.290 1.00 36.17 127 VAL D O 1
ATOM 6720 N N . GLN D 1 131 ? 14.530 53.267 0.989 1.00 35.43 128 GLN D N 1
ATOM 6721 C CA . GLN D 1 131 ? 15.788 53.767 0.435 1.00 36.53 128 GLN D CA 1
ATOM 6722 C C . GLN D 1 131 ? 15.826 53.828 -1.095 1.00 37.47 128 GLN D C 1
ATOM 6723 O O . GLN D 1 131 ? 16.644 54.545 -1.686 1.00 38.18 128 GLN D O 1
ATOM 6729 N N . GLU D 1 132 ? 14.938 53.075 -1.723 1.00 38.25 129 GLU D N 1
ATOM 6730 C CA . GLU D 1 132 ? 14.808 53.091 -3.150 1.00 39.26 129 GLU D CA 1
ATOM 6731 C C . GLU D 1 132 ? 14.281 54.457 -3.610 1.00 39.77 129 GLU D C 1
ATOM 6732 O O . GLU D 1 132 ? 14.436 54.822 -4.781 1.00 39.64 129 GLU D O 1
ATOM 6738 N N . PHE D 1 133 ? 13.688 55.210 -2.686 1.00 39.50 130 PHE D N 1
ATOM 6739 C CA . PHE D 1 133 ? 13.028 56.462 -3.029 1.00 38.87 130 PHE D CA 1
ATOM 6740 C C . PHE D 1 133 ? 13.804 57.615 -2.497 1.00 38.36 130 PHE D C 1
ATOM 6741 O O . PHE D 1 133 ? 13.304 58.719 -2.473 1.00 39.20 130 PHE D O 1
ATOM 6749 N N . GLY D 1 134 ? 15.034 57.366 -2.070 1.00 38.35 131 GLY D N 1
ATOM 6750 C CA . GLY D 1 134 ? 15.860 58.406 -1.469 1.00 37.80 131 GLY D CA 1
ATOM 6751 C C . GLY D 1 134 ? 15.666 58.702 0.019 1.00 37.77 131 GLY D C 1
ATOM 6752 O O . GLY D 1 134 ? 16.276 59.646 0.531 1.00 37.75 131 GLY D O 1
ATOM 6753 N N . THR D 1 135 ? 14.840 57.917 0.731 1.00 36.94 132 THR D N 1
ATOM 6754 C CA . THR D 1 135 ? 14.561 58.212 2.148 1.00 35.13 132 THR D CA 1
ATOM 6755 C C . THR D 1 135 ? 15.827 58.203 2.973 1.00 34.47 132 THR D C 1
ATOM 6756 O O . THR D 1 135 ? 16.664 57.280 2.853 1.00 35.17 132 THR D O 1
ATOM 6760 N N . ARG D 1 136 ? 15.974 59.244 3.788 1.00 33.45 133 ARG D N 1
ATOM 6761 C CA . ARG D 1 136 ? 17.085 59.363 4.714 1.00 33.81 133 ARG D CA 1
ATOM 6762 C C . ARG D 1 136 ? 16.597 59.511 6.136 1.00 33.00 133 ARG D C 1
ATOM 6763 O O . ARG D 1 136 ? 17.303 59.146 7.075 1.00 33.18 133 ARG D O 1
ATOM 6771 N N . GLU D 1 137 ? 15.390 60.056 6.284 1.00 31.78 134 GLU D N 1
ATOM 6772 C CA . GLU D 1 137 ? 14.939 60.564 7.558 1.00 31.50 134 GLU D CA 1
ATOM 6773 C C . GLU D 1 137 ? 13.706 59.781 7.973 1.00 30.10 134 GLU D C 1
ATOM 6774 O O . GLU D 1 137 ? 12.851 59.514 7.145 1.00 29.76 134 GLU D O 1
ATOM 6780 N N . ILE D 1 138 ? 13.637 59.436 9.252 1.00 29.38 135 ILE D N 1
ATOM 6781 C CA . ILE D 1 138 ? 12.574 58.568 9.757 1.00 29.28 135 ILE D CA 1
ATOM 6782 C C . ILE D 1 138 ? 11.964 59.215 10.978 1.00 29.35 135 ILE D C 1
ATOM 6783 O O . ILE D 1 138 ? 12.681 59.728 11.837 1.00 29.96 135 ILE D O 1
ATOM 6788 N N . ILE D 1 139 ? 10.646 59.177 11.056 1.00 28.94 136 ILE D N 1
ATOM 6789 C CA . ILE D 1 139 ? 9.962 59.571 12.262 1.00 30.19 136 ILE D CA 1
ATOM 6790 C C . ILE D 1 139 ? 9.124 58.380 12.715 1.00 28.85 136 ILE D C 1
ATOM 6791 O O . ILE D 1 139 ? 8.297 57.911 11.965 1.00 30.06 136 ILE D O 1
ATOM 6796 N N . THR D 1 140 ? 9.353 57.878 13.916 1.00 26.87 137 THR D N 1
ATOM 6797 C CA . THR D 1 140 ? 8.503 56.803 14.383 1.00 27.21 137 THR D CA 1
ATOM 6798 C C . THR D 1 140 ? 7.601 57.320 15.482 1.00 27.81 137 THR D C 1
ATOM 6799 O O . THR D 1 140 ? 7.997 58.192 16.273 1.00 26.77 137 THR D O 1
ATOM 6803 N N . MET D 1 141 ? 6.374 56.804 15.478 1.00 28.09 138 MET D N 1
ATOM 6804 C CA . MET D 1 141 ? 5.323 57.218 16.425 1.00 29.15 138 MET D CA 1
ATOM 6805 C C . MET D 1 141 ? 4.798 56.003 17.186 1.00 29.55 138 MET D C 1
ATOM 6806 O O . MET D 1 141 ? 4.475 54.974 16.573 1.00 29.22 138 MET D O 1
ATOM 6811 N N . GLY D 1 142 ? 4.653 56.137 18.498 1.00 29.90 139 GLY D N 1
ATOM 6812 C CA . GLY D 1 142 ? 4.012 55.098 19.276 1.00 30.55 139 GLY D CA 1
ATOM 6813 C C . GLY D 1 142 ? 3.612 55.585 20.645 1.00 31.81 139 GLY D C 1
ATOM 6814 O O . GLY D 1 142 ? 3.389 56.780 20.839 1.00 32.10 139 GLY D O 1
ATOM 6815 N N . GLY D 1 143 ? 3.603 54.645 21.596 1.00 32.87 140 GLY D N 1
ATOM 6816 C CA . GLY D 1 143 ? 3.159 54.858 22.940 1.00 33.39 140 GLY D CA 1
ATOM 6817 C C . GLY D 1 143 ? 4.186 54.447 23.965 1.00 35.55 140 GLY D C 1
ATOM 6818 O O . GLY D 1 143 ? 5.108 53.651 23.702 1.00 33.87 140 GLY D O 1
ATOM 6819 N N . TYR D 1 144 ? 4.018 55.022 25.149 1.00 37.42 141 TYR D N 1
ATOM 6820 C CA . TYR D 1 144 ? 4.866 54.758 26.295 1.00 40.39 141 TYR D CA 1
ATOM 6821 C C . TYR D 1 144 ? 3.910 54.489 27.455 1.00 41.73 141 TYR D C 1
ATOM 6822 O O . TYR D 1 144 ? 3.084 55.351 27.813 1.00 41.67 141 TYR D O 1
ATOM 6831 N N . GLN D 1 145 ? 3.993 53.290 28.016 1.00 43.33 142 GLN D N 1
ATOM 6832 C CA . GLN D 1 145 ? 3.058 52.904 29.032 1.00 45.69 142 GLN D CA 1
ATOM 6833 C C . GLN D 1 145 ? 3.322 53.562 30.393 1.00 47.08 142 GLN D C 1
ATOM 6834 O O . GLN D 1 145 ? 4.415 53.458 30.946 1.00 46.63 142 GLN D O 1
ATOM 6840 N N . VAL D 1 146 ? 2.304 54.265 30.894 1.00 49.07 143 VAL D N 1
ATOM 6841 C CA . VAL D 1 146 ? 2.311 54.860 32.242 1.00 51.40 143 VAL D CA 1
ATOM 6842 C C . VAL D 1 146 ? 1.224 54.225 33.132 1.00 53.36 143 VAL D C 1
ATOM 6843 O O . VAL D 1 146 ? 0.273 53.622 32.611 1.00 53.53 143 VAL D O 1
ATOM 6847 N N . PRO D 1 147 ? 1.375 54.317 34.478 1.00 55.81 144 PRO D N 1
ATOM 6848 C CA . PRO D 1 147 ? 0.305 53.780 35.346 1.00 57.70 144 PRO D CA 1
ATOM 6849 C C . PRO D 1 147 ? -0.918 54.737 35.498 1.00 59.70 144 PRO D C 1
ATOM 6850 O O . PRO D 1 147 ? -2.048 54.274 35.715 1.00 59.61 144 PRO D O 1
ATOM 6854 N N . GLU D 1 148 ? -0.684 56.046 35.374 1.00 61.76 145 GLU D N 1
ATOM 6855 C CA . GLU D 1 148 ? -1.764 57.041 35.329 1.00 64.21 145 GLU D CA 1
ATOM 6856 C C . GLU D 1 148 ? -1.355 58.245 34.474 1.00 65.01 145 GLU D C 1
ATOM 6857 O O . GLU D 1 148 ? -0.157 58.513 34.272 1.00 65.22 145 GLU D O 1
ATOM 6863 N N . ILE D 1 149 ? -2.345 58.979 33.981 1.00 66.07 146 ILE D N 1
ATOM 6864 C CA . ILE D 1 149 ? -2.062 60.263 33.359 1.00 67.26 146 ILE D CA 1
ATOM 6865 C C . ILE D 1 149 ? -2.722 61.337 34.205 1.00 67.97 146 ILE D C 1
ATOM 6866 O O . ILE D 1 149 ? -3.921 61.243 34.508 1.00 68.36 146 ILE D O 1
ATOM 6871 N N . GLN D 1 150 ? -1.935 62.336 34.603 1.00 68.44 147 GLN D N 1
ATOM 6872 C CA . GLN D 1 150 ? -2.438 63.439 35.426 1.00 69.11 147 GLN D CA 1
ATOM 6873 C C . GLN D 1 150 ? -2.962 64.610 34.584 1.00 68.46 147 GLN D C 1
ATOM 6874 O O . GLN D 1 150 ? -4.085 65.080 34.811 1.00 68.66 147 GLN D O 1
ATOM 6880 N N . GLY D 1 151 ? -2.159 65.082 33.629 1.00 67.67 148 GLY D N 1
ATOM 6881 C CA . GLY D 1 151 ? -2.528 66.263 32.830 1.00 66.54 148 GLY D CA 1
ATOM 6882 C C . GLY D 1 151 ? -2.948 65.915 31.414 1.00 65.61 148 GLY D C 1
ATOM 6883 O O . GLY D 1 151 ? -3.661 64.929 31.186 1.00 65.40 148 GLY D O 1
ATOM 6884 N N . GLU D 1 152 ? -2.532 66.751 30.467 1.00 64.64 149 GLU D N 1
ATOM 6885 C CA . GLU D 1 152 ? -2.564 66.381 29.057 1.00 63.99 149 GLU D CA 1
ATOM 6886 C C . GLU D 1 152 ? -1.397 65.407 28.857 1.00 62.64 149 GLU D C 1
ATOM 6887 O O . GLU D 1 152 ? -0.399 65.501 29.581 1.00 61.98 149 GLU D O 1
ATOM 6893 N N . PRO D 1 153 ? -1.512 64.455 27.897 1.00 61.25 150 PRO D N 1
ATOM 6894 C CA . PRO D 1 153 ? -0.383 63.513 27.720 1.00 59.86 150 PRO D CA 1
ATOM 6895 C C . PRO D 1 153 ? 0.886 64.215 27.238 1.00 57.79 150 PRO D C 1
ATOM 6896 O O . PRO D 1 153 ? 0.810 65.199 26.507 1.00 57.72 150 PRO D O 1
ATOM 6900 N N . ARG D 1 154 ? 2.041 63.760 27.694 1.00 55.96 151 ARG D N 1
ATOM 6901 C CA . ARG D 1 154 ? 3.268 64.269 27.097 1.00 54.80 151 ARG D CA 1
ATOM 6902 C C . ARG D 1 154 ? 3.826 63.304 26.031 1.00 52.42 151 ARG D C 1
ATOM 6903 O O . ARG D 1 154 ? 3.453 62.138 25.964 1.00 51.87 151 ARG D O 1
ATOM 6911 N N . VAL D 1 155 ? 4.665 63.844 25.161 1.00 50.24 152 VAL D N 1
ATOM 6912 C CA . VAL D 1 155 ? 5.287 63.098 24.104 1.00 48.11 152 VAL D CA 1
ATOM 6913 C C . VAL D 1 155 ? 6.751 63.008 24.474 1.00 46.83 152 VAL D C 1
ATOM 6914 O O . VAL D 1 155 ? 7.364 64.023 24.810 1.00 46.69 152 VAL D O 1
ATOM 6918 N N . LEU D 1 156 ? 7.293 61.790 24.465 1.00 44.95 153 LEU D N 1
ATOM 6919 C CA . LEU D 1 156 ? 8.698 61.562 24.825 1.00 43.03 153 LEU D CA 1
ATOM 6920 C C . LEU D 1 156 ? 9.534 61.366 23.566 1.00 41.85 153 LEU D C 1
ATOM 6921 O O . LEU D 1 156 ? 9.194 60.560 22.684 1.00 41.92 153 LEU D O 1
ATOM 6926 N N . ALA D 1 157 ? 10.625 62.111 23.470 1.00 40.03 154 ALA D N 1
ATOM 6927 C CA . ALA D 1 157 ? 11.372 62.188 22.225 1.00 38.56 154 ALA D CA 1
ATOM 6928 C C . ALA D 1 157 ? 12.771 61.648 22.387 1.00 37.49 154 ALA D C 1
ATOM 6929 O O . ALA D 1 157 ? 13.395 61.833 23.434 1.00 37.46 154 ALA D O 1
ATOM 6931 N N . ALA D 1 158 ? 13.276 61.006 21.335 1.00 36.22 155 ALA D N 1
ATOM 6932 C CA . ALA D 1 158 ? 14.693 60.614 21.284 1.00 35.04 155 ALA D CA 1
ATOM 6933 C C . ALA D 1 158 ? 15.114 60.471 19.841 1.00 34.20 155 ALA D C 1
ATOM 6934 O O . ALA D 1 158 ? 14.265 60.353 18.969 1.00 34.30 155 ALA D O 1
ATOM 6936 N N . VAL D 1 159 ? 16.418 60.535 19.580 1.00 33.61 156 VAL D N 1
ATOM 6937 C CA . VAL D 1 159 ? 16.908 60.674 18.204 1.00 33.34 156 VAL D CA 1
ATOM 6938 C C . VAL D 1 159 ? 18.041 59.710 17.918 1.00 32.47 156 VAL D C 1
ATOM 6939 O O . VAL D 1 159 ? 18.622 59.165 18.841 1.00 32.20 156 VAL D O 1
ATOM 6943 N N . THR D 1 160 ? 18.355 59.528 16.642 1.00 32.70 157 THR D N 1
ATOM 6944 C CA . THR D 1 160 ? 19.480 58.708 16.230 1.00 34.11 157 THR D CA 1
ATOM 6945 C C . THR D 1 160 ? 20.864 59.345 16.436 1.00 35.99 157 THR D C 1
ATOM 6946 O O . THR D 1 160 ? 21.869 58.620 16.561 1.00 35.66 157 THR D O 1
ATOM 6950 N N . HIS D 1 161 ? 20.926 60.683 16.455 1.00 37.41 158 HIS D N 1
ATOM 6951 C CA . HIS D 1 161 ? 22.205 61.434 16.599 1.00 38.99 158 HIS D CA 1
ATOM 6952 C C . HIS D 1 161 ? 22.020 62.704 17.441 1.00 40.37 158 HIS D C 1
ATOM 6953 O O . HIS D 1 161 ? 21.034 63.435 17.280 1.00 39.52 158 HIS D O 1
ATOM 6960 N N . GLU D 1 162 ? 22.970 62.962 18.326 1.00 42.41 159 GLU D N 1
ATOM 6961 C CA . GLU D 1 162 ? 22.935 64.130 19.208 1.00 45.46 159 GLU D CA 1
ATOM 6962 C C . GLU D 1 162 ? 22.604 65.489 18.516 1.00 46.13 159 GLU D C 1
ATOM 6963 O O . GLU D 1 162 ? 21.755 66.255 18.997 1.00 45.88 159 GLU D O 1
ATOM 6969 N N . ASP D 1 163 ? 23.238 65.754 17.378 1.00 47.22 160 ASP D N 1
ATOM 6970 C CA . ASP D 1 163 ? 23.086 67.041 16.713 1.00 49.19 160 ASP D CA 1
ATOM 6971 C C . ASP D 1 163 ? 21.639 67.282 16.248 1.00 49.49 160 ASP D C 1
ATOM 6972 O O . ASP D 1 163 ? 21.284 68.384 15.805 1.00 49.74 160 ASP D O 1
ATOM 6977 N N . LEU D 1 164 ? 20.801 66.252 16.359 1.00 49.07 161 LEU D N 1
ATOM 6978 C CA . LEU D 1 164 ? 19.442 66.345 15.854 1.00 48.01 161 LEU D CA 1
ATOM 6979 C C . LEU D 1 164 ? 18.503 66.917 16.879 1.00 47.78 161 LEU D C 1
ATOM 6980 O O . LEU D 1 164 ? 17.404 67.357 16.524 1.00 47.31 161 LEU D O 1
ATOM 6985 N N . ILE D 1 165 ? 18.921 66.907 18.146 1.00 48.14 162 ILE D N 1
ATOM 6986 C CA . ILE D 1 165 ? 18.106 67.484 19.233 1.00 48.74 162 ILE D CA 1
ATOM 6987 C C . ILE D 1 165 ? 17.811 68.967 18.965 1.00 49.63 162 ILE D C 1
ATOM 6988 O O . ILE D 1 165 ? 16.664 69.403 19.110 1.00 49.12 162 ILE D O 1
ATOM 6993 N N . GLU D 1 166 ? 18.859 69.711 18.587 1.00 50.37 163 GLU D N 1
ATOM 6994 C CA . GLU D 1 166 ? 18.780 71.160 18.310 1.00 52.07 163 GLU D CA 1
ATOM 6995 C C . GLU D 1 166 ? 17.834 71.346 17.129 1.00 51.47 163 GLU D C 1
ATOM 6996 O O . GLU D 1 166 ? 16.973 72.224 17.134 1.00 51.35 163 GLU D O 1
ATOM 7002 N N . TYR D 1 167 ? 17.988 70.468 16.142 1.00 51.04 164 TYR D N 1
ATOM 7003 C CA . TYR D 1 167 ? 17.253 70.553 14.905 1.00 50.93 164 TYR D CA 1
ATOM 7004 C C . TYR D 1 167 ? 15.763 70.362 15.076 1.00 50.99 164 TYR D C 1
ATOM 7005 O O . TYR D 1 167 ? 14.991 71.180 14.567 1.00 51.49 164 TYR D O 1
ATOM 7014 N N . TYR D 1 168 ? 15.356 69.289 15.769 1.00 50.76 165 TYR D N 1
ATOM 7015 C CA . TYR D 1 168 ? 13.923 69.012 15.968 1.00 50.30 165 TYR D CA 1
ATOM 7016 C C . TYR D 1 168 ? 13.329 69.934 17.014 1.00 50.82 165 TYR D C 1
ATOM 7017 O O . TYR D 1 168 ? 12.175 70.311 16.911 1.00 50.22 165 TYR D O 1
ATOM 7026 N N . LYS D 1 169 ? 14.131 70.290 18.009 1.00 52.50 166 LYS D N 1
ATOM 7027 C CA . LYS D 1 169 ? 13.711 71.240 19.050 1.00 54.80 166 LYS D CA 1
ATOM 7028 C C . LYS D 1 169 ? 13.320 72.606 18.440 1.00 55.72 166 LYS D C 1
ATOM 7029 O O . LYS D 1 169 ? 12.358 73.245 18.882 1.00 56.02 166 LYS D O 1
ATOM 7035 N N . SER D 1 170 ? 14.050 73.025 17.407 1.00 57.05 167 SER D N 1
ATOM 7036 C CA . SER D 1 170 ? 13.739 74.273 16.691 1.00 58.32 167 SER D CA 1
ATOM 7037 C C . SER D 1 170 ? 12.632 74.111 15.634 1.00 58.93 167 SER D C 1
ATOM 7038 O O . SER D 1 170 ? 12.182 75.098 15.046 1.00 59.22 167 SER D O 1
ATOM 7041 N N . LYS D 1 171 ? 12.194 72.879 15.382 1.00 59.65 168 LYS D N 1
ATOM 7042 C CA . LYS D 1 171 ? 10.995 72.676 14.571 1.00 60.13 168 LYS D CA 1
ATOM 7043 C C . LYS D 1 171 ? 9.757 72.647 15.465 1.00 60.70 168 LYS D C 1
ATOM 7044 O O . LYS D 1 171 ? 8.636 72.853 15.002 1.00 60.61 168 LYS D O 1
ATOM 7050 N N . LEU D 1 172 ? 9.979 72.439 16.757 1.00 61.59 169 LEU D N 1
ATOM 7051 C CA . LEU D 1 172 ? 8.895 72.239 17.715 1.00 62.60 169 LEU D CA 1
ATOM 7052 C C . LEU D 1 172 ? 8.474 73.472 18.524 1.00 63.71 169 LEU D C 1
ATOM 7053 O O . LEU D 1 172 ? 7.409 73.454 19.159 1.00 63.87 169 LEU D O 1
ATOM 7058 N N . GLU D 1 173 ? 9.298 74.524 18.526 1.00 64.99 170 GLU D N 1
ATOM 7059 C CA . GLU D 1 173 ? 8.954 75.777 19.232 1.00 65.80 170 GLU D CA 1
ATOM 7060 C C . GLU D 1 173 ? 7.514 76.214 18.918 1.00 65.53 170 GLU D C 1
ATOM 7061 O O . GLU D 1 173 ? 7.120 76.272 17.756 1.00 65.37 170 GLU D O 1
ATOM 7067 N N . GLY D 1 174 ? 6.728 76.501 19.952 1.00 65.76 171 GLY D N 1
ATOM 7068 C CA . GLY D 1 174 ? 5.359 76.986 19.757 1.00 65.82 171 GLY D CA 1
ATOM 7069 C C . GLY D 1 174 ? 4.350 75.866 19.584 1.00 65.93 171 GLY D C 1
ATOM 7070 O O . GLY D 1 174 ? 3.268 76.063 19.015 1.00 66.23 171 GLY D O 1
ATOM 7071 N N . CYS D 1 175 ? 4.704 74.684 20.077 1.00 65.57 172 CYS D N 1
ATOM 7072 C CA . CYS D 1 175 ? 3.848 73.509 19.964 1.00 64.87 172 CYS D CA 1
ATOM 7073 C C . CYS D 1 175 ? 2.971 73.354 21.200 1.00 63.94 172 CYS D C 1
ATOM 7074 O O . CYS D 1 175 ? 3.461 73.439 22.327 1.00 63.41 172 CYS D O 1
ATOM 7077 N N . SER D 1 176 ? 1.681 73.105 20.976 1.00 63.38 173 SER D N 1
ATOM 7078 C CA . SER D 1 176 ? 0.682 72.993 22.060 1.00 62.93 173 SER D CA 1
ATOM 7079 C C . SER D 1 176 ? 0.854 71.742 22.922 1.00 62.19 173 SER D C 1
ATOM 7080 O O . SER D 1 176 ? 0.394 71.703 24.066 1.00 62.46 173 SER D O 1
ATOM 7083 N N . VAL D 1 177 ? 1.493 70.711 22.367 1.00 60.91 174 VAL D N 1
ATOM 7084 C CA . VAL D 1 177 ? 1.859 69.526 23.152 1.00 59.23 174 VAL D CA 1
ATOM 7085 C C . VAL D 1 177 ? 3.272 69.685 23.748 1.00 58.14 174 VAL D C 1
ATOM 7086 O O . VAL D 1 177 ? 4.172 70.250 23.118 1.00 57.74 174 VAL D O 1
ATOM 7090 N N . GLU D 1 178 ? 3.468 69.207 24.968 1.00 57.06 175 GLU D N 1
ATOM 7091 C CA . GLU D 1 178 ? 4.806 69.264 25.541 1.00 56.61 175 GLU D CA 1
ATOM 7092 C C . GLU D 1 178 ? 5.671 68.003 25.299 1.00 55.60 175 GLU D C 1
ATOM 7093 O O . GLU D 1 178 ? 5.258 66.857 25.576 1.00 54.78 175 GLU D O 1
ATOM 7099 N N . VAL D 1 179 ? 6.869 68.256 24.772 1.00 54.19 176 VAL D N 1
ATOM 7100 C CA . VAL D 1 179 ? 7.794 67.220 24.334 1.00 53.07 176 VAL D CA 1
ATOM 7101 C C . VAL D 1 179 ? 8.954 67.081 25.320 1.00 52.60 176 VAL D C 1
ATOM 7102 O O . VAL D 1 179 ? 9.725 68.015 25.516 1.00 52.13 176 VAL D O 1
ATOM 7106 N N . ILE D 1 180 ? 9.052 65.913 25.943 1.00 51.59 177 ILE D N 1
ATOM 7107 C CA . ILE D 1 180 ? 10.132 65.646 26.871 1.00 51.40 177 ILE D CA 1
ATOM 7108 C C . ILE D 1 180 ? 11.263 64.901 26.160 1.00 50.84 177 ILE D C 1
ATOM 7109 O O . ILE D 1 180 ? 11.063 63.801 25.614 1.00 50.30 177 ILE D O 1
ATOM 7114 N N . TRP D 1 181 ? 12.442 65.516 26.169 1.00 49.64 178 TRP D N 1
ATOM 7115 C CA . TRP D 1 181 ? 13.645 64.865 25.733 1.00 49.50 178 TRP D CA 1
ATOM 7116 C C . TRP D 1 181 ? 14.073 63.870 26.801 1.00 49.29 178 TRP D C 1
ATOM 7117 O O . TRP D 1 181 ? 14.515 64.250 27.877 1.00 49.60 178 TRP D O 1
ATOM 7128 N N . ARG D 1 182 ? 13.880 62.583 26.514 1.00 48.69 179 ARG D N 1
ATOM 7129 C CA . ARG D 1 182 ? 13.956 61.557 27.566 1.00 47.67 179 ARG D CA 1
ATOM 7130 C C . ARG D 1 182 ? 15.371 61.246 28.034 1.00 47.54 179 ARG D C 1
ATOM 7131 O O . ARG D 1 182 ? 16.334 61.380 27.278 1.00 47.22 179 ARG D O 1
ATOM 7139 N N . GLU D 1 183 ? 15.467 60.855 29.303 1.00 48.34 180 GLU D N 1
ATOM 7140 C CA . GLU D 1 183 ? 16.736 60.789 30.037 1.00 49.66 180 GLU D CA 1
ATOM 7141 C C . GLU D 1 183 ? 16.901 59.428 30.703 1.00 49.20 180 GLU D C 1
ATOM 7142 O O . GLU D 1 183 ? 17.876 59.203 31.425 1.00 49.09 180 GLU D O 1
ATOM 7148 N N . ASP D 1 184 ? 15.934 58.539 30.471 1.00 48.54 181 ASP D N 1
ATOM 7149 C CA . ASP D 1 184 ? 15.917 57.219 31.082 1.00 47.43 181 ASP D CA 1
ATOM 7150 C C . ASP D 1 184 ? 16.909 56.326 30.359 1.00 46.89 181 ASP D C 1
ATOM 7151 O O . ASP D 1 184 ? 16.541 55.437 29.594 1.00 46.96 181 ASP D O 1
ATOM 7156 N N . GLU D 1 185 ? 18.180 56.613 30.589 1.00 45.70 182 GLU D N 1
ATOM 7157 C CA . GLU D 1 185 ? 19.255 55.854 30.021 1.00 45.94 182 GLU D CA 1
ATOM 7158 C C . GLU D 1 185 ? 19.066 54.383 30.438 1.00 44.55 182 GLU D C 1
ATOM 7159 O O . GLU D 1 185 ? 18.862 54.099 31.611 1.00 44.09 182 GLU D O 1
ATOM 7165 N N . GLY D 1 186 ? 19.109 53.469 29.469 1.00 42.70 183 GLY D N 1
ATOM 7166 C CA . GLY D 1 186 ? 18.849 52.055 29.724 1.00 40.39 183 GLY D CA 1
ATOM 7167 C C . GLY D 1 186 ? 17.417 51.623 29.406 1.00 39.68 183 GLY D C 1
ATOM 7168 O O . GLY D 1 186 ? 17.116 50.424 29.360 1.00 39.69 183 GLY D O 1
ATOM 7169 N N . GLY D 1 187 ? 16.527 52.602 29.231 1.00 38.23 184 GLY D N 1
ATOM 7170 C CA . GLY D 1 187 ? 15.170 52.345 28.785 1.00 36.68 184 GLY D CA 1
ATOM 7171 C C . GLY D 1 187 ? 15.195 51.800 27.358 1.00 35.31 184 GLY D C 1
ATOM 7172 O O . GLY D 1 187 ? 16.190 51.955 26.629 1.00 35.07 184 GLY D O 1
ATOM 7173 N N . ALA D 1 188 ? 14.093 51.176 26.953 1.00 32.98 185 ALA D N 1
ATOM 7174 C CA . ALA D 1 188 ? 14.035 50.498 25.675 1.00 30.84 185 ALA D CA 1
ATOM 7175 C C . ALA D 1 188 ? 12.857 51.001 24.891 1.00 29.87 185 ALA D C 1
ATOM 7176 O O . ALA D 1 188 ? 11.820 51.306 25.484 1.00 29.86 185 ALA D O 1
ATOM 7178 N N . ILE D 1 189 ? 13.003 51.059 23.566 1.00 27.64 186 ILE D N 1
ATOM 7179 C CA . ILE D 1 189 ? 11.874 51.106 22.661 1.00 26.19 186 ILE D CA 1
ATOM 7180 C C . ILE D 1 189 ? 11.828 49.813 21.847 1.00 26.27 186 ILE D C 1
ATOM 7181 O O . ILE D 1 189 ? 12.746 49.534 21.094 1.00 25.95 186 ILE D O 1
ATOM 7186 N N . VAL D 1 190 ? 10.723 49.067 21.981 1.00 25.68 187 VAL D N 1
ATOM 7187 C CA . VAL D 1 190 ? 10.573 47.710 21.474 1.00 24.75 187 VAL D CA 1
ATOM 7188 C C . VAL D 1 190 ? 9.846 47.700 20.141 1.00 24.48 187 VAL D C 1
ATOM 7189 O O . VAL D 1 190 ? 8.855 48.409 19.983 1.00 24.27 187 VAL D O 1
ATOM 7193 N N . GLY D 1 191 ? 10.303 46.896 19.180 1.00 23.43 188 GLY D N 1
ATOM 7194 C CA . GLY D 1 191 ? 9.524 46.730 17.944 1.00 23.69 188 GLY D CA 1
ATOM 7195 C C . GLY D 1 191 ? 9.926 47.773 16.916 1.00 24.07 188 GLY D C 1
ATOM 7196 O O . GLY D 1 191 ? 10.939 48.428 17.094 1.00 24.94 188 GLY D O 1
ATOM 7197 N N . ALA D 1 192 ? 9.155 47.938 15.858 1.00 23.95 189 ALA D N 1
ATOM 7198 C CA . ALA D 1 192 ? 9.532 48.820 14.730 1.00 25.73 189 ALA D CA 1
ATOM 7199 C C . ALA D 1 192 ? 9.837 50.294 15.105 1.00 26.02 189 ALA D C 1
ATOM 7200 O O . ALA D 1 192 ? 10.752 50.882 14.541 1.00 26.04 189 ALA D O 1
ATOM 7202 N N . ALA D 1 193 ? 9.110 50.858 16.064 1.00 25.52 190 ALA D N 1
ATOM 7203 C CA . ALA D 1 193 ? 9.355 52.228 16.500 1.00 26.28 190 ALA D CA 1
ATOM 7204 C C . ALA D 1 193 ? 10.783 52.428 16.955 1.00 26.68 190 ALA D C 1
ATOM 7205 O O . ALA D 1 193 ? 11.275 53.543 16.870 1.00 28.39 190 ALA D O 1
ATOM 7207 N N . GLY D 1 194 ? 11.434 51.378 17.458 1.00 25.83 191 GLY D N 1
ATOM 7208 C CA . GLY D 1 194 ? 12.823 51.485 17.910 1.00 24.02 191 GLY D CA 1
ATOM 7209 C C . GLY D 1 194 ? 13.783 51.045 16.792 1.00 25.01 191 GLY D C 1
ATOM 7210 O O . GLY D 1 194 ? 14.758 51.783 16.440 1.00 24.37 191 GLY D O 1
ATOM 7211 N N . LEU D 1 195 ? 13.476 49.893 16.187 1.00 23.46 192 LEU D N 1
ATOM 7212 C CA . LEU D 1 195 ? 14.394 49.219 15.247 1.00 24.08 192 LEU D CA 1
ATOM 7213 C C . LEU D 1 195 ? 14.548 49.975 13.936 1.00 23.66 192 LEU D C 1
ATOM 7214 O O . LEU D 1 195 ? 15.612 49.942 13.352 1.00 21.75 192 LEU D O 1
ATOM 7219 N N . LEU D 1 196 ? 13.470 50.595 13.438 1.00 24.28 193 LEU D N 1
ATOM 7220 C CA . LEU D 1 196 ? 13.618 51.372 12.204 1.00 24.97 193 LEU D CA 1
ATOM 7221 C C . LEU D 1 196 ? 14.726 52.423 12.426 1.00 25.82 193 LEU D C 1
ATOM 7222 O O . LEU D 1 196 ? 15.571 52.614 11.555 1.00 26.22 193 LEU D O 1
ATOM 7227 N N . LEU D 1 197 ? 14.750 53.047 13.605 1.00 26.07 194 LEU D N 1
ATOM 7228 C CA . LEU D 1 197 ? 15.764 54.063 13.903 1.00 27.64 194 LEU D CA 1
ATOM 7229 C C . LEU D 1 197 ? 17.088 53.400 14.201 1.00 27.36 194 LEU D C 1
ATOM 7230 O O . LEU D 1 197 ? 18.118 53.859 13.717 1.00 27.51 194 LEU D O 1
ATOM 7235 N N . GLY D 1 198 ? 17.063 52.311 14.977 1.00 26.75 195 GLY D N 1
ATOM 7236 C CA . GLY D 1 198 ? 18.286 51.614 15.344 1.00 25.88 195 GLY D CA 1
ATOM 7237 C C . GLY D 1 198 ? 19.029 51.011 14.160 1.00 26.98 195 GLY D C 1
ATOM 7238 O O . GLY D 1 198 ? 20.274 51.101 14.089 1.00 26.77 195 GLY D O 1
ATOM 7239 N N . ILE D 1 199 ? 18.295 50.347 13.263 1.00 26.81 196 ILE D N 1
ATOM 7240 C CA . ILE D 1 199 ? 18.896 49.757 12.051 1.00 27.61 196 ILE D CA 1
ATOM 7241 C C . ILE D 1 199 ? 19.215 50.868 11.012 1.00 28.76 196 ILE D C 1
ATOM 7242 O O . ILE D 1 199 ? 20.252 50.853 10.375 1.00 27.90 196 ILE D O 1
ATOM 7247 N N . GLY D 1 200 ? 18.290 51.807 10.870 1.00 29.76 197 GLY D N 1
ATOM 7248 C CA . GLY D 1 200 ? 18.466 52.953 10.010 1.00 32.12 197 GLY D CA 1
ATOM 7249 C C . GLY D 1 200 ? 19.799 53.641 10.246 1.00 33.67 197 GLY D C 1
ATOM 7250 O O . GLY D 1 200 ? 20.525 53.904 9.268 1.00 33.42 197 GLY D O 1
ATOM 7251 N N . LYS D 1 201 ? 20.148 53.894 11.517 1.00 34.65 198 LYS D N 1
ATOM 7252 C CA . LYS D 1 201 ? 21.374 54.651 11.791 1.00 36.52 198 LYS D CA 1
ATOM 7253 C C . LYS D 1 201 ? 22.653 53.864 11.465 1.00 36.93 198 LYS D C 1
ATOM 7254 O O . LYS D 1 201 ? 23.702 54.475 11.209 1.00 37.57 198 LYS D O 1
ATOM 7260 N N . LEU D 1 202 ? 22.548 52.534 11.412 1.00 36.38 199 LEU D N 1
ATOM 7261 C CA . LEU D 1 202 ? 23.634 51.709 10.840 1.00 37.07 199 LEU D CA 1
ATOM 7262 C C . LEU D 1 202 ? 23.853 51.894 9.339 1.00 37.33 199 LEU D C 1
ATOM 7263 O O . LEU D 1 202 ? 24.948 51.640 8.875 1.00 36.49 199 LEU D O 1
ATOM 7268 N N . ARG D 1 203 ? 22.796 52.238 8.597 1.00 38.23 200 ARG D N 1
ATOM 7269 C CA . ARG D 1 203 ? 22.879 52.513 7.153 1.00 39.98 200 ARG D CA 1
ATOM 7270 C C . ARG D 1 203 ? 23.071 53.993 6.823 1.00 40.67 200 ARG D C 1
ATOM 7271 O O . ARG D 1 203 ? 22.858 54.383 5.674 1.00 42.66 200 ARG D O 1
ATOM 7279 N N . GLY D 1 204 ? 23.381 54.836 7.802 1.00 40.53 201 GLY D N 1
ATOM 7280 C CA . GLY D 1 204 ? 23.442 56.274 7.546 1.00 40.00 201 GLY D CA 1
ATOM 7281 C C . GLY D 1 204 ? 22.123 57.075 7.603 1.00 39.36 201 GLY D C 1
ATOM 7282 O O . GLY D 1 204 ? 22.161 58.306 7.566 1.00 39.53 201 GLY D O 1
ATOM 7283 N N . MET D 1 205 ? 20.970 56.408 7.696 1.00 36.22 202 MET D N 1
ATOM 7284 C CA . MET D 1 205 ? 19.708 57.116 7.921 1.00 33.55 202 MET D CA 1
ATOM 7285 C C . MET D 1 205 ? 19.618 57.747 9.296 1.00 32.28 202 MET D C 1
ATOM 7286 O O . MET D 1 205 ? 20.466 57.516 10.145 1.00 32.06 202 MET D O 1
ATOM 7291 N N . PHE D 1 206 ? 18.588 58.545 9.543 1.00 30.59 203 PHE D N 1
ATOM 7292 C CA . PHE D 1 206 ? 18.525 59.192 10.836 1.00 30.17 203 PHE D CA 1
ATOM 7293 C C . PHE D 1 206 ? 17.111 59.599 11.165 1.00 28.00 203 PHE D C 1
ATOM 7294 O O . PHE D 1 206 ? 16.221 59.514 10.339 1.00 28.16 203 PHE D O 1
ATOM 7302 N N . GLY D 1 207 ? 16.892 60.042 12.376 1.00 27.22 204 GLY D N 1
ATOM 7303 C CA . GLY D 1 207 ? 15.565 60.582 12.679 1.00 27.84 204 GLY D CA 1
ATOM 7304 C C . GLY D 1 207 ? 15.178 60.568 14.130 1.00 27.57 204 GLY D C 1
ATOM 7305 O O . GLY D 1 207 ? 16.029 60.528 14.996 1.00 28.55 204 GLY D O 1
ATOM 7306 N N . ILE D 1 208 ? 13.878 60.534 14.387 1.00 28.09 205 ILE D N 1
ATOM 7307 C CA . ILE D 1 208 ? 13.368 60.798 15.728 1.00 27.77 205 ILE D CA 1
ATOM 7308 C C . ILE D 1 208 ? 12.276 59.806 16.161 1.00 27.91 205 ILE D C 1
ATOM 7309 O O . ILE D 1 208 ? 11.412 59.440 15.382 1.00 27.20 205 ILE D O 1
ATOM 7314 N N . SER D 1 209 ? 12.309 59.440 17.433 1.00 29.03 206 SER D N 1
ATOM 7315 C CA . SER D 1 209 ? 11.253 58.690 18.074 1.00 31.18 206 SER D CA 1
ATOM 7316 C C . SER D 1 209 ? 10.302 59.589 18.877 1.00 32.00 206 SER D C 1
ATOM 7317 O O . SER D 1 209 ? 10.742 60.301 19.759 1.00 33.01 206 SER D O 1
ATOM 7320 N N . LEU D 1 210 ? 9.003 59.552 18.580 1.00 33.02 207 LEU D N 1
ATOM 7321 C CA . LEU D 1 210 ? 8.022 60.290 19.391 1.00 33.39 207 LEU D CA 1
ATOM 7322 C C . LEU D 1 210 ? 7.063 59.290 20.021 1.00 33.19 207 LEU D C 1
ATOM 7323 O O . LEU D 1 210 ? 6.353 58.604 19.309 1.00 32.91 207 LEU D O 1
ATOM 7328 N N . LEU D 1 211 ? 7.039 59.216 21.346 1.00 33.71 208 LEU D N 1
ATOM 7329 C CA . LEU D 1 211 ? 6.150 58.269 22.053 1.00 34.89 208 LEU D CA 1
ATOM 7330 C C . LEU D 1 211 ? 5.220 58.995 23.012 1.00 36.12 208 LEU D C 1
ATOM 7331 O O . LEU D 1 211 ? 5.683 59.756 23.864 1.00 36.36 208 LEU D O 1
ATOM 7336 N N . GLY D 1 212 ? 3.914 58.758 22.872 1.00 37.37 209 GLY D N 1
ATOM 7337 C CA . GLY D 1 212 ? 2.910 59.400 23.729 1.00 38.46 209 GLY D CA 1
ATOM 7338 C C . GLY D 1 212 ? 2.560 58.626 24.982 1.00 39.67 209 GLY D C 1
ATOM 7339 O O . GLY D 1 212 ? 2.305 57.413 24.924 1.00 38.80 209 GLY D O 1
ATOM 7340 N N . GLU D 1 213 ? 2.553 59.323 26.124 1.00 41.14 210 GLU D N 1
ATOM 7341 C CA . GLU D 1 213 ? 2.122 58.720 27.388 1.00 42.71 210 GLU D CA 1
ATOM 7342 C C . GLU D 1 213 ? 0.745 58.118 27.268 1.00 42.25 210 GLU D C 1
ATOM 7343 O O . GLU D 1 213 ? -0.201 58.772 26.826 1.00 42.57 210 GLU D O 1
ATOM 7349 N N . SER D 1 214 ? 0.620 56.869 27.676 1.00 42.97 211 SER D N 1
ATOM 7350 C CA . SER D 1 214 ? -0.645 56.169 27.523 1.00 43.76 211 SER D CA 1
ATOM 7351 C C . SER D 1 214 ? -0.789 55.036 28.525 1.00 45.46 211 SER D C 1
ATOM 7352 O O . SER D 1 214 ? 0.209 54.532 29.055 1.00 45.01 211 SER D O 1
ATOM 7355 N N . LEU D 1 215 ? -2.036 54.644 28.772 1.00 47.67 212 LEU D N 1
ATOM 7356 C CA . LEU D 1 215 ? -2.352 53.582 29.718 1.00 51.01 212 LEU D CA 1
ATOM 7357 C C . LEU D 1 215 ? -2.243 52.210 29.046 1.00 52.26 212 LEU D C 1
ATOM 7358 O O . LEU D 1 215 ? -2.147 51.173 29.719 1.00 52.43 212 LEU D O 1
ATOM 7363 N N . GLY D 1 216 ? -2.291 52.209 27.719 1.00 53.59 213 GLY D N 1
ATOM 7364 C CA . GLY D 1 216 ? -1.939 51.031 26.953 1.00 55.75 213 GLY D CA 1
ATOM 7365 C C . GLY D 1 216 ? -3.033 50.041 26.612 1.00 57.63 213 GLY D C 1
ATOM 7366 O O . GLY D 1 216 ? -3.093 49.552 25.474 1.00 58.56 213 GLY D O 1
ATOM 7367 N N . TYR D 1 217 ? -3.895 49.711 27.565 1.00 58.65 214 TYR D N 1
ATOM 7368 C CA . TYR D 1 217 ? -4.853 48.639 27.306 1.00 60.17 214 TYR D CA 1
ATOM 7369 C C . TYR D 1 217 ? -6.067 49.185 26.582 1.00 59.67 214 TYR D C 1
ATOM 7370 O O . TYR D 1 217 ? -6.876 48.429 26.037 1.00 60.03 214 TYR D O 1
ATOM 7379 N N . ILE D 1 218 ? -6.155 50.505 26.546 1.00 58.56 215 ILE D N 1
ATOM 7380 C CA . ILE D 1 218 ? -7.219 51.178 25.842 1.00 57.73 215 ILE D CA 1
ATOM 7381 C C . ILE D 1 218 ? -6.711 51.865 24.547 1.00 56.68 215 ILE D C 1
ATOM 7382 O O . ILE D 1 218 ? -5.618 52.417 24.521 1.00 56.29 215 ILE D O 1
ATOM 7387 N N . VAL D 1 219 ? -7.508 51.777 23.484 1.00 55.23 216 VAL D N 1
ATOM 7388 C CA . VAL D 1 219 ? -7.376 52.574 22.261 1.00 54.08 216 VAL D CA 1
ATOM 7389 C C . VAL D 1 219 ? -7.356 54.082 22.560 1.00 53.10 216 VAL D C 1
ATOM 7390 O O . VAL D 1 219 ? -8.399 54.700 22.809 1.00 54.07 216 VAL D O 1
ATOM 7394 N N . ASP D 1 220 ? -6.170 54.673 22.491 1.00 51.00 217 ASP D N 1
ATOM 7395 C CA . ASP D 1 220 ? -5.903 56.005 23.039 1.00 49.07 217 ASP D CA 1
ATOM 7396 C C . ASP D 1 220 ? -5.821 57.138 21.988 1.00 48.06 217 ASP D C 1
ATOM 7397 O O . ASP D 1 220 ? -4.729 57.597 21.604 1.00 46.66 217 ASP D O 1
ATOM 7402 N N . ALA D 1 221 ? -6.993 57.592 21.541 1.00 47.31 218 ALA D N 1
ATOM 7403 C CA . ALA D 1 221 ? -7.105 58.650 20.530 1.00 46.58 218 ALA D CA 1
ATOM 7404 C C . ALA D 1 221 ? -6.484 59.970 20.961 1.00 45.81 218 ALA D C 1
ATOM 7405 O O . ALA D 1 221 ? -5.887 60.684 20.134 1.00 45.53 218 ALA D O 1
ATOM 7407 N N . LYS D 1 222 ? -6.597 60.286 22.247 1.00 45.12 219 LYS D N 1
ATOM 7408 C CA . LYS D 1 222 ? -6.036 61.535 22.790 1.00 45.23 219 LYS D CA 1
ATOM 7409 C C . LYS D 1 222 ? -4.503 61.586 22.783 1.00 44.12 219 LYS D C 1
ATOM 7410 O O . LYS D 1 222 ? -3.903 62.626 22.481 1.00 44.11 219 LYS D O 1
ATOM 7416 N N . ALA D 1 223 ? -3.852 60.489 23.148 1.00 42.92 220 ALA D N 1
ATOM 7417 C CA . ALA D 1 223 ? -2.395 60.520 23.125 1.00 41.69 220 ALA D CA 1
ATOM 7418 C C . ALA D 1 223 ? -1.937 60.464 21.663 1.00 40.49 220 ALA D C 1
ATOM 7419 O O . ALA D 1 223 ? -0.971 61.082 21.292 1.00 41.00 220 ALA D O 1
ATOM 7421 N N . ALA D 1 224 ? -2.684 59.794 20.816 1.00 40.27 221 ALA D N 1
ATOM 7422 C CA . ALA D 1 224 ? -2.420 59.842 19.373 1.00 41.22 221 ALA D CA 1
ATOM 7423 C C . ALA D 1 224 ? -2.444 61.268 18.766 1.00 41.97 221 ALA D C 1
ATOM 7424 O O . ALA D 1 224 ? -1.662 61.598 17.860 1.00 41.45 221 ALA D O 1
ATOM 7426 N N . LYS D 1 225 ? -3.354 62.102 19.272 1.00 42.57 222 LYS D N 1
ATOM 7427 C CA . LYS D 1 225 ? -3.500 63.474 18.803 1.00 43.15 222 LYS D CA 1
ATOM 7428 C C . LYS D 1 225 ? -2.289 64.251 19.255 1.00 42.00 222 LYS D C 1
ATOM 7429 O O . LYS D 1 225 ? -1.707 65.013 18.494 1.00 42.35 222 LYS D O 1
ATOM 7435 N N . ALA D 1 226 ? -1.884 64.022 20.494 1.00 40.73 223 ALA D N 1
ATOM 7436 C CA . ALA D 1 226 ? -0.709 64.659 21.008 1.00 40.00 223 ALA D CA 1
ATOM 7437 C C . ALA D 1 226 ? 0.500 64.342 20.119 1.00 40.02 223 ALA D C 1
ATOM 7438 O O . ALA D 1 226 ? 1.247 65.256 19.721 1.00 40.08 223 ALA D O 1
ATOM 7440 N N . VAL D 1 227 ? 0.675 63.055 19.787 1.00 38.42 224 VAL D N 1
ATOM 7441 C CA . VAL D 1 227 ? 1.830 62.625 19.030 1.00 37.30 224 VAL D CA 1
ATOM 7442 C C . VAL D 1 227 ? 1.725 63.146 17.629 1.00 36.70 224 VAL D C 1
ATOM 7443 O O . VAL D 1 227 ? 2.712 63.604 17.055 1.00 35.52 224 VAL D O 1
ATOM 7447 N N . LEU D 1 228 ? 0.529 63.081 17.065 1.00 37.01 225 LEU D N 1
ATOM 7448 C CA . LEU D 1 228 ? 0.381 63.605 15.733 1.00 38.14 225 LEU D CA 1
ATOM 7449 C C . LEU D 1 228 ? 0.526 65.135 15.691 1.00 39.43 225 LEU D C 1
ATOM 7450 O O . LEU D 1 228 ? 0.988 65.664 14.689 1.00 39.89 225 LEU D O 1
ATOM 7455 N N . SER D 1 229 ? 0.215 65.832 16.786 1.00 40.41 226 SER D N 1
ATOM 7456 C CA . SER D 1 229 ? 0.433 67.289 16.806 1.00 41.82 226 SER D CA 1
ATOM 7457 C C . SER D 1 229 ? 1.927 67.569 16.721 1.00 41.93 226 SER D C 1
ATOM 7458 O O . SER D 1 229 ? 2.352 68.399 15.909 1.00 42.13 226 SER D O 1
ATOM 7461 N N . ALA D 1 230 ? 2.731 66.843 17.502 1.00 41.35 227 ALA D N 1
ATOM 7462 C CA . ALA D 1 230 ? 4.186 67.058 17.448 1.00 41.15 227 ALA D CA 1
ATOM 7463 C C . ALA D 1 230 ? 4.728 66.741 16.061 1.00 41.59 227 ALA D C 1
ATOM 7464 O O . ALA D 1 230 ? 5.613 67.432 15.564 1.00 41.56 227 ALA D O 1
ATOM 7466 N N . VAL D 1 231 ? 4.169 65.707 15.429 1.00 41.57 228 VAL D N 1
ATOM 7467 C CA . VAL D 1 231 ? 4.634 65.276 14.126 1.00 41.56 228 VAL D CA 1
ATOM 7468 C C . VAL D 1 231 ? 4.332 66.341 13.051 1.00 42.03 228 VAL D C 1
ATOM 7469 O O . VAL D 1 231 ? 5.220 66.756 12.303 1.00 41.25 228 VAL D O 1
ATOM 7473 N N . THR D 1 232 ? 3.056 66.705 12.948 1.00 42.44 229 THR D N 1
ATOM 7474 C CA . THR D 1 232 ? 2.594 67.694 11.984 1.00 43.19 229 THR D CA 1
ATOM 7475 C C . THR D 1 232 ? 3.321 69.047 12.156 1.00 43.87 229 THR D C 1
ATOM 7476 O O . THR D 1 232 ? 3.681 69.702 11.170 1.00 44.20 229 THR D O 1
ATOM 7480 N N . LYS D 1 233 ? 3.577 69.424 13.406 1.00 44.01 230 LYS D N 1
ATOM 7481 C CA . LYS D 1 233 ? 4.395 70.572 13.704 1.00 44.52 230 LYS D CA 1
ATOM 7482 C C . LYS D 1 233 ? 5.751 70.433 12.996 1.00 44.94 230 LYS D C 1
ATOM 7483 O O . LYS D 1 233 ? 6.104 71.255 12.123 1.00 44.49 230 LYS D O 1
ATOM 7489 N N . ILE D 1 234 ? 6.490 69.370 13.328 1.00 44.23 231 ILE D N 1
ATOM 7490 C CA . ILE D 1 234 ? 7.797 69.141 12.727 1.00 43.33 231 ILE D CA 1
ATOM 7491 C C . ILE D 1 234 ? 7.722 69.209 11.217 1.00 43.65 231 ILE D C 1
ATOM 7492 O O . ILE D 1 234 ? 8.661 69.676 10.555 1.00 43.84 231 ILE D O 1
ATOM 7497 N N . LEU D 1 235 ? 6.602 68.760 10.665 1.00 43.52 232 LEU D N 1
ATOM 7498 C CA . LEU D 1 235 ? 6.444 68.727 9.215 1.00 43.36 232 LEU D CA 1
ATOM 7499 C C . LEU D 1 235 ? 5.960 70.066 8.595 1.00 44.32 232 LEU D C 1
ATOM 7500 O O . LEU D 1 235 ? 6.051 70.249 7.378 1.00 43.99 232 LEU D O 1
ATOM 7505 N N . GLY D 1 236 ? 5.410 70.961 9.416 1.00 44.73 233 GLY D N 1
ATOM 7506 C CA . GLY D 1 236 ? 4.803 72.215 8.918 1.00 46.21 233 GLY D CA 1
ATOM 7507 C C . GLY D 1 236 ? 3.437 72.024 8.276 1.00 47.03 233 GLY D C 1
ATOM 7508 O O . GLY D 1 236 ? 3.116 72.666 7.271 1.00 46.86 233 GLY D O 1
ATOM 7509 N N . LEU D 1 237 ? 2.635 71.129 8.850 1.00 47.60 234 LEU D N 1
ATOM 7510 C CA . LEU D 1 237 ? 1.307 70.845 8.332 1.00 48.39 234 LEU D CA 1
ATOM 7511 C C . LEU D 1 237 ? 0.272 71.137 9.385 1.00 48.89 234 LEU D C 1
ATOM 7512 O O . LEU D 1 237 ? 0.519 70.995 10.581 1.00 48.92 234 LEU D O 1
ATOM 7517 N N . GLU D 1 238 ? -0.892 71.569 8.928 1.00 50.50 235 GLU D N 1
ATOM 7518 C CA . GLU D 1 238 ? -1.999 71.897 9.815 1.00 51.40 235 GLU D CA 1
ATOM 7519 C C . GLU D 1 238 ? -3.033 70.865 9.482 1.00 50.67 235 GLU D C 1
ATOM 7520 O O . GLU D 1 238 ? -3.519 70.793 8.358 1.00 50.89 235 GLU D O 1
ATOM 7526 N N . ILE D 1 239 ? -3.349 70.036 10.452 1.00 50.37 236 ILE D N 1
ATOM 7527 C CA . ILE D 1 239 ? -4.233 68.924 10.192 1.00 50.36 236 ILE D CA 1
ATOM 7528 C C . ILE D 1 239 ? -5.409 69.005 11.134 1.00 50.40 236 ILE D C 1
ATOM 7529 O O . ILE D 1 239 ? -5.254 69.266 12.319 1.00 50.47 236 ILE D O 1
ATOM 7534 N N . ASP D 1 240 ? -6.590 68.781 10.593 1.00 51.13 237 ASP D N 1
ATOM 7535 C CA . ASP D 1 240 ? -7.780 68.770 11.416 1.00 51.76 237 ASP D CA 1
ATOM 7536 C C . ASP D 1 240 ? -7.822 67.550 12.377 1.00 51.68 237 ASP D C 1
ATOM 7537 O O . ASP D 1 240 ? -7.902 66.407 11.947 1.00 51.50 237 ASP D O 1
ATOM 7542 N N . MET D 1 241 ? -7.787 67.830 13.679 1.00 52.10 238 MET D N 1
ATOM 7543 C CA . MET D 1 241 ? -7.700 66.813 14.717 1.00 52.48 238 MET D CA 1
ATOM 7544 C C . MET D 1 241 ? -9.035 66.350 15.281 1.00 53.41 238 MET D C 1
ATOM 7545 O O . MET D 1 241 ? -9.062 65.563 16.249 1.00 53.97 238 MET D O 1
ATOM 7550 N N . THR D 1 242 ? -10.135 66.795 14.674 1.00 54.07 239 THR D N 1
ATOM 7551 C CA . THR D 1 242 ? -11.443 66.611 15.297 1.00 54.91 239 THR D CA 1
ATOM 7552 C C . THR D 1 242 ? -11.912 65.161 15.363 1.00 54.68 239 THR D C 1
ATOM 7553 O O . THR D 1 242 ? -12.520 64.763 16.359 1.00 54.68 239 THR D O 1
ATOM 7557 N N . ALA D 1 243 ? -11.643 64.367 14.328 1.00 54.70 240 ALA D N 1
ATOM 7558 C CA . ALA D 1 243 ? -12.058 62.957 14.361 1.00 54.84 240 ALA D CA 1
ATOM 7559 C C . ALA D 1 243 ? -11.386 62.202 15.525 1.00 55.02 240 ALA D C 1
ATOM 7560 O O . ALA D 1 243 ? -11.961 61.278 16.082 1.00 55.35 240 ALA D O 1
ATOM 7562 N N . LEU D 1 244 ? -10.190 62.632 15.915 1.00 55.39 241 LEU D N 1
ATOM 7563 C CA . LEU D 1 244 ? -9.514 62.055 17.061 1.00 55.62 241 LEU D CA 1
ATOM 7564 C C . LEU D 1 244 ? -10.145 62.560 18.349 1.00 56.98 241 LEU D C 1
ATOM 7565 O O . LEU D 1 244 ? -10.359 61.782 19.286 1.00 57.00 241 LEU D O 1
ATOM 7570 N N . ASP D 1 245 ? -10.431 63.861 18.395 1.00 58.41 242 ASP D N 1
ATOM 7571 C CA . ASP D 1 245 ? -11.141 64.475 19.527 1.00 59.92 242 ASP D CA 1
ATOM 7572 C C . ASP D 1 245 ? -12.389 63.704 19.899 1.00 60.79 242 ASP D C 1
ATOM 7573 O O . ASP D 1 245 ? -12.608 63.383 21.072 1.00 60.64 242 ASP D O 1
ATOM 7578 N N . GLU D 1 246 ? -13.200 63.415 18.886 1.00 62.20 243 GLU D N 1
ATOM 7579 C CA . GLU D 1 246 ? -14.459 62.729 19.080 1.00 64.41 243 GLU D CA 1
ATOM 7580 C C . GLU D 1 246 ? -14.256 61.286 19.538 1.00 65.32 243 GLU D C 1
ATOM 7581 O O . GLU D 1 246 ? -15.029 60.810 20.364 1.00 65.57 243 GLU D O 1
ATOM 7587 N N . ARG D 1 247 ? -13.233 60.598 19.007 1.00 66.40 244 ARG D N 1
ATOM 7588 C CA . ARG D 1 247 ? -12.924 59.217 19.418 1.00 67.45 244 ARG D CA 1
ATOM 7589 C C . ARG D 1 247 ? -12.529 59.204 20.885 1.00 67.30 244 ARG D C 1
ATOM 7590 O O . ARG D 1 247 ? -13.002 58.369 21.648 1.00 66.89 244 ARG D O 1
ATOM 7598 N N . ALA D 1 248 ? -11.658 60.135 21.263 1.00 67.96 245 ALA D N 1
ATOM 7599 C CA . ALA D 1 248 ? -11.205 60.264 22.643 1.00 69.32 245 ALA D CA 1
ATOM 7600 C C . ALA D 1 248 ? -12.365 60.584 23.576 1.00 70.63 245 ALA D C 1
ATOM 7601 O O . ALA D 1 248 ? -12.364 60.157 24.729 1.00 70.56 245 ALA D O 1
ATOM 7603 N N . LYS D 1 249 ? -13.350 61.332 23.067 1.00 72.61 246 LYS D N 1
ATOM 7604 C CA . LYS D 1 249 ? -14.538 61.691 23.848 1.00 74.66 246 LYS D CA 1
ATOM 7605 C C . LYS D 1 249 ? -15.339 60.443 24.120 1.00 75.57 246 LYS D C 1
ATOM 7606 O O . LYS D 1 249 ? -15.647 60.150 25.275 1.00 75.74 246 LYS D O 1
ATOM 7612 N N . GLU D 1 250 ? -15.640 59.707 23.048 1.00 76.93 247 GLU D N 1
ATOM 7613 C CA . GLU D 1 250 ? -16.399 58.467 23.112 1.00 78.56 247 GLU D CA 1
ATOM 7614 C C . GLU D 1 250 ? -15.768 57.474 24.089 1.00 79.48 247 GLU D C 1
ATOM 7615 O O . GLU D 1 250 ? -16.449 56.969 24.976 1.00 79.50 247 GLU D O 1
ATOM 7621 N N . THR D 1 251 ? -14.465 57.223 23.950 1.00 80.84 248 THR D N 1
ATOM 7622 C CA . THR D 1 251 ? -13.804 56.192 24.761 1.00 82.14 248 THR D CA 1
ATOM 7623 C C . THR D 1 251 ? -13.675 56.581 26.241 1.00 83.30 248 THR D C 1
ATOM 7624 O O . THR D 1 251 ? -13.620 55.706 27.102 1.00 83.41 248 THR D O 1
ATOM 7628 N N . GLU D 1 252 ? -13.648 57.884 26.528 1.00 84.86 249 GLU D N 1
ATOM 7629 C CA . GLU D 1 252 ? -13.585 58.386 27.910 1.00 86.68 249 GLU D CA 1
ATOM 7630 C C . GLU D 1 252 ? -14.914 58.307 28.674 1.00 87.46 249 GLU D C 1
ATOM 7631 O O . GLU D 1 252 ? -14.909 58.328 29.907 1.00 87.64 249 GLU D O 1
ATOM 7637 N N . GLU D 1 253 ? -16.035 58.222 27.950 1.00 88.69 250 GLU D N 1
ATOM 7638 C CA . GLU D 1 253 ? -17.370 58.022 28.564 1.00 89.85 250 GLU D CA 1
ATOM 7639 C C . GLU D 1 253 ? -17.793 56.553 28.607 1.00 89.97 250 GLU D C 1
ATOM 7640 O O . GLU D 1 253 ? -18.693 56.176 29.365 1.00 89.90 250 GLU D O 1
ATOM 7646 N N . ILE D 1 254 ? -17.142 55.741 27.778 1.00 90.36 251 ILE D N 1
ATOM 7647 C CA . ILE D 1 254 ? -17.313 54.293 27.793 1.00 90.62 251 ILE D CA 1
ATOM 7648 C C . ILE D 1 254 ? -16.481 53.698 28.925 1.00 91.03 251 ILE D C 1
ATOM 7649 O O . ILE D 1 254 ? -16.925 52.761 29.593 1.00 90.98 251 ILE D O 1
ATOM 7654 N N . LEU D 1 255 ? -15.289 54.258 29.145 1.00 91.57 252 LEU D N 1
ATOM 7655 C CA . LEU D 1 255 ? -14.453 53.890 30.288 1.00 92.07 252 LEU D CA 1
ATOM 7656 C C . LEU D 1 255 ? -15.242 54.055 31.577 1.00 92.59 252 LEU D C 1
ATOM 7657 O O . LEU D 1 255 ? -15.482 53.070 32.280 1.00 92.64 252 LEU D O 1
ATOM 7662 N N . ARG D 1 256 ? -15.654 55.295 31.859 1.00 93.28 253 ARG D N 1
ATOM 7663 C CA . ARG D 1 256 ? -16.448 55.648 33.048 1.00 93.96 253 ARG D CA 1
ATOM 7664 C C . ARG D 1 256 ? -17.530 54.609 33.369 1.00 94.30 253 ARG D C 1
ATOM 7665 O O . ARG D 1 256 ? -17.595 54.083 34.485 1.00 94.27 253 ARG D O 1
ATOM 7673 N N . LYS D 1 257 ? -18.362 54.312 32.376 1.00 94.78 254 LYS D N 1
ATOM 7674 C CA . LYS D 1 257 ? -19.498 53.429 32.566 1.00 95.34 254 LYS D CA 1
ATOM 7675 C C . LYS D 1 257 ? -19.132 51.941 32.670 1.00 95.61 254 LYS D C 1
ATOM 7676 O O . LYS D 1 257 ? -19.856 51.164 33.294 1.00 95.61 254 LYS D O 1
ATOM 7682 N N . VAL D 1 258 ? -17.993 51.557 32.099 1.00 96.16 255 VAL D N 1
ATOM 7683 C CA . VAL D 1 258 ? -17.461 50.203 32.292 1.00 96.74 255 VAL D CA 1
ATOM 7684 C C . VAL D 1 258 ? -16.823 50.040 33.684 1.00 97.28 255 VAL D C 1
ATOM 7685 O O . VAL D 1 258 ? -16.678 48.914 34.180 1.00 97.33 255 VAL D O 1
ATOM 7689 N N . GLU D 1 259 ? -16.471 51.163 34.314 1.00 97.94 256 GLU D N 1
ATOM 7690 C CA . GLU D 1 259 ? -15.925 51.159 35.685 1.00 98.49 256 GLU D CA 1
ATOM 7691 C C . GLU D 1 259 ? -16.994 51.409 36.772 1.00 98.83 256 GLU D C 1
ATOM 7692 O O . GLU D 1 259 ? -16.713 51.270 37.967 1.00 98.92 256 GLU D O 1
ATOM 7698 N N . GLU D 1 260 ? -18.207 51.769 36.338 1.00 99.17 257 GLU D N 1
ATOM 7699 C CA . GLU D 1 260 ? -19.404 51.785 37.190 1.00 99.47 257 GLU D CA 1
ATOM 7700 C C . GLU D 1 260 ? -19.800 50.362 37.566 1.00 99.55 257 GLU D C 1
ATOM 7701 O O . GLU D 1 260 ? -20.238 50.098 38.688 1.00 99.46 257 GLU D O 1
ATOM 7707 N N . MET D 1 261 ? -19.659 49.463 36.597 1.00 99.74 258 MET D N 1
ATOM 7708 C CA . MET D 1 261 ? -20.036 48.066 36.738 1.00 100.08 258 MET D CA 1
ATOM 7709 C C . MET D 1 261 ? -18.972 47.209 37.435 1.00 100.12 258 MET D C 1
ATOM 7710 O O . MET D 1 261 ? -19.295 46.148 37.971 1.00 100.36 258 MET D O 1
ATOM 7715 N N . GLN D 1 262 ? -17.718 47.669 37.431 1.00 100.12 259 GLN D N 1
ATOM 7716 C CA . GLN D 1 262 ? -16.605 46.935 38.055 1.00 100.04 259 GLN D CA 1
ATOM 7717 C C . GLN D 1 262 ? -16.285 47.457 39.464 1.00 100.06 259 GLN D C 1
ATOM 7718 O O . GLN D 1 262 ? -17.181 47.815 40.238 1.00 99.91 259 GLN D O 1
#

Nearest PDB structures (foldseek):
  3vr0-assembly1_B  TM=1.002E+00  e=3.177E-50  Pyrococcus furiosus DSM 3638
  5y9n-assembly1_A  TM=8.602E-01  e=2.044E-18  Pyrococcus furiosus DSM 3638
  3wz2-assembly1_A  TM=8.352E-01  e=4.518E-18  Pyrococcus furiosus DSM 3638
  3wz2-assembly1_E  TM=8.210E-01  e=4.135E-16  Pyrococcus furiosus DSM 3638
  3gaa-assembly1_A  TM=7.714E-01  e=1.364E-13  Thermoplasma acidophilum

CATH classification: 3.40.50.10900

Sequence (984 aa):
MKETTIVVYERPDIYDPIFIEGLPGIGLVGKLAAEHLIQELKAKKFAELYSPHFMHQVLIRKNSVVELMKNEFYYWKSPDDEHRDLIIVTGDTQVPPTDSYGHFEVAGKMLDFVQEFGTREIITMGGYQVPEIQGEPRVLAAVTHEDLIEYYKSKLEGCSVEVIWREDEGGAIVGAAGLLLGIGKLRGMFGISLLGESLGYIVDAKAAKAVLSAVTKILGLEIDMTALDERAKETEEILRKVEEMKETTIVVYERPDIYDPIFIEGLPGIGLVGKLAAEHLIQELKAKKFAELYSPHFMHQVLIRKNSVVELMKNEFYYWKSPDDEHRDLIIVTGDTQVPPTDSYGHFEVAGKMLDFVQEFGTREIITMGGYQVPEIQGEPRVLAAVTHEDLIEYYKSKLEGCSVEVIWREDEGGAIVGAAGLLLGIGKLRGMFGISLLGESLGYIVDAKAAKAVLSAVTKILGLEIDMTALDERAKETEEILRKVEEMKETTIVVYERPDIYDPIFIEGLPGIGLVGKLAAEHLIQELKAKKFAELYSPHFMHQVLIRKNSVVELMKNEFYYWKSPDDEHRDLIIVTGDTQVPPTDSYGHFEVAGKMLDFVQEFGTREIITMGGYQVPEIQGEPRVLAAVTHEDLIEYYKSKLEGCSVEVIWREDEGGAIVGAAGLLLGIGKLRGMFGISLLGESLGYIVDAKAAKAVLSAVTKILGLEIDMTALDERAKETEEILRKVEEMQRAGKMKETTIVVYERPDIYDPIFIEGLPGIGLVGKLAAEHLIQELKAKKFAELYSPHFMHQVLIRKNSVVELMKNEFYYWKSPDDEHRDLIIVTGDTQVPPTDSYGHFEVAGKMLDFVQEFGTREIITMGGYQVPEIQGEPRVLAAVTHEDLIEYYKSKLEGCSVEVIWREDEGGAIVGAAGLLLGIGKLRGMFGISLLGESLGYIVDAKAAKAVLSAVTKILGLEIDMTALDERAKETEEILRKVEEMQ

Foldseek 3Di:
DVFKDKDFQDDDLFAQAEEEEQEQDFLSQSVLLLVQVCVQLVWAWTMKIAGPLADPDWDQDPPRDTDGWIKIWTWHHDPDDQFHIYIYIYTDHARDPVCPVNLLRNLVVVVVVVVVRVHQHYEYEEADADQDDDDQWAKEKDKLDVVCVVVLVVLQPPFPHHYHHDDPPPDDDDGNLGNNQVVSSVVNGIYMRIHTYDNGPHNALRSSLRSSSSVCSSRVHDGDSVVSVVVNVVVVVVVVVVVD/DQFKDKDFQDDDLFAQAEEEEQEDDFLSLSQLLLVQVCVFLVWAWGMKIAGPLADPAWDQDPPRDTGGWIKIWTWHHDPDPQFHIYIYIYTDDFRDPPCVVNLLRNLVVVVVVVCVRVHFEYEYEEADADQDDDDAKAKEKDKLDPVCVVVLVVLQPPFDHHYDDDDPPPDDDDGNLPSNAVVSSVVNHIYMYIHIYDNRPHNQLRSSLRRSRSVCSSRVHDGDSVVSVVVNVVVVVVVVVVVD/DQFKDKDFADDDPFAQAEEEEQEQDFLSQSVLLLVQVCVQLVFAWTMKIAGPLAPPDWDQDPPRDTGGWIKIWTWHHDPDPQFHIYIYIYTDHFRDPVCVVNLLRVLVVVVVVVCVRVHQEYEYEEADADQDDDPAKAKEKDKLDDVCVVVLVVLQVPQPHHYHDDDPPPDDDDGNLPSNAVVSVVVNGMYMYIHIYDNGPHNALRSSLRSSSSVCSSRVHDGDSVVSVVVNVVVVVVVVVVVVVVVD/DDQPFKDKDFADDDPFAQAEEEEQEQDFLSQSQLLLVQCCVQQVWAWTMKIAGPLAPPAWDQDPPRDTDGWIKIWTWHDDPDPPFHIYIYIYTDDFRDPVCVVNLLRNLVVVLVVVVVRVHQEYEYEEADADQDDDDQKAKEKDKLDPVCCVVLVVLCPPFPHHYHDDDPPVDDDDGNLGVNQVVSVVVNGIYMRIHIYDNGVHNALRSSLSRSSSVCSSRVHDGDSVVSVVVNVVRVVVVVVVVVVD

Organism: Pyrococcus furiosus (strain ATCC 43587 / DSM 3638 / JCM 8422 / Vc1) (NCBI:txid186497)

InterPro domains:
  IPR004426 Proteasome assembly chaperone MJ1210-like [TIGR00162] (21-279)
  IPR019151 Proteasome assembly chaperone 2 [PF09754] (32-255)
  IPR038389 Proteasome assembly chaperone 2 superfamily [G3DSA:3.40.50.10900] (14-257)

Secondary structure (DSSP, 8-state):
--S-EEEES---S--S-EEEE--S-GGGHHHHHHHHHHHHHT-EEEEEEE-TTS-SEEEE-GGGBEEE--EEEEEE--SSTTS--EEEEEES----TT-HHHHHHHHHHHHHHHHTTT--EEEEEEEEE-S---SSPPEEEEESSTTHHHHHHHHHTT-SS-EEE---TT-EEESHHHHHHHHHHHTT-EEEEEEEEE-SSS--HHHHHHHHHHHHHHHT-----HHHHHHHHHHHHHHHHHH-/--S-EEEES------SPEEEE--S-GGGHHHHHHHHHHHHTT-EEEEEEE-TTS-SEEEE-GGGBEEE--EEEEEE--SSSSS--EEEEEES----TT-HHHHHHHHHHHHHHHGGGT--EEEEEEEEE-S---SSPPEEEEESSTHHHHHHHHHHTT-SS-EEE---TT-EEESHHHHHHHHHHHTT-EEEEEEEEE-SSS--HHHHHHHHHHHHHHHT-----HHHHHHHHHHHHHHHHHT-/--S-EEEE----S--SPEEEE--S-GGGHHHHHHHHHHHHHT-EEEEEEE-TTS-SEEEE-GGGBEEE--EEEEEE--SSTTS--EEEEEES----TT-HHHHHHHHHHHHHHHHTTT--EEEEEEEEE-S---SSPPEEEEESSTTHHHHHHHHHTT-SS-EEE---TT-EEESHHHHHHHHHHHTT-EEEEEEEEE-SSS--HHHHHHHHHHHHHHHT-----HHHHHHHHHHHHHHHTTTTT---/---SS-EEEES------SPEEEE--S-GGGHHHHHHHHHHHHTT-EEEEEEE-TTS-SEEEE-GGGBEEE--EEEEEE--SSTTS--EEEEEES----TT-HHHHHHHHHHHHHHHHTTT--EEEEEEEEE-S---SSPPEEEEESSTTHHHHHHHHHTT-SS-EEE---TT-EEESHHHHHHHHHHHTT-EEEEEEEEE-SSS--HHHHHHHHHHHHHHHT-----HHHHHHHHHHHHHHHHHHH--

B-factor: mean 39.06, std 17.46, range [10.44, 106.83]

Solvent-accessible surface area: 43003 Å² total; per-residue (Å²): 56,151,87,4,49,27,52,60,129,64,137,12,115,11,161,36,0,7,0,0,1,0,6,24,43,75,4,64,0,1,48,16,0,0,68,12,0,20,112,64,23,182,14,112,59,0,0,7,0,6,2,0,22,1,58,4,24,0,20,1,53,148,63,1,17,0,26,2,19,18,1,28,0,36,36,36,106,15,114,52,154,137,50,71,20,1,0,0,0,6,7,38,21,40,6,35,116,130,38,19,64,0,14,4,35,13,3,10,72,0,0,58,8,0,67,102,11,20,3,117,4,0,0,0,1,8,9,76,114,19,132,123,43,180,44,125,8,92,0,14,0,0,0,1,69,100,121,16,27,114,88,0,85,63,87,14,130,75,32,120,26,95,30,57,38,6,156,54,102,51,19,42,6,81,3,9,11,0,0,0,0,1,0,0,42,51,45,61,2,40,0,0,1,0,7,0,21,0,36,21,174,61,40,21,2,64,0,0,66,10,0,0,26,0,0,6,76,10,15,46,25,178,29,88,24,69,56,6,54,100,106,6,109,101,23,66,79,98,75,141,129,112,161,179,55,127,91,4,56,38,55,62,123,74,144,10,114,15,172,29,0,5,0,0,1,0,7,23,44,74,4,64,0,1,47,11,0,0,62,8,0,16,112,80,26,177,9,112,61,0,0,7,0,6,2,0,23,2,62,3,24,0,16,1,50,140,79,6,21,0,26,3,17,18,1,24,0,32,39,37,97,9,114,58,162,145,47,65,12,1,0,0,0,5,4,34,22,41,7,33,116,130,38,18,72,0,14,4,25,12,3,13,37,1,0,70,8,0,64,108,20,41,4,117,4,0,0,0,2,9,11,74,109,26,133,126,64,155,49,132,8,85,0,16,0,0,0,1,75,104,113,17,20,122,90,0,89,70,86,15,140,81,32,120,22,103,32,59,36,5,126,55,102,52,22,38,8,83,3,11,10,0,1,0,0,1,3,0,45,66,79,67,2,41,0,0,0,0,6,0,16,0,46,16,160,34,56,19,2,64,0,0,65,11,0,0,25,0,0,6,73,11,17,47,27,180,30,82,25,66,65,7,59,97,121,13,122,109,39,101,86,86,50,169,154,105,124,193,74,179,69,2,51,27,51,53,120,68,146,10,105,15,162,33,0,7,0,0,2,0,6,22,43,72,4,64,0,1,44,11,0,0,69,14,0,10,124,76,23,185,12,109,67,0,0,10,0,7,2,0,19,2,59,4,24,0,22,1,45,137,86,7,22,0,25,3,14,20,1,29,0,36,37,35,106,14,115,60,146,139,50,68,16,1,0,0,0,7,7,39,26,40,7,38,116,129,40,18,65,0,14,7,26,12,2,12,53,0,0,58,10,0,67,101,14,21,4,113,4,0,0,0,1,8,10,74,100,24,130,110,54,155,53,130,11,98,0,15,0,0,0,1,66,106,111,16,27,132,88,0,102,69,88,14,142,78,29,113,29,101,27,60,38,5,162,57,122,50,20,42,5,85,2,10,10,0,0,0,0,1,3,0,44,64,80,64,4,41,0,0,1,0,8,0,9,0,42,23,179,35,51,11,1,68,0,0,70,6,0,0,20,0,0,6,68,14,16,48,25,180,23,91,23,63,58,8,54,115,114,7,134,112,37,45,114,101,58,132,131,72,127,89,139,132,206,138,53,150,11,138,82,2,42,39,58,55,131,67,150,7,115,21,181,24,0,6,0,0,2,0,6,23,49,74,2,64,0,1,43,17,0,0,78,8,0,20,95,58,20,180,12,121,68,0,0,8,0,6,2,0,22,2,61,4,23,0,19,1,51,146,88,6,23,0,26,3,18,20,1,28,0,36,32,33,108,14,115,54,148,136,59,72,15,0,0,0,0,4,4,35,24,42,7,34,111,132,39,19,71,0,13,11,28,12,2,12,47,0,0,65,8,0,69,108,20,39,4,118,4,0,0,0,1,10,8,71,112,19,137,114,54,167,48,131,6,99,0,18,0,0,0,1,71,103,98,20,35,129,77,0,112,77,85,13,136,80,31,119,17,92,31,55,34,8,160,55,112,52,20,42,8,80,3,10,11,0,0,0,0,1,9,0,42,68,88,62,4,37,0,0,1,0,7,0,32,0,42,23,172,48,49,17,1,67,0,0,64,10,0,0,22,0,0,7,71,12,16,45,27,178,32,80,24,74,39,5,59,123,107,10,113,114,28,78,89,100,49,164,136,76,112,131,173,175